Protein AF-A0A9W3SIZ8-F1 (afdb_monomer)

Organism: Bacillus thuringiensis (NCBI:txid1428)

InterPro domains:
  IPR003896 Bacterial exotoxin B [PR01391] (41-60)
  IPR003896 Bacterial exotoxin B [PR01391] (94-113)
  IPR003896 Bacterial exotoxin B [PR01391] (135-153)
  IPR003896 Bacterial exotoxin B [PR01391] (227-244)
  IPR003896 Bacterial exotoxin B [PR01391] (260-283)
  IPR003896 Bacterial exotoxin B [PR01391] (286-312)
  IPR003896 Bacterial exotoxin B [PR01391] (413-436)
  IPR003896 Bacterial exotoxin B [PR01391] (445-464)
  IPR003896 Bacterial exotoxin B [PR01391] (470-488)
  IPR003896 Bacterial exotoxin B [PR01391] (490-515)
  IPR003896 Bacterial exotoxin B [PR01391] (563-588)
  IPR011658 PA14 domain [PF07691] (87-182)
  IPR011658 PA14 domain [SM00758] (46-183)
  IPR027439 Protective antigen, heptamerisation domain [PF17475] (306-510)
  IPR035088 Protective antigen, Ca-binding domain [PF03495] (227-302)
  IPR035331 Clostridial binary toxin B/anthrax toxin PA, domain 3 [PF17476] (525-623)
  IPR037149 Protective antigen, heptamerisation domain superfamily [G3DSA:2.60.120.240] (304-534)
  IPR037524 PA14/GLEYA domain [PS51820] (45-184)

Mean predicted aligned error: 12.45 Å

Nearest PDB structures (foldseek):
  8dcm-assembly1_C  TM=7.404E-01  e=6.007E-57  Clostridioides difficile
  4h2a-assembly1_A  TM=7.818E-01  e=7.943E-54  Bacillus anthracis
  3tey-assembly1_A  TM=7.840E-01  e=8.835E-54  Bacillus anthracis
  3tex-assembly1_A  TM=7.763E-01  e=4.422E-54  Bacillus anthracis
  6sms-assembly1_A  TM=7.206E-01  e=8.156E-52  Bacillus thuringiensis

Secondary structure (DSSP, 8-state):
--------------------------------------------BS----EEEEESSSSS--EEEEEE-GGGSEEEEHHHHTTT--TTTT---EEEEEEEE--SS-EEEEEEETTGGGEEEEETTEEEEESSS--S-EEE-TT--EEEEEEE-------SSEEEEE-EEEE-SSS-SEEPPGGGEEB--TT--S-SS-SS-SS-GGGTT---S----------TT--SSSSSS-HHHHHH-EEEETTEEEE--THHHHTTPPPB---TT-SSTTSSSS-HHHHHTT-S-TTS-GGGGSTTB-----EEEEEEEEEEESSTGGGG--SS--TTEEEEEEEEESSHHHHHTEEHHHHHHHHHTB---SSEEEEEES-PPPTTEEEEEEP--SSTTTTS-HHHHHT--TT--EEEEEEEEEEE-SSS-EEEEEEEEEEEETTTEEEEEEE--GGG-EEEE-TT-EES-TTSPPEETTB-SSS-B--EEE-HHHHHHHHHH-EEEEEEEEEEEES-SSSGGGG-BHHHHHHHHHHHEEEEEEE-SS-EEEEEEE--S-TT-TT--SPP-BHHHHHHHHSTTEEE-TTS-EEETTEEEEEEEEEEEHHHHHHHHHHHTTSTTS-B-GGGPBP-TT-EEEEEEEEEEEETTT--EEEE-TTSPBP-EEEEETTEEEEE-TT-PBPSEEEEEEETTEEEEEEEETTEEEEEESS-S--S-SS--EEEEEETTEEEEEEETTS-HHHHHHHHHHHT-B-S-EEEEE-------SS---

Structure (mmCIF, N/CA/C/O backbone):
data_AF-A0A9W3SIZ8-F1
#
_entry.id   AF-A0A9W3SIZ8-F1
#
loop_
_atom_site.group_PDB
_atom_site.id
_atom_site.type_symbol
_atom_site.label_atom_id
_atom_site.label_alt_id
_atom_site.label_comp_id
_atom_site.label_asym_id
_atom_site.label_entity_id
_atom_site.label_seq_id
_atom_site.pdbx_PDB_ins_code
_atom_site.Cartn_x
_atom_site.Cartn_y
_atom_site.Cartn_z
_atom_site.occupancy
_atom_site.B_iso_or_equiv
_atom_site.auth_seq_id
_atom_site.auth_comp_id
_atom_site.auth_asym_id
_atom_site.auth_atom_id
_atom_site.pdbx_PDB_model_num
ATOM 1 N N . MET A 1 1 ? -22.225 -60.327 -21.485 1.00 33.38 1 MET A N 1
ATOM 2 C CA . MET A 1 1 ? -21.098 -60.437 -22.441 1.00 33.38 1 MET A CA 1
ATOM 3 C C . MET A 1 1 ? -20.166 -59.248 -22.256 1.00 33.38 1 MET A C 1
ATOM 5 O O . MET A 1 1 ? -20.645 -58.162 -21.975 1.00 33.38 1 MET A O 1
ATOM 9 N N . LYS A 1 2 ? -18.861 -59.508 -22.401 1.00 23.84 2 LYS A N 1
ATOM 10 C CA . LYS A 1 2 ? -17.714 -58.584 -22.523 1.00 23.84 2 LYS A CA 1
ATOM 11 C C . LYS A 1 2 ? -18.070 -57.317 -23.333 1.00 23.84 2 LYS A C 1
ATOM 13 O O . LYS A 1 2 ? -18.716 -57.450 -24.363 1.00 23.84 2 LYS A O 1
ATOM 18 N N . VAL A 1 3 ? -17.794 -56.092 -22.870 1.00 23.28 3 VAL A N 1
ATOM 19 C CA . VAL A 1 3 ? -16.472 -55.421 -22.757 1.00 23.28 3 VAL A CA 1
ATOM 20 C C . VAL A 1 3 ? -15.727 -55.322 -24.093 1.00 23.28 3 VAL A C 1
ATOM 22 O O . VAL A 1 3 ? -15.270 -56.341 -24.608 1.00 23.28 3 VAL A O 1
ATOM 25 N N . LYS A 1 4 ? -15.505 -54.082 -24.565 1.00 24.47 4 LYS A N 1
ATOM 26 C CA . LYS A 1 4 ? -14.299 -53.661 -25.307 1.00 24.47 4 LYS A CA 1
ATOM 27 C C . LYS A 1 4 ? -14.204 -52.128 -25.431 1.00 24.47 4 LYS A C 1
ATOM 29 O O . LYS A 1 4 ? -14.817 -51.533 -26.306 1.00 24.47 4 LYS A O 1
ATOM 34 N N . ILE A 1 5 ? -13.349 -51.522 -24.610 1.00 24.64 5 ILE A N 1
ATOM 35 C CA . ILE A 1 5 ? -12.510 -50.386 -25.017 1.00 24.64 5 ILE A CA 1
ATOM 36 C C . ILE A 1 5 ? -11.072 -50.890 -24.868 1.00 24.64 5 ILE A C 1
ATOM 38 O O . ILE A 1 5 ? -10.766 -51.600 -23.910 1.00 24.64 5 ILE A O 1
ATOM 42 N N . ILE A 1 6 ? -10.224 -50.626 -25.860 1.00 25.55 6 ILE A N 1
ATOM 43 C CA . ILE A 1 6 ? -8.854 -51.146 -25.923 1.00 25.55 6 ILE A CA 1
ATOM 44 C C . ILE A 1 6 ? -7.891 -49.988 -25.679 1.00 25.55 6 ILE A C 1
ATOM 46 O O . ILE A 1 6 ? -7.743 -49.139 -26.548 1.00 25.55 6 ILE A O 1
ATOM 50 N N . ASN A 1 7 ? -7.183 -50.027 -24.551 1.00 24.58 7 ASN A N 1
ATOM 51 C CA . ASN A 1 7 ? -5.867 -49.405 -24.427 1.00 24.58 7 ASN A CA 1
ATOM 52 C C . ASN A 1 7 ? -4.812 -50.514 -24.501 1.00 24.58 7 ASN A C 1
ATOM 54 O O . ASN A 1 7 ? -4.971 -51.571 -23.886 1.00 24.58 7 ASN A O 1
ATOM 58 N N . LYS A 1 8 ? -3.742 -50.283 -25.266 1.00 23.48 8 LYS A N 1
ATOM 59 C CA . LYS A 1 8 ? -2.586 -51.183 -25.358 1.00 23.48 8 LYS A CA 1
ATOM 60 C C . LYS A 1 8 ? -1.371 -50.501 -24.741 1.00 23.48 8 LYS A C 1
ATOM 62 O O . LYS A 1 8 ? -0.996 -49.415 -25.163 1.00 23.48 8 LYS A O 1
ATOM 67 N N . VAL A 1 9 ? -0.756 -51.182 -23.781 1.00 23.09 9 VAL A N 1
ATOM 68 C CA . VAL A 1 9 ? 0.534 -50.824 -23.184 1.00 23.09 9 VAL A CA 1
ATOM 69 C C . VAL A 1 9 ? 1.624 -51.693 -23.816 1.00 23.09 9 VAL A C 1
ATOM 71 O O . VAL A 1 9 ? 1.414 -52.890 -24.006 1.00 23.09 9 VAL A O 1
ATOM 74 N N . TYR A 1 10 ? 2.788 -51.102 -24.078 1.00 23.61 10 TYR A N 1
ATOM 75 C CA . TYR A 1 10 ? 4.090 -51.778 -24.091 1.00 23.61 10 TYR A CA 1
ATOM 76 C C . TYR A 1 10 ? 5.000 -50.916 -23.197 1.00 23.61 10 TYR A C 1
ATOM 78 O O . TYR A 1 10 ? 5.157 -49.735 -23.473 1.00 23.61 10 TYR A O 1
ATOM 86 N N . MET A 1 11 ? 5.372 -51.337 -21.985 1.00 22.83 11 MET A N 1
ATOM 87 C CA . MET A 1 11 ? 6.410 -52.328 -21.654 1.00 22.83 11 MET A CA 1
ATOM 88 C C . MET A 1 11 ? 7.786 -52.010 -22.246 1.00 22.83 11 MET A C 1
ATOM 90 O O . MET A 1 11 ? 8.052 -52.315 -23.405 1.00 22.83 11 MET A O 1
ATOM 94 N N . CYS A 1 12 ? 8.687 -51.539 -21.381 1.00 22.06 12 CYS A N 1
ATOM 95 C CA . CYS A 1 12 ? 10.101 -51.886 -21.441 1.00 22.06 12 CYS A CA 1
ATOM 96 C C . CYS A 1 12 ? 10.577 -52.233 -20.018 1.00 22.06 12 CYS A C 1
ATOM 98 O O . CYS A 1 12 ? 10.228 -51.546 -19.059 1.00 22.06 12 CYS A O 1
ATOM 100 N N . LEU A 1 13 ? 11.301 -53.344 -19.885 1.00 23.89 13 LEU A N 1
ATOM 101 C CA . LEU A 1 13 ? 11.771 -53.918 -18.620 1.00 23.89 13 LEU A CA 1
ATOM 102 C C . LEU A 1 13 ? 13.238 -53.547 -18.393 1.00 23.89 13 LEU A C 1
ATOM 104 O O . LEU A 1 13 ? 14.044 -53.740 -19.300 1.00 23.89 13 LEU A O 1
ATOM 108 N N . ILE A 1 14 ? 13.607 -53.165 -17.167 1.00 26.20 14 ILE A N 1
ATOM 109 C CA . ILE A 1 14 ? 14.982 -53.320 -16.669 1.00 26.20 14 ILE A CA 1
ATOM 110 C C . ILE A 1 14 ? 14.929 -53.973 -15.282 1.00 26.20 14 ILE A C 1
ATOM 112 O O . ILE A 1 14 ? 14.207 -53.536 -14.389 1.00 26.20 14 ILE A O 1
ATOM 116 N N . THR A 1 15 ? 15.666 -55.072 -15.138 1.00 27.73 15 THR A N 1
ATOM 117 C CA . THR A 1 15 ? 15.782 -55.917 -13.938 1.00 27.73 15 THR A CA 1
ATOM 118 C C . THR A 1 15 ? 16.887 -55.424 -12.994 1.00 27.73 15 THR A C 1
ATOM 120 O O . THR A 1 15 ? 17.912 -54.948 -13.470 1.00 27.73 15 THR A O 1
ATOM 123 N N . GLY A 1 16 ? 16.697 -55.564 -11.674 1.00 25.83 16 GLY A N 1
ATOM 124 C CA . GLY A 1 16 ? 17.622 -55.068 -10.633 1.00 25.83 16 GLY A CA 1
ATOM 125 C C . GLY A 1 16 ? 18.531 -56.122 -9.966 1.00 25.83 16 GLY A C 1
ATOM 126 O O . GLY A 1 16 ? 18.874 -57.115 -10.602 1.00 25.83 16 GLY A O 1
ATOM 127 N N . LEU A 1 17 ? 18.822 -55.904 -8.660 1.00 23.19 17 LEU A N 1
ATOM 128 C CA . LEU A 1 17 ? 19.883 -56.478 -7.775 1.00 23.19 17 LEU A CA 1
ATOM 129 C C . LEU A 1 17 ? 21.180 -55.626 -7.818 1.00 23.19 17 LEU A C 1
ATOM 131 O O . LEU A 1 17 ? 21.600 -55.255 -8.905 1.00 23.19 17 LEU A O 1
ATOM 135 N N . ILE A 1 18 ? 21.870 -55.225 -6.730 1.00 27.02 18 ILE A N 1
ATOM 136 C CA . ILE A 1 18 ? 21.930 -55.595 -5.285 1.00 27.02 18 ILE A CA 1
ATOM 137 C C . ILE A 1 18 ? 22.172 -54.288 -4.457 1.00 27.02 18 ILE A C 1
ATOM 139 O O . ILE A 1 18 ? 22.795 -53.380 -4.992 1.00 27.02 18 ILE A O 1
ATOM 143 N N . GLY A 1 19 ? 21.800 -54.068 -3.179 1.00 23.69 19 GLY A N 1
ATOM 144 C CA . GLY A 1 19 ? 20.977 -54.839 -2.226 1.00 23.69 19 GLY A CA 1
ATOM 145 C C . GLY A 1 19 ? 21.610 -55.103 -0.831 1.00 23.69 19 GLY A C 1
ATOM 146 O O . GLY A 1 19 ? 22.116 -56.201 -0.633 1.00 23.69 19 GLY A O 1
ATOM 147 N N . ASN A 1 20 ? 21.554 -54.174 0.150 1.00 24.92 20 ASN A N 1
ATOM 148 C CA . ASN A 1 20 ? 21.836 -54.470 1.581 1.00 24.92 20 ASN A CA 1
ATOM 149 C C . ASN A 1 20 ? 21.179 -53.482 2.585 1.00 24.92 20 ASN A C 1
ATOM 151 O O . ASN A 1 20 ? 20.913 -52.333 2.240 1.00 24.92 20 ASN A O 1
ATOM 155 N N . GLN A 1 21 ? 20.917 -53.937 3.820 1.00 25.09 21 GLN A N 1
ATOM 156 C CA . GLN A 1 21 ? 20.223 -53.200 4.899 1.00 25.09 21 GLN A CA 1
ATOM 157 C C . GLN A 1 21 ? 21.175 -52.395 5.807 1.00 25.09 21 GLN A C 1
ATOM 159 O O . GLN A 1 21 ? 22.182 -52.958 6.218 1.00 25.09 21 GLN A O 1
ATOM 164 N N . ILE A 1 22 ? 20.768 -51.193 6.253 1.00 26.20 22 ILE A N 1
ATOM 165 C CA . ILE A 1 22 ? 20.720 -50.742 7.673 1.00 26.20 22 ILE A CA 1
ATOM 166 C C . ILE A 1 22 ? 19.543 -49.748 7.773 1.00 26.20 22 ILE A C 1
ATOM 168 O O . ILE A 1 22 ? 19.326 -48.982 6.837 1.00 26.20 22 ILE A O 1
ATOM 172 N N . GLY A 1 23 ? 18.755 -49.769 8.854 1.00 23.12 23 GLY A N 1
ATOM 173 C CA . GLY A 1 23 ? 17.571 -48.908 9.005 1.00 23.12 23 GLY A CA 1
ATOM 174 C C . GLY A 1 23 ? 17.653 -47.894 10.149 1.00 23.12 23 GLY A C 1
ATOM 175 O O . GLY A 1 23 ? 18.282 -48.154 11.173 1.00 23.12 23 GLY A O 1
ATOM 176 N N . SER A 1 24 ? 16.931 -46.782 10.000 1.00 22.95 24 SER A N 1
ATOM 177 C CA . SER A 1 24 ? 16.387 -45.964 11.093 1.00 22.95 24 SER A CA 1
ATOM 178 C C . SER A 1 24 ? 15.219 -45.098 10.581 1.00 22.95 24 SER A C 1
ATOM 180 O O . SER A 1 24 ? 15.052 -44.902 9.378 1.00 22.95 24 SER A O 1
ATOM 182 N N . ASN A 1 25 ? 14.345 -44.671 11.496 1.00 24.98 25 ASN A N 1
ATOM 183 C CA . ASN A 1 25 ? 13.024 -44.101 11.198 1.00 24.98 25 ASN A CA 1
ATOM 184 C C . ASN A 1 25 ? 13.067 -42.730 10.502 1.00 24.98 25 ASN A C 1
ATOM 186 O O . ASN A 1 25 ? 13.742 -41.842 11.008 1.00 24.98 25 ASN A O 1
ATOM 190 N N . PHE A 1 26 ? 12.205 -42.506 9.501 1.00 23.69 26 PHE A N 1
ATOM 191 C CA . PHE A 1 26 ? 11.623 -41.185 9.209 1.00 23.69 26 PHE A CA 1
ATOM 192 C C . PHE A 1 26 ? 10.200 -41.310 8.636 1.00 23.69 26 PHE A C 1
ATOM 194 O O . PHE A 1 26 ? 9.888 -42.260 7.919 1.00 23.69 26 PHE A O 1
ATOM 201 N N . HIS A 1 27 ? 9.321 -40.363 8.985 1.00 23.84 27 HIS A N 1
ATOM 202 C CA . HIS A 1 27 ? 7.940 -40.309 8.491 1.00 23.84 27 HIS A CA 1
ATOM 203 C C . HIS A 1 27 ? 7.876 -39.971 6.995 1.00 23.84 27 HIS A C 1
ATOM 205 O O . HIS A 1 27 ? 8.585 -39.093 6.511 1.00 23.84 27 HIS A O 1
ATOM 211 N N . SER A 1 28 ? 6.965 -40.629 6.275 1.00 21.73 28 SER A N 1
ATOM 212 C CA . SER A 1 28 ? 6.742 -40.426 4.844 1.00 21.73 28 SER A CA 1
ATOM 213 C C . SER A 1 28 ? 5.870 -39.199 4.552 1.00 21.73 28 SER A C 1
ATOM 215 O O . SER A 1 28 ? 4.638 -39.287 4.590 1.00 21.73 28 SER A O 1
ATOM 217 N N . SER A 1 29 ? 6.483 -38.082 4.166 1.00 22.59 29 SER A N 1
ATOM 218 C CA . SER A 1 29 ? 5.812 -37.083 3.330 1.00 22.59 29 SER A CA 1
ATOM 219 C C . SER A 1 29 ? 5.735 -37.609 1.891 1.00 22.59 29 SER A C 1
ATOM 221 O O . SER A 1 29 ? 6.739 -37.992 1.294 1.00 22.59 29 SER A O 1
ATOM 223 N N . HIS A 1 30 ? 4.529 -37.666 1.320 1.00 23.62 30 HIS A N 1
ATOM 224 C CA . HIS A 1 30 ? 4.344 -38.058 -0.080 1.00 23.62 30 HIS A CA 1
ATOM 225 C C . HIS A 1 30 ? 4.640 -36.861 -0.991 1.00 23.62 30 HIS A C 1
ATOM 227 O O . HIS A 1 30 ? 3.741 -36.100 -1.345 1.00 23.62 30 HIS A O 1
ATOM 233 N N . ALA A 1 31 ? 5.908 -36.690 -1.362 1.00 20.58 31 ALA A N 1
ATOM 234 C CA . ALA A 1 31 ? 6.296 -35.745 -2.401 1.00 20.58 31 ALA A CA 1
ATOM 235 C C . ALA A 1 31 ? 5.917 -36.305 -3.782 1.00 20.58 31 ALA A C 1
ATOM 237 O O . ALA A 1 31 ? 6.502 -37.285 -4.249 1.00 20.58 31 ALA A O 1
ATOM 238 N N . TYR A 1 32 ? 4.955 -35.669 -4.455 1.00 22.50 32 TYR A N 1
ATOM 239 C CA . TYR A 1 32 ? 4.744 -35.873 -5.887 1.00 22.50 32 TYR A CA 1
ATOM 240 C C . TYR A 1 32 ? 5.910 -35.232 -6.644 1.00 22.50 32 TYR A C 1
ATOM 242 O O . TYR A 1 32 ? 5.914 -34.028 -6.894 1.00 22.50 32 TYR A O 1
ATOM 250 N N . ALA A 1 33 ? 6.910 -36.039 -6.993 1.00 19.44 33 ALA A N 1
ATOM 251 C CA . ALA A 1 33 ? 8.009 -35.606 -7.841 1.00 19.44 33 ALA A CA 1
ATOM 252 C C . ALA A 1 33 ? 7.500 -35.371 -9.273 1.00 19.44 33 ALA A C 1
ATOM 254 O O . ALA A 1 33 ? 7.404 -36.304 -10.071 1.00 19.44 33 ALA A O 1
ATOM 255 N N . TYR A 1 34 ? 7.183 -34.117 -9.603 1.00 23.08 34 TYR A N 1
ATOM 256 C CA . TYR A 1 34 ? 7.130 -33.692 -10.997 1.00 23.08 34 TYR A CA 1
ATOM 257 C C . TYR A 1 34 ? 8.550 -33.723 -11.554 1.00 23.08 34 TYR A C 1
ATOM 259 O O . TYR A 1 34 ? 9.437 -33.013 -11.084 1.00 23.08 34 TYR A O 1
ATOM 267 N N . GLN A 1 35 ? 8.761 -34.589 -12.539 1.00 21.30 35 GLN A N 1
ATOM 268 C CA . GLN A 1 35 ? 10.030 -34.731 -13.231 1.00 21.30 35 GLN A CA 1
ATOM 269 C C . GLN A 1 35 ? 10.202 -33.529 -14.168 1.00 21.30 35 GLN A C 1
ATOM 271 O O . GLN A 1 35 ? 9.580 -33.463 -15.227 1.00 21.30 35 GLN A O 1
ATOM 276 N N . THR A 1 36 ? 10.993 -32.547 -13.741 1.00 22.95 36 THR A N 1
ATOM 277 C CA . THR A 1 36 ? 11.314 -31.358 -14.530 1.00 22.95 36 THR A CA 1
ATOM 278 C C . THR A 1 36 ? 12.319 -31.702 -15.625 1.00 22.95 36 THR A C 1
ATOM 280 O O . THR A 1 36 ? 13.519 -31.794 -15.372 1.00 22.95 36 THR A O 1
ATOM 283 N N . ASP A 1 37 ? 11.840 -31.836 -16.863 1.00 23.08 37 ASP A N 1
ATOM 284 C CA . ASP A 1 37 ? 12.702 -31.655 -18.033 1.00 23.08 37 ASP A CA 1
ATOM 285 C C . ASP A 1 37 ? 13.115 -30.180 -18.087 1.00 23.08 37 ASP A C 1
ATOM 287 O O . ASP A 1 37 ? 12.341 -29.298 -18.465 1.00 23.08 37 ASP A O 1
ATOM 291 N N . SER A 1 38 ? 14.348 -29.905 -17.669 1.00 29.27 38 SER A N 1
ATOM 292 C CA . SER A 1 38 ? 14.953 -28.577 -17.667 1.00 29.27 38 SER A CA 1
ATOM 293 C C . SER A 1 38 ? 15.372 -28.143 -19.076 1.00 29.27 38 SER A C 1
ATOM 295 O O . SER A 1 38 ? 16.553 -27.980 -19.382 1.00 29.27 38 SER A O 1
ATOM 297 N N . GLN A 1 39 ? 14.387 -27.866 -19.934 1.00 27.25 39 GLN A N 1
ATOM 298 C CA . GLN A 1 39 ? 14.580 -26.810 -20.924 1.00 27.25 39 GLN A CA 1
ATOM 299 C C . GLN A 1 39 ? 14.535 -25.466 -20.198 1.00 27.25 39 GLN A C 1
ATOM 301 O O . GLN A 1 39 ? 13.547 -25.141 -19.540 1.00 27.25 39 GLN A O 1
ATOM 306 N N . ILE A 1 40 ? 15.601 -24.678 -20.345 1.00 30.97 40 ILE A N 1
ATOM 307 C CA . ILE A 1 40 ? 15.614 -23.259 -19.982 1.00 30.97 40 ILE A CA 1
ATOM 308 C C . ILE A 1 40 ? 14.685 -22.550 -20.974 1.00 30.97 40 ILE A C 1
ATOM 310 O O . ILE A 1 40 ? 15.106 -22.080 -22.028 1.00 30.97 40 ILE A O 1
ATOM 314 N N . CYS A 1 41 ? 13.388 -22.563 -20.677 1.00 28.58 41 CYS A N 1
ATOM 315 C CA . CYS A 1 41 ? 12.415 -21.744 -21.374 1.00 28.58 41 CYS A CA 1
ATOM 316 C C . CYS A 1 41 ? 12.495 -20.354 -20.759 1.00 28.58 41 CYS A C 1
ATOM 318 O O . CYS A 1 41 ? 12.140 -20.193 -19.592 1.00 28.58 41 CYS A O 1
ATOM 320 N N . CYS A 1 42 ? 12.945 -19.367 -21.535 1.00 39.56 42 CYS A N 1
ATOM 321 C CA . CYS A 1 42 ? 12.839 -17.968 -21.143 1.00 39.56 42 CYS A CA 1
ATOM 322 C C . CYS A 1 42 ? 11.388 -17.703 -20.722 1.00 39.56 42 CYS A C 1
ATOM 324 O O . CYS A 1 42 ? 10.462 -17.961 -21.501 1.00 39.56 42 CYS A O 1
ATOM 326 N N . THR A 1 43 ? 11.179 -17.234 -19.494 1.00 47.44 43 THR A N 1
ATOM 327 C CA . THR A 1 43 ? 9.907 -16.624 -19.126 1.00 47.44 43 THR A CA 1
ATOM 328 C C . THR A 1 43 ? 9.807 -15.347 -19.943 1.00 47.44 43 THR A C 1
ATOM 330 O O . THR A 1 43 ? 10.718 -14.528 -19.957 1.00 47.44 43 THR A O 1
ATOM 333 N N . VAL A 1 44 ? 8.745 -15.231 -20.732 1.00 53.53 44 VAL A N 1
ATOM 334 C CA . VAL A 1 44 ? 8.490 -14.056 -21.561 1.00 53.53 44 VAL A CA 1
ATOM 335 C C . VAL A 1 44 ? 7.028 -13.704 -21.374 1.00 53.53 44 VAL A C 1
ATOM 337 O O . VAL A 1 44 ? 6.176 -14.592 -21.299 1.00 53.53 44 VAL A O 1
ATOM 340 N N . ASP A 1 45 ? 6.743 -12.417 -21.246 1.00 56.78 45 ASP A N 1
ATOM 341 C CA . ASP A 1 45 ? 5.389 -11.946 -21.011 1.00 56.78 45 ASP A CA 1
ATOM 342 C C . ASP A 1 45 ? 4.523 -12.088 -22.278 1.00 56.78 45 ASP A C 1
ATOM 344 O O . ASP A 1 45 ? 4.980 -11.844 -23.395 1.00 56.78 45 ASP A O 1
ATOM 348 N N . ASP A 1 46 ? 3.245 -12.439 -22.104 1.00 52.69 46 ASP A N 1
ATOM 349 C CA . ASP A 1 46 ? 2.256 -12.588 -23.187 1.00 52.69 46 ASP A CA 1
ATOM 350 C C . ASP A 1 46 ? 1.901 -11.237 -23.860 1.00 52.69 46 ASP A C 1
ATOM 352 O O . ASP A 1 46 ? 1.131 -11.186 -24.828 1.00 52.69 46 ASP A O 1
ATOM 356 N N . ASN A 1 47 ? 2.441 -10.127 -23.346 1.00 61.31 47 ASN A N 1
ATOM 357 C CA . ASN A 1 47 ? 2.301 -8.784 -23.900 1.00 61.31 47 ASN A CA 1
ATOM 358 C C . ASN A 1 47 ? 3.119 -8.590 -25.191 1.00 61.31 47 ASN A C 1
ATOM 360 O O . ASN A 1 47 ? 4.229 -9.081 -25.354 1.00 61.31 47 ASN A O 1
ATOM 364 N N . GLN A 1 48 ? 2.538 -7.851 -26.138 1.00 72.94 48 GLN A N 1
ATOM 365 C CA . GLN A 1 48 ? 2.872 -7.936 -27.567 1.00 72.94 48 GLN A CA 1
ATOM 366 C C . GLN A 1 48 ? 3.707 -6.749 -28.088 1.00 72.94 48 GLN A C 1
ATOM 368 O O . GLN A 1 48 ? 3.474 -6.242 -29.195 1.00 72.94 48 GLN A O 1
ATOM 373 N N . GLU A 1 49 ? 4.649 -6.246 -27.290 1.00 82.62 49 GLU A N 1
ATOM 374 C CA . GLU A 1 49 ? 5.337 -4.963 -27.526 1.00 82.62 49 GLU A CA 1
ATOM 375 C C . GLU A 1 49 ? 6.862 -5.096 -27.377 1.00 82.62 49 GLU A C 1
ATOM 377 O O . GLU A 1 49 ? 7.334 -5.767 -26.464 1.00 82.62 49 GLU A O 1
ATOM 382 N N . PHE A 1 50 ? 7.638 -4.457 -28.262 1.00 87.81 50 PHE A N 1
ATOM 383 C CA . PHE A 1 50 ? 9.096 -4.356 -28.110 1.00 87.81 50 PHE A CA 1
ATOM 384 C C . PHE A 1 50 ? 9.441 -3.182 -27.190 1.00 87.81 50 PHE A C 1
ATOM 386 O O . PHE A 1 50 ? 8.845 -2.104 -27.326 1.00 87.81 50 PHE A O 1
ATOM 393 N N . MET A 1 51 ? 10.427 -3.367 -26.313 1.00 90.50 51 MET A N 1
ATOM 394 C CA . MET A 1 51 ? 11.024 -2.277 -25.543 1.00 90.50 51 MET A CA 1
ATOM 395 C C . MET A 1 51 ? 11.947 -1.464 -26.455 1.00 90.50 51 MET A C 1
ATOM 397 O O . MET A 1 51 ? 12.679 -2.045 -27.254 1.00 90.50 51 MET A O 1
ATOM 401 N N . GLY A 1 52 ? 11.878 -0.135 -26.386 1.00 92.69 52 GLY A N 1
ATOM 402 C CA . GLY A 1 52 ? 12.714 0.775 -27.165 1.00 92.69 52 GLY A CA 1
ATOM 403 C C . GLY A 1 52 ? 13.473 1.760 -26.287 1.00 92.69 52 GLY A C 1
ATOM 404 O O . GLY A 1 52 ? 12.912 2.279 -25.326 1.00 92.69 52 GLY A O 1
ATOM 405 N N . TYR A 1 53 ? 14.712 2.051 -26.670 1.00 93.88 53 TYR A N 1
ATOM 406 C CA . TYR A 1 53 ? 15.617 2.998 -26.020 1.00 93.88 53 TYR A CA 1
ATOM 407 C C . TYR A 1 53 ? 16.097 4.010 -27.065 1.00 93.88 53 TYR A C 1
ATOM 409 O O . TYR A 1 53 ? 16.431 3.628 -28.193 1.00 93.88 53 TYR A O 1
ATOM 417 N N . TYR A 1 54 ? 16.101 5.294 -26.720 1.00 93.81 54 TYR A N 1
ATOM 418 C CA . TYR A 1 54 ? 16.303 6.393 -27.665 1.00 93.81 54 TYR A CA 1
ATOM 419 C C . TYR A 1 54 ? 17.348 7.370 -27.131 1.00 93.81 54 TYR A C 1
ATOM 421 O O . TYR A 1 54 ? 17.270 7.806 -25.979 1.00 93.81 54 TYR A O 1
ATOM 429 N N . PHE A 1 55 ? 18.301 7.725 -27.991 1.00 93.38 55 PHE A N 1
ATOM 430 C CA . PHE A 1 55 ? 19.514 8.430 -27.595 1.00 93.38 55 PHE A CA 1
ATOM 431 C C . PHE A 1 55 ? 19.760 9.667 -28.460 1.00 93.38 55 PHE A C 1
ATOM 433 O O . PHE A 1 55 ? 19.539 9.656 -29.679 1.00 93.38 55 PHE A O 1
ATOM 440 N N . THR A 1 56 ? 20.257 10.733 -27.842 1.00 92.69 56 THR A N 1
ATOM 441 C CA . THR A 1 56 ? 20.654 11.979 -28.518 1.00 92.69 56 THR A CA 1
ATOM 442 C C . THR A 1 56 ? 22.025 11.887 -29.191 1.00 92.69 56 THR A C 1
ATOM 444 O O . THR A 1 56 ? 22.352 12.744 -30.014 1.00 92.69 56 THR A O 1
ATOM 447 N N . ASP A 1 57 ? 22.793 10.822 -28.947 1.00 91.06 57 ASP A N 1
ATOM 448 C CA . ASP A 1 57 ? 24.079 10.518 -29.585 1.00 91.06 57 ASP A CA 1
ATOM 449 C C . ASP A 1 57 ? 24.001 9.343 -30.594 1.00 91.06 57 ASP A C 1
ATOM 451 O O . ASP A 1 57 ? 22.938 8.768 -30.841 1.00 91.06 57 ASP A O 1
ATOM 455 N N . LYS A 1 58 ? 25.131 8.995 -31.233 1.00 91.31 58 LYS A N 1
ATOM 456 C CA . LYS A 1 58 ? 25.233 7.901 -32.231 1.00 91.31 58 LYS A CA 1
ATOM 457 C C . LYS A 1 58 ? 25.957 6.656 -31.714 1.00 91.31 58 LYS A C 1
ATOM 459 O O . LYS A 1 58 ? 26.130 5.696 -32.462 1.00 91.31 58 LYS A O 1
ATOM 464 N N . GLN A 1 59 ? 26.442 6.705 -30.482 1.00 89.75 59 GLN A N 1
ATOM 465 C CA . GLN A 1 59 ? 27.219 5.685 -29.795 1.00 89.75 59 GLN A CA 1
ATOM 466 C C . GLN A 1 59 ? 26.364 4.908 -28.777 1.00 89.75 59 GLN A C 1
ATOM 468 O O . GLN A 1 59 ? 26.872 3.946 -28.204 1.00 89.75 59 GLN A O 1
ATOM 473 N N . PHE A 1 60 ? 25.073 5.258 -28.653 1.00 90.56 60 PHE A N 1
ATOM 474 C CA . PHE A 1 60 ? 24.068 4.645 -27.777 1.00 90.56 60 PHE A CA 1
ATOM 475 C C . PHE A 1 60 ? 24.381 4.855 -26.285 1.00 90.56 60 PHE A C 1
ATOM 477 O O . PHE A 1 60 ? 24.254 3.928 -25.490 1.00 90.56 60 PHE A O 1
ATOM 484 N N . LYS A 1 61 ? 24.821 6.067 -25.913 1.00 87.75 61 LYS A N 1
ATOM 485 C CA . LYS A 1 61 ? 25.268 6.398 -24.547 1.00 87.75 61 LYS A CA 1
ATOM 486 C C . LYS A 1 61 ? 24.384 7.399 -23.807 1.00 87.75 61 LYS A C 1
ATOM 488 O O . LYS A 1 61 ? 24.189 7.247 -22.604 1.00 87.75 61 LYS A O 1
ATOM 493 N N . ASP A 1 62 ? 23.884 8.403 -24.517 1.00 89.62 62 ASP A N 1
ATOM 494 C CA . ASP A 1 62 ? 23.136 9.555 -24.007 1.00 89.62 62 ASP A CA 1
ATOM 495 C C . ASP A 1 62 ? 21.631 9.261 -24.115 1.00 89.62 62 ASP A C 1
ATOM 497 O O . ASP A 1 62 ? 20.958 9.674 -25.066 1.00 89.62 62 ASP A O 1
ATOM 501 N N . MET A 1 63 ? 21.128 8.407 -23.213 1.00 92.44 63 MET A N 1
ATOM 502 C CA . MET A 1 63 ? 19.734 7.955 -23.237 1.00 92.44 63 MET A CA 1
ATOM 503 C C . MET A 1 63 ? 18.812 9.036 -22.672 1.00 92.44 63 MET A C 1
ATOM 505 O O . MET A 1 63 ? 18.934 9.434 -21.517 1.00 92.44 63 MET A O 1
ATOM 509 N N . VAL A 1 64 ? 17.820 9.445 -23.463 1.00 93.81 64 VAL A N 1
ATOM 510 C CA . VAL A 1 64 ? 16.836 10.470 -23.064 1.00 93.81 64 VAL A CA 1
ATOM 511 C C . VAL A 1 64 ? 15.430 9.915 -22.854 1.00 93.81 64 VAL A C 1
ATOM 513 O O . VAL A 1 64 ? 14.603 10.564 -22.218 1.00 93.81 64 VAL A O 1
ATOM 516 N N . LEU A 1 65 ? 15.134 8.735 -23.405 1.00 94.00 65 LEU A N 1
ATOM 517 C CA . LEU A 1 65 ? 13.793 8.157 -23.433 1.00 94.00 65 LEU A CA 1
ATOM 518 C C . LEU A 1 65 ? 13.872 6.631 -23.558 1.00 94.00 65 LEU A C 1
ATOM 520 O O . LEU A 1 65 ? 14.608 6.108 -24.395 1.00 94.00 65 LEU A O 1
ATOM 524 N N . MET A 1 66 ? 13.033 5.932 -22.799 1.00 93.25 66 MET A N 1
ATOM 525 C CA . MET A 1 66 ? 12.793 4.488 -22.914 1.00 93.25 66 MET A CA 1
ATOM 526 C C . MET A 1 66 ? 11.286 4.202 -22.967 1.00 93.25 66 MET A C 1
ATOM 528 O O . MET A 1 66 ? 10.481 5.020 -22.518 1.00 93.25 66 MET A O 1
ATOM 532 N N . GLY A 1 67 ? 10.876 3.042 -23.476 1.00 89.88 67 GLY A N 1
ATOM 533 C CA . GLY A 1 67 ? 9.502 2.558 -23.318 1.00 89.88 67 GLY A CA 1
ATOM 534 C C . GLY A 1 67 ? 9.001 1.618 -24.412 1.00 89.88 67 GLY A C 1
ATOM 535 O O . GLY A 1 67 ? 9.630 1.409 -25.452 1.00 89.88 67 GLY A O 1
ATOM 536 N N . GLN A 1 68 ? 7.828 1.036 -24.165 1.00 85.94 68 GLN A N 1
ATOM 537 C CA . GLN A 1 68 ? 7.213 0.042 -25.046 1.00 85.94 68 GLN A CA 1
ATOM 538 C C . GLN A 1 68 ? 6.624 0.682 -26.314 1.00 85.94 68 GLN A C 1
ATOM 540 O O . GLN A 1 68 ? 5.774 1.571 -26.257 1.00 85.94 68 GLN A O 1
ATOM 545 N N . THR A 1 69 ? 7.038 0.185 -27.482 1.00 77.44 69 THR A N 1
ATOM 546 C CA . THR A 1 69 ? 6.539 0.670 -28.779 1.00 77.44 69 THR A CA 1
ATOM 547 C C . THR A 1 69 ? 5.146 0.133 -29.093 1.00 77.44 69 THR A C 1
ATOM 549 O O . THR A 1 69 ? 4.945 -1.051 -29.386 1.00 77.44 69 THR A O 1
ATOM 552 N N . GLN A 1 70 ? 4.157 1.025 -29.086 1.00 63.19 70 GLN A N 1
ATOM 553 C CA . GLN A 1 70 ? 2.786 0.647 -29.405 1.00 63.19 70 GLN A CA 1
ATOM 554 C C . GLN A 1 70 ? 2.592 0.393 -30.908 1.00 63.19 70 GLN A C 1
ATOM 556 O O . GLN A 1 70 ? 3.225 0.978 -31.784 1.00 63.19 70 GLN A O 1
ATOM 561 N N . ASN A 1 71 ? 1.627 -0.471 -31.223 1.00 55.59 71 ASN A N 1
ATOM 562 C CA . ASN A 1 71 ? 1.128 -0.725 -32.583 1.00 55.59 71 ASN A CA 1
ATOM 563 C C . ASN A 1 71 ? 2.070 -1.429 -33.576 1.00 55.59 71 ASN A C 1
ATOM 565 O O . ASN A 1 71 ? 1.701 -1.572 -34.741 1.00 55.59 71 ASN A O 1
ATOM 569 N N . GLY A 1 72 ? 3.210 -1.970 -33.134 1.00 54.22 72 GLY A N 1
ATOM 570 C CA . GLY A 1 72 ? 4.063 -2.845 -33.959 1.00 54.22 72 GLY A CA 1
ATOM 571 C C . GLY A 1 72 ? 4.835 -2.139 -35.075 1.00 54.22 72 GLY A C 1
ATOM 572 O O . GLY A 1 72 ? 5.559 -2.782 -35.830 1.00 54.22 72 GLY A O 1
ATOM 573 N N . LYS A 1 73 ? 4.703 -0.815 -35.166 1.00 68.94 73 LYS A N 1
ATOM 574 C CA . LYS A 1 73 ? 5.659 0.054 -35.845 1.00 68.94 73 LYS A CA 1
ATOM 575 C C . LYS A 1 73 ? 6.602 0.563 -34.764 1.00 68.94 73 LYS A C 1
ATOM 577 O O . LYS A 1 73 ? 6.137 0.951 -33.698 1.00 68.94 7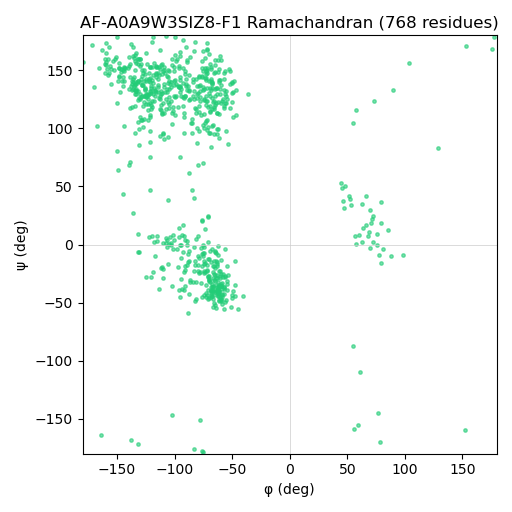3 LYS A O 1
ATOM 582 N N . LEU A 1 74 ? 7.899 0.572 -35.041 1.00 86.06 74 LEU A N 1
ATOM 583 C CA . LEU A 1 74 ? 8.923 1.096 -34.141 1.00 86.06 74 LEU A CA 1
ATOM 584 C C . LEU A 1 74 ? 8.928 2.630 -34.294 1.00 86.06 74 LEU A C 1
ATOM 586 O O . LEU A 1 74 ? 9.794 3.231 -34.932 1.00 86.06 74 LEU A O 1
ATOM 590 N N . LEU A 1 75 ? 7.833 3.233 -33.830 1.00 87.06 75 LEU A N 1
ATOM 591 C CA . LEU A 1 75 ? 7.425 4.612 -34.070 1.00 87.06 75 LEU A CA 1
ATOM 592 C C . LEU A 1 75 ? 7.216 5.317 -32.731 1.00 87.06 75 LEU A C 1
ATOM 594 O O . LEU A 1 75 ? 6.456 4.838 -31.896 1.00 87.06 75 LEU A O 1
ATOM 598 N N . VAL A 1 76 ? 7.831 6.487 -32.592 1.00 88.38 76 VAL A N 1
ATOM 599 C CA . VAL A 1 76 ? 7.527 7.474 -31.551 1.00 88.38 76 VAL A CA 1
ATOM 600 C C . VAL A 1 76 ? 7.241 8.797 -32.249 1.00 88.38 76 VAL A C 1
ATOM 602 O O . VAL A 1 76 ? 7.963 9.201 -33.168 1.00 88.38 76 VAL A O 1
ATOM 605 N N . THR A 1 77 ? 6.173 9.479 -31.853 1.00 88.81 77 THR A N 1
ATOM 606 C CA . THR A 1 77 ? 5.792 10.793 -32.384 1.00 88.81 77 THR A CA 1
ATOM 607 C C . THR A 1 77 ? 6.174 11.912 -31.424 1.00 88.81 77 THR A C 1
ATOM 609 O O . THR A 1 77 ? 6.248 11.719 -30.213 1.00 88.81 77 THR A O 1
ATOM 612 N N . LYS A 1 78 ? 6.379 13.121 -31.956 1.00 88.62 78 LYS A N 1
ATOM 613 C CA . LYS A 1 78 ? 6.676 14.302 -31.128 1.00 88.62 78 LYS A CA 1
ATOM 614 C C . LYS A 1 78 ? 5.511 14.669 -30.204 1.00 88.62 78 LYS A C 1
ATOM 616 O O . LYS A 1 78 ? 5.742 15.167 -29.115 1.00 88.62 78 LYS A O 1
ATOM 621 N N . GLU A 1 79 ? 4.276 14.360 -30.602 1.00 88.12 79 GLU A N 1
ATOM 622 C CA . GLU A 1 79 ? 3.066 14.586 -29.796 1.00 88.12 79 GLU A CA 1
ATOM 623 C C . GLU A 1 79 ? 2.968 13.644 -28.581 1.00 88.12 79 GLU A C 1
ATOM 625 O O . GLU A 1 79 ? 2.397 14.019 -27.561 1.00 88.12 79 GLU A O 1
ATOM 630 N N . GLU A 1 80 ? 3.526 12.431 -28.659 1.00 87.75 80 GLU A N 1
ATOM 631 C CA . GLU A 1 80 ? 3.536 11.475 -27.539 1.00 87.75 80 GLU A CA 1
ATOM 632 C C . GLU A 1 80 ? 4.525 11.846 -26.433 1.00 87.75 80 GLU A C 1
ATOM 634 O O . GLU A 1 80 ? 4.307 11.448 -25.294 1.00 87.75 80 GLU A O 1
ATOM 639 N N . VAL A 1 81 ? 5.575 12.609 -26.757 1.00 89.12 81 VAL A N 1
ATOM 640 C CA . VAL A 1 81 ? 6.661 12.974 -25.828 1.00 89.12 81 VAL A CA 1
ATOM 641 C C . VAL A 1 81 ? 6.780 14.479 -25.574 1.00 89.12 81 VAL A C 1
ATOM 643 O O . VAL A 1 81 ? 7.676 14.895 -24.848 1.00 89.12 81 VAL A O 1
ATOM 646 N N . LYS A 1 82 ? 5.901 15.314 -26.146 1.00 89.12 82 LYS A N 1
ATOM 647 C CA . LYS A 1 82 ? 5.986 16.791 -26.084 1.00 89.12 82 LYS A CA 1
ATOM 648 C C . LYS A 1 82 ? 6.081 17.355 -24.660 1.00 89.12 82 LYS A C 1
ATOM 650 O O . LYS A 1 82 ? 6.672 18.408 -24.446 1.00 89.12 82 LYS A O 1
ATOM 655 N N . ASP A 1 83 ? 5.467 16.655 -23.709 1.00 90.25 83 ASP A N 1
ATOM 656 C CA . ASP A 1 83 ? 5.376 17.053 -22.309 1.00 90.25 83 ASP A CA 1
ATOM 657 C C . ASP A 1 83 ? 6.501 16.421 -21.459 1.00 90.25 83 ASP A C 1
ATOM 659 O O . ASP A 1 83 ? 6.728 16.872 -20.337 1.00 90.25 83 ASP A O 1
ATOM 663 N N . LEU A 1 84 ? 7.234 15.444 -22.017 1.00 90.88 84 LEU A N 1
ATOM 664 C CA . LEU A 1 84 ? 8.348 14.711 -21.397 1.00 90.88 84 LEU A CA 1
ATOM 665 C C . LEU A 1 84 ? 9.738 15.175 -21.874 1.00 90.88 84 LEU A C 1
ATOM 667 O O . LEU A 1 84 ? 10.690 15.162 -21.106 1.00 90.88 84 LEU A O 1
ATOM 671 N N . LEU A 1 85 ? 9.879 15.557 -23.149 1.00 92.31 85 LEU A N 1
ATOM 672 C CA . LEU A 1 85 ? 11.168 15.896 -23.763 1.00 92.31 85 LEU A CA 1
ATOM 673 C C . LEU A 1 85 ? 11.192 17.331 -24.283 1.00 92.31 85 LEU A C 1
ATOM 675 O O . LEU A 1 85 ? 10.316 17.749 -25.048 1.00 92.31 85 LEU A O 1
ATOM 679 N N . ASN A 1 86 ? 12.253 18.060 -23.945 1.00 90.62 86 ASN A N 1
ATOM 680 C CA . ASN A 1 86 ? 12.528 19.384 -24.494 1.00 90.62 86 ASN A CA 1
ATOM 681 C C . ASN A 1 86 ? 12.976 19.314 -25.977 1.00 90.62 86 ASN A C 1
ATOM 683 O O . ASN A 1 86 ? 13.163 18.242 -26.553 1.00 90.62 86 ASN A O 1
ATOM 687 N N . ALA A 1 87 ? 13.134 20.471 -26.627 1.00 86.94 87 ALA A N 1
ATOM 688 C CA . ALA A 1 87 ? 13.435 20.539 -28.061 1.00 86.94 87 ALA A CA 1
ATOM 689 C C . ALA A 1 87 ? 14.808 19.952 -28.462 1.00 86.94 87 ALA A C 1
ATOM 691 O O . ALA A 1 87 ? 14.961 19.516 -29.602 1.00 86.94 87 ALA A O 1
ATOM 692 N N . GLU A 1 88 ? 15.781 19.936 -27.549 1.00 86.81 88 GLU A N 1
ATOM 693 C CA . GLU A 1 88 ? 17.118 19.364 -27.755 1.00 86.81 88 GLU A CA 1
ATOM 694 C C . GLU A 1 88 ? 17.094 17.843 -27.566 1.00 86.81 88 GLU A C 1
ATOM 696 O O . GLU A 1 88 ? 17.518 17.106 -28.454 1.00 86.81 88 GLU A O 1
ATOM 701 N N . GLN A 1 89 ? 16.461 17.365 -26.490 1.00 90.44 89 GLN A N 1
ATOM 702 C CA . GLN A 1 89 ? 16.231 15.937 -26.228 1.00 90.44 89 GLN A CA 1
ATOM 703 C C . GLN A 1 89 ? 15.395 15.250 -27.323 1.00 90.44 89 GLN A C 1
ATOM 705 O O . GLN A 1 89 ? 15.477 14.041 -27.514 1.00 90.44 89 GLN A O 1
ATOM 710 N N . GLN A 1 90 ? 14.597 16.004 -28.086 1.00 89.75 90 GLN A N 1
ATOM 711 C CA . GLN A 1 90 ? 13.873 15.474 -29.246 1.00 89.75 90 GLN A CA 1
ATOM 712 C C . GLN A 1 90 ? 14.762 15.221 -30.488 1.00 89.75 90 GLN A C 1
ATOM 714 O O . GLN A 1 90 ? 14.263 14.727 -31.504 1.00 89.75 90 GLN A O 1
ATOM 719 N N . ASN A 1 91 ? 16.061 15.534 -30.450 1.00 89.19 91 ASN A N 1
ATOM 720 C CA . ASN A 1 91 ? 17.006 15.289 -31.545 1.00 89.19 91 ASN A CA 1
ATOM 721 C C . ASN A 1 91 ? 17.631 13.880 -31.471 1.00 89.19 91 ASN A C 1
ATOM 723 O O . ASN A 1 91 ? 18.843 13.727 -31.329 1.00 89.19 91 ASN A O 1
ATOM 727 N N . ILE A 1 92 ? 16.797 12.842 -31.569 1.00 91.94 92 ILE A N 1
ATOM 728 C CA . ILE A 1 92 ? 17.241 11.442 -31.481 1.00 91.94 92 ILE A CA 1
ATOM 729 C C . ILE A 1 92 ? 18.165 11.082 -32.657 1.00 91.94 92 ILE A C 1
ATOM 731 O O . ILE A 1 92 ? 17.756 11.138 -33.821 1.00 91.94 92 ILE A O 1
ATOM 735 N N . GLN A 1 93 ? 19.401 10.678 -32.351 1.00 92.69 93 GLN A N 1
ATOM 736 C CA . GLN A 1 93 ? 20.431 10.299 -33.328 1.00 92.69 93 GLN A CA 1
ATOM 737 C C . GLN A 1 93 ? 20.686 8.788 -33.406 1.00 92.69 93 GLN A C 1
ATOM 739 O O . GLN A 1 93 ? 21.241 8.327 -34.408 1.00 92.69 93 GLN A O 1
ATOM 744 N N . SER A 1 94 ? 20.247 8.014 -32.411 1.00 93.88 94 SER A N 1
ATOM 745 C CA . SER A 1 94 ? 20.226 6.550 -32.460 1.00 93.88 94 SER A CA 1
ATOM 746 C C . SER A 1 94 ? 19.066 5.963 -31.647 1.00 93.88 94 SER A C 1
ATOM 748 O O . SER A 1 94 ? 18.506 6.613 -30.761 1.00 93.88 94 SER A O 1
ATOM 750 N N . ALA A 1 95 ? 18.644 4.748 -31.996 1.00 94.50 95 ALA A N 1
ATOM 751 C CA . ALA A 1 95 ? 17.576 4.030 -31.301 1.00 94.50 95 ALA A CA 1
ATOM 752 C C . ALA A 1 95 ? 17.835 2.518 -31.297 1.00 94.50 95 ALA A C 1
ATOM 754 O O . ALA A 1 95 ? 18.278 1.955 -32.302 1.00 94.50 95 ALA A O 1
ATOM 755 N N . ARG A 1 96 ? 17.527 1.865 -30.176 1.00 93.88 96 ARG A N 1
ATOM 756 C CA . ARG A 1 96 ? 17.663 0.419 -29.958 1.00 93.88 96 ARG A CA 1
ATOM 757 C C . ARG A 1 96 ? 16.303 -0.175 -29.595 1.00 93.88 96 ARG A C 1
ATOM 759 O O . ARG A 1 96 ? 15.549 0.454 -28.860 1.00 93.88 96 ARG A O 1
ATOM 766 N N . TRP A 1 97 ? 16.004 -1.387 -30.058 1.00 93.06 97 TRP A N 1
ATOM 767 C CA . TRP A 1 97 ? 14.840 -2.159 -29.617 1.00 93.06 97 TRP A CA 1
ATOM 768 C C . TRP A 1 97 ? 15.208 -3.584 -29.222 1.00 93.06 97 TRP A C 1
ATOM 770 O O . TRP A 1 97 ? 15.999 -4.239 -29.905 1.00 93.06 97 TRP A O 1
ATOM 780 N N . MET A 1 98 ? 14.572 -4.043 -28.146 1.00 90.62 98 MET A N 1
ATOM 781 C CA . MET A 1 98 ? 14.747 -5.351 -27.522 1.00 90.62 98 MET A CA 1
ATOM 782 C C . MET A 1 98 ? 13.399 -6.059 -27.348 1.00 90.62 98 MET A C 1
ATOM 784 O O . MET A 1 98 ? 12.358 -5.437 -27.104 1.00 90.62 98 MET A O 1
ATOM 788 N N . GLY A 1 99 ? 13.421 -7.383 -27.446 1.00 90.00 99 GLY A N 1
ATOM 789 C CA . GLY A 1 99 ? 12.293 -8.262 -27.148 1.00 90.00 99 GLY A CA 1
ATOM 790 C C . GLY A 1 99 ? 12.372 -9.542 -27.953 1.00 90.00 99 GLY A C 1
ATOM 791 O O . GLY A 1 99 ? 13.437 -9.918 -28.432 1.00 90.00 99 GLY A O 1
ATOM 792 N N . TYR A 1 100 ? 11.242 -10.222 -28.106 1.00 89.56 100 TYR A N 1
ATOM 793 C CA . TYR A 1 100 ? 11.222 -11.564 -28.677 1.00 89.56 100 TYR A CA 1
ATOM 794 C C . TYR A 1 100 ? 10.156 -11.707 -29.762 1.00 89.56 100 TYR A C 1
ATOM 796 O O . TYR A 1 100 ? 9.177 -10.956 -29.810 1.00 89.56 100 TYR A O 1
ATOM 804 N N . ILE A 1 101 ? 10.321 -12.709 -30.624 1.00 91.94 101 ILE A N 1
ATOM 805 C CA . ILE A 1 101 ? 9.281 -13.163 -31.552 1.00 91.94 101 ILE A CA 1
ATOM 806 C C . ILE A 1 101 ? 8.938 -14.634 -31.354 1.00 91.94 101 ILE A C 1
ATOM 808 O O . ILE A 1 101 ? 9.766 -15.446 -30.948 1.00 91.94 101 ILE A O 1
ATOM 812 N N . LYS A 1 102 ? 7.697 -14.972 -31.702 1.00 92.69 102 LYS A N 1
ATOM 813 C CA . LYS A 1 102 ? 7.140 -16.324 -31.657 1.00 92.69 102 LYS A CA 1
ATOM 814 C C . LYS A 1 102 ? 6.456 -16.636 -32.994 1.00 92.69 102 LYS A C 1
ATOM 816 O O . LYS A 1 102 ? 5.334 -16.173 -33.219 1.00 92.69 102 LYS A O 1
ATOM 821 N N . PRO A 1 103 ? 7.104 -17.370 -33.916 1.00 93.25 103 PRO A N 1
ATOM 822 C CA . PRO A 1 103 ? 6.552 -17.682 -35.233 1.00 93.25 103 PRO A CA 1
ATOM 823 C C . PRO A 1 103 ? 5.252 -18.492 -35.158 1.00 93.25 103 PRO A C 1
ATOM 825 O O . PRO A 1 103 ? 5.116 -19.423 -34.362 1.00 93.25 103 PRO A O 1
ATOM 828 N N . SER A 1 104 ? 4.291 -18.161 -36.020 1.00 91.31 104 SER A N 1
ATOM 829 C CA . SER A 1 104 ? 3.011 -18.877 -36.166 1.00 91.31 104 SER A CA 1
ATOM 830 C C . SER A 1 104 ? 3.112 -20.123 -37.058 1.00 91.31 104 SER A C 1
ATOM 832 O O . SER A 1 104 ? 2.253 -21.008 -36.978 1.00 91.31 104 SER A O 1
ATOM 834 N N . GLU A 1 105 ? 4.169 -20.223 -37.863 1.00 93.88 105 GLU A N 1
ATOM 835 C CA . GLU A 1 105 ? 4.511 -21.350 -38.733 1.00 93.88 105 GLU A CA 1
ATOM 836 C C . GLU A 1 105 ? 6.026 -21.619 -38.695 1.00 93.88 105 GLU A C 1
ATOM 838 O O . GLU A 1 105 ? 6.800 -20.773 -38.254 1.00 93.88 105 GLU A O 1
ATOM 843 N N . SER A 1 106 ? 6.447 -22.818 -39.107 1.00 95.75 106 SER A N 1
ATOM 844 C CA . SER A 1 106 ? 7.868 -23.152 -39.267 1.00 95.75 106 SER A CA 1
ATOM 845 C C . SER A 1 106 ? 8.273 -22.909 -40.717 1.00 95.75 106 SER A C 1
ATOM 847 O O . SER A 1 106 ? 7.580 -23.379 -41.619 1.00 95.75 106 SER A O 1
ATOM 849 N N . GLY A 1 107 ? 9.401 -22.245 -40.958 1.00 94.88 107 GLY A N 1
ATOM 850 C CA . GLY A 1 107 ? 9.837 -21.929 -42.318 1.00 94.88 107 GLY A CA 1
ATOM 851 C C . GLY A 1 107 ? 11.118 -21.105 -42.383 1.00 94.88 107 GLY A C 1
ATOM 852 O O . GLY A 1 107 ? 11.692 -20.731 -41.360 1.00 94.88 107 GLY A O 1
ATOM 853 N N . GLU A 1 108 ? 11.554 -20.820 -43.608 1.00 95.94 108 GLU A N 1
ATOM 854 C CA . GLU A 1 108 ? 12.602 -19.836 -43.861 1.00 95.94 108 GLU A CA 1
ATOM 855 C C . GLU A 1 108 ? 12.000 -18.426 -43.843 1.00 95.94 108 GLU A C 1
ATOM 857 O O . GLU A 1 108 ? 11.181 -18.086 -44.701 1.00 95.94 108 GLU A O 1
ATOM 862 N N . TYR A 1 109 ? 12.440 -17.603 -42.896 1.00 95.81 109 TYR A N 1
ATOM 863 C CA . TYR A 1 109 ? 12.039 -16.208 -42.761 1.00 95.81 109 TYR A CA 1
ATOM 864 C C . TYR A 1 109 ? 13.082 -15.269 -43.378 1.00 95.81 109 TYR A C 1
ATOM 866 O O . TYR A 1 109 ? 14.290 -15.426 -43.161 1.00 95.81 109 TYR A O 1
ATOM 874 N N . THR A 1 110 ? 12.602 -14.251 -44.092 1.00 95.69 110 THR A N 1
ATOM 875 C CA . THR A 1 110 ? 13.387 -13.075 -44.488 1.00 95.69 110 THR A CA 1
ATOM 876 C C . THR A 1 110 ? 12.884 -11.867 -43.700 1.00 95.69 110 THR A C 1
ATOM 878 O O . THR A 1 110 ? 11.712 -11.503 -43.788 1.00 95.69 110 THR A O 1
ATOM 881 N N . PHE A 1 111 ? 13.762 -11.224 -42.935 1.00 95.75 111 PHE A N 1
ATOM 882 C CA . PHE A 1 111 ? 13.493 -9.958 -42.260 1.00 95.75 111 PHE A CA 1
ATOM 883 C C . PHE A 1 111 ? 13.894 -8.777 -43.142 1.00 95.75 111 PHE A C 1
ATOM 885 O O . PHE A 1 111 ? 14.865 -8.826 -43.897 1.00 95.75 111 PHE A O 1
ATOM 892 N N . SER A 1 112 ? 13.150 -7.681 -43.036 1.00 94.62 112 SER A N 1
ATOM 893 C CA . SER A 1 112 ? 13.548 -6.399 -43.617 1.00 94.62 112 SER A CA 1
ATOM 894 C C . SER A 1 112 ? 12.955 -5.244 -42.824 1.00 94.62 112 SER A C 1
ATOM 896 O O . SER A 1 112 ? 11.963 -5.401 -42.119 1.00 94.62 112 SER A O 1
ATOM 898 N N . THR A 1 113 ? 13.537 -4.061 -42.959 1.00 93.62 113 THR A N 1
ATOM 899 C CA . THR A 1 113 ? 13.029 -2.823 -42.368 1.00 93.62 113 THR A CA 1
ATOM 900 C C . THR A 1 113 ? 12.713 -1.780 -43.438 1.00 93.62 113 THR A C 1
ATOM 902 O O . THR A 1 113 ? 13.002 -1.972 -44.622 1.00 93.62 113 THR A O 1
ATOM 905 N N . SER A 1 114 ? 12.135 -0.649 -43.033 1.00 91.94 114 SER A N 1
ATOM 906 C CA . SER A 1 114 ? 11.992 0.532 -43.896 1.00 91.94 114 SER A CA 1
ATOM 907 C C . SER A 1 114 ? 13.315 1.252 -44.208 1.00 91.94 114 SER A C 1
ATOM 909 O O . SER A 1 114 ? 13.320 2.101 -45.094 1.00 91.94 114 SER A O 1
ATOM 911 N N . SER A 1 115 ? 14.411 0.931 -43.506 1.00 92.56 115 SER A N 1
ATOM 912 C CA . SER A 1 115 ? 15.667 1.700 -43.528 1.00 92.56 115 SER A CA 1
ATOM 913 C C . SER A 1 115 ? 16.918 0.804 -43.421 1.00 92.56 115 SER A C 1
ATOM 915 O O . SER A 1 115 ? 17.833 1.125 -42.670 1.00 92.56 115 SER A O 1
ATOM 917 N N . ASN A 1 116 ? 16.965 -0.327 -44.141 1.00 92.31 116 ASN A N 1
ATOM 918 C CA . ASN A 1 116 ? 17.989 -1.380 -43.962 1.00 92.31 116 ASN A CA 1
ATOM 919 C C . ASN A 1 116 ? 19.444 -0.885 -43.938 1.00 92.31 116 ASN A C 1
ATOM 921 O O . ASN A 1 116 ? 20.211 -1.336 -43.098 1.00 92.31 116 ASN A O 1
ATOM 925 N N . GLU A 1 117 ? 19.800 0.073 -44.798 1.00 93.38 117 GLU A N 1
ATOM 926 C CA . GLU A 1 117 ? 21.144 0.679 -44.888 1.00 93.38 117 GLU A CA 1
ATOM 927 C C . GLU A 1 117 ? 21.609 1.371 -43.584 1.00 93.38 117 GLU A C 1
ATOM 929 O O . GLU A 1 117 ? 22.781 1.703 -43.424 1.00 93.38 117 GLU A O 1
ATOM 934 N N . HIS A 1 118 ? 20.690 1.585 -42.640 1.00 93.81 118 HIS A N 1
ATOM 935 C CA . HIS A 1 118 ? 20.895 2.273 -41.363 1.00 93.81 118 HIS A CA 1
ATOM 936 C C . HIS A 1 118 ? 20.608 1.394 -40.140 1.00 93.81 118 HIS A C 1
ATOM 938 O O . HIS A 1 118 ? 20.581 1.909 -39.022 1.00 93.81 118 HIS A O 1
ATOM 944 N N . VAL A 1 119 ? 20.364 0.096 -40.342 1.00 95.50 119 VAL A N 1
ATOM 945 C CA . VAL A 1 119 ? 19.983 -0.856 -39.293 1.00 95.50 119 VAL A CA 1
ATOM 946 C C . VAL A 1 119 ? 21.015 -1.973 -39.182 1.00 95.50 119 VAL A C 1
ATOM 948 O O . VAL A 1 119 ? 21.496 -2.488 -40.194 1.00 95.50 119 VAL A O 1
ATOM 951 N N . ILE A 1 120 ? 21.289 -2.401 -37.952 1.00 95.75 120 ILE A N 1
ATOM 952 C CA . ILE A 1 120 ? 21.843 -3.727 -37.671 1.00 95.75 120 ILE A CA 1
ATOM 953 C C . ILE A 1 120 ? 20.812 -4.488 -36.831 1.00 95.75 120 ILE A C 1
ATOM 955 O O . ILE A 1 120 ? 20.241 -3.944 -35.887 1.00 95.75 120 ILE A O 1
ATOM 959 N N . MET A 1 121 ? 20.525 -5.733 -37.207 1.00 94.56 121 MET A N 1
ATOM 960 C CA . MET A 1 121 ? 19.540 -6.585 -36.536 1.00 94.56 121 MET A CA 1
ATOM 961 C C . MET A 1 121 ? 20.113 -7.976 -36.299 1.00 94.56 121 MET A C 1
ATOM 963 O O . MET A 1 121 ? 20.655 -8.595 -37.221 1.00 94.56 121 MET A O 1
ATOM 967 N N . GLN A 1 122 ? 19.917 -8.487 -35.089 1.00 94.38 122 GLN A N 1
ATOM 968 C CA . GLN A 1 122 ? 20.231 -9.855 -34.694 1.00 94.38 122 GLN A CA 1
ATOM 969 C C . GLN A 1 122 ? 18.961 -10.624 -34.317 1.00 94.38 122 GLN A C 1
ATOM 971 O O . GLN A 1 122 ? 18.012 -10.047 -33.783 1.00 94.38 122 GLN A O 1
ATOM 976 N N . VAL A 1 123 ? 18.972 -11.929 -34.593 1.00 93.31 123 VAL A N 1
ATOM 977 C CA . VAL A 1 123 ? 17.989 -12.910 -34.111 1.00 93.31 123 VAL A CA 1
ATOM 978 C C . VAL A 1 123 ? 18.758 -14.045 -33.438 1.00 93.31 123 VAL A C 1
ATOM 980 O O . VAL A 1 123 ? 19.638 -14.613 -34.083 1.00 93.31 123 VAL A O 1
ATOM 983 N N . ASP A 1 124 ? 18.485 -14.344 -32.164 1.00 89.31 124 ASP A N 1
ATOM 984 C CA . ASP A 1 124 ? 19.296 -15.253 -31.318 1.00 89.31 124 ASP A CA 1
ATOM 985 C C . ASP A 1 124 ? 20.815 -14.991 -31.468 1.00 89.31 124 ASP A C 1
ATOM 987 O O . ASP A 1 124 ? 21.595 -15.871 -31.840 1.00 89.31 124 ASP A O 1
ATOM 991 N N . ASN A 1 125 ? 21.231 -13.732 -31.276 1.00 87.44 125 ASN A N 1
ATOM 992 C CA . ASN A 1 125 ? 22.609 -13.236 -31.445 1.00 87.44 125 ASN A CA 1
ATOM 993 C C . ASN A 1 125 ? 23.261 -13.470 -32.835 1.00 87.44 125 ASN A C 1
ATOM 995 O O . ASN A 1 125 ? 24.425 -13.126 -33.050 1.00 87.44 125 ASN A O 1
ATOM 999 N N . LYS A 1 126 ? 22.515 -13.963 -33.835 1.00 91.38 126 LYS A N 1
ATOM 1000 C CA . LYS A 1 126 ? 22.952 -14.058 -35.235 1.00 91.38 126 LYS A CA 1
ATOM 1001 C C . LYS A 1 126 ? 22.519 -12.819 -36.018 1.00 91.38 126 LYS A C 1
ATOM 1003 O O . LYS A 1 126 ? 21.326 -12.582 -36.197 1.00 91.38 126 LYS A O 1
ATOM 1008 N N . THR A 1 127 ? 23.476 -12.067 -36.559 1.00 93.44 127 THR A N 1
ATOM 1009 C CA . THR A 1 127 ? 23.193 -10.916 -37.432 1.00 93.44 127 THR A CA 1
ATOM 1010 C C . THR A 1 127 ? 22.461 -11.352 -38.707 1.00 93.44 127 THR A C 1
ATOM 1012 O O . THR A 1 127 ? 22.950 -12.195 -39.462 1.00 93.44 127 THR A O 1
ATOM 1015 N N . VAL A 1 128 ? 21.280 -10.773 -38.939 1.00 94.25 128 VAL A N 1
ATOM 1016 C CA . VAL A 1 128 ? 20.414 -11.015 -40.109 1.00 94.25 128 VAL A CA 1
ATOM 1017 C C . VAL A 1 128 ? 20.344 -9.811 -41.052 1.00 94.25 128 VAL A C 1
ATOM 1019 O O . VAL A 1 128 ? 20.191 -9.989 -42.259 1.00 94.25 128 VAL A O 1
ATOM 1022 N N . ILE A 1 129 ? 20.512 -8.597 -40.523 1.00 94.06 129 ILE A N 1
ATOM 1023 C CA . ILE A 1 129 ? 20.639 -7.348 -41.284 1.00 94.06 129 ILE A CA 1
ATOM 1024 C C . ILE A 1 129 ? 21.903 -6.652 -40.783 1.00 94.06 129 ILE A C 1
ATOM 1026 O O . ILE A 1 129 ? 22.047 -6.453 -39.579 1.00 94.06 129 ILE A O 1
ATOM 1030 N N . ASP A 1 130 ? 22.793 -6.274 -41.697 1.00 93.94 130 ASP A N 1
ATOM 1031 C CA . ASP A 1 130 ? 23.923 -5.375 -41.440 1.00 93.94 130 ASP A CA 1
ATOM 1032 C C . ASP A 1 130 ? 23.968 -4.344 -42.569 1.00 93.94 130 ASP A C 1
ATOM 1034 O O . ASP A 1 130 ? 24.476 -4.638 -43.655 1.00 93.94 130 ASP A O 1
ATOM 1038 N N . ARG A 1 131 ? 23.363 -3.169 -42.334 1.00 92.94 131 ARG A N 1
ATOM 1039 C CA . ARG A 1 131 ? 23.401 -1.986 -43.218 1.00 92.94 131 ARG A CA 1
ATOM 1040 C C . ARG A 1 131 ? 23.153 -2.308 -44.701 1.00 92.94 131 ARG A C 1
ATOM 1042 O O . ARG A 1 131 ? 23.808 -1.752 -45.573 1.00 92.94 131 ARG A O 1
ATOM 1049 N N . SER A 1 132 ? 22.255 -3.254 -44.979 1.00 91.00 132 SER A N 1
ATOM 1050 C CA . SER A 1 132 ? 21.966 -3.781 -46.321 1.00 91.00 132 SER A CA 1
ATOM 1051 C C . SER A 1 132 ? 20.738 -4.704 -46.300 1.00 91.00 132 SER A C 1
ATOM 1053 O O . SER A 1 132 ? 20.225 -5.056 -45.238 1.00 91.00 132 SER A O 1
ATOM 1055 N N . LEU A 1 133 ? 20.244 -5.132 -47.467 1.00 87.75 133 LEU A N 1
ATOM 1056 C CA . LEU A 1 133 ? 19.225 -6.190 -47.554 1.00 87.75 133 LEU A CA 1
ATOM 1057 C C . LEU A 1 133 ? 19.731 -7.520 -46.958 1.00 87.75 133 LEU A C 1
ATOM 1059 O O . LEU A 1 133 ? 20.879 -7.904 -47.180 1.00 87.75 133 LEU A O 1
ATOM 1063 N N . MET A 1 134 ? 18.852 -8.252 -46.263 1.00 89.06 134 MET A N 1
ATOM 1064 C CA . MET A 1 134 ? 19.151 -9.570 -45.685 1.00 89.06 134 MET A CA 1
ATOM 1065 C C . MET A 1 134 ? 19.620 -10.558 -46.764 1.00 89.06 134 MET A C 1
ATOM 1067 O O . MET A 1 134 ? 18.876 -10.885 -47.685 1.00 89.06 134 MET A O 1
ATOM 1071 N N . GLN A 1 135 ? 20.861 -11.035 -46.637 1.00 81.88 135 GLN A N 1
ATOM 1072 C CA . GLN A 1 135 ? 21.513 -11.882 -47.647 1.00 81.88 135 GLN A CA 1
ATOM 1073 C C . GLN A 1 135 ? 21.154 -13.369 -47.524 1.00 81.88 135 GLN A C 1
ATOM 1075 O O . GLN A 1 135 ? 21.116 -14.087 -48.517 1.00 81.88 135 GLN A O 1
ATOM 1080 N N . ASN A 1 136 ? 20.907 -13.842 -46.300 1.00 86.50 136 ASN A N 1
ATOM 1081 C CA . ASN A 1 136 ? 20.627 -15.244 -45.999 1.00 86.50 136 ASN A CA 1
ATOM 1082 C C . ASN A 1 136 ? 19.364 -15.327 -45.152 1.00 86.50 136 ASN A C 1
ATOM 1084 O O . ASN A 1 136 ? 19.293 -14.662 -44.120 1.00 86.50 136 ASN A O 1
ATOM 1088 N N . LYS A 1 137 ? 18.405 -16.169 -45.543 1.00 92.19 137 LYS A N 1
ATOM 1089 C CA . LYS A 1 137 ? 17.214 -16.436 -44.730 1.00 92.19 137 LYS A CA 1
ATOM 1090 C C . LYS A 1 137 ? 17.577 -17.128 -43.411 1.00 92.19 137 LYS A C 1
ATOM 1092 O O . LYS A 1 137 ? 18.632 -17.758 -43.291 1.00 92.19 137 LYS A O 1
ATOM 1097 N N . ILE A 1 138 ? 16.688 -17.041 -42.425 1.00 94.50 138 ILE A N 1
ATOM 1098 C CA . ILE A 1 138 ? 16.825 -17.737 -41.142 1.00 94.50 138 ILE A CA 1
ATOM 1099 C C . ILE A 1 138 ? 15.693 -18.750 -40.957 1.00 94.50 138 ILE A C 1
ATOM 1101 O O . ILE A 1 138 ? 14.526 -18.443 -41.180 1.00 94.50 138 ILE A O 1
ATOM 1105 N N . GLN A 1 139 ? 16.045 -19.977 -40.575 1.00 95.50 139 GLN A N 1
ATOM 1106 C CA . GLN A 1 139 ? 15.072 -21.024 -40.285 1.00 95.50 139 GLN A CA 1
ATOM 1107 C C . GLN A 1 139 ? 14.486 -20.793 -38.892 1.00 95.50 139 GLN A C 1
ATOM 1109 O O . GLN A 1 139 ? 15.226 -20.842 -37.909 1.00 95.50 139 GLN A O 1
ATOM 1114 N N . LEU A 1 140 ? 13.172 -20.586 -38.810 1.00 95.94 140 LEU A N 1
ATOM 1115 C CA . LEU A 1 140 ? 12.453 -20.479 -37.541 1.00 95.94 140 LEU A CA 1
ATOM 1116 C C . LEU A 1 140 ? 11.416 -21.604 -37.398 1.00 95.94 140 LEU A C 1
ATOM 1118 O O . LEU A 1 140 ? 10.949 -22.187 -38.383 1.00 95.94 140 LEU A O 1
ATOM 1122 N N . GLU A 1 141 ? 11.069 -21.918 -36.154 1.00 96.31 141 GLU A N 1
ATOM 1123 C CA . GLU A 1 141 ? 10.157 -22.990 -35.760 1.00 96.31 141 GLU A CA 1
ATOM 1124 C C . GLU A 1 141 ? 8.889 -22.419 -35.116 1.00 96.31 141 GLU A C 1
ATOM 1126 O O . GLU A 1 141 ? 8.941 -21.526 -34.265 1.00 96.31 141 GLU A O 1
ATOM 1131 N N . LYS A 1 142 ? 7.733 -22.974 -35.489 1.00 94.50 142 LYS A N 1
ATOM 1132 C CA . LYS A 1 142 ? 6.428 -22.604 -34.942 1.00 94.50 142 LYS A CA 1
ATOM 1133 C C . LYS A 1 142 ? 6.409 -22.698 -33.417 1.00 94.50 142 LYS A C 1
ATOM 1135 O O . LYS A 1 142 ? 6.624 -23.764 -32.849 1.00 94.50 142 LYS A O 1
ATOM 1140 N N . GLY A 1 143 ? 6.030 -21.605 -32.762 1.00 89.88 143 GLY A N 1
ATOM 1141 C CA . GLY A 1 143 ? 5.814 -21.547 -31.317 1.00 89.88 143 GLY A CA 1
ATOM 1142 C C . GLY A 1 143 ? 7.085 -21.475 -30.468 1.00 89.88 143 GLY A C 1
ATOM 1143 O O . GLY A 1 143 ? 6.960 -21.209 -29.273 1.00 89.88 143 GLY A O 1
ATOM 1144 N N . LYS A 1 144 ? 8.275 -21.646 -31.057 1.00 94.25 144 LYS A N 1
ATOM 1145 C CA . LYS A 1 144 ? 9.551 -21.367 -30.393 1.00 94.25 144 LYS A CA 1
ATOM 1146 C C . LYS A 1 144 ? 9.747 -19.854 -30.268 1.00 94.25 144 LYS A C 1
ATOM 1148 O O . LYS A 1 144 ? 9.269 -19.093 -31.105 1.00 94.25 144 LYS A O 1
ATOM 1153 N N . ILE A 1 145 ? 10.401 -19.429 -29.195 1.00 91.12 145 ILE A N 1
ATOM 1154 C CA . ILE A 1 145 ? 10.698 -18.022 -28.925 1.00 91.12 145 ILE A CA 1
ATOM 1155 C C . ILE A 1 145 ? 12.129 -17.737 -29.392 1.00 91.12 145 ILE A C 1
ATOM 1157 O O . ILE A 1 145 ? 13.012 -18.556 -29.148 1.00 91.12 145 ILE A O 1
ATOM 1161 N N . TYR A 1 146 ? 12.323 -16.601 -30.060 1.00 91.81 146 TYR A N 1
ATOM 1162 C CA . TYR A 1 146 ? 13.617 -16.113 -30.544 1.00 91.81 146 TYR A CA 1
ATOM 1163 C C . TYR A 1 146 ? 13.830 -14.674 -30.079 1.00 91.81 146 TYR A C 1
ATOM 1165 O O . TYR A 1 146 ? 12.896 -13.869 -30.150 1.00 91.81 146 TYR A O 1
ATOM 1173 N N . GLU A 1 147 ? 15.032 -14.338 -29.624 1.00 91.06 147 GLU A N 1
ATOM 1174 C CA . GLU A 1 147 ? 15.405 -12.972 -29.243 1.00 91.06 147 GLU A CA 1
ATOM 1175 C C . GLU A 1 147 ? 15.598 -12.093 -30.479 1.00 91.06 147 GLU A C 1
ATOM 1177 O O . GLU A 1 147 ? 16.112 -12.551 -31.499 1.00 91.06 147 GLU A O 1
ATOM 1182 N N . ILE A 1 148 ? 15.204 -10.823 -30.384 1.00 91.75 148 ILE A N 1
ATOM 1183 C CA . ILE A 1 148 ? 15.461 -9.781 -31.374 1.00 91.75 148 ILE A CA 1
ATOM 1184 C C . ILE A 1 148 ? 16.141 -8.587 -30.707 1.00 91.75 148 ILE A C 1
ATOM 1186 O O . ILE A 1 148 ? 15.611 -7.988 -29.771 1.00 91.75 148 ILE A O 1
ATOM 1190 N N . LYS A 1 149 ? 17.265 -8.187 -31.305 1.00 93.25 149 LYS A N 1
ATOM 1191 C CA . LYS A 1 149 ? 18.019 -6.969 -30.997 1.00 93.25 149 LYS A CA 1
ATOM 1192 C C . LYS A 1 149 ? 18.129 -6.151 -32.283 1.00 93.25 149 LYS A C 1
ATOM 1194 O O . LYS A 1 149 ? 18.616 -6.657 -33.297 1.00 93.25 149 LYS A O 1
ATOM 1199 N N . ILE A 1 150 ? 17.618 -4.922 -32.277 1.00 94.06 150 ILE A N 1
ATOM 1200 C CA . ILE A 1 150 ? 17.633 -4.003 -33.429 1.00 94.06 150 ILE A CA 1
ATOM 1201 C C . ILE A 1 150 ? 18.300 -2.711 -32.996 1.00 94.06 150 ILE A C 1
ATOM 1203 O O . ILE A 1 150 ? 17.867 -2.098 -32.026 1.00 94.06 150 ILE A O 1
ATOM 1207 N N . GLU A 1 151 ? 19.277 -2.248 -33.761 1.00 95.81 151 GLU A N 1
ATOM 1208 C CA . GLU A 1 151 ? 19.862 -0.921 -33.606 1.00 95.81 151 GLU A CA 1
ATOM 1209 C C . GLU A 1 151 ? 19.741 -0.127 -34.902 1.00 95.81 151 GLU A C 1
ATOM 1211 O O . GLU A 1 151 ? 19.898 -0.661 -36.002 1.00 95.81 151 GLU A O 1
ATOM 1216 N N . TYR A 1 152 ? 19.453 1.162 -34.767 1.00 95.00 152 TYR A N 1
ATOM 1217 C CA . TYR A 1 152 ? 19.132 2.057 -35.868 1.00 95.00 152 TYR A CA 1
ATOM 1218 C C . TYR A 1 152 ? 19.821 3.405 -35.685 1.00 95.00 152 TYR A C 1
ATOM 1220 O O . TYR A 1 152 ? 19.781 3.993 -34.604 1.00 95.00 152 TYR A O 1
ATOM 1228 N N . LEU A 1 153 ? 20.390 3.918 -36.774 1.00 94.38 153 LEU A N 1
ATOM 1229 C CA . LEU A 1 153 ? 20.896 5.285 -36.881 1.00 94.38 153 LEU A CA 1
ATOM 1230 C C . LEU A 1 153 ? 19.972 6.087 -37.814 1.00 94.38 153 LEU A C 1
ATOM 1232 O O . LEU A 1 153 ? 20.195 6.077 -39.030 1.00 94.38 153 LEU A O 1
ATOM 1236 N N . PRO A 1 154 ? 18.919 6.756 -37.295 1.00 87.88 154 PRO A N 1
ATOM 1237 C CA . PRO A 1 154 ? 18.015 7.558 -38.108 1.00 87.88 154 PRO A CA 1
ATOM 1238 C C . PRO A 1 154 ? 18.756 8.527 -39.035 1.00 87.88 154 PRO A C 1
ATOM 1240 O O . PRO A 1 154 ? 19.604 9.310 -38.606 1.00 87.88 154 PRO A O 1
ATOM 1243 N N . GLN A 1 155 ? 18.377 8.545 -40.315 1.00 77.75 155 GLN A N 1
ATOM 1244 C CA . GLN A 1 155 ? 18.651 9.726 -41.129 1.00 77.75 155 GLN A CA 1
ATOM 1245 C C . GLN A 1 155 ? 17.879 10.909 -40.531 1.00 77.75 155 GLN A C 1
ATOM 1247 O O . GLN A 1 155 ? 16.694 10.769 -40.220 1.00 77.75 155 GLN A O 1
ATOM 1252 N N . LEU A 1 156 ? 18.537 12.068 -40.406 1.00 63.38 156 LEU A N 1
ATOM 1253 C CA . LEU A 1 156 ? 17.930 13.318 -39.934 1.00 63.38 156 LEU A CA 1
ATOM 1254 C C . LEU A 1 156 ? 16.707 13.666 -40.793 1.00 63.38 156 LEU A C 1
ATOM 1256 O O . LEU A 1 156 ? 16.823 14.218 -41.888 1.00 63.38 156 LEU A O 1
ATOM 1260 N N . SER A 1 157 ? 15.520 13.311 -40.302 1.00 54.62 157 SER A N 1
ATOM 1261 C CA . SER A 1 157 ? 14.276 13.519 -41.030 1.00 54.62 157 SER A CA 1
ATOM 1262 C C . SER A 1 157 ? 13.680 14.867 -40.638 1.00 54.62 157 SER A C 1
ATOM 1264 O O . SER A 1 157 ? 13.388 15.114 -39.469 1.00 54.62 157 SER A O 1
ATOM 1266 N N . ASN A 1 158 ? 13.387 15.709 -41.630 1.00 53.19 158 ASN A N 1
ATOM 1267 C CA . ASN A 1 158 ? 12.620 16.947 -41.445 1.00 53.19 158 ASN A CA 1
ATOM 1268 C C . ASN A 1 158 ? 11.121 16.685 -41.145 1.00 53.19 158 ASN A C 1
ATOM 1270 O O . ASN A 1 158 ? 10.267 17.529 -41.430 1.00 53.19 158 ASN A O 1
ATOM 1274 N N . SER A 1 159 ? 10.769 15.510 -40.603 1.00 63.81 159 SER A N 1
ATOM 1275 C CA . SER A 1 159 ? 9.404 15.191 -40.191 1.00 63.81 159 SER A CA 1
ATOM 1276 C C . SER A 1 159 ? 8.975 16.116 -39.056 1.00 63.81 159 SER A C 1
ATOM 1278 O O . SER A 1 159 ? 9.581 16.170 -37.982 1.00 63.81 159 SER A O 1
ATOM 1280 N N . LYS A 1 160 ? 7.885 16.849 -39.291 1.00 64.56 160 LYS A N 1
ATOM 1281 C CA . LYS A 1 160 ? 7.285 17.722 -38.277 1.00 64.56 160 LYS A CA 1
ATOM 1282 C C . LYS A 1 160 ? 6.584 16.940 -37.159 1.00 64.56 160 LYS A C 1
ATOM 1284 O O . LYS A 1 160 ? 6.338 17.523 -36.113 1.00 64.56 160 LYS A O 1
ATOM 1289 N N . SER A 1 161 ? 6.261 15.660 -37.369 1.00 76.62 161 SER A N 1
ATOM 1290 C CA . SER A 1 161 ? 5.410 14.866 -36.466 1.00 76.62 161 SER A CA 1
ATOM 1291 C C . SER A 1 161 ? 6.067 13.609 -35.887 1.00 76.62 161 SER A C 1
ATOM 1293 O O . SER A 1 161 ? 5.702 13.195 -34.789 1.00 76.62 161 SER A O 1
ATOM 1295 N N . SER A 1 162 ? 7.031 12.994 -36.576 1.00 81.62 162 SER A N 1
ATOM 1296 C CA . SER A 1 162 ? 7.731 11.794 -36.088 1.00 81.62 162 SER A CA 1
ATOM 1297 C C . SER A 1 162 ? 9.006 12.164 -35.334 1.00 81.62 162 SER A C 1
ATOM 1299 O O . SER A 1 162 ? 9.745 13.040 -35.780 1.00 81.62 162 SER A O 1
ATOM 1301 N N . LEU A 1 163 ? 9.266 11.473 -34.225 1.00 84.69 163 LEU A N 1
ATOM 1302 C CA . LEU A 1 163 ? 10.539 11.502 -33.505 1.00 84.69 163 LEU A CA 1
ATOM 1303 C C . LEU A 1 163 ? 11.475 10.435 -34.092 1.00 84.69 163 LEU A C 1
ATOM 1305 O O . LEU A 1 163 ? 12.507 10.752 -34.672 1.00 84.69 163 LEU A O 1
ATOM 1309 N N . VAL A 1 164 ? 11.032 9.176 -34.053 1.00 88.75 164 VAL A N 1
ATOM 1310 C CA . VAL A 1 164 ? 11.674 8.019 -34.693 1.00 88.75 164 VAL A CA 1
ATOM 1311 C C . VAL A 1 164 ? 10.602 7.227 -35.429 1.00 88.75 164 VAL A C 1
ATOM 1313 O O . VAL A 1 164 ? 9.489 7.091 -34.934 1.00 88.75 164 VAL A O 1
ATOM 1316 N N . ASN A 1 165 ? 10.906 6.731 -36.628 1.00 89.12 165 ASN A N 1
ATOM 1317 C CA . ASN A 1 165 ? 9.977 5.944 -37.440 1.00 89.12 165 ASN A CA 1
ATOM 1318 C C . ASN A 1 165 ? 10.743 4.849 -38.189 1.00 89.12 165 ASN A C 1
ATOM 1320 O O . ASN A 1 165 ? 11.391 5.122 -39.201 1.00 89.12 165 ASN A O 1
ATOM 1324 N N . LEU A 1 166 ? 10.655 3.622 -37.685 1.00 90.44 166 LEU A N 1
ATOM 1325 C CA . LEU A 1 166 ? 11.157 2.415 -38.326 1.00 90.44 166 LEU A CA 1
ATOM 1326 C C . LEU A 1 166 ? 10.017 1.386 -38.401 1.00 90.44 166 LEU A C 1
ATOM 1328 O O . LEU A 1 166 ? 9.197 1.257 -37.491 1.00 90.44 166 LEU A O 1
ATOM 1332 N N . GLN A 1 167 ? 9.920 0.654 -39.506 1.00 90.69 167 GLN A N 1
ATOM 1333 C CA . GLN A 1 167 ? 8.970 -0.456 -39.644 1.00 90.69 167 GLN A CA 1
ATOM 1334 C C . GLN A 1 167 ? 9.745 -1.750 -39.842 1.00 90.69 167 GLN A C 1
ATOM 1336 O O . GLN A 1 167 ? 10.669 -1.778 -40.651 1.00 90.69 167 GLN A O 1
ATOM 1341 N N . LEU A 1 168 ? 9.364 -2.791 -39.101 1.00 92.12 168 LEU A N 1
ATOM 1342 C CA . LEU A 1 168 ? 9.966 -4.119 -39.142 1.00 92.12 168 LEU A CA 1
ATOM 1343 C C . LEU A 1 168 ? 9.009 -5.090 -39.836 1.00 92.12 168 LEU A C 1
ATOM 1345 O O . LEU A 1 168 ? 7.852 -5.228 -39.436 1.00 92.12 168 LEU A O 1
ATOM 1349 N N . PHE A 1 169 ? 9.510 -5.761 -40.865 1.00 93.31 169 PHE A N 1
ATOM 1350 C CA . PHE A 1 169 ? 8.764 -6.673 -41.717 1.00 93.31 169 PHE A CA 1
ATOM 1351 C C . PHE A 1 169 ? 9.374 -8.069 -41.698 1.00 93.31 169 PHE A C 1
ATOM 1353 O O . PHE A 1 169 ? 10.592 -8.226 -41.571 1.00 93.31 169 PHE A O 1
ATOM 1360 N N . TRP A 1 170 ? 8.527 -9.062 -41.941 1.00 94.19 170 TRP A N 1
ATOM 1361 C CA . TRP A 1 170 ? 8.940 -10.425 -42.251 1.00 94.19 170 TRP A CA 1
ATOM 1362 C C . TRP A 1 170 ? 8.207 -10.969 -43.485 1.00 94.19 170 TRP A C 1
ATOM 1364 O O . TRP A 1 170 ? 7.163 -10.444 -43.878 1.00 94.19 170 TRP A O 1
ATOM 1374 N N . GLU A 1 171 ? 8.764 -12.000 -44.110 1.00 94.75 171 GLU A N 1
ATOM 1375 C CA . GLU A 1 171 ? 8.134 -12.782 -45.181 1.00 94.75 171 GLU A CA 1
ATOM 1376 C C . GLU A 1 171 ? 8.623 -14.240 -45.132 1.00 94.75 171 GLU A C 1
ATOM 1378 O O . GLU A 1 171 ? 9.743 -14.512 -44.688 1.00 94.75 171 GLU A O 1
ATOM 1383 N N . THR A 1 172 ? 7.788 -15.170 -45.597 1.00 93.69 172 THR A N 1
ATOM 1384 C CA . THR A 1 172 ? 8.113 -16.597 -45.785 1.00 93.69 172 THR A CA 1
ATOM 1385 C C . THR A 1 172 ? 7.660 -17.042 -47.183 1.00 93.69 172 THR A C 1
ATOM 1387 O O . THR A 1 172 ? 7.224 -16.235 -48.002 1.00 93.69 172 THR A O 1
ATOM 1390 N N . SER A 1 173 ? 7.716 -18.342 -47.489 1.00 90.81 173 SER A N 1
ATOM 1391 C CA . SER A 1 173 ? 7.059 -18.912 -48.680 1.00 90.81 173 SER A CA 1
ATOM 1392 C C . SER A 1 173 ? 5.527 -18.788 -48.679 1.00 90.81 173 SER A C 1
ATOM 1394 O O . SER A 1 173 ? 4.896 -18.997 -49.713 1.00 90.81 173 SER A O 1
ATOM 1396 N N . THR A 1 174 ? 4.934 -18.525 -47.515 1.00 90.75 174 THR A N 1
ATOM 1397 C CA . THR A 1 174 ? 3.494 -18.625 -47.223 1.00 90.75 174 THR A CA 1
ATOM 1398 C C . THR A 1 174 ? 2.917 -17.322 -46.665 1.00 90.75 174 THR A C 1
ATOM 1400 O O . THR A 1 174 ? 1.751 -17.015 -46.910 1.00 90.75 174 THR A O 1
ATOM 1403 N N . ILE A 1 175 ? 3.740 -16.518 -45.989 1.00 90.00 175 ILE A N 1
ATOM 1404 C CA . ILE A 1 175 ? 3.435 -15.173 -45.499 1.00 90.00 175 ILE A CA 1
ATOM 1405 C C . ILE A 1 175 ? 4.039 -14.157 -46.475 1.00 90.00 175 ILE A C 1
ATOM 1407 O O . ILE A 1 175 ? 5.259 -14.013 -46.563 1.00 90.00 175 ILE A O 1
ATOM 1411 N N . ASN A 1 176 ? 3.179 -13.429 -47.193 1.00 93.06 176 ASN A N 1
ATOM 1412 C CA . ASN A 1 176 ? 3.591 -12.251 -47.962 1.00 93.06 176 ASN A CA 1
ATOM 1413 C C . ASN A 1 176 ? 4.172 -11.182 -47.027 1.00 93.06 176 ASN A C 1
ATOM 1415 O O . ASN A 1 176 ? 3.713 -11.057 -45.895 1.00 93.06 176 ASN A O 1
ATOM 1419 N N . LYS A 1 177 ? 5.102 -10.357 -47.528 1.00 93.56 177 LYS A N 1
ATOM 1420 C CA . LYS A 1 177 ? 5.734 -9.278 -46.757 1.00 93.56 177 LYS A CA 1
ATOM 1421 C C . LYS A 1 177 ? 4.730 -8.424 -45.978 1.00 93.56 177 LYS A C 1
ATOM 1423 O O . LYS A 1 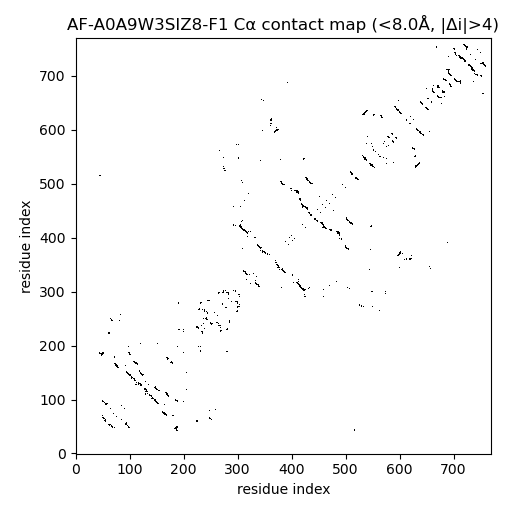177 ? 3.998 -7.617 -46.551 1.00 93.56 177 LYS A O 1
ATOM 1428 N N . GLU A 1 178 ? 4.777 -8.550 -44.658 1.00 92.56 178 GLU A N 1
ATOM 1429 C CA . GLU A 1 178 ? 3.918 -7.839 -43.712 1.00 92.56 178 GLU A CA 1
ATOM 1430 C C . GLU A 1 178 ? 4.733 -7.285 -42.538 1.00 92.56 178 GLU A C 1
ATOM 1432 O O . GLU A 1 178 ? 5.851 -7.729 -42.274 1.00 92.56 178 GLU A O 1
ATOM 1437 N N . VAL A 1 179 ? 4.178 -6.298 -41.830 1.00 90.31 179 VAL A N 1
ATOM 1438 C CA . VAL A 1 179 ? 4.718 -5.865 -40.530 1.00 90.31 179 VAL A CA 1
ATOM 1439 C C . VAL A 1 179 ? 4.473 -6.988 -39.526 1.00 90.31 179 VAL A C 1
ATOM 1441 O O . VAL A 1 179 ? 3.345 -7.476 -39.466 1.00 90.31 179 VAL A O 1
ATOM 1444 N N . ILE A 1 180 ? 5.483 -7.367 -38.731 1.00 89.81 180 ILE A N 1
ATOM 1445 C CA . ILE A 1 180 ? 5.379 -8.508 -37.800 1.00 89.81 180 ILE A CA 1
ATOM 1446 C C . ILE A 1 180 ? 4.115 -8.361 -36.926 1.00 89.81 180 ILE A C 1
ATOM 1448 O O . ILE A 1 180 ? 4.021 -7.380 -36.173 1.00 89.81 180 ILE A O 1
ATOM 1452 N N . PRO A 1 181 ? 3.140 -9.291 -37.001 1.00 88.62 181 PRO A N 1
ATOM 1453 C CA . PRO A 1 181 ? 1.854 -9.152 -36.320 1.00 88.62 181 PRO A CA 1
ATOM 1454 C C . PRO A 1 181 ? 1.972 -9.079 -34.796 1.00 88.62 181 PRO A C 1
ATOM 1456 O O . PRO A 1 181 ? 2.956 -9.533 -34.213 1.00 88.62 181 PRO A O 1
ATOM 1459 N N . LYS A 1 182 ? 0.952 -8.521 -34.121 1.00 83.75 182 LYS A N 1
ATOM 1460 C CA . LYS A 1 182 ? 1.012 -8.308 -32.662 1.00 83.75 182 LYS A CA 1
ATOM 1461 C C . LYS A 1 182 ? 1.213 -9.627 -31.904 1.00 83.75 182 LYS A C 1
ATOM 1463 O O . LYS A 1 182 ? 2.155 -9.738 -31.131 1.00 83.75 182 LYS A O 1
ATOM 1468 N N . GLN A 1 183 ? 0.436 -10.656 -32.233 1.00 86.19 183 GLN A N 1
ATOM 1469 C CA . GLN A 1 183 ? 0.500 -11.990 -31.625 1.00 86.19 183 GLN A CA 1
ATOM 1470 C C . GLN A 1 183 ? 1.825 -12.750 -31.822 1.00 86.19 183 GLN A C 1
ATOM 1472 O O . GLN A 1 183 ? 2.005 -13.814 -31.237 1.00 86.19 183 GLN A O 1
ATOM 1477 N N . ASN A 1 184 ? 2.727 -12.242 -32.666 1.00 89.50 184 ASN A N 1
ATOM 1478 C CA . ASN A 1 184 ? 4.020 -12.852 -32.956 1.00 89.50 184 ASN A CA 1
ATOM 1479 C C . ASN A 1 184 ? 5.192 -12.133 -32.275 1.00 89.50 184 ASN A C 1
ATOM 1481 O O . ASN A 1 184 ? 6.327 -12.561 -32.464 1.00 89.50 184 ASN A O 1
ATOM 1485 N N . ARG A 1 185 ? 4.938 -11.072 -31.500 1.00 87.25 185 ARG A N 1
ATOM 1486 C CA . ARG A 1 185 ? 5.932 -10.354 -30.689 1.00 87.25 185 ARG A CA 1
ATOM 1487 C C . ARG A 1 185 ? 5.671 -10.605 -29.212 1.00 87.25 185 ARG A C 1
ATOM 1489 O O . ARG A 1 185 ? 4.512 -10.751 -28.831 1.00 87.25 185 ARG A O 1
ATOM 1496 N N . LEU A 1 186 ? 6.723 -10.591 -28.405 1.00 85.62 186 LEU A N 1
ATOM 1497 C CA . LEU A 1 186 ? 6.649 -10.716 -26.953 1.00 85.62 186 LEU A CA 1
ATOM 1498 C C . LEU A 1 186 ? 7.600 -9.710 -26.285 1.00 85.62 186 LEU A C 1
ATOM 1500 O O . LEU A 1 186 ? 8.710 -9.469 -26.773 1.00 85.62 186 LEU A O 1
ATOM 1504 N N . THR A 1 187 ? 7.153 -9.120 -25.182 1.00 83.88 187 THR A N 1
ATOM 1505 C CA . THR A 1 187 ? 7.910 -8.144 -24.383 1.00 83.88 187 THR A CA 1
ATOM 1506 C C . THR A 1 187 ? 8.974 -8.839 -23.526 1.00 83.88 187 THR A C 1
ATOM 1508 O O . THR A 1 187 ? 8.699 -9.933 -23.031 1.00 83.88 187 THR A O 1
ATOM 1511 N N . PRO A 1 188 ? 10.166 -8.239 -23.313 1.00 83.38 188 PRO A N 1
ATOM 1512 C CA . PRO A 1 188 ? 11.122 -8.762 -22.343 1.00 83.38 188 PRO A CA 1
ATOM 1513 C C . PRO A 1 188 ? 10.512 -8.992 -20.956 1.00 83.38 188 PRO A C 1
ATOM 1515 O O . PRO A 1 188 ? 9.585 -8.291 -20.543 1.00 83.38 188 PRO A O 1
ATOM 1518 N N . ASP A 1 189 ? 11.045 -9.980 -20.245 1.00 81.94 189 ASP A N 1
ATOM 1519 C CA . ASP A 1 189 ? 10.752 -10.185 -18.831 1.00 81.94 189 ASP A CA 1
ATOM 1520 C C . ASP A 1 189 ? 11.692 -9.310 -18.001 1.00 81.94 189 ASP A C 1
ATOM 1522 O O . ASP A 1 189 ? 12.875 -9.610 -17.885 1.00 81.94 189 ASP A O 1
ATOM 1526 N N . PHE A 1 190 ? 11.157 -8.219 -17.456 1.00 83.38 190 PHE A N 1
ATOM 1527 C CA . PHE A 1 190 ? 11.898 -7.260 -16.633 1.00 83.38 190 PHE A CA 1
ATOM 1528 C C . PHE A 1 190 ? 12.320 -7.850 -15.275 1.00 83.38 190 PHE A C 1
ATOM 1530 O O . PHE A 1 190 ? 13.171 -7.295 -14.600 1.00 83.38 190 PHE A O 1
ATOM 1537 N N . SER A 1 191 ? 11.740 -8.984 -14.855 1.00 76.00 191 SER A N 1
ATOM 1538 C CA . SER A 1 191 ? 12.044 -9.622 -13.560 1.00 76.00 191 SER A CA 1
ATOM 1539 C C . SER A 1 191 ? 13.172 -10.662 -13.627 1.00 76.00 191 SER A C 1
ATOM 1541 O O . SER A 1 191 ? 13.448 -11.377 -12.656 1.00 76.00 191 SER A O 1
ATOM 1543 N N . ARG A 1 192 ? 13.802 -10.809 -14.798 1.00 70.56 192 ARG A N 1
ATOM 1544 C CA . ARG A 1 192 ? 14.791 -11.857 -15.059 1.00 70.56 192 ARG A CA 1
ATOM 1545 C C . ARG A 1 192 ? 16.094 -11.564 -14.312 1.00 70.56 192 ARG A C 1
ATOM 1547 O O . ARG A 1 192 ? 16.627 -10.467 -14.359 1.00 70.56 192 ARG A O 1
ATOM 1554 N N . LYS A 1 193 ? 16.662 -12.581 -13.662 1.00 56.97 193 LYS A N 1
ATOM 1555 C CA . LYS A 1 193 ? 17.967 -12.469 -12.995 1.00 56.97 193 LYS A CA 1
ATOM 1556 C C . LYS A 1 193 ? 19.036 -13.183 -13.813 1.00 56.97 193 LYS A C 1
ATOM 1558 O O . LYS A 1 193 ? 18.845 -14.334 -14.198 1.00 56.97 193 LYS A O 1
ATOM 1563 N N . GLN A 1 194 ? 20.182 -12.527 -14.006 1.00 52.50 194 GLN A N 1
ATOM 1564 C CA . GLN A 1 194 ? 21.417 -13.138 -14.526 1.00 52.50 194 GLN A CA 1
ATOM 1565 C C . GLN A 1 194 ? 21.319 -13.710 -15.959 1.00 52.50 194 GLN A C 1
ATOM 1567 O O . GLN A 1 194 ? 21.969 -14.709 -16.280 1.00 52.50 194 GLN A O 1
ATOM 1572 N N . HIS A 1 195 ? 20.545 -13.076 -16.847 1.00 59.91 195 HIS A N 1
ATOM 1573 C CA . HIS A 1 195 ? 20.660 -13.349 -18.285 1.00 59.91 195 HIS A CA 1
ATOM 1574 C C . HIS A 1 195 ? 22.032 -12.896 -18.822 1.00 59.91 195 HIS A C 1
ATOM 1576 O O . HIS A 1 195 ? 22.612 -11.932 -18.333 1.00 59.91 195 HIS A O 1
ATOM 1582 N N . GLN A 1 196 ? 22.566 -13.600 -19.830 1.00 58.78 196 GLN A N 1
ATOM 1583 C CA . GLN A 1 196 ? 23.854 -13.236 -20.450 1.00 58.78 196 GLN A CA 1
ATOM 1584 C C . GLN A 1 196 ? 23.770 -11.948 -21.286 1.00 58.78 196 GLN A C 1
ATOM 1586 O O . GLN A 1 196 ? 24.752 -11.218 -21.387 1.00 58.78 196 GLN A O 1
ATOM 1591 N N . ASP A 1 197 ? 22.603 -11.677 -21.868 1.00 71.19 197 ASP A N 1
ATOM 1592 C CA . ASP A 1 197 ? 22.296 -10.475 -22.639 1.00 71.19 197 ASP A CA 1
ATOM 1593 C C . ASP A 1 197 ? 21.475 -9.511 -21.771 1.00 71.19 197 ASP A C 1
ATOM 1595 O O . ASP A 1 197 ? 20.345 -9.857 -21.435 1.00 71.19 197 ASP A O 1
ATOM 1599 N N . LYS A 1 198 ? 22.008 -8.323 -21.435 1.00 79.81 198 LYS A N 1
ATOM 1600 C CA . LYS A 1 198 ? 21.307 -7.229 -20.718 1.00 79.81 198 LYS A CA 1
ATOM 1601 C C . LYS A 1 198 ? 20.142 -6.626 -21.523 1.00 79.81 198 LYS A C 1
ATOM 1603 O O . LYS A 1 198 ? 20.181 -6.632 -22.756 1.00 79.81 198 LYS A O 1
ATOM 1608 N N . LEU A 1 199 ? 19.147 -6.048 -20.843 1.00 82.81 199 LEU A N 1
ATOM 1609 C CA . LEU A 1 199 ? 18.044 -5.288 -21.449 1.00 82.81 199 LEU A CA 1
ATOM 1610 C C . LEU A 1 199 ? 18.553 -3.979 -22.050 1.00 82.81 199 LEU A C 1
ATOM 1612 O O . LEU A 1 199 ? 18.181 -3.635 -23.175 1.00 82.81 199 LEU A O 1
ATOM 1616 N N . ILE A 1 200 ? 19.493 -3.324 -21.366 1.00 82.88 200 ILE A N 1
ATOM 1617 C CA . ILE A 1 200 ? 20.302 -2.236 -21.916 1.00 82.88 200 ILE A CA 1
ATOM 1618 C C . ILE A 1 200 ? 21.761 -2.719 -22.078 1.00 82.88 200 ILE A C 1
ATOM 1620 O O . ILE A 1 200 ? 22.534 -2.709 -21.125 1.00 82.88 200 ILE A O 1
ATOM 1624 N N . PRO A 1 201 ? 22.168 -3.178 -23.281 1.00 82.62 201 PRO A N 1
ATOM 1625 C CA . PRO A 1 201 ? 23.554 -3.572 -23.545 1.00 82.62 201 PRO A CA 1
ATOM 1626 C C . PRO A 1 201 ? 24.568 -2.419 -23.454 1.00 82.62 201 PRO A C 1
ATOM 1628 O O . PRO A 1 201 ? 24.382 -1.384 -24.097 1.00 82.62 201 PRO A O 1
ATOM 1631 N N . ASP A 1 202 ? 25.687 -2.662 -22.764 1.00 78.00 202 ASP A N 1
ATOM 1632 C CA . ASP A 1 202 ? 26.815 -1.718 -22.612 1.00 78.00 202 ASP A CA 1
ATOM 1633 C C . ASP A 1 202 ? 27.567 -1.444 -23.941 1.00 78.00 202 ASP A C 1
ATOM 1635 O O . ASP A 1 202 ? 28.235 -0.423 -24.108 1.00 78.00 202 ASP A O 1
ATOM 1639 N N . GLU A 1 203 ? 27.479 -2.370 -24.905 1.00 82.31 203 GLU A N 1
ATOM 1640 C CA . GLU A 1 203 ? 28.078 -2.255 -26.242 1.00 82.31 203 GLU A CA 1
ATOM 1641 C C . GLU A 1 203 ? 27.001 -2.104 -27.328 1.00 82.31 203 GLU A C 1
ATOM 1643 O O . GLU A 1 203 ? 25.870 -2.564 -27.166 1.00 82.31 203 GLU A O 1
ATOM 1648 N N . ASN A 1 204 ? 27.359 -1.494 -28.465 1.00 87.50 204 ASN A N 1
ATOM 1649 C CA . ASN A 1 204 ? 26.501 -1.400 -29.650 1.00 87.50 204 ASN A CA 1
ATOM 1650 C C . ASN A 1 204 ? 27.039 -2.237 -30.827 1.00 87.50 204 ASN A C 1
ATOM 1652 O O . ASN A 1 204 ? 28.241 -2.486 -30.966 1.00 87.50 204 ASN A O 1
ATOM 1656 N N . LEU A 1 205 ? 26.130 -2.648 -31.709 1.00 89.00 205 LEU A N 1
ATOM 1657 C CA . LEU A 1 205 ? 26.392 -3.502 -32.867 1.00 89.00 205 LEU A CA 1
ATOM 1658 C C . LEU A 1 205 ? 27.165 -2.777 -33.982 1.00 89.00 205 LEU A C 1
ATOM 1660 O O . LEU A 1 205 ? 27.814 -3.429 -34.802 1.00 89.00 205 LEU A O 1
ATOM 1664 N N . PHE A 1 206 ? 27.126 -1.441 -34.024 1.00 85.94 206 PHE A N 1
ATOM 1665 C CA . PHE A 1 206 ? 27.811 -0.637 -35.045 1.00 85.94 206 PHE A CA 1
ATOM 1666 C C . PHE A 1 206 ? 29.335 -0.554 -34.843 1.00 85.94 206 PHE A C 1
ATOM 1668 O O . PHE A 1 206 ? 30.058 -0.327 -35.816 1.00 85.94 206 PHE A O 1
ATOM 1675 N N . THR A 1 207 ? 29.841 -0.768 -33.623 1.00 78.19 207 THR A N 1
ATOM 1676 C CA . THR A 1 207 ? 31.279 -0.693 -33.274 1.00 78.19 207 THR A CA 1
ATOM 1677 C C . THR A 1 207 ? 32.021 -2.040 -33.265 1.00 78.19 207 THR A C 1
ATOM 1679 O O . THR A 1 207 ? 33.122 -2.134 -32.727 1.00 78.19 207 THR A O 1
ATOM 1682 N N . GLY A 1 208 ? 31.427 -3.095 -33.829 1.00 55.25 208 GLY A N 1
ATOM 1683 C CA . GLY A 1 208 ? 31.764 -4.490 -33.524 1.00 55.25 208 GLY A CA 1
ATOM 1684 C C . GLY A 1 208 ? 33.243 -4.932 -33.558 1.00 55.25 208 GLY A C 1
ATOM 1685 O O . GLY A 1 208 ? 33.990 -4.682 -34.502 1.00 55.25 208 GLY A O 1
ATOM 1686 N N . SER A 1 209 ? 33.590 -5.778 -32.580 1.00 43.22 209 SER A N 1
ATOM 1687 C CA . SER A 1 209 ? 34.606 -6.842 -32.685 1.00 43.22 209 SER A CA 1
ATOM 1688 C C . SER A 1 209 ? 36.105 -6.464 -32.738 1.00 43.22 209 SER A C 1
ATOM 1690 O O . SER A 1 209 ? 36.910 -7.288 -33.184 1.00 43.22 209 SER A O 1
ATOM 1692 N N . THR A 1 210 ? 36.548 -5.312 -32.216 1.00 35.16 210 THR A N 1
ATOM 1693 C CA . THR A 1 210 ? 37.998 -5.070 -31.986 1.00 35.16 210 THR A CA 1
ATOM 1694 C C . THR A 1 210 ? 38.347 -4.356 -30.674 1.00 35.16 210 THR A C 1
ATOM 1696 O O . THR A 1 210 ? 38.901 -3.258 -30.700 1.00 35.16 210 THR A O 1
ATOM 1699 N N . ILE A 1 211 ? 38.153 -5.009 -29.522 1.00 36.47 211 ILE A N 1
ATOM 1700 C CA . ILE A 1 211 ? 38.893 -4.667 -28.292 1.00 36.47 211 ILE A CA 1
ATOM 1701 C C . ILE A 1 211 ? 39.456 -5.946 -27.655 1.00 36.47 211 ILE A C 1
ATOM 1703 O O . ILE A 1 211 ? 38.750 -6.723 -27.023 1.00 36.47 211 ILE A O 1
ATOM 1707 N N . ASN A 1 212 ? 40.770 -6.154 -27.790 1.00 34.56 212 ASN A N 1
ATOM 1708 C CA . ASN A 1 212 ? 41.495 -7.080 -26.915 1.00 34.56 212 ASN A CA 1
ATOM 1709 C C . ASN A 1 212 ? 41.371 -6.582 -25.467 1.00 34.56 212 ASN A C 1
ATOM 1711 O O . ASN A 1 212 ? 41.637 -5.404 -25.234 1.00 34.56 212 ASN A O 1
ATOM 1715 N N . HIS A 1 213 ? 41.061 -7.461 -24.504 1.00 36.81 213 HIS A N 1
ATOM 1716 C CA . HIS A 1 213 ? 40.962 -7.135 -23.070 1.00 36.81 213 HIS A CA 1
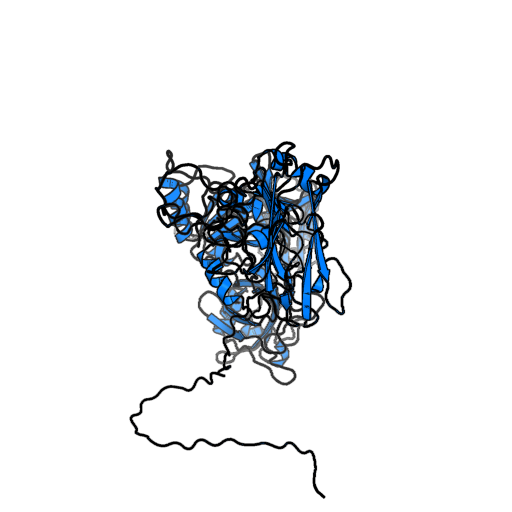ATOM 1717 C C . HIS A 1 213 ? 42.220 -6.437 -22.509 1.00 36.81 213 HIS A C 1
ATOM 1719 O O . HIS A 1 213 ? 43.116 -7.070 -21.947 1.00 36.81 213 HIS A O 1
ATOM 1725 N N . ARG A 1 214 ? 42.264 -5.108 -22.627 1.00 37.66 214 ARG A N 1
ATOM 1726 C CA . ARG A 1 214 ? 43.167 -4.181 -21.934 1.00 37.66 214 ARG A CA 1
ATOM 1727 C C . ARG A 1 214 ? 42.450 -2.850 -21.724 1.00 37.66 214 ARG A C 1
ATOM 1729 O O . ARG A 1 214 ? 42.858 -1.824 -22.258 1.00 37.66 214 ARG A O 1
ATOM 1736 N N . VAL A 1 215 ? 41.383 -2.878 -20.927 1.00 36.50 215 VAL A N 1
ATOM 1737 C CA . VAL A 1 215 ? 40.758 -1.649 -20.429 1.00 36.50 215 VAL A CA 1
ATOM 1738 C C . VAL A 1 215 ? 41.740 -0.980 -19.469 1.00 36.50 215 VAL A C 1
ATOM 1740 O O . VAL A 1 215 ? 41.906 -1.392 -18.320 1.00 36.50 215 VAL A O 1
ATOM 1743 N N . SER A 1 216 ? 42.415 0.061 -19.947 1.00 33.38 216 SER A N 1
ATOM 1744 C CA . SER A 1 216 ? 42.992 1.071 -19.070 1.00 33.38 216 SER A CA 1
ATOM 1745 C C . SER A 1 216 ? 41.842 1.748 -18.329 1.00 33.38 216 SER A C 1
ATOM 1747 O O . SER A 1 216 ? 41.037 2.429 -18.957 1.00 33.38 216 SER A O 1
ATOM 1749 N N . ARG A 1 217 ? 41.760 1.558 -17.006 1.00 37.31 217 ARG A N 1
ATOM 1750 C CA . ARG A 1 217 ? 40.813 2.276 -16.141 1.00 37.31 217 ARG A CA 1
ATOM 1751 C C . ARG A 1 217 ? 41.091 3.784 -16.192 1.00 37.31 217 ARG A C 1
ATOM 1753 O O . ARG A 1 217 ? 41.890 4.285 -15.404 1.00 37.31 217 ARG A O 1
ATOM 1760 N N . SER A 1 218 ? 40.427 4.500 -17.092 1.00 32.09 218 SER A N 1
ATOM 1761 C CA . SER A 1 218 ? 40.198 5.939 -16.970 1.00 32.09 218 SER A CA 1
ATOM 1762 C C . SER A 1 218 ? 38.861 6.150 -16.267 1.00 32.09 218 SER A C 1
ATOM 1764 O O . SER A 1 218 ? 37.811 5.856 -16.827 1.00 32.09 218 SER A O 1
ATOM 1766 N N . LEU A 1 219 ? 38.917 6.629 -15.026 1.00 41.56 219 LEU A N 1
ATOM 1767 C CA . LEU A 1 219 ? 37.752 7.100 -14.281 1.00 41.56 219 LEU A CA 1
ATOM 1768 C C . LEU A 1 219 ? 37.289 8.444 -14.865 1.00 41.56 219 LEU A C 1
ATOM 1770 O O . LEU A 1 219 ? 37.944 9.452 -14.604 1.00 41.56 219 LEU A O 1
ATOM 1774 N N . SER A 1 220 ? 36.180 8.475 -15.605 1.00 38.41 220 SER A N 1
ATOM 1775 C CA . SER A 1 220 ? 35.382 9.693 -15.828 1.00 38.41 220 SER A CA 1
ATOM 1776 C C . SER A 1 220 ? 34.049 9.378 -16.510 1.00 38.41 220 SER A C 1
ATOM 1778 O O . SER A 1 220 ? 34.053 8.670 -17.511 1.00 38.41 220 SER A O 1
ATOM 1780 N N . GLU A 1 221 ? 32.983 10.006 -15.999 1.00 44.22 221 GLU A N 1
ATOM 1781 C CA . GLU A 1 221 ? 31.575 9.947 -16.442 1.00 44.22 221 GLU A CA 1
ATOM 1782 C C . GLU A 1 221 ? 30.844 8.628 -16.104 1.00 44.22 221 GLU A C 1
ATOM 1784 O O . GLU A 1 221 ? 31.296 7.536 -16.438 1.00 44.22 221 GLU A O 1
ATOM 1789 N N . LYS A 1 222 ? 29.716 8.738 -15.373 1.00 53.41 222 LYS A N 1
ATOM 1790 C CA . LYS A 1 222 ? 28.756 7.634 -15.199 1.00 53.41 222 LYS A CA 1
ATOM 1791 C C . LYS A 1 222 ? 28.121 7.391 -16.571 1.00 53.41 222 LYS A C 1
ATOM 1793 O O . LYS A 1 222 ? 27.591 8.338 -17.148 1.00 53.41 222 LYS A O 1
ATOM 1798 N N . ASP A 1 223 ? 28.149 6.163 -17.080 1.00 65.62 223 ASP A N 1
ATOM 1799 C CA . ASP A 1 223 ? 27.399 5.811 -18.289 1.00 65.62 223 ASP A CA 1
ATOM 1800 C C . ASP A 1 223 ? 25.890 5.984 -18.011 1.00 65.62 223 ASP A C 1
ATOM 1802 O O . ASP A 1 223 ? 25.322 5.258 -17.200 1.00 65.62 223 ASP A O 1
ATOM 1806 N N . GLU A 1 224 ? 25.232 6.956 -18.661 1.00 76.12 224 GLU A N 1
ATOM 1807 C CA . GLU A 1 224 ? 23.828 7.343 -18.371 1.00 76.12 224 GLU A CA 1
ATOM 1808 C C . GLU A 1 224 ? 22.782 6.252 -18.683 1.00 76.12 224 GLU A C 1
ATOM 1810 O O . GLU A 1 224 ? 21.602 6.419 -18.382 1.00 76.12 224 GLU A O 1
ATOM 1815 N N . HIS A 1 225 ? 23.217 5.154 -19.297 1.00 79.06 225 HIS A N 1
ATOM 1816 C CA . HIS A 1 225 ? 22.421 4.003 -19.716 1.00 79.06 225 HIS A CA 1
ATOM 1817 C C . HIS A 1 225 ? 22.806 2.713 -18.970 1.00 79.06 225 HIS A C 1
ATOM 1819 O O . HIS A 1 225 ? 22.341 1.644 -19.357 1.00 79.06 225 HIS A O 1
ATOM 1825 N N . LEU A 1 226 ? 23.676 2.785 -17.954 1.00 87.00 226 LEU A N 1
ATOM 1826 C CA . LEU A 1 226 ? 23.957 1.632 -17.101 1.00 87.00 226 LEU A CA 1
ATOM 1827 C C . LEU A 1 226 ? 22.674 1.229 -16.364 1.00 87.00 226 LEU A C 1
ATOM 1829 O O . LEU A 1 226 ? 22.025 2.084 -15.774 1.00 87.00 226 LEU A O 1
ATOM 1833 N N . ASP A 1 227 ? 22.356 -0.056 -16.445 1.00 89.25 227 ASP A N 1
ATOM 1834 C CA . ASP A 1 227 ? 21.242 -0.755 -15.805 1.00 89.25 227 ASP A CA 1
ATOM 1835 C C . ASP A 1 227 ? 21.872 -1.981 -15.127 1.00 89.25 227 ASP A C 1
ATOM 1837 O O . ASP A 1 227 ? 22.463 -2.847 -15.800 1.00 89.25 227 ASP A O 1
ATOM 1841 N N . THR A 1 228 ? 21.912 -1.956 -13.794 1.00 90.56 228 THR A N 1
ATOM 1842 C CA . THR A 1 228 ? 22.663 -2.915 -12.973 1.00 90.56 228 THR A CA 1
ATOM 1843 C C . THR A 1 228 ? 21.810 -4.093 -12.495 1.00 90.56 228 THR A C 1
ATOM 1845 O O . THR A 1 228 ? 22.352 -5.195 -12.338 1.00 90.56 228 THR A O 1
ATOM 1848 N N . ASP A 1 229 ? 20.502 -3.915 -12.301 1.00 88.69 229 ASP A N 1
ATOM 1849 C CA . ASP A 1 229 ? 19.586 -4.976 -11.859 1.00 88.69 229 ASP A CA 1
ATOM 1850 C C . ASP A 1 229 ? 18.733 -5.612 -12.975 1.00 88.69 229 ASP A C 1
ATOM 1852 O O . ASP A 1 229 ? 18.114 -6.653 -12.729 1.00 88.69 229 ASP A O 1
ATOM 1856 N N . ASP A 1 230 ? 18.834 -5.094 -14.206 1.00 88.81 230 ASP A N 1
ATOM 1857 C CA . ASP A 1 230 ? 18.221 -5.591 -15.446 1.00 88.81 230 ASP A CA 1
ATOM 1858 C C . ASP A 1 230 ? 16.686 -5.415 -15.499 1.00 88.81 230 ASP A C 1
ATOM 1860 O O . ASP A 1 230 ? 15.991 -6.181 -16.173 1.00 88.81 230 ASP A O 1
ATOM 1864 N N . ASP A 1 231 ? 16.157 -4.379 -14.830 1.00 88.25 231 ASP A N 1
ATOM 1865 C CA . ASP A 1 231 ? 14.745 -3.944 -14.855 1.00 88.25 231 ASP A CA 1
ATOM 1866 C C . ASP A 1 231 ? 14.367 -3.117 -16.113 1.00 88.25 231 ASP A C 1
ATOM 1868 O O . ASP A 1 231 ? 13.190 -3.061 -16.487 1.00 88.25 231 ASP A O 1
ATOM 1872 N N . SER A 1 232 ? 15.354 -2.579 -16.848 1.00 89.88 232 SER A N 1
ATOM 1873 C CA . SER A 1 232 ? 15.279 -1.562 -17.924 1.00 89.88 232 SER A CA 1
ATOM 1874 C C . SER A 1 232 ? 15.342 -0.091 -17.519 1.00 89.88 232 SER A C 1
ATOM 1876 O O . SER A 1 232 ? 15.442 0.730 -18.438 1.00 89.88 232 SER A O 1
ATOM 1878 N N . ILE A 1 233 ? 15.273 0.293 -16.245 1.00 93.69 233 ILE A N 1
ATOM 1879 C CA . ILE A 1 233 ? 15.519 1.686 -15.843 1.00 93.69 233 ILE A CA 1
ATOM 1880 C C . ILE A 1 233 ? 17.029 1.889 -15.603 1.00 93.69 233 ILE A C 1
ATOM 1882 O O . ILE A 1 233 ? 17.649 1.084 -14.923 1.00 93.69 233 ILE A O 1
ATOM 1886 N N . PRO A 1 234 ? 17.661 2.954 -16.138 1.00 93.75 234 PRO A N 1
ATOM 1887 C CA . PRO A 1 234 ? 19.069 3.221 -15.846 1.00 93.75 234 PRO A CA 1
ATOM 1888 C C . PRO A 1 234 ? 19.313 3.633 -14.385 1.00 93.75 234 PRO A C 1
ATOM 1890 O O . PRO A 1 234 ? 18.584 4.479 -13.863 1.00 93.75 234 PRO A O 1
ATOM 1893 N N . ASP A 1 235 ? 20.416 3.189 -13.777 1.00 93.19 235 ASP A N 1
ATOM 1894 C CA . ASP A 1 235 ? 20.766 3.430 -12.366 1.00 93.19 235 ASP A CA 1
ATOM 1895 C C . ASP A 1 235 ? 20.657 4.922 -11.978 1.00 93.19 235 ASP A C 1
ATOM 1897 O O . ASP A 1 235 ? 20.123 5.315 -10.938 1.00 93.19 235 ASP A O 1
ATOM 1901 N N . VAL A 1 236 ? 21.151 5.793 -12.866 1.00 93.12 236 VAL A N 1
ATOM 1902 C CA . VAL A 1 236 ? 21.151 7.258 -12.706 1.00 93.12 236 VAL A CA 1
ATOM 1903 C C . VAL A 1 236 ? 19.732 7.827 -12.630 1.00 93.12 236 VAL A C 1
ATOM 1905 O O . VAL A 1 236 ? 19.507 8.842 -11.965 1.00 93.12 236 VAL A O 1
ATOM 1908 N N . TRP A 1 237 ? 18.778 7.211 -13.322 1.00 95.06 237 TRP A N 1
ATOM 1909 C CA . TRP A 1 237 ? 17.379 7.620 -13.319 1.00 95.06 237 TRP A CA 1
ATOM 1910 C C . TRP A 1 237 ? 16.686 7.175 -12.033 1.00 95.06 237 TRP A C 1
ATOM 1912 O O . TRP A 1 237 ? 15.847 7.909 -11.528 1.00 95.06 237 TRP A O 1
ATOM 1922 N N . GLU A 1 238 ? 17.049 6.039 -11.451 1.00 96.25 238 GLU A N 1
ATOM 1923 C CA . GLU A 1 238 ? 16.453 5.565 -10.197 1.00 96.25 238 GLU A CA 1
ATOM 1924 C C . GLU A 1 238 ? 16.950 6.349 -8.981 1.00 96.25 238 GLU A C 1
ATOM 1926 O O . GLU A 1 238 ? 16.136 6.801 -8.170 1.00 96.25 238 GLU A O 1
ATOM 1931 N N . GLU A 1 239 ? 18.263 6.613 -8.923 1.00 93.06 239 GLU A N 1
ATOM 1932 C CA . GLU A 1 239 ? 18.906 7.460 -7.910 1.00 93.06 239 GLU A CA 1
ATOM 1933 C C . GLU A 1 239 ? 18.313 8.883 -7.887 1.00 93.06 239 GLU A C 1
ATOM 1935 O O . GLU A 1 239 ? 17.875 9.390 -6.849 1.00 93.06 239 GLU A O 1
ATOM 1940 N N . ASN A 1 240 ? 18.328 9.564 -9.041 1.00 92.94 240 ASN A N 1
ATOM 1941 C CA . ASN A 1 240 ? 18.003 10.995 -9.144 1.00 92.94 240 ASN A CA 1
ATOM 1942 C C . ASN A 1 240 ? 16.512 11.243 -9.417 1.00 92.94 240 ASN A C 1
ATOM 1944 O O . ASN A 1 240 ? 15.990 12.336 -9.158 1.00 92.94 240 ASN A O 1
ATOM 1948 N N . GLY A 1 241 ? 15.830 10.207 -9.892 1.00 95.81 241 GLY A N 1
ATOM 1949 C CA . GLY A 1 241 ? 14.414 10.112 -10.187 1.00 95.81 241 GLY A CA 1
ATOM 1950 C C . GLY A 1 241 ? 14.072 10.183 -11.676 1.00 95.81 241 GLY A C 1
ATOM 1951 O O . GLY A 1 241 ? 14.789 10.769 -12.491 1.00 95.81 241 GLY A O 1
ATOM 1952 N N . TYR A 1 242 ? 12.912 9.624 -12.009 1.00 97.06 242 TYR A N 1
ATOM 1953 C CA . TYR A 1 242 ? 12.338 9.591 -13.355 1.00 97.06 242 TYR A CA 1
ATOM 1954 C C . TYR A 1 242 ? 10.845 9.926 -13.338 1.00 97.06 242 TYR A C 1
ATOM 1956 O O . TYR A 1 242 ? 10.206 10.005 -12.284 1.00 97.06 242 TYR A O 1
ATOM 1964 N N . THR A 1 243 ? 10.266 10.127 -14.520 1.00 96.62 243 THR A N 1
ATOM 1965 C CA . THR A 1 243 ? 8.813 10.112 -14.707 1.00 96.62 243 THR A CA 1
ATOM 1966 C C . THR A 1 243 ? 8.419 9.281 -15.918 1.00 96.62 243 THR A C 1
ATOM 1968 O O . THR A 1 243 ? 9.256 8.927 -16.745 1.00 96.62 243 THR A O 1
ATOM 1971 N N . ILE A 1 244 ? 7.135 8.941 -16.012 1.00 93.81 244 ILE A N 1
ATOM 1972 C CA . ILE A 1 244 ? 6.605 8.048 -17.037 1.00 93.81 244 ILE A CA 1
ATOM 1973 C C . ILE A 1 244 ? 5.202 8.476 -17.472 1.00 93.81 244 ILE A C 1
ATOM 1975 O O . ILE A 1 244 ? 4.334 8.803 -16.661 1.00 93.81 244 ILE A O 1
ATOM 1979 N N . GLN A 1 245 ? 4.957 8.453 -18.780 1.00 90.44 245 GLN A N 1
ATOM 1980 C CA . GLN A 1 245 ? 3.644 8.699 -19.372 1.00 90.44 245 GLN A CA 1
ATOM 1981 C C . GLN A 1 245 ? 3.427 7.723 -20.530 1.00 90.44 245 GLN A C 1
ATOM 1983 O O . GLN A 1 245 ? 4.306 7.533 -21.361 1.00 90.44 245 GLN A O 1
ATOM 1988 N N . ARG A 1 246 ? 2.248 7.086 -20.613 1.00 85.81 246 ARG A N 1
ATOM 1989 C CA . ARG A 1 246 ? 1.913 6.118 -21.688 1.00 85.81 246 ARG A CA 1
ATOM 1990 C C . ARG A 1 246 ? 2.953 4.984 -21.847 1.00 85.81 246 ARG A C 1
ATOM 1992 O O . ARG A 1 246 ? 3.156 4.499 -22.956 1.00 85.81 246 ARG A O 1
ATOM 1999 N N . LYS A 1 247 ? 3.565 4.549 -20.735 1.00 88.62 247 LYS A N 1
ATOM 2000 C CA . LYS A 1 247 ? 4.692 3.592 -20.652 1.00 88.62 247 LYS A CA 1
ATOM 2001 C C . LYS A 1 247 ? 6.046 4.078 -21.206 1.00 88.62 247 LYS A C 1
ATOM 2003 O O . LYS A 1 247 ? 6.982 3.281 -21.280 1.00 88.62 247 LYS A O 1
ATOM 2008 N N . MET A 1 248 ? 6.152 5.351 -21.584 1.00 91.06 248 MET A N 1
ATOM 2009 C CA . MET A 1 248 ? 7.395 5.996 -22.005 1.00 91.06 248 MET A CA 1
ATOM 2010 C C . MET A 1 248 ? 7.994 6.749 -20.817 1.00 91.06 248 MET A C 1
ATOM 2012 O O . MET A 1 248 ? 7.331 7.641 -20.281 1.00 91.06 248 MET A O 1
ATOM 2016 N N . ALA A 1 249 ? 9.195 6.370 -20.382 1.00 94.50 249 ALA A N 1
ATOM 2017 C CA . ALA A 1 249 ? 9.880 6.970 -19.240 1.00 94.50 249 ALA A CA 1
ATOM 2018 C C . ALA A 1 249 ? 11.026 7.885 -19.679 1.00 94.50 249 ALA A C 1
ATOM 2020 O O . ALA A 1 249 ? 11.663 7.650 -20.710 1.00 94.50 249 ALA A O 1
ATOM 2021 N N . VAL A 1 250 ? 11.271 8.915 -18.871 1.00 95.50 250 VAL A N 1
ATOM 2022 C CA . VAL A 1 250 ? 12.349 9.899 -19.029 1.00 95.50 250 VAL A CA 1
ATOM 2023 C C . VAL A 1 250 ? 12.951 10.241 -17.666 1.00 95.50 250 VAL A C 1
ATOM 2025 O O . VAL A 1 250 ? 12.255 10.217 -16.646 1.00 95.50 250 VAL A O 1
ATOM 2028 N N . LYS A 1 251 ? 14.230 10.620 -17.661 1.00 95.50 251 LYS A N 1
ATOM 2029 C CA . LYS A 1 251 ? 14.930 11.214 -16.512 1.00 95.50 251 LYS A CA 1
ATOM 2030 C C . LYS A 1 251 ? 14.138 12.403 -15.951 1.00 95.50 251 LYS A C 1
ATOM 2032 O O . LYS A 1 251 ? 13.607 13.211 -16.715 1.00 95.50 251 LYS A O 1
ATOM 2037 N N . TRP A 1 252 ? 14.045 12.518 -14.627 1.00 95.75 252 TRP A N 1
ATOM 2038 C CA . TRP A 1 252 ? 13.307 13.611 -13.994 1.00 95.75 252 TRP A CA 1
ATOM 2039 C C . TRP A 1 252 ? 13.999 14.958 -14.221 1.00 95.75 252 TRP A C 1
ATOM 2041 O O . TRP A 1 252 ? 15.213 15.090 -14.093 1.00 95.75 252 TRP A O 1
ATOM 2051 N N . ASP A 1 253 ? 13.177 15.970 -14.469 1.00 92.25 253 ASP A N 1
ATOM 2052 C CA . ASP A 1 253 ? 13.531 17.387 -14.487 1.00 92.25 253 ASP A CA 1
ATOM 2053 C C . ASP A 1 253 ? 12.394 18.154 -13.803 1.00 92.25 253 ASP A C 1
ATOM 2055 O O . ASP A 1 253 ? 11.229 17.777 -13.950 1.00 92.25 253 ASP A O 1
ATOM 2059 N N . ASP A 1 254 ? 12.698 19.216 -13.061 1.00 92.12 254 ASP A N 1
ATOM 2060 C CA . ASP A 1 254 ? 11.708 19.862 -12.192 1.00 92.12 254 ASP A CA 1
ATOM 2061 C C . ASP A 1 254 ? 10.559 20.546 -12.960 1.00 92.12 254 ASP A C 1
ATOM 2063 O O . ASP A 1 254 ? 9.466 20.699 -12.407 1.00 92.12 254 ASP A O 1
ATOM 2067 N N . THR A 1 255 ? 10.714 20.837 -14.261 1.00 91.56 255 THR A N 1
ATOM 2068 C CA . THR A 1 255 ? 9.599 21.317 -15.107 1.00 91.56 255 THR A CA 1
ATOM 2069 C C . THR A 1 255 ? 8.497 20.268 -15.312 1.00 91.56 255 THR A C 1
ATOM 2071 O O . THR A 1 255 ? 7.385 20.602 -15.730 1.00 91.56 255 THR A O 1
ATOM 2074 N N . HIS A 1 256 ? 8.748 18.995 -14.989 1.00 93.81 256 HIS A N 1
ATOM 2075 C CA . HIS A 1 256 ? 7.721 17.951 -14.984 1.00 93.81 256 HIS A CA 1
ATOM 2076 C C . HIS A 1 256 ? 6.704 18.132 -13.847 1.00 93.81 256 HIS A C 1
ATOM 2078 O O . HIS A 1 256 ? 5.523 17.824 -14.042 1.00 93.81 256 HIS A O 1
ATOM 2084 N N . ALA A 1 257 ? 7.112 18.683 -12.696 1.00 91.69 257 ALA A N 1
ATOM 2085 C CA . ALA A 1 257 ? 6.195 18.971 -11.589 1.00 91.69 257 ALA A CA 1
ATOM 2086 C C . ALA A 1 257 ? 5.143 20.018 -11.983 1.00 91.69 257 ALA A C 1
ATOM 2088 O O . ALA A 1 257 ? 3.963 19.851 -11.676 1.00 91.69 257 ALA A O 1
ATOM 2089 N N . GLU A 1 258 ? 5.541 21.050 -12.735 1.00 90.62 258 GLU A N 1
ATOM 2090 C CA . GLU A 1 258 ? 4.637 22.098 -13.238 1.00 90.62 258 GLU A CA 1
ATOM 2091 C C . GLU A 1 258 ? 3.536 21.539 -14.156 1.00 90.62 258 GLU A C 1
ATOM 2093 O O . GLU A 1 258 ? 2.429 22.075 -14.215 1.00 90.62 258 GLU A O 1
ATOM 2098 N N . LYS A 1 259 ? 3.820 20.425 -14.843 1.00 90.69 259 LYS A N 1
ATOM 2099 C CA . LYS A 1 259 ? 2.884 19.700 -15.718 1.00 90.69 259 LYS A CA 1
ATOM 2100 C C . LYS A 1 259 ? 2.060 18.636 -14.971 1.00 90.69 259 LYS A C 1
ATOM 2102 O O . LYS A 1 259 ? 1.229 17.969 -15.584 1.00 90.69 259 LYS A O 1
ATOM 2107 N N . GLY A 1 260 ? 2.270 18.472 -13.662 1.00 91.06 260 GLY A N 1
ATOM 2108 C CA . GLY A 1 260 ? 1.551 17.516 -12.813 1.00 91.06 260 GLY A CA 1
ATOM 2109 C C . GLY A 1 260 ? 2.041 16.066 -12.903 1.00 91.06 260 GLY A C 1
ATOM 2110 O O . GLY A 1 260 ? 1.305 15.154 -12.519 1.00 91.06 260 GLY A O 1
ATOM 2111 N N . TYR A 1 261 ? 3.254 15.827 -13.410 1.00 93.12 261 TYR A N 1
ATOM 2112 C CA . TYR A 1 261 ? 3.852 14.491 -13.413 1.00 93.12 261 TYR A CA 1
ATOM 2113 C C . TYR A 1 261 ? 4.369 14.086 -12.031 1.00 93.12 261 TYR A C 1
ATOM 2115 O O . TYR A 1 261 ? 4.778 14.920 -11.224 1.00 93.12 261 TYR A O 1
ATOM 2123 N N . LYS A 1 262 ? 4.378 12.775 -11.773 1.00 92.88 262 LYS A N 1
ATOM 2124 C CA . LYS A 1 262 ? 4.934 12.192 -10.548 1.00 92.88 262 LYS A CA 1
ATOM 2125 C C . LYS A 1 262 ? 6.420 11.893 -10.733 1.00 92.88 262 LYS A C 1
ATOM 2127 O O . LYS A 1 262 ? 6.801 11.336 -11.763 1.00 92.88 262 LYS A O 1
ATOM 2132 N N . LYS A 1 263 ? 7.226 12.228 -9.725 1.00 95.50 263 LYS A N 1
ATOM 2133 C CA . LYS A 1 263 ? 8.613 11.777 -9.607 1.00 95.50 263 LYS A CA 1
ATOM 2134 C C . LYS A 1 263 ? 8.632 10.393 -8.967 1.00 95.50 263 LYS A C 1
ATOM 2136 O O . LYS A 1 263 ? 8.045 10.206 -7.903 1.00 95.50 263 LYS A O 1
ATOM 2141 N N . TYR A 1 264 ? 9.310 9.453 -9.606 1.00 97.06 264 TYR A N 1
ATOM 2142 C CA . TYR A 1 264 ? 9.593 8.124 -9.073 1.00 97.06 264 TYR A CA 1
ATOM 2143 C C . TYR A 1 264 ? 11.080 8.017 -8.736 1.00 97.06 264 TYR A C 1
ATOM 2145 O O . TYR A 1 264 ? 11.890 8.736 -9.320 1.00 97.06 264 TYR A O 1
ATOM 2153 N N . ARG A 1 265 ? 11.414 7.159 -7.772 1.00 97.00 265 ARG A N 1
ATOM 2154 C CA . ARG A 1 265 ? 12.771 6.760 -7.370 1.00 97.00 265 ARG A CA 1
ATOM 2155 C C . ARG A 1 265 ? 12.714 5.283 -6.977 1.00 97.00 265 ARG A C 1
ATOM 2157 O O . ARG A 1 265 ? 11.683 4.852 -6.457 1.00 97.00 265 ARG A O 1
ATOM 2164 N N . SER A 1 266 ? 13.800 4.555 -7.184 1.00 97.31 266 SER A N 1
ATOM 2165 C CA . SER A 1 266 ? 13.934 3.121 -6.879 1.00 97.31 266 SER A CA 1
ATOM 2166 C C . SER A 1 266 ? 15.395 2.797 -6.533 1.00 97.31 266 SER A C 1
ATOM 2168 O O . SER A 1 266 ? 16.221 3.709 -6.449 1.00 97.31 266 SER A O 1
ATOM 2170 N N . ASN A 1 267 ? 15.692 1.541 -6.206 1.00 95.69 267 ASN A N 1
ATOM 2171 C CA . ASN A 1 267 ? 17.019 1.065 -5.834 1.00 95.69 267 ASN A CA 1
ATOM 2172 C C . ASN A 1 267 ? 17.667 0.327 -7.025 1.00 95.69 267 ASN A C 1
ATOM 2174 O O . ASN A 1 267 ? 17.229 -0.784 -7.306 1.00 95.69 267 ASN A O 1
ATOM 2178 N N . PRO A 1 268 ? 18.755 0.853 -7.620 1.00 94.44 268 PRO A N 1
ATOM 2179 C CA . PRO A 1 268 ? 19.347 0.340 -8.865 1.00 94.44 268 PRO A CA 1
ATOM 2180 C C . PRO A 1 268 ? 20.128 -0.978 -8.761 1.00 94.44 268 PRO A C 1
ATOM 2182 O O . PRO A 1 268 ? 20.898 -1.345 -9.646 1.00 94.44 268 PRO A O 1
ATOM 2185 N N . TYR A 1 269 ? 19.981 -1.692 -7.649 1.00 92.44 269 TYR A N 1
ATOM 2186 C CA . TYR A 1 269 ? 20.535 -3.031 -7.451 1.00 92.44 269 TYR A CA 1
ATOM 2187 C C . TYR A 1 269 ? 19.433 -4.054 -7.119 1.00 92.44 269 TYR A C 1
ATOM 2189 O O . TYR A 1 269 ? 19.732 -5.196 -6.756 1.00 92.44 269 TYR A O 1
ATOM 2197 N N . GLU A 1 270 ? 18.162 -3.649 -7.186 1.00 92.31 270 GLU A N 1
ATOM 2198 C CA . GLU A 1 270 ? 16.992 -4.378 -6.704 1.00 92.31 270 GLU A CA 1
ATOM 2199 C C . GLU A 1 270 ? 15.753 -4.044 -7.554 1.00 92.31 270 GLU A C 1
ATOM 2201 O O . GLU A 1 270 ? 14.861 -3.343 -7.081 1.00 92.31 270 GLU A O 1
ATOM 2206 N N . ALA A 1 271 ? 15.633 -4.693 -8.721 1.00 93.19 271 ALA A N 1
ATOM 2207 C CA . ALA A 1 271 ? 14.535 -4.566 -9.699 1.00 93.19 271 ALA A CA 1
ATOM 2208 C C . ALA A 1 271 ? 13.104 -4.628 -9.119 1.00 93.19 271 ALA A C 1
ATOM 2210 O O . ALA A 1 271 ? 12.126 -4.324 -9.794 1.00 93.19 271 ALA A O 1
ATOM 2211 N N . HIS A 1 272 ? 12.969 -5.076 -7.871 1.00 95.12 272 HIS A N 1
ATOM 2212 C CA . HIS A 1 272 ? 11.758 -5.036 -7.066 1.00 95.12 272 HIS A CA 1
ATOM 2213 C C . HIS A 1 272 ? 12.030 -4.247 -5.772 1.00 95.12 272 HIS A C 1
ATOM 2215 O O . HIS A 1 272 ? 12.154 -4.854 -4.698 1.00 95.12 272 HIS A O 1
ATOM 2221 N N . THR A 1 273 ? 12.111 -2.912 -5.828 1.00 96.88 273 THR A N 1
ATOM 2222 C CA . THR A 1 273 ? 12.508 -2.076 -4.674 1.00 96.88 273 THR A CA 1
ATOM 2223 C C . THR A 1 273 ? 11.650 -2.338 -3.430 1.00 96.88 273 THR A C 1
ATOM 2225 O O . THR A 1 273 ? 12.164 -2.420 -2.316 1.00 96.88 273 THR A O 1
ATOM 2228 N N . ALA A 1 274 ? 10.338 -2.544 -3.581 1.00 97.25 274 ALA A N 1
ATOM 2229 C CA . ALA A 1 274 ? 9.453 -2.865 -2.452 1.00 97.25 274 ALA A CA 1
ATOM 2230 C C . ALA A 1 274 ? 9.426 -4.354 -2.036 1.00 97.25 274 ALA A C 1
ATOM 2232 O O . ALA A 1 274 ? 8.730 -4.696 -1.079 1.00 97.25 274 ALA A O 1
ATOM 2233 N N . GLY A 1 275 ? 10.146 -5.240 -2.733 1.00 95.75 275 GLY A N 1
ATOM 2234 C CA . GLY A 1 275 ? 10.139 -6.695 -2.515 1.00 95.75 275 GLY A CA 1
ATOM 2235 C C . GLY A 1 275 ? 8.895 -7.428 -3.039 1.00 95.75 275 GLY A C 1
ATOM 2236 O O . GLY A 1 275 ? 8.708 -8.605 -2.735 1.00 95.75 275 GLY A O 1
ATOM 2237 N N . ASP A 1 276 ? 8.031 -6.740 -3.786 1.00 96.75 276 ASP A N 1
ATOM 2238 C CA . ASP A 1 276 ? 6.796 -7.287 -4.358 1.00 96.75 276 ASP A CA 1
ATOM 2239 C C . ASP A 1 276 ? 7.023 -7.895 -5.769 1.00 96.75 276 ASP A C 1
ATOM 2241 O O . ASP A 1 276 ? 8.129 -7.783 -6.294 1.00 96.75 276 ASP A O 1
ATOM 2245 N N . PRO A 1 277 ? 6.063 -8.627 -6.374 1.00 94.38 277 PRO A N 1
ATOM 2246 C CA . PRO A 1 277 ? 6.324 -9.441 -7.570 1.00 94.38 277 PRO A CA 1
ATOM 2247 C C . PRO A 1 277 ? 6.425 -8.652 -8.887 1.00 94.38 277 PRO A C 1
ATOM 2249 O O . PRO A 1 277 ? 6.674 -9.252 -9.937 1.00 94.38 277 PRO A O 1
ATOM 2252 N N . TYR A 1 278 ? 6.214 -7.335 -8.859 1.00 94.44 278 TYR A N 1
ATOM 2253 C CA . TYR A 1 278 ? 6.268 -6.459 -10.031 1.00 94.44 278 TYR A CA 1
ATOM 2254 C C . TYR A 1 278 ? 7.557 -5.642 -10.005 1.00 94.44 278 TYR A C 1
ATOM 2256 O O . TYR A 1 278 ? 7.980 -5.222 -8.927 1.00 94.44 278 TYR A O 1
ATOM 2264 N N . THR A 1 279 ? 8.192 -5.430 -11.159 1.00 94.38 279 THR A N 1
ATOM 2265 C CA . THR A 1 279 ? 9.410 -4.600 -11.197 1.00 94.38 279 THR A CA 1
ATOM 2266 C C . THR A 1 279 ? 9.089 -3.119 -11.080 1.00 94.38 279 THR A C 1
ATOM 2268 O O . THR A 1 279 ? 7.934 -2.710 -11.252 1.00 94.38 279 THR A O 1
ATOM 2271 N N . ASP A 1 280 ? 10.092 -2.295 -10.821 1.00 96.31 280 ASP A N 1
ATOM 2272 C CA . ASP A 1 280 ? 9.893 -0.860 -10.661 1.00 96.31 280 ASP A CA 1
ATOM 2273 C C . ASP A 1 280 ? 9.443 -0.193 -11.976 1.00 96.31 280 ASP A C 1
ATOM 2275 O O . ASP A 1 280 ? 8.484 0.595 -11.957 1.00 96.31 280 ASP A O 1
ATOM 2279 N N . TYR A 1 281 ? 9.949 -0.633 -13.139 1.00 93.56 281 TYR A N 1
ATOM 2280 C CA . TYR A 1 281 ? 9.362 -0.291 -14.441 1.00 93.56 281 TYR A CA 1
ATOM 2281 C C . TYR A 1 281 ? 7.923 -0.807 -14.605 1.00 93.56 281 TYR A C 1
ATOM 2283 O O . TYR A 1 281 ? 7.054 -0.073 -15.095 1.00 93.56 281 TYR A O 1
ATOM 2291 N N . GLU A 1 282 ? 7.619 -2.055 -14.225 1.00 92.50 282 GLU A N 1
ATOM 2292 C CA . GLU A 1 282 ? 6.260 -2.606 -14.359 1.00 92.50 282 GLU A CA 1
ATOM 2293 C C . GLU A 1 282 ? 5.245 -1.821 -13.514 1.00 92.50 282 GLU A C 1
ATOM 2295 O O . GLU A 1 282 ? 4.162 -1.483 -14.005 1.00 92.50 282 GLU A O 1
ATOM 2300 N N . LYS A 1 283 ? 5.616 -1.447 -12.286 1.00 95.69 283 LYS A N 1
ATOM 2301 C CA . LYS A 1 283 ? 4.809 -0.621 -11.378 1.00 95.69 283 LYS A CA 1
ATOM 2302 C C . LYS A 1 283 ? 4.600 0.776 -11.946 1.00 95.69 283 LYS A C 1
ATOM 2304 O O . LYS A 1 283 ? 3.448 1.169 -12.154 1.00 95.69 283 LYS A O 1
ATOM 2309 N N . ALA A 1 284 ? 5.679 1.484 -12.283 1.00 95.12 284 ALA A N 1
ATOM 2310 C CA . ALA A 1 284 ? 5.609 2.855 -12.782 1.00 95.12 284 ALA A CA 1
ATOM 2311 C C . ALA A 1 284 ? 4.844 2.949 -14.118 1.00 95.12 284 ALA A C 1
ATOM 2313 O O . ALA A 1 284 ? 4.054 3.871 -14.332 1.00 95.12 284 ALA A O 1
ATOM 2314 N N . SER A 1 285 ? 5.002 1.963 -15.009 1.00 91.88 285 SER A N 1
ATOM 2315 C CA . SER A 1 285 ? 4.273 1.896 -16.288 1.00 91.88 285 SER A CA 1
ATOM 2316 C C . SER A 1 285 ? 2.804 1.475 -16.153 1.00 91.88 285 SER A C 1
ATOM 2318 O O . SER A 1 285 ? 2.060 1.530 -17.139 1.00 91.88 285 SER A O 1
ATOM 2320 N N . GLY A 1 286 ? 2.364 1.078 -14.952 1.00 90.31 286 GLY A N 1
ATOM 2321 C CA . GLY A 1 286 ? 1.024 0.554 -14.685 1.00 90.31 286 GLY A CA 1
ATOM 2322 C C . GLY A 1 286 ? 0.783 -0.838 -15.279 1.00 90.31 286 GLY A C 1
ATOM 2323 O O . GLY A 1 286 ? -0.368 -1.244 -15.442 1.00 90.31 286 GLY A O 1
ATOM 2324 N N . LYS A 1 287 ? 1.849 -1.570 -15.616 1.00 87.75 287 LYS A N 1
ATOM 2325 C CA . LYS A 1 287 ? 1.848 -2.915 -16.212 1.00 87.75 287 LYS A CA 1
ATOM 2326 C C . LYS A 1 287 ? 1.737 -4.004 -15.127 1.00 87.75 287 LYS A C 1
ATOM 2328 O O . LYS A 1 287 ? 2.456 -4.996 -15.134 1.00 87.75 287 LYS A O 1
ATOM 2333 N N . ILE A 1 288 ? 0.800 -3.805 -14.205 1.00 90.69 288 ILE A N 1
ATOM 2334 C CA . ILE A 1 288 ? 0.496 -4.674 -13.057 1.00 90.69 288 ILE A CA 1
ATOM 2335 C C . ILE A 1 288 ? -0.955 -5.182 -13.158 1.00 90.69 288 ILE A C 1
ATOM 2337 O O . ILE A 1 288 ? -1.667 -4.822 -14.102 1.00 90.69 288 ILE A O 1
ATOM 2341 N N . ASP A 1 289 ? -1.438 -6.019 -12.228 1.00 92.00 289 ASP A N 1
ATOM 2342 C CA . ASP A 1 289 ? -2.868 -6.380 -12.223 1.00 92.00 289 ASP A CA 1
ATOM 2343 C C . ASP A 1 289 ? -3.713 -5.101 -12.094 1.00 92.00 289 ASP A C 1
ATOM 2345 O O . ASP A 1 289 ? -3.528 -4.321 -11.161 1.00 92.00 289 ASP A O 1
ATOM 2349 N N . GLY A 1 290 ? -4.644 -4.879 -13.028 1.00 91.25 290 GLY A N 1
ATOM 2350 C CA . GLY A 1 290 ? -5.431 -3.645 -13.120 1.00 91.25 290 GLY A CA 1
ATOM 2351 C C . GLY A 1 290 ? -6.383 -3.381 -11.947 1.00 91.25 290 GLY A C 1
ATOM 2352 O O . GLY A 1 290 ? -7.000 -2.318 -11.910 1.00 91.25 290 GLY A O 1
ATOM 2353 N N . ALA A 1 291 ? -6.522 -4.319 -11.005 1.00 94.56 291 ALA A N 1
ATOM 2354 C CA . ALA A 1 291 ? -7.203 -4.099 -9.730 1.00 94.56 291 ALA A CA 1
ATOM 2355 C C . ALA A 1 291 ? -6.264 -3.712 -8.568 1.00 94.56 291 ALA A C 1
ATOM 2357 O O . ALA A 1 291 ? -6.731 -3.494 -7.450 1.00 94.56 291 ALA A O 1
ATOM 2358 N N . THR A 1 292 ? -4.957 -3.622 -8.819 1.00 96.12 292 THR A N 1
ATOM 2359 C CA . THR A 1 292 ? -3.975 -3.058 -7.884 1.00 96.12 292 THR A CA 1
ATOM 2360 C C . THR A 1 292 ? -4.226 -1.559 -7.725 1.00 96.12 292 THR A C 1
ATOM 2362 O O . THR A 1 292 ? -4.536 -0.860 -8.694 1.00 96.12 292 THR A O 1
ATOM 2365 N N . LYS A 1 293 ? -4.115 -1.051 -6.497 1.00 95.81 293 LYS A N 1
ATOM 2366 C CA . LYS A 1 293 ? -4.347 0.363 -6.190 1.00 95.81 293 LYS A CA 1
ATOM 2367 C C . LYS A 1 293 ? -3.270 1.268 -6.805 1.00 95.81 293 LYS A C 1
ATOM 2369 O O . LYS A 1 293 ? -2.136 0.845 -7.026 1.00 95.81 293 LYS A O 1
ATOM 2374 N N . LYS A 1 294 ? -3.626 2.526 -7.083 1.00 94.25 294 LYS A N 1
ATOM 2375 C CA . LYS A 1 294 ? -2.793 3.463 -7.860 1.00 94.25 294 LYS A CA 1
ATOM 2376 C C . LYS A 1 294 ? -1.537 3.911 -7.123 1.00 94.25 294 LYS A C 1
ATOM 2378 O O . LYS A 1 294 ? -0.518 4.147 -7.760 1.00 94.25 294 LYS A O 1
ATOM 2383 N N . GLU A 1 295 ? -1.588 4.023 -5.804 1.00 94.69 295 GLU A N 1
ATOM 2384 C CA . GLU A 1 295 ? -0.427 4.326 -4.970 1.00 94.69 295 GLU A CA 1
ATOM 2385 C C . GLU A 1 295 ? 0.674 3.264 -5.111 1.00 94.69 295 GLU A C 1
ATOM 2387 O O . GLU A 1 295 ? 1.846 3.613 -5.187 1.00 94.69 295 GLU A O 1
ATOM 2392 N N . ALA A 1 296 ? 0.310 1.987 -5.276 1.00 96.69 296 ALA A N 1
ATOM 2393 C CA . ALA A 1 296 ? 1.249 0.878 -5.473 1.00 96.69 296 ALA A CA 1
ATOM 2394 C C . ALA A 1 296 ? 1.790 0.760 -6.915 1.00 96.69 296 ALA A C 1
ATOM 2396 O O . ALA A 1 296 ? 2.515 -0.179 -7.230 1.00 96.69 296 ALA A O 1
ATOM 2397 N N . GLN A 1 297 ? 1.480 1.731 -7.785 1.00 95.62 297 GLN A N 1
ATOM 2398 C CA . GLN A 1 297 ? 2.233 1.977 -9.023 1.00 95.62 297 GLN A CA 1
ATOM 2399 C C . GLN A 1 297 ? 3.531 2.756 -8.753 1.00 95.62 297 GLN A C 1
ATOM 2401 O O . GLN A 1 297 ? 4.368 2.880 -9.639 1.00 95.62 297 GLN A O 1
ATOM 2406 N N . ASN A 1 298 ? 3.717 3.307 -7.548 1.00 97.12 298 ASN A N 1
ATOM 2407 C CA . ASN A 1 298 ? 5.009 3.837 -7.130 1.00 97.12 298 ASN A CA 1
ATOM 2408 C C . ASN A 1 298 ? 5.932 2.663 -6.727 1.00 97.12 298 ASN A C 1
ATOM 2410 O O . ASN A 1 298 ? 5.520 1.875 -5.871 1.00 97.12 298 ASN A O 1
ATOM 2414 N N . PRO A 1 299 ? 7.157 2.550 -7.281 1.00 97.69 299 PRO A N 1
ATOM 2415 C CA . PRO A 1 299 ? 8.187 1.596 -6.852 1.00 97.69 299 PRO A CA 1
ATOM 2416 C C . PRO A 1 299 ? 8.299 1.436 -5.335 1.00 97.69 299 PRO A C 1
ATOM 2418 O O . PRO A 1 299 ? 8.279 0.317 -4.821 1.00 97.69 299 PRO A O 1
ATOM 2421 N N . LEU A 1 300 ? 8.284 2.555 -4.600 1.00 98.00 300 LEU A N 1
ATOM 2422 C CA . LEU A 1 300 ? 8.457 2.589 -3.149 1.00 98.00 300 LEU A CA 1
ATOM 2423 C C . LEU A 1 300 ? 7.225 2.128 -2.355 1.00 98.00 300 LEU A C 1
ATOM 2425 O O . LEU A 1 300 ? 7.332 1.948 -1.148 1.00 98.00 300 LEU A O 1
ATOM 2429 N N . VAL A 1 301 ? 6.055 1.931 -2.969 1.00 98.25 301 VAL A N 1
ATOM 2430 C CA . VAL A 1 301 ? 4.836 1.478 -2.272 1.00 98.25 301 VAL A CA 1
ATOM 2431 C C . VAL A 1 301 ? 4.554 0.030 -2.656 1.00 98.25 301 VAL A C 1
ATOM 2433 O O . VAL A 1 301 ? 4.297 -0.269 -3.820 1.00 98.25 301 VAL A O 1
ATOM 2436 N N . ALA A 1 302 ? 4.597 -0.887 -1.690 1.00 98.31 302 ALA A N 1
ATOM 2437 C CA . ALA A 1 302 ? 4.453 -2.316 -1.960 1.00 98.31 302 ALA A CA 1
ATOM 2438 C C . ALA A 1 302 ? 3.067 -2.668 -2.530 1.00 98.31 302 ALA A C 1
ATOM 2440 O O . ALA A 1 302 ? 2.035 -2.257 -1.985 1.00 98.31 302 ALA A O 1
ATOM 2441 N N . ALA A 1 303 ? 3.041 -3.490 -3.578 1.00 97.81 303 ALA A N 1
ATOM 2442 C CA . ALA A 1 303 ? 1.844 -4.098 -4.150 1.00 97.81 303 ALA A CA 1
ATOM 2443 C C . ALA A 1 303 ? 1.589 -5.477 -3.511 1.00 97.81 303 ALA A C 1
ATOM 2445 O O . ALA A 1 303 ? 2.152 -6.480 -3.935 1.00 97.81 303 ALA A O 1
ATOM 2446 N N . TYR A 1 304 ? 0.734 -5.547 -2.485 1.00 96.88 304 TYR A N 1
ATOM 2447 C CA . TYR A 1 304 ? 0.470 -6.790 -1.747 1.00 96.88 304 TYR A CA 1
ATOM 2448 C C . TYR A 1 304 ? -0.972 -6.897 -1.235 1.00 96.88 304 TYR A C 1
ATOM 2450 O O . TYR A 1 304 ? -1.605 -5.877 -0.944 1.00 96.88 304 TYR A O 1
ATOM 2458 N N . PRO A 1 305 ? -1.518 -8.113 -1.083 1.00 96.00 305 PRO A N 1
ATOM 2459 C CA . PRO A 1 305 ? -2.776 -8.327 -0.393 1.00 96.00 305 PRO A CA 1
ATOM 2460 C C . PRO A 1 305 ? -2.568 -8.366 1.126 1.00 96.00 305 PRO A C 1
ATOM 2462 O O . PRO A 1 305 ? -1.618 -8.954 1.645 1.00 96.00 305 PRO A O 1
ATOM 2465 N N . ASN A 1 306 ? -3.519 -7.803 1.865 1.00 93.94 306 ASN A N 1
ATOM 2466 C CA . ASN A 1 306 ? -3.602 -7.952 3.316 1.00 93.94 306 ASN A CA 1
ATOM 2467 C C . ASN A 1 306 ? -4.961 -8.571 3.658 1.00 93.94 306 ASN A C 1
ATOM 2469 O O . ASN A 1 306 ? -5.953 -7.864 3.855 1.00 93.94 306 ASN A O 1
ATOM 2473 N N . ILE A 1 307 ? -4.988 -9.908 3.663 1.00 93.75 307 ILE A N 1
ATOM 2474 C CA . ILE A 1 307 ? -6.177 -10.719 3.930 1.00 93.75 307 ILE A CA 1
ATOM 2475 C C . ILE A 1 307 ? -6.430 -10.773 5.437 1.00 93.75 307 ILE A C 1
ATOM 2477 O O . ILE A 1 307 ? -5.825 -11.560 6.162 1.00 93.75 307 ILE A O 1
ATOM 2481 N N . GLY A 1 308 ? -7.339 -9.919 5.894 1.00 91.94 308 GLY A N 1
ATOM 2482 C CA . GLY A 1 308 ? -7.922 -9.963 7.230 1.00 91.94 308 GLY A CA 1
ATOM 2483 C C . GLY A 1 308 ? -9.304 -10.615 7.236 1.00 91.94 308 GLY A C 1
ATOM 2484 O O . GLY A 1 308 ? -9.863 -10.978 6.197 1.00 91.94 308 GLY A O 1
ATOM 2485 N N . VAL A 1 309 ? -9.882 -10.711 8.429 1.00 90.75 309 VAL A N 1
ATOM 2486 C CA . VAL A 1 309 ? -11.233 -11.227 8.666 1.00 90.75 309 VAL A CA 1
ATOM 2487 C C . VAL A 1 309 ? -12.001 -10.213 9.505 1.00 90.75 309 VAL A C 1
ATOM 2489 O O . VAL A 1 309 ? -11.457 -9.690 10.473 1.00 90.75 309 VAL A O 1
ATOM 2492 N N . LYS A 1 310 ? -13.263 -9.958 9.151 1.00 92.31 310 LYS A N 1
ATOM 2493 C CA . LYS A 1 310 ? -14.215 -9.184 9.962 1.00 92.31 310 LYS A CA 1
ATOM 2494 C C . LYS A 1 310 ? -15.371 -10.075 10.397 1.00 92.31 310 LYS A C 1
ATOM 2496 O O . LYS A 1 310 ? -15.820 -10.922 9.622 1.00 92.31 310 LYS A O 1
ATOM 2501 N N . MET A 1 311 ? -15.874 -9.860 11.607 1.00 92.69 311 MET A N 1
ATOM 2502 C CA . MET A 1 311 ? -17.107 -10.472 12.103 1.00 92.69 311 MET A CA 1
ATOM 2503 C C . MET A 1 311 ? -18.280 -9.507 11.914 1.00 92.69 311 MET A C 1
ATOM 2505 O O . MET A 1 311 ? -18.159 -8.322 12.210 1.00 92.69 311 MET A O 1
ATOM 2509 N N . GLU A 1 312 ? -19.415 -10.002 11.423 1.00 91.94 312 GLU A N 1
ATOM 2510 C CA . GLU A 1 312 ? -20.673 -9.237 11.354 1.00 91.94 312 GLU A CA 1
ATOM 2511 C C . GLU A 1 312 ? -21.553 -9.475 12.586 1.00 91.94 312 GLU A C 1
ATOM 2513 O O . GLU A 1 312 ? -22.238 -8.576 13.072 1.00 91.94 312 GLU A O 1
ATOM 2518 N N . SER A 1 313 ? -21.577 -10.722 13.062 1.00 90.12 313 SER A N 1
ATOM 2519 C CA . SER A 1 313 ? -22.331 -11.131 14.242 1.00 90.12 313 SER A CA 1
ATOM 2520 C C . SER A 1 313 ? -21.805 -12.437 14.821 1.00 90.12 313 SER A C 1
ATOM 2522 O O . SER A 1 313 ? -21.207 -13.263 14.119 1.00 90.12 313 SER A O 1
ATOM 2524 N N . LEU A 1 314 ? -22.127 -12.657 16.091 1.00 89.31 314 LEU A N 1
ATOM 2525 C CA . LEU A 1 314 ? -21.976 -13.934 16.777 1.00 89.31 314 LEU A CA 1
ATOM 2526 C C . LEU A 1 314 ? -23.262 -14.330 17.498 1.00 89.31 314 LEU A C 1
ATOM 2528 O O . LEU A 1 314 ? -24.071 -13.485 17.883 1.00 89.31 314 LEU A O 1
ATOM 2532 N N . VAL A 1 315 ? -23.437 -15.635 17.681 1.00 87.94 315 VAL A N 1
ATOM 2533 C CA . VAL A 1 315 ? -24.522 -16.233 18.461 1.00 87.94 315 VAL A CA 1
ATOM 2534 C C . VAL A 1 315 ? -23.938 -17.318 19.352 1.00 87.94 315 VAL A C 1
ATOM 2536 O O . VAL A 1 315 ? -23.221 -18.199 18.877 1.00 87.94 315 VAL A O 1
ATOM 2539 N N . ILE A 1 316 ? -24.264 -17.259 20.638 1.00 87.81 316 ILE A N 1
ATOM 2540 C CA . ILE A 1 316 ? -23.855 -18.218 21.661 1.00 87.81 316 ILE A CA 1
ATOM 2541 C C . ILE A 1 316 ? -25.102 -18.938 22.183 1.00 87.81 316 ILE A C 1
ATOM 2543 O O . ILE A 1 316 ? -26.101 -18.301 22.526 1.00 87.81 316 ILE A O 1
ATOM 2547 N N . SER A 1 317 ? -25.059 -20.269 22.257 1.00 87.38 317 SER A N 1
ATOM 2548 C CA . SER A 1 317 ? -26.165 -21.082 22.778 1.00 87.38 317 SER A CA 1
ATOM 2549 C C . SER A 1 317 ? -25.691 -22.388 23.413 1.00 87.38 317 SER A C 1
ATOM 2551 O O . SER A 1 317 ? -24.603 -22.873 23.121 1.00 87.38 317 SER A O 1
ATOM 2553 N N . LYS A 1 318 ? -26.542 -23.006 24.238 1.00 86.50 318 LYS A N 1
ATOM 2554 C CA . LYS A 1 318 ? -26.348 -24.375 24.738 1.00 86.50 318 LYS A CA 1
ATOM 2555 C C . LYS A 1 318 ? -26.565 -25.437 23.649 1.00 86.50 318 LYS A C 1
ATOM 2557 O O . LYS A 1 318 ? -26.048 -26.542 23.764 1.00 86.50 318 LYS A O 1
ATOM 2562 N N . ASN A 1 319 ? -27.312 -25.115 22.589 1.00 80.38 319 ASN A N 1
ATOM 2563 C CA . ASN A 1 319 ? -27.564 -26.015 21.461 1.00 80.38 319 ASN A CA 1
ATOM 2564 C C . ASN A 1 319 ? -26.775 -25.574 20.218 1.00 80.38 319 ASN A C 1
ATOM 2566 O O . ASN A 1 319 ? -26.843 -24.411 19.822 1.00 80.38 319 ASN A O 1
ATOM 2570 N N . GLN A 1 320 ? -26.071 -26.513 19.580 1.00 75.75 320 GLN A N 1
ATOM 2571 C CA . GLN A 1 320 ? -25.255 -26.266 18.387 1.00 75.75 320 GLN A CA 1
ATOM 2572 C C . GLN A 1 320 ? -26.098 -25.724 17.225 1.00 75.75 320 GLN A C 1
ATOM 2574 O O . GLN A 1 320 ? -25.746 -24.694 16.652 1.00 75.75 320 GLN A O 1
ATOM 2579 N N . GLU A 1 321 ? -27.251 -26.333 16.936 1.00 73.50 321 GLU A N 1
ATOM 2580 C CA . GLU A 1 321 ? -28.126 -25.924 15.822 1.00 73.50 321 GLU A CA 1
ATOM 2581 C C . GLU A 1 321 ? -28.639 -24.482 15.969 1.00 73.50 321 GLU A C 1
ATOM 2583 O O . GLU A 1 321 ? -28.733 -23.734 14.994 1.00 73.50 321 GLU A O 1
ATOM 2588 N N . SER A 1 322 ? -28.890 -24.038 17.206 1.00 73.88 322 SER A N 1
ATOM 2589 C CA . SER A 1 322 ? -29.351 -22.675 17.495 1.00 73.88 322 SER A CA 1
ATOM 2590 C C . SER A 1 322 ? -28.317 -21.597 17.147 1.00 73.88 322 SER A C 1
ATOM 2592 O O . SER A 1 322 ? -28.691 -20.446 16.948 1.00 73.88 322 SER A O 1
ATOM 2594 N N . THR A 1 323 ? -27.030 -21.942 17.033 1.00 68.12 323 THR A N 1
ATOM 2595 C CA . THR A 1 323 ? -25.973 -20.980 16.663 1.00 68.12 323 THR A CA 1
ATOM 2596 C C . THR A 1 323 ? -25.981 -20.606 15.174 1.00 68.12 323 THR A C 1
ATOM 2598 O O . THR A 1 323 ? -25.406 -19.586 14.788 1.00 68.12 323 THR A O 1
ATOM 2601 N N . ALA A 1 324 ? -26.653 -21.393 14.323 1.00 59.84 324 ALA A N 1
ATOM 2602 C CA . ALA A 1 324 ? -26.760 -21.123 12.889 1.00 59.84 324 ALA A CA 1
ATOM 2603 C C . ALA A 1 324 ? -27.816 -20.053 12.550 1.00 59.84 324 ALA A C 1
ATOM 2605 O O . ALA A 1 324 ? -27.715 -19.387 11.513 1.00 59.84 324 ALA A O 1
ATOM 2606 N N . LEU A 1 325 ? -28.798 -19.841 13.429 1.00 61.12 325 LEU A N 1
ATOM 2607 C CA . LEU A 1 325 ? -29.876 -18.867 13.260 1.00 61.12 325 LEU A CA 1
ATOM 2608 C C . LEU A 1 325 ? -29.469 -17.511 13.861 1.00 61.12 325 LEU A C 1
ATOM 2610 O O . LEU A 1 325 ? -28.905 -17.460 14.949 1.00 61.12 325 LEU A O 1
ATOM 2614 N N . TYR A 1 326 ? -29.738 -16.408 13.157 1.00 50.44 326 TYR A N 1
ATOM 2615 C CA . TYR A 1 326 ? -29.721 -15.060 13.740 1.00 50.44 326 TYR A CA 1
ATOM 2616 C C . TYR A 1 326 ? -31.160 -14.555 13.757 1.00 50.44 326 TYR A C 1
ATOM 2618 O O . TYR A 1 326 ? -31.791 -14.415 12.711 1.00 50.44 326 TYR A O 1
ATOM 2626 N N . GLY A 1 327 ? -31.675 -14.344 14.958 1.00 48.50 327 GLY A N 1
ATOM 2627 C CA . GLY A 1 327 ? -33.018 -13.870 15.250 1.00 48.50 327 GLY A CA 1
ATOM 2628 C C . GLY A 1 327 ? -33.054 -13.446 16.713 1.00 48.50 327 GLY A C 1
ATOM 2629 O O . GLY A 1 327 ? -32.253 -13.941 17.509 1.00 48.50 327 GLY A O 1
ATOM 2630 N N . GLU A 1 328 ? -33.933 -12.500 17.041 1.00 45.72 328 GLU A N 1
ATOM 2631 C CA . GLU A 1 328 ? -34.036 -11.924 18.385 1.00 45.72 328 GLU A CA 1
ATOM 2632 C C . GLU A 1 328 ? -34.123 -13.012 19.461 1.00 45.72 328 GLU A C 1
ATOM 2634 O O . GLU A 1 328 ? -34.770 -14.044 19.272 1.00 45.72 328 GLU A O 1
ATOM 2639 N N . GLY A 1 329 ? -33.421 -12.782 20.575 1.00 48.72 329 GLY A N 1
ATOM 2640 C CA . GLY A 1 329 ? -33.078 -13.818 21.542 1.00 48.72 329 GLY A CA 1
ATOM 2641 C C . GLY A 1 329 ? -34.260 -14.681 21.980 1.00 48.72 329 GLY A C 1
ATOM 2642 O O . GLY A 1 329 ? -35.100 -14.263 22.776 1.00 48.72 329 GLY A O 1
ATOM 2643 N N . THR A 1 330 ? -34.259 -15.942 21.541 1.00 51.56 330 THR A N 1
ATOM 2644 C CA . THR A 1 330 ? -34.994 -16.996 22.246 1.00 51.56 330 THR A CA 1
ATOM 2645 C C . THR A 1 330 ? -34.454 -17.110 23.676 1.00 51.56 330 THR A C 1
ATOM 2647 O O . THR A 1 330 ? -33.310 -16.733 23.941 1.00 51.56 330 THR A O 1
ATOM 2650 N N . ASN A 1 331 ? -35.234 -17.678 24.601 1.00 57.31 331 ASN A N 1
ATOM 2651 C CA . ASN A 1 331 ? -34.901 -17.734 26.036 1.00 57.31 331 ASN A CA 1
ATOM 2652 C C . ASN A 1 331 ? -33.549 -18.400 26.408 1.00 57.31 331 ASN A C 1
ATOM 2654 O O . ASN A 1 331 ? -33.226 -18.407 27.591 1.00 57.31 331 ASN A O 1
ATOM 2658 N N . HIS A 1 332 ? -32.784 -18.955 25.453 1.00 73.06 332 HIS A N 1
ATOM 2659 C CA . HIS A 1 332 ? -31.520 -19.687 25.660 1.00 73.06 332 HIS A CA 1
ATOM 2660 C C . HIS A 1 332 ? -30.395 -19.319 24.659 1.00 73.06 332 HIS A C 1
ATOM 2662 O O . HIS A 1 332 ? -29.527 -20.142 24.340 1.00 73.06 332 HIS A O 1
ATOM 2668 N N . THR A 1 333 ? -30.408 -18.095 24.123 1.00 78.50 333 THR A N 1
ATOM 2669 C CA . THR A 1 333 ? -29.415 -17.599 23.145 1.00 78.50 333 THR A CA 1
ATOM 2670 C C . THR A 1 333 ? -28.929 -16.194 23.490 1.00 78.50 333 THR A C 1
ATOM 2672 O O . THR A 1 333 ? -29.747 -15.326 23.784 1.00 78.50 333 THR A O 1
ATOM 2675 N N . VAL A 1 334 ? -27.622 -15.949 23.369 1.00 82.38 334 VAL A N 1
ATOM 2676 C CA . VAL A 1 334 ? -27.022 -14.604 23.390 1.00 82.38 334 VAL A CA 1
ATOM 2677 C C . VAL A 1 334 ? -26.506 -14.298 21.987 1.00 82.38 334 VAL A C 1
ATOM 2679 O O . VAL A 1 334 ? -25.588 -14.962 21.510 1.00 82.38 334 VAL A O 1
ATOM 2682 N N . GLY A 1 335 ? -27.115 -13.326 21.312 1.00 81.50 335 GLY A N 1
ATOM 2683 C CA . GLY A 1 335 ? -26.673 -12.822 20.011 1.00 81.50 335 GLY A CA 1
ATOM 2684 C C . GLY A 1 335 ? -26.101 -11.414 20.134 1.00 81.50 335 GLY A C 1
ATOM 2685 O O . GLY A 1 335 ? -26.516 -10.661 21.014 1.00 81.50 335 GLY A O 1
ATOM 2686 N N . ALA A 1 336 ? -25.158 -11.069 19.260 1.00 82.81 336 ALA A N 1
ATOM 2687 C CA . ALA A 1 336 ? -24.647 -9.710 19.124 1.00 82.81 336 ALA A CA 1
ATOM 2688 C C . ALA A 1 336 ? -24.241 -9.421 17.676 1.00 82.81 336 ALA A C 1
ATOM 2690 O O . ALA A 1 336 ? -23.678 -10.289 16.998 1.00 82.81 336 ALA A O 1
ATOM 2691 N N . ARG A 1 337 ? -24.470 -8.186 17.226 1.00 87.81 337 ARG A N 1
ATOM 2692 C CA . ARG A 1 337 ? -23.745 -7.602 16.088 1.00 87.81 337 ARG A CA 1
ATOM 2693 C C . ARG A 1 337 ? -22.350 -7.182 16.523 1.00 87.81 337 ARG A C 1
ATOM 2695 O O . ARG A 1 337 ? -22.112 -6.968 17.713 1.00 87.81 337 ARG A O 1
ATOM 2702 N N . THR A 1 338 ? -21.437 -7.064 15.568 1.00 88.81 338 THR A N 1
ATOM 2703 C CA . THR A 1 338 ? -20.059 -6.657 15.849 1.00 88.81 338 THR A CA 1
ATOM 2704 C C . THR A 1 338 ? -19.553 -5.590 14.890 1.00 88.81 338 THR A C 1
ATOM 2706 O O . THR A 1 338 ? -19.567 -5.782 13.673 1.00 88.81 338 THR A O 1
ATOM 2709 N N . SER A 1 339 ? -19.004 -4.513 15.448 1.00 88.94 339 SER A N 1
ATOM 2710 C CA . SER A 1 339 ? -18.075 -3.630 14.744 1.00 88.94 339 SER A CA 1
ATOM 2711 C C . SER A 1 339 ? -16.656 -4.218 14.817 1.00 88.94 339 SER A C 1
ATOM 2713 O O . SER A 1 339 ? -16.409 -5.179 15.546 1.00 88.94 339 SER A O 1
ATOM 2715 N N . ASN A 1 340 ? -15.712 -3.723 14.011 1.00 89.50 340 ASN A N 1
ATOM 2716 C CA . ASN A 1 340 ? -14.345 -4.263 13.958 1.00 89.50 340 ASN A CA 1
ATOM 2717 C C . ASN A 1 340 ? -13.329 -3.113 13.909 1.00 89.50 340 ASN A C 1
ATOM 2719 O O . ASN A 1 340 ? -13.536 -2.168 13.149 1.00 89.50 340 ASN A O 1
ATOM 2723 N N . SER A 1 341 ? -12.223 -3.223 14.649 1.00 88.12 341 SER A N 1
ATOM 2724 C CA . SER A 1 341 ? -11.090 -2.280 14.611 1.00 88.12 341 SER A CA 1
ATOM 2725 C C . SER A 1 341 ? -9.762 -3.027 14.498 1.00 88.12 341 SER A C 1
ATOM 2727 O O . SER A 1 341 ? -9.572 -4.057 15.149 1.00 88.12 341 SER A O 1
ATOM 2729 N N . LYS A 1 342 ? -8.818 -2.514 13.702 1.00 86.75 342 LYS A N 1
ATOM 2730 C CA . LYS A 1 342 ? -7.439 -3.033 13.651 1.00 86.75 342 LYS A CA 1
ATOM 2731 C C . LYS A 1 342 ? -6.517 -2.398 14.680 1.00 86.75 342 LYS A C 1
ATOM 2733 O O . LYS A 1 342 ? -5.438 -2.931 14.912 1.00 86.75 342 LYS A O 1
ATOM 2738 N N . THR A 1 343 ? -6.918 -1.297 15.302 1.00 86.56 343 THR A N 1
ATOM 2739 C CA . THR A 1 343 ? -6.014 -0.413 16.055 1.00 86.56 343 THR A CA 1
ATOM 2740 C C . THR A 1 343 ? -6.338 -0.316 17.546 1.00 86.56 343 THR A C 1
ATOM 2742 O O . THR A 1 343 ? -5.499 0.156 18.309 1.00 86.56 343 THR A O 1
ATOM 2745 N N . LEU A 1 344 ? -7.487 -0.843 17.997 1.00 87.44 344 LEU A N 1
ATOM 2746 C CA . LEU A 1 344 ? -7.904 -0.813 19.407 1.00 87.44 344 LEU A CA 1
ATOM 2747 C C . LEU A 1 344 ? -6.828 -1.333 20.378 1.00 87.44 344 LEU A C 1
ATOM 2749 O O . LEU A 1 344 ? -6.451 -0.615 21.297 1.00 87.44 344 LEU A O 1
ATOM 2753 N N . GLU A 1 345 ? -6.292 -2.541 20.171 1.00 87.25 345 GLU A N 1
ATOM 2754 C CA . GLU A 1 345 ? -5.254 -3.114 21.054 1.00 87.25 345 GLU A CA 1
ATOM 2755 C C . GLU A 1 345 ? -3.929 -2.317 20.985 1.00 87.25 345 GLU A C 1
ATOM 2757 O O . GLU A 1 345 ? -3.169 -2.278 21.953 1.00 87.25 345 GLU A O 1
ATOM 2762 N N . THR A 1 346 ? -3.661 -1.625 19.870 1.00 89.50 346 THR A N 1
ATOM 2763 C CA . THR A 1 346 ? -2.500 -0.730 19.704 1.00 89.50 346 THR A CA 1
ATOM 2764 C C . THR A 1 346 ? -2.657 0.548 20.520 1.00 89.50 346 THR A C 1
ATOM 2766 O O . THR A 1 346 ? -1.725 0.931 21.228 1.00 89.50 346 THR A O 1
ATOM 2769 N N . SER A 1 347 ? -3.843 1.155 20.508 1.00 89.44 347 SER A N 1
ATOM 2770 C CA . SER A 1 347 ? -4.176 2.323 21.330 1.00 89.44 347 SER A CA 1
ATOM 2771 C C . SER A 1 347 ? -4.358 1.981 22.818 1.00 89.44 347 SER A C 1
ATOM 2773 O O . SER A 1 347 ? -3.968 2.762 23.688 1.00 89.44 347 SER A O 1
ATOM 2775 N N . GLU A 1 348 ? -4.893 0.804 23.161 1.00 87.81 348 GLU A N 1
ATOM 2776 C CA . GLU A 1 348 ? -4.971 0.338 24.553 1.00 87.81 348 GLU A CA 1
ATOM 2777 C C . GLU A 1 348 ? -3.589 0.034 25.151 1.00 87.81 348 GLU A C 1
ATOM 2779 O O . GLU A 1 348 ? -3.376 0.312 26.332 1.00 87.81 348 GLU A O 1
ATOM 2784 N N . GLY A 1 349 ? -2.646 -0.464 24.343 1.00 88.69 349 GLY A N 1
ATOM 2785 C CA . GLY A 1 349 ? -1.277 -0.809 24.748 1.00 88.69 349 GLY A CA 1
ATOM 2786 C C . GLY A 1 349 ? -0.311 0.355 24.976 1.00 88.69 349 GLY A C 1
ATOM 2787 O O . GLY A 1 349 ? 0.856 0.099 25.300 1.00 88.69 349 GLY A O 1
ATOM 2788 N N . ILE A 1 350 ? -0.759 1.604 24.794 1.00 90.44 350 ILE A N 1
ATOM 2789 C CA . ILE A 1 350 ? 0.062 2.812 24.960 1.00 90.44 350 ILE A CA 1
ATOM 2790 C C . ILE A 1 350 ? 0.601 2.911 26.395 1.00 90.44 350 ILE A C 1
ATOM 2792 O O . ILE A 1 350 ? -0.153 2.997 27.367 1.00 90.44 350 ILE A O 1
ATOM 2796 N N . SER A 1 351 ? 1.927 2.960 26.518 1.00 87.12 351 SER A N 1
ATOM 2797 C CA . SER A 1 351 ? 2.637 3.131 27.786 1.00 87.12 351 SER A CA 1
ATOM 2798 C C . SER A 1 351 ? 2.891 4.612 28.052 1.00 87.12 351 SER A C 1
ATOM 2800 O O . SER A 1 351 ? 3.682 5.256 27.358 1.00 87.12 351 SER A O 1
ATOM 2802 N N . THR A 1 352 ? 2.246 5.169 29.079 1.00 80.19 352 THR A N 1
ATOM 2803 C CA . THR A 1 352 ? 2.404 6.584 29.461 1.00 80.19 352 THR A CA 1
ATOM 2804 C C . THR A 1 352 ? 3.840 6.909 29.881 1.00 80.19 352 THR A C 1
ATOM 2806 O O . THR A 1 352 ? 4.381 7.936 29.477 1.00 80.19 352 THR A O 1
ATOM 2809 N N . THR A 1 353 ? 4.494 6.015 30.630 1.00 78.75 353 THR A N 1
ATOM 2810 C CA . THR A 1 353 ? 5.884 6.189 31.081 1.00 78.75 353 THR A CA 1
ATOM 2811 C C . THR A 1 353 ? 6.883 6.126 29.926 1.00 78.75 353 THR A C 1
ATOM 2813 O O . THR A 1 353 ? 7.781 6.960 29.863 1.00 78.75 353 THR A O 1
ATOM 2816 N N . ALA A 1 354 ? 6.728 5.182 28.990 1.00 75.81 354 ALA A N 1
ATOM 2817 C CA . ALA A 1 354 ? 7.629 5.083 27.839 1.00 75.81 354 ALA A CA 1
ATOM 2818 C C . ALA A 1 354 ? 7.445 6.274 26.879 1.00 75.81 354 ALA A C 1
ATOM 2820 O O . ALA A 1 354 ? 8.421 6.883 26.443 1.00 75.81 354 ALA A O 1
ATOM 2821 N N . SER A 1 355 ? 6.193 6.678 26.634 1.00 80.56 355 SER A N 1
ATOM 2822 C CA . SER A 1 355 ? 5.857 7.840 25.795 1.00 80.56 355 SER A CA 1
ATOM 2823 C C . SER A 1 355 ? 6.441 9.153 26.334 1.00 80.56 355 SER A C 1
ATOM 2825 O O . SER A 1 355 ? 6.886 9.997 25.557 1.00 80.56 355 SER A O 1
ATOM 2827 N N . ALA A 1 356 ? 6.502 9.317 27.662 1.00 75.50 356 ALA A N 1
ATOM 2828 C CA . ALA A 1 356 ? 7.129 10.481 28.286 1.00 75.50 356 ALA A CA 1
ATOM 2829 C C . ALA A 1 356 ? 8.631 10.589 27.960 1.00 75.50 356 ALA A C 1
ATOM 2831 O O . ALA A 1 356 ? 9.104 11.689 27.670 1.00 75.50 356 ALA A O 1
ATOM 2832 N N . ASN A 1 357 ? 9.365 9.470 27.933 1.00 73.06 357 ASN A N 1
ATOM 2833 C CA . ASN A 1 357 ? 10.790 9.462 27.583 1.00 73.06 357 ASN A CA 1
ATOM 2834 C C . ASN A 1 357 ? 11.009 9.847 26.110 1.00 73.06 357 ASN A C 1
ATOM 2836 O O . ASN A 1 357 ? 11.800 10.748 25.833 1.00 73.06 357 ASN A O 1
ATOM 2840 N N . LEU A 1 358 ? 10.238 9.258 25.186 1.00 78.94 358 LEU A N 1
ATOM 2841 C CA . LEU A 1 358 ? 10.320 9.568 23.752 1.00 78.94 358 LEU A CA 1
ATOM 2842 C C . LEU A 1 358 ? 10.093 11.059 23.456 1.00 78.94 358 LEU A C 1
ATOM 2844 O O . LEU A 1 358 ? 10.765 11.633 22.599 1.00 78.94 358 LEU A O 1
ATOM 2848 N N . SER A 1 359 ? 9.187 11.712 24.194 1.00 75.94 359 SER A N 1
ATOM 2849 C CA . SER A 1 359 ? 8.870 13.136 24.011 1.00 75.94 359 SER A CA 1
ATOM 2850 C C . SER A 1 359 ? 10.087 14.067 24.164 1.00 75.94 359 SER A C 1
ATOM 2852 O O . SER A 1 359 ? 10.129 15.139 23.553 1.00 75.94 359 SER A O 1
ATOM 2854 N N . ALA A 1 360 ? 11.119 13.654 24.910 1.00 73.88 360 ALA A N 1
ATOM 2855 C CA . ALA A 1 360 ? 12.352 14.425 25.051 1.00 73.88 360 ALA A CA 1
ATOM 2856 C C . ALA A 1 360 ? 13.133 14.521 23.726 1.00 73.88 360 ALA A C 1
ATOM 2858 O O . ALA A 1 360 ? 13.686 15.583 23.420 1.00 73.88 360 ALA A O 1
ATOM 2859 N N . SER A 1 361 ? 13.110 13.452 22.924 1.00 76.81 361 SER A N 1
ATOM 2860 C CA . SER A 1 361 ? 13.798 13.308 21.630 1.00 76.81 361 SER A CA 1
ATOM 2861 C C . SER A 1 361 ? 13.063 13.952 20.449 1.00 76.81 361 SER A C 1
ATOM 2863 O O . SER A 1 361 ? 13.496 13.834 19.304 1.00 76.81 361 SER A O 1
ATOM 2865 N N . LEU A 1 362 ? 11.955 14.649 20.696 1.00 79.56 362 LEU A N 1
ATOM 2866 C CA . LEU A 1 362 ? 11.111 15.213 19.646 1.00 79.56 362 LEU A CA 1
ATOM 2867 C C . LEU A 1 362 ? 11.077 16.738 19.685 1.00 79.56 362 LEU A C 1
ATOM 2869 O O . LEU A 1 362 ? 11.289 17.370 20.729 1.00 79.56 362 LEU A O 1
ATOM 2873 N N . MET A 1 363 ? 10.824 17.352 18.529 1.00 73.25 363 MET A N 1
ATOM 2874 C CA . MET A 1 363 ? 10.596 18.792 18.462 1.00 73.25 363 MET A CA 1
ATOM 2875 C C . MET A 1 363 ? 9.274 19.148 19.164 1.00 73.25 363 MET A C 1
ATOM 2877 O O . MET A 1 363 ? 8.274 18.466 18.944 1.00 73.25 363 MET A O 1
ATOM 2881 N N . PRO A 1 364 ? 9.236 20.193 20.017 1.00 63.91 364 PRO A N 1
ATOM 2882 C CA . PRO A 1 364 ? 7.991 20.617 20.645 1.00 63.91 364 PRO A CA 1
ATOM 2883 C C . PRO A 1 364 ? 7.042 21.148 19.568 1.00 63.91 364 PRO A C 1
ATOM 2885 O O . PRO A 1 364 ? 7.340 22.158 18.931 1.00 63.91 364 PRO A O 1
ATOM 2888 N N . SER A 1 365 ? 5.903 20.486 19.380 1.00 63.31 365 SER A N 1
ATOM 2889 C CA . SER A 1 365 ? 4.833 20.941 18.493 1.00 63.31 365 SER A CA 1
ATOM 2890 C C . SER A 1 365 ? 3.478 20.781 19.174 1.00 63.31 365 SER A C 1
ATOM 2892 O O . SER A 1 365 ? 3.251 19.818 19.899 1.00 63.31 365 SER A O 1
ATOM 2894 N N . LEU A 1 366 ? 2.569 21.722 18.918 1.00 60.75 366 LEU A N 1
ATOM 2895 C CA . LEU A 1 366 ? 1.160 21.610 19.310 1.00 60.75 366 LEU A CA 1
ATOM 2896 C C . LEU A 1 366 ? 0.370 20.708 18.339 1.00 60.75 366 LEU A C 1
ATOM 2898 O O . LEU A 1 366 ? -0.639 20.117 18.719 1.00 60.75 366 LEU A O 1
ATOM 2902 N N . THR A 1 367 ? 0.839 20.567 17.094 1.00 69.06 367 THR A N 1
ATOM 2903 C CA . THR A 1 367 ? 0.156 19.816 16.025 1.00 69.06 367 THR A CA 1
ATOM 2904 C C . THR A 1 367 ? 0.588 18.351 15.928 1.00 69.06 367 THR A C 1
ATOM 2906 O O . THR A 1 367 ? -0.001 17.594 15.163 1.00 69.06 367 THR A O 1
ATOM 2909 N N . VAL A 1 368 ? 1.601 17.921 16.689 1.00 75.12 368 VAL A N 1
ATOM 2910 C CA . VAL A 1 368 ? 2.136 16.554 16.616 1.00 75.12 368 VAL A CA 1
ATOM 2911 C C . VAL A 1 368 ? 2.331 15.973 18.011 1.00 75.12 368 VAL A C 1
ATOM 2913 O O . VAL A 1 368 ? 3.116 16.474 18.812 1.00 75.12 368 VAL A O 1
ATOM 2916 N N . ASN A 1 369 ? 1.632 14.874 18.277 1.00 84.62 369 ASN A N 1
ATOM 2917 C CA . ASN A 1 369 ? 1.693 14.099 19.510 1.00 84.62 369 ASN A CA 1
ATOM 2918 C C . ASN A 1 369 ? 2.311 12.732 19.211 1.00 84.62 369 ASN A C 1
ATOM 2920 O O . ASN A 1 369 ? 2.166 12.215 18.103 1.00 84.62 369 ASN A O 1
ATOM 2924 N N . THR A 1 370 ? 2.983 12.116 20.184 1.00 88.31 370 THR A N 1
ATOM 2925 C CA . THR A 1 370 ? 3.602 10.795 19.990 1.00 88.31 370 THR A CA 1
ATOM 2926 C C . THR A 1 370 ? 3.418 9.876 21.188 1.00 88.31 370 THR A C 1
ATOM 2928 O O . THR A 1 370 ? 3.199 10.330 22.314 1.00 88.31 370 THR A O 1
ATOM 2931 N N . SER A 1 371 ? 3.477 8.568 20.955 1.00 92.31 371 SER A N 1
ATOM 2932 C CA . SER A 1 371 ? 3.386 7.551 22.000 1.00 92.31 371 SER A CA 1
ATOM 2933 C C . SER A 1 371 ? 4.095 6.255 21.614 1.00 92.31 371 SER A C 1
ATOM 2935 O O . SER A 1 371 ? 4.274 5.960 20.435 1.00 92.31 371 SER A O 1
ATOM 2937 N N . ILE A 1 372 ? 4.458 5.469 22.626 1.00 92.69 372 ILE A N 1
ATOM 2938 C CA . ILE A 1 372 ? 4.973 4.102 22.486 1.00 92.69 372 ILE A CA 1
ATOM 2939 C C . ILE A 1 372 ? 3.891 3.123 22.940 1.00 92.69 372 ILE A C 1
ATOM 2941 O O . ILE A 1 372 ? 3.297 3.310 24.007 1.00 92.69 372 ILE A O 1
ATOM 2945 N N . THR A 1 373 ? 3.659 2.066 22.163 1.00 92.62 373 THR A N 1
ATOM 2946 C CA . THR A 1 373 ? 2.759 0.960 22.510 1.00 92.62 373 THR A CA 1
ATOM 2947 C C . THR A 1 373 ? 3.504 -0.358 22.694 1.00 92.62 373 THR A C 1
ATOM 2949 O O . THR A 1 373 ? 4.424 -0.686 21.949 1.00 92.62 373 THR A O 1
ATOM 2952 N N . SER A 1 374 ? 3.052 -1.135 23.678 1.00 90.12 374 SER A N 1
ATOM 2953 C CA . SER A 1 374 ? 3.539 -2.493 23.958 1.00 90.12 374 SER A CA 1
ATOM 2954 C C . SER A 1 374 ? 2.800 -3.585 23.164 1.00 90.12 374 SER A C 1
ATOM 2956 O O . SER A 1 374 ? 3.159 -4.760 23.243 1.00 90.12 374 SER A O 1
ATOM 2958 N N . THR A 1 375 ? 1.753 -3.230 22.405 1.00 86.00 375 THR A N 1
ATOM 2959 C CA . THR A 1 375 ? 0.930 -4.176 21.625 1.00 86.00 375 THR A CA 1
ATOM 2960 C C . THR A 1 375 ? 0.562 -3.634 20.245 1.00 86.00 375 THR A C 1
ATOM 2962 O O . THR A 1 375 ? -0.592 -3.311 19.966 1.00 86.00 375 THR A O 1
ATOM 2965 N N . PHE A 1 376 ? 1.541 -3.555 19.343 1.00 87.44 376 PHE A N 1
ATOM 2966 C CA . PHE A 1 376 ? 1.280 -3.179 17.951 1.00 87.44 376 PHE A CA 1
ATOM 2967 C C . PHE A 1 376 ? 0.584 -4.325 17.196 1.00 87.44 376 PHE A C 1
ATOM 2969 O O . PHE A 1 376 ? 1.124 -5.428 17.086 1.00 87.44 376 PHE A O 1
ATOM 2976 N N . ASN A 1 377 ? -0.622 -4.086 16.673 1.00 86.38 377 ASN A N 1
ATOM 2977 C CA . ASN A 1 377 ? -1.433 -5.139 16.057 1.00 86.38 377 ASN A CA 1
ATOM 2978 C C . ASN A 1 377 ? -0.853 -5.618 14.724 1.00 86.38 377 ASN A C 1
ATOM 2980 O O . ASN A 1 377 ? -0.402 -4.821 13.899 1.00 86.38 377 ASN A O 1
ATOM 2984 N N . GLN A 1 378 ? -0.914 -6.927 14.477 1.00 86.31 378 GLN A N 1
ATOM 2985 C CA . GLN A 1 378 ? -0.433 -7.538 13.233 1.00 86.31 378 GLN A CA 1
ATOM 2986 C C . GLN A 1 378 ? -1.298 -7.153 12.025 1.00 86.31 378 GLN A C 1
ATOM 2988 O O . GLN A 1 378 ? -2.504 -6.945 12.160 1.00 86.31 378 GLN A O 1
ATOM 2993 N N . SER A 1 379 ? -0.695 -7.112 10.832 1.00 85.19 379 SER A N 1
ATOM 2994 C CA . SER A 1 379 ? -1.340 -6.702 9.571 1.00 85.19 379 SER A CA 1
ATOM 2995 C C . SER A 1 379 ? -2.704 -7.364 9.329 1.00 85.19 379 SER A C 1
ATOM 2997 O O . SER A 1 379 ? -3.665 -6.677 8.979 1.00 85.19 379 SER A O 1
ATOM 2999 N N . GLN A 1 380 ? -2.811 -8.675 9.569 1.00 87.81 380 GLN A N 1
ATOM 3000 C CA . GLN A 1 380 ? -4.010 -9.494 9.338 1.00 87.81 380 GLN A CA 1
ATOM 3001 C C . GLN A 1 380 ? -4.879 -9.698 10.594 1.00 87.81 380 GLN A C 1
ATOM 3003 O O . GLN A 1 380 ? -5.839 -10.469 10.551 1.00 87.81 380 GLN A O 1
ATOM 3008 N N . SER A 1 381 ? -4.558 -9.032 11.706 1.00 88.50 381 SER A N 1
ATOM 3009 C CA . SER A 1 381 ? -5.350 -9.073 12.940 1.00 88.50 381 SER A CA 1
ATOM 3010 C C . SER A 1 381 ? -6.430 -7.982 12.951 1.00 88.50 381 SER A C 1
ATOM 3012 O O . SER A 1 381 ? -6.332 -6.981 12.227 1.00 88.50 381 SER A O 1
ATOM 3014 N N . SER A 1 382 ? -7.483 -8.187 13.743 1.00 90.50 382 SER A N 1
ATOM 3015 C CA . SER A 1 382 ? -8.456 -7.171 14.159 1.00 90.50 382 SER A CA 1
ATOM 3016 C C . SER A 1 382 ? -9.203 -7.608 15.425 1.00 90.50 382 SER A C 1
ATOM 3018 O O . SER A 1 382 ? -9.183 -8.775 15.807 1.00 90.50 382 SER A O 1
ATOM 3020 N N . THR A 1 383 ? -9.880 -6.676 16.088 1.00 91.12 383 THR A N 1
ATOM 3021 C CA . THR A 1 383 ? -10.759 -6.945 17.232 1.00 91.12 383 THR A CA 1
ATOM 3022 C C . THR A 1 383 ? -12.203 -6.667 16.840 1.00 91.12 383 THR A C 1
ATOM 3024 O O . THR A 1 383 ? -12.542 -5.539 16.480 1.00 91.12 383 THR A O 1
ATOM 3027 N N . ALA A 1 384 ? -13.053 -7.689 16.923 1.00 92.38 384 ALA A N 1
ATOM 3028 C CA . ALA A 1 384 ? -14.497 -7.565 16.794 1.00 92.38 384 ALA A CA 1
ATOM 3029 C C . ALA A 1 384 ? -15.093 -7.131 18.139 1.00 92.38 384 ALA A C 1
ATOM 3031 O O . ALA A 1 384 ? -14.987 -7.855 19.131 1.00 92.38 384 ALA A O 1
ATOM 3032 N N . ILE A 1 385 ? -15.710 -5.955 18.173 1.00 90.38 385 ILE A N 1
ATOM 3033 C CA . ILE A 1 385 ? -16.333 -5.345 19.352 1.00 90.38 385 ILE A CA 1
ATOM 3034 C C . ILE A 1 385 ? -17.833 -5.594 19.248 1.00 90.38 385 ILE A C 1
ATOM 3036 O O . ILE A 1 385 ? -18.436 -5.299 18.219 1.00 90.38 385 ILE A O 1
ATOM 3040 N N . MET A 1 386 ? -18.447 -6.149 20.287 1.00 87.56 386 MET A N 1
ATOM 3041 C CA . MET A 1 386 ? -19.876 -6.441 20.270 1.00 87.56 386 MET A CA 1
ATOM 3042 C C . MET A 1 386 ? -20.711 -5.200 20.577 1.00 87.56 386 MET A C 1
ATOM 3044 O O . MET A 1 386 ? -20.497 -4.525 21.585 1.00 87.56 386 MET A O 1
ATOM 3048 N N . GLU A 1 387 ? -21.698 -4.934 19.731 1.00 78.69 387 GLU A N 1
ATOM 3049 C CA . GLU A 1 387 ? -22.595 -3.789 19.868 1.00 78.69 387 GLU A CA 1
ATOM 3050 C C . GLU A 1 387 ? -23.664 -4.052 20.942 1.00 78.69 387 GLU A C 1
ATOM 3052 O O . GLU A 1 387 ? -24.257 -5.133 21.002 1.00 78.69 387 GLU A O 1
ATOM 3057 N N . LYS A 1 388 ? -23.949 -3.046 21.782 1.00 66.94 388 LYS A N 1
ATOM 3058 C CA . LYS A 1 388 ? -25.049 -3.108 22.754 1.00 66.94 388 LYS A CA 1
ATOM 3059 C C . LYS A 1 388 ? -26.391 -3.028 22.022 1.00 66.94 388 LYS A C 1
ATOM 3061 O O . LYS A 1 388 ? -26.850 -1.946 21.666 1.00 66.94 388 LYS A O 1
ATOM 3066 N N . GLU A 1 389 ? -27.048 -4.169 21.838 1.00 56.72 389 GLU A N 1
ATOM 3067 C CA . GLU A 1 389 ? -28.450 -4.202 21.415 1.00 56.72 389 GLU A CA 1
ATOM 3068 C C . GLU A 1 389 ? -29.378 -3.749 22.563 1.00 56.72 389 GLU A C 1
ATOM 3070 O O . GLU A 1 389 ? -29.104 -3.995 23.740 1.00 56.72 389 GLU A O 1
ATOM 3075 N N . ASN A 1 390 ? -30.527 -3.143 22.232 1.00 45.91 390 ASN A N 1
ATOM 3076 C CA . ASN A 1 390 ? -31.573 -2.740 23.195 1.00 45.91 390 ASN A CA 1
ATOM 3077 C C . ASN A 1 390 ? -32.346 -3.943 23.797 1.00 45.91 390 ASN A C 1
ATOM 3079 O O . ASN A 1 390 ? -33.500 -3.814 24.206 1.00 45.91 390 ASN A O 1
ATOM 3083 N N . SER A 1 391 ? -31.746 -5.135 23.815 1.00 44.34 391 SER A N 1
ATOM 3084 C CA . SER A 1 391 ? -32.384 -6.385 24.217 1.00 44.34 391 SER A CA 1
ATOM 3085 C C . SER A 1 391 ? -32.110 -6.719 25.688 1.00 44.34 391 SER A C 1
ATOM 3087 O O . SER A 1 391 ? -31.013 -6.542 26.220 1.00 44.34 391 SER A O 1
ATOM 3089 N N . SER A 1 392 ? -33.134 -7.255 26.363 1.00 44.06 392 SER A N 1
ATOM 3090 C CA . SER A 1 392 ? -33.137 -7.549 27.812 1.00 44.06 392 SER A CA 1
ATOM 3091 C C . SER A 1 392 ? -32.097 -8.579 28.298 1.00 44.06 392 SER A C 1
ATOM 3093 O O . SER A 1 392 ? -32.034 -8.880 29.492 1.00 44.06 392 SER A O 1
ATOM 3095 N N . THR A 1 393 ? -31.297 -9.133 27.387 1.00 47.44 393 THR A N 1
ATOM 3096 C CA . THR A 1 393 ? -30.237 -10.119 27.625 1.00 47.44 393 THR A CA 1
ATOM 3097 C C . THR A 1 393 ? -28.844 -9.504 27.745 1.00 47.44 393 THR A C 1
ATOM 3099 O O . THR A 1 393 ? -27.966 -10.150 28.309 1.00 47.44 393 THR A O 1
ATOM 3102 N N . TRP A 1 394 ? -28.615 -8.272 27.268 1.00 50.16 394 TRP A N 1
ATOM 3103 C CA . TRP A 1 394 ? -27.280 -7.649 27.304 1.00 50.16 394 TRP A CA 1
ATOM 3104 C C . TRP A 1 394 ? -26.782 -7.345 28.727 1.00 50.16 394 TRP A C 1
ATOM 3106 O O . TRP A 1 394 ? -25.580 -7.360 28.989 1.00 50.16 394 TRP A O 1
ATOM 3116 N N . GLU A 1 395 ? -27.723 -7.101 29.642 1.00 52.09 395 GLU A N 1
ATOM 3117 C CA . GLU A 1 395 ? -27.491 -6.722 31.044 1.00 52.09 395 GLU A CA 1
ATOM 3118 C C . GLU A 1 395 ? -27.740 -7.883 32.032 1.00 52.09 395 GLU A C 1
ATOM 3120 O O . GLU A 1 395 ? -27.711 -7.691 33.248 1.00 52.09 395 GLU A O 1
ATOM 3125 N N . ARG A 1 396 ? -27.993 -9.099 31.527 1.00 58.16 396 ARG A N 1
ATOM 3126 C CA . ARG A 1 396 ? -28.123 -10.321 32.336 1.00 58.16 396 ARG A CA 1
ATOM 3127 C C . ARG A 1 396 ? -26.840 -11.131 32.291 1.00 58.16 396 ARG A C 1
ATOM 3129 O O . ARG A 1 396 ? -26.169 -11.149 31.268 1.00 58.16 396 ARG A O 1
ATOM 3136 N N . ASN A 1 397 ? -26.602 -11.900 33.354 1.00 76.31 397 ASN A N 1
ATOM 3137 C CA . ASN A 1 397 ? -25.565 -12.924 33.367 1.00 76.31 397 ASN A CA 1
ATOM 3138 C C . ASN A 1 397 ? -25.769 -13.902 32.188 1.00 76.31 397 ASN A C 1
ATOM 3140 O O . ASN A 1 397 ? -26.832 -14.528 32.055 1.00 76.31 397 ASN A O 1
ATOM 3144 N N . TRP A 1 398 ? -24.764 -14.033 31.326 1.00 84.69 398 TRP A N 1
ATOM 3145 C CA . TRP A 1 398 ? -24.851 -14.833 30.103 1.00 84.69 398 TRP A CA 1
ATOM 3146 C C . TRP A 1 398 ? -25.031 -16.323 30.394 1.00 84.69 398 TRP A C 1
ATOM 3148 O O . TRP A 1 398 ? -25.844 -16.970 29.735 1.00 84.69 398 TRP A O 1
ATOM 3158 N N . SER A 1 399 ? -24.360 -16.867 31.416 1.00 84.56 399 SER A N 1
ATOM 3159 C CA . SER A 1 399 ? -24.506 -18.284 31.790 1.00 84.56 399 SER A CA 1
ATOM 3160 C C . SER A 1 399 ? -25.941 -18.629 32.215 1.00 84.56 399 SER A C 1
ATOM 3162 O O . SER A 1 399 ? -26.485 -19.648 31.787 1.00 84.56 399 SER A O 1
ATOM 3164 N N . GLN A 1 400 ? -26.599 -17.729 32.958 1.00 81.88 400 GLN A N 1
ATOM 3165 C CA . GLN A 1 400 ? -28.005 -17.863 33.360 1.00 81.88 400 GLN A CA 1
ATOM 3166 C C . GLN A 1 400 ? -28.960 -17.730 32.171 1.00 81.88 400 GLN A C 1
ATOM 3168 O O . GLN A 1 400 ? -29.935 -18.471 32.082 1.00 81.88 400 GLN A O 1
ATOM 3173 N N . THR A 1 401 ? -28.668 -16.807 31.251 1.00 80.50 401 THR A N 1
ATOM 3174 C CA . THR A 1 401 ? -29.469 -16.586 30.037 1.00 80.50 401 THR A CA 1
ATOM 3175 C C . THR A 1 401 ? -29.409 -17.797 29.106 1.00 80.50 401 THR A C 1
ATOM 3177 O O . THR A 1 401 ? -30.432 -18.242 28.602 1.00 80.50 401 THR A O 1
ATOM 3180 N N . ILE A 1 402 ? -28.224 -18.375 28.905 1.00 83.81 402 ILE A N 1
ATOM 3181 C CA . ILE A 1 402 ? -28.028 -19.549 28.040 1.00 83.81 402 ILE A CA 1
ATOM 3182 C C . ILE A 1 402 ? -28.473 -20.847 28.749 1.00 83.81 402 ILE A C 1
ATOM 3184 O O . ILE A 1 402 ? -28.832 -21.822 28.090 1.00 83.81 402 ILE A O 1
ATOM 3188 N N . GLY A 1 403 ? -28.500 -20.859 30.086 1.00 84.81 403 GLY A N 1
ATOM 3189 C CA . GLY A 1 403 ? -28.900 -22.011 30.896 1.00 84.81 403 GLY A CA 1
ATOM 3190 C C . GLY A 1 403 ? -27.799 -23.065 31.045 1.00 84.81 403 GLY A C 1
ATOM 3191 O O . GLY A 1 403 ? -28.101 -24.263 31.033 1.00 84.81 403 GLY A O 1
ATOM 3192 N N . ILE A 1 404 ? -26.534 -22.635 31.150 1.00 84.38 404 ILE A N 1
ATOM 3193 C CA . ILE A 1 404 ? -25.383 -23.526 31.373 1.00 84.38 404 ILE A CA 1
ATOM 3194 C C . ILE A 1 404 ? -24.920 -23.536 32.835 1.00 84.38 404 ILE A C 1
ATOM 3196 O O . ILE A 1 404 ? -25.019 -22.534 33.542 1.00 84.38 404 ILE A O 1
ATOM 3200 N N . GLN A 1 405 ? -24.390 -24.675 33.276 1.00 83.50 405 GLN A N 1
ATOM 3201 C CA . GLN A 1 405 ? -23.795 -24.883 34.598 1.00 83.50 405 GLN A CA 1
ATOM 3202 C C . GLN A 1 405 ? -22.282 -25.131 34.514 1.00 83.50 405 GLN A C 1
ATOM 3204 O O . GLN A 1 405 ? -21.729 -25.401 33.447 1.00 83.50 405 GLN A O 1
ATOM 3209 N N . THR A 1 406 ? -21.597 -25.074 35.658 1.00 80.44 406 THR A N 1
ATOM 3210 C CA . THR A 1 406 ? -20.171 -25.410 35.770 1.00 80.44 406 THR A CA 1
ATOM 3211 C C . THR A 1 406 ? -19.910 -26.840 35.285 1.00 80.44 406 THR A C 1
ATOM 3213 O O . THR A 1 406 ? -20.443 -27.793 35.848 1.00 80.44 406 THR A O 1
ATOM 3216 N N . GLY A 1 407 ? -19.077 -26.988 34.252 1.00 78.00 407 GLY A N 1
ATOM 3217 C CA . GLY A 1 407 ? -18.782 -28.273 33.603 1.00 78.00 407 GLY A CA 1
ATOM 3218 C C . GLY A 1 407 ? -19.570 -28.538 32.313 1.00 78.00 407 GLY A C 1
ATOM 3219 O O . GLY A 1 407 ? -19.235 -29.472 31.589 1.00 78.00 407 GLY A O 1
ATOM 3220 N N . GLU A 1 408 ? -20.561 -27.708 31.980 1.00 85.81 408 GLU A N 1
ATOM 3221 C CA . GLU A 1 408 ? -21.172 -27.678 30.648 1.00 85.81 408 GLU A CA 1
ATOM 3222 C C . GLU A 1 408 ? -20.429 -26.696 29.723 1.00 85.81 408 GLU A C 1
ATOM 3224 O O . GLU A 1 408 ? -19.751 -25.772 30.179 1.00 85.81 408 GLU A O 1
ATOM 3229 N N . ALA A 1 409 ? -20.579 -26.881 28.409 1.00 86.19 409 ALA A N 1
ATOM 3230 C CA . ALA A 1 409 ? -20.072 -25.963 27.393 1.00 86.19 409 ALA A CA 1
ATOM 3231 C C . ALA A 1 409 ? -21.228 -25.243 26.686 1.00 86.19 409 ALA A C 1
ATOM 3233 O O . ALA A 1 409 ? -22.293 -25.825 26.465 1.00 86.19 409 ALA A O 1
ATOM 3234 N N . ALA A 1 410 ? -20.994 -23.996 26.287 1.00 89.62 410 ALA A N 1
ATOM 3235 C CA . ALA A 1 410 ? -21.790 -23.328 25.265 1.00 89.62 410 ALA A CA 1
ATOM 3236 C C . ALA A 1 410 ? -21.108 -23.472 23.897 1.00 89.62 410 ALA A C 1
ATOM 3238 O O . ALA A 1 410 ? -19.932 -23.824 23.797 1.00 89.62 410 ALA A O 1
ATOM 3239 N N . TYR A 1 411 ? -21.847 -23.179 22.836 1.00 88.94 411 TYR A N 1
ATOM 3240 C CA . TYR A 1 411 ? -21.379 -23.215 21.458 1.00 88.94 411 TYR A CA 1
ATOM 3241 C C . TYR A 1 411 ? -21.487 -21.837 20.827 1.00 88.94 411 TYR A C 1
ATOM 3243 O O . TYR A 1 411 ? -22.489 -21.147 21.015 1.00 88.94 411 TYR A O 1
ATOM 3251 N N . LEU A 1 412 ? -20.466 -21.463 20.062 1.00 88.31 412 LEU A N 1
ATOM 3252 C CA . LEU A 1 412 ? -20.365 -20.199 19.346 1.00 88.31 412 LEU A CA 1
ATOM 3253 C C . LEU A 1 412 ? -20.535 -20.427 17.836 1.00 88.31 412 LEU A C 1
ATOM 3255 O O . LEU A 1 412 ? -19.891 -21.288 17.233 1.00 88.31 412 LEU A O 1
ATOM 3259 N N . GLY A 1 413 ? -21.396 -19.625 17.215 1.00 87.50 413 GLY A N 1
ATOM 3260 C CA . GLY A 1 413 ? -21.472 -19.441 15.769 1.00 87.50 413 GLY A CA 1
ATOM 3261 C C . GLY A 1 413 ? -21.069 -18.016 15.416 1.00 87.50 413 GLY A C 1
ATOM 3262 O O . GLY A 1 413 ? -21.632 -17.072 15.962 1.00 87.50 413 GLY A O 1
ATOM 3263 N N . ALA A 1 414 ? -20.103 -17.857 14.510 1.00 88.62 414 ALA A N 1
ATOM 3264 C CA . ALA A 1 414 ? -19.640 -16.561 14.014 1.00 88.62 414 ALA A CA 1
ATOM 3265 C C . ALA A 1 414 ? -19.972 -16.409 12.526 1.00 88.62 414 ALA A C 1
ATOM 3267 O O . ALA A 1 414 ? -19.741 -17.336 11.743 1.00 88.62 414 ALA A O 1
ATOM 3268 N N . ARG A 1 415 ? -20.479 -15.234 12.137 1.00 90.31 415 ARG A N 1
ATOM 3269 C CA . ARG A 1 415 ? -20.655 -14.827 10.737 1.00 90.31 415 ARG A CA 1
ATOM 3270 C C . ARG A 1 415 ? -19.524 -13.892 10.352 1.00 90.31 415 ARG A C 1
ATOM 3272 O O . ARG A 1 415 ? -19.365 -12.834 10.960 1.00 90.31 415 ARG A O 1
ATOM 3279 N N . LEU A 1 416 ? -18.734 -14.315 9.374 1.00 91.31 416 LEU A N 1
ATOM 3280 C CA . LEU A 1 416 ? -17.480 -13.686 8.988 1.00 91.31 416 LEU A CA 1
ATOM 3281 C C . LEU A 1 416 ? -17.468 -13.298 7.509 1.00 91.31 416 LEU A C 1
ATOM 3283 O O . LEU A 1 416 ? -18.109 -13.940 6.671 1.00 91.31 416 LEU A O 1
ATOM 3287 N N . ARG A 1 417 ? -16.643 -12.302 7.185 1.00 92.62 417 ARG A N 1
ATOM 3288 C CA . ARG A 1 417 ? -16.158 -12.039 5.825 1.00 92.62 417 ARG A CA 1
ATOM 3289 C C . ARG A 1 417 ? -14.646 -11.918 5.824 1.00 92.62 417 ARG A C 1
ATOM 3291 O O . ARG A 1 417 ? -14.057 -11.370 6.755 1.00 92.62 417 ARG A O 1
ATOM 3298 N N . TYR A 1 418 ? -14.026 -12.393 4.755 1.00 93.25 418 TYR A N 1
ATOM 3299 C CA . TYR A 1 418 ? -12.635 -12.086 4.446 1.00 93.25 418 TYR A CA 1
ATOM 3300 C C . TYR A 1 418 ? -12.591 -10.688 3.840 1.00 93.25 418 TYR A C 1
ATOM 3302 O O . TYR A 1 418 ? -13.505 -10.302 3.113 1.00 93.25 418 TYR A O 1
ATOM 3310 N N . THR A 1 419 ? -11.545 -9.925 4.124 1.00 93.44 419 THR A N 1
ATOM 3311 C CA . THR A 1 419 ? -11.371 -8.563 3.606 1.00 93.44 419 THR A CA 1
ATOM 3312 C C . THR A 1 419 ? -9.934 -8.380 3.166 1.00 93.44 419 THR A C 1
ATOM 3314 O O . THR A 1 419 ? -9.036 -8.707 3.941 1.00 93.44 419 THR A O 1
ATOM 3317 N N . ASN A 1 420 ? -9.698 -7.820 1.986 1.00 94.88 420 ASN A N 1
ATOM 3318 C CA . ASN A 1 420 ? -8.347 -7.456 1.570 1.00 94.88 420 ASN A CA 1
ATOM 3319 C C . ASN A 1 420 ? -8.158 -5.943 1.739 1.00 94.88 420 ASN A C 1
ATOM 3321 O O . ASN A 1 420 ? -8.656 -5.172 0.930 1.00 94.88 420 ASN A O 1
ATOM 3325 N N . ILE A 1 421 ? -7.449 -5.504 2.783 1.00 91.56 421 ILE A N 1
ATOM 3326 C CA . ILE A 1 421 ? -7.182 -4.066 3.018 1.00 91.56 421 ILE A CA 1
ATOM 3327 C C . ILE A 1 421 ? -5.849 -3.587 2.418 1.00 91.56 421 ILE A C 1
ATOM 3329 O O . ILE A 1 421 ? -5.403 -2.471 2.691 1.00 91.56 421 ILE A O 1
ATOM 3333 N N . GLY A 1 422 ? -5.190 -4.450 1.641 1.00 94.62 422 GLY A N 1
ATOM 3334 C CA . GLY A 1 422 ? -3.897 -4.174 1.029 1.00 94.62 422 GLY A CA 1
ATOM 3335 C C . GLY A 1 422 ? -4.000 -3.274 -0.202 1.00 94.62 422 GLY A C 1
ATOM 3336 O O . GLY A 1 422 ? -4.897 -2.434 -0.340 1.00 94.62 422 GLY A O 1
ATOM 3337 N N . THR A 1 423 ? -3.051 -3.470 -1.107 1.00 96.56 423 THR A N 1
ATOM 3338 C CA . THR A 1 423 ? -2.872 -2.709 -2.347 1.00 96.56 423 THR A CA 1
ATOM 3339 C C . THR A 1 423 ? -2.983 -3.571 -3.601 1.00 96.56 423 THR A C 1
ATOM 3341 O O . THR A 1 423 ? -3.351 -3.026 -4.634 1.00 96.56 423 THR A O 1
ATOM 3344 N N . ALA A 1 424 ? -2.753 -4.888 -3.531 1.00 96.94 424 ALA A N 1
ATOM 3345 C CA . ALA A 1 424 ? -2.882 -5.821 -4.660 1.00 96.94 424 ALA A CA 1
ATOM 3346 C C . ALA A 1 424 ? -4.007 -6.860 -4.454 1.00 96.94 424 ALA A C 1
ATOM 3348 O O . ALA A 1 424 ? -4.339 -7.193 -3.310 1.00 96.94 424 ALA A O 1
ATOM 3349 N N . PRO A 1 425 ? -4.616 -7.386 -5.536 1.00 96.44 425 PRO A N 1
ATOM 3350 C CA . PRO A 1 425 ? -5.578 -8.481 -5.452 1.00 96.44 425 PRO A CA 1
ATOM 3351 C C . PRO A 1 425 ? -4.909 -9.803 -5.056 1.00 96.44 425 PRO A C 1
ATOM 3353 O O . PRO A 1 425 ? -3.731 -10.033 -5.314 1.00 96.44 425 PRO A O 1
ATOM 3356 N N . ALA A 1 426 ? -5.694 -10.706 -4.470 1.00 95.94 426 ALA A N 1
ATOM 3357 C CA . ALA A 1 426 ? -5.281 -12.081 -4.192 1.00 95.94 426 ALA A CA 1
ATOM 3358 C C . ALA A 1 426 ? -6.220 -13.071 -4.882 1.00 95.94 426 ALA A C 1
ATOM 3360 O O . ALA A 1 426 ? -7.438 -12.873 -4.871 1.00 95.94 426 ALA A O 1
ATOM 3361 N N . TYR A 1 427 ? -5.670 -14.151 -5.440 1.00 94.62 427 TYR A N 1
ATOM 3362 C CA . TYR A 1 427 ? -6.420 -15.184 -6.161 1.00 94.62 427 TYR A CA 1
ATOM 3363 C C . TYR A 1 427 ? -6.366 -16.537 -5.435 1.00 94.62 427 TYR A C 1
ATOM 3365 O O . TYR A 1 427 ? -5.361 -16.875 -4.811 1.00 94.62 427 TYR A O 1
ATOM 3373 N N . LYS A 1 428 ? -7.440 -17.335 -5.543 1.00 92.94 428 LYS A N 1
ATOM 3374 C CA . LYS A 1 428 ? -7.596 -18.662 -4.897 1.00 92.94 428 LYS A CA 1
ATOM 3375 C C . LYS A 1 428 ? -7.308 -18.642 -3.380 1.00 92.94 428 LYS A C 1
ATOM 3377 O O . LYS A 1 428 ? -6.651 -19.543 -2.865 1.00 92.94 428 LYS A O 1
ATOM 3382 N N . VAL A 1 429 ? -7.785 -17.610 -2.683 1.00 92.81 429 VAL A N 1
ATOM 3383 C CA . VAL A 1 429 ? -7.424 -17.275 -1.297 1.00 92.81 429 VAL A CA 1
ATOM 3384 C C . VAL A 1 429 ? -7.987 -18.288 -0.296 1.00 92.81 429 VAL A C 1
ATOM 3386 O O . VAL A 1 429 ? -9.188 -18.573 -0.304 1.00 92.81 429 VAL A O 1
ATOM 3389 N N . LYS A 1 430 ? -7.126 -18.785 0.600 1.00 90.00 430 LYS A N 1
ATOM 3390 C CA . LYS A 1 430 ? -7.449 -19.737 1.677 1.00 90.00 430 LYS A CA 1
ATOM 3391 C C . LYS A 1 430 ? -6.885 -19.253 3.021 1.00 90.00 430 LYS A C 1
ATOM 3393 O O . LYS A 1 430 ? -5.772 -19.644 3.381 1.00 90.00 430 LYS A O 1
ATOM 3398 N N . PRO A 1 431 ? -7.595 -18.393 3.770 1.00 89.56 431 PRO A N 1
ATOM 3399 C CA . PRO A 1 431 ? -7.120 -17.937 5.072 1.00 89.56 431 PRO A CA 1
ATOM 3400 C C . PRO A 1 431 ? -7.207 -19.038 6.137 1.00 89.56 431 PRO A C 1
ATOM 3402 O O . PRO A 1 431 ? -8.071 -19.921 6.095 1.00 89.56 431 PRO A O 1
ATOM 3405 N N . THR A 1 432 ? -6.320 -18.949 7.125 1.00 89.56 432 THR A N 1
ATOM 3406 C CA . THR A 1 432 ? -6.423 -19.658 8.404 1.00 89.56 432 THR A CA 1
ATOM 3407 C C . THR A 1 432 ? -6.851 -18.656 9.462 1.00 89.56 432 THR A C 1
ATOM 3409 O O . THR A 1 432 ? -6.142 -17.689 9.719 1.00 89.56 432 THR A O 1
ATOM 3412 N N . ILE A 1 433 ? -8.023 -18.881 10.048 1.00 88.38 433 ILE A N 1
ATOM 3413 C CA . ILE A 1 433 ? -8.707 -17.944 10.937 1.00 88.38 433 ILE A CA 1
ATOM 3414 C C . ILE A 1 433 ? -8.583 -18.450 12.368 1.00 88.38 433 ILE A C 1
ATOM 3416 O O . ILE A 1 433 ? -9.049 -19.551 12.663 1.00 88.38 433 ILE A O 1
ATOM 3420 N N . SER A 1 434 ? -8.018 -17.644 13.258 1.00 89.81 434 SER A N 1
ATOM 3421 C CA . SER A 1 434 ? -8.020 -17.887 14.700 1.00 89.81 434 SER A CA 1
ATOM 3422 C C . SER A 1 434 ? -8.931 -16.886 15.403 1.00 89.81 434 SER A C 1
ATOM 3424 O O . SER A 1 434 ? -8.913 -15.693 15.102 1.00 89.81 434 SER A O 1
ATOM 3426 N N . LEU A 1 435 ? -9.743 -17.384 16.336 1.00 90.62 435 LEU A N 1
ATOM 3427 C CA . LEU A 1 435 ? -10.612 -16.586 17.199 1.00 90.62 435 LEU A CA 1
ATOM 3428 C C . LEU A 1 435 ? -10.067 -16.670 18.621 1.00 90.62 435 LEU A C 1
ATOM 3430 O O . LEU A 1 435 ? -9.830 -17.776 19.113 1.00 90.62 435 LEU A O 1
ATOM 3434 N N . GLY A 1 436 ? -9.900 -15.531 19.288 1.00 89.81 436 GLY A N 1
ATOM 3435 C CA . GLY A 1 436 ? -9.344 -15.455 20.640 1.00 89.81 436 GLY A CA 1
ATOM 3436 C C . GLY A 1 436 ? -10.100 -14.514 21.576 1.00 89.81 436 GLY A C 1
ATOM 3437 O O . GLY A 1 436 ? -10.859 -13.648 21.141 1.00 89.81 436 GLY A O 1
ATOM 3438 N N . ILE A 1 437 ? -9.874 -14.679 22.879 1.00 85.94 437 IL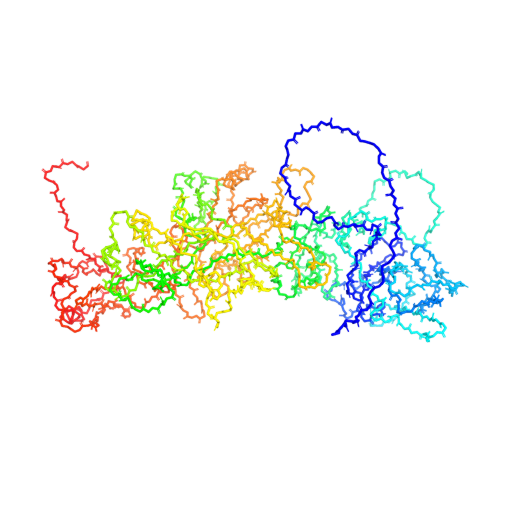E A N 1
ATOM 3439 C CA . ILE A 1 437 ? -10.323 -13.761 23.931 1.00 85.94 437 ILE A CA 1
ATOM 3440 C C . ILE A 1 437 ? -9.092 -13.277 24.702 1.00 85.94 437 ILE A C 1
ATOM 3442 O O . ILE A 1 437 ? -8.448 -14.033 25.427 1.00 85.94 437 ILE A O 1
ATOM 3446 N N . GLY A 1 438 ? -8.768 -11.989 24.562 1.00 70.56 438 GLY A N 1
ATOM 3447 C CA . GLY A 1 438 ? -7.527 -11.433 25.107 1.00 70.56 438 GLY A CA 1
ATOM 3448 C C . GLY A 1 438 ? -6.277 -12.164 24.605 1.00 70.56 438 GLY A C 1
ATOM 3449 O O . GLY A 1 438 ? -6.298 -12.844 23.585 1.00 70.56 438 GLY A O 1
ATOM 3450 N N . LYS A 1 439 ? -5.172 -12.031 25.347 1.00 63.72 439 LYS A N 1
ATOM 3451 C CA . LYS A 1 439 ? -3.836 -12.367 24.829 1.00 63.72 439 LYS A CA 1
ATOM 3452 C C . LYS A 1 439 ? -3.534 -13.870 24.696 1.00 63.72 439 LYS A C 1
ATOM 3454 O O . LYS A 1 439 ? -2.673 -14.221 23.900 1.00 63.72 439 LYS A O 1
ATOM 3459 N N . ASN A 1 440 ? -4.211 -14.742 25.457 1.00 69.31 440 ASN A N 1
ATOM 3460 C CA . ASN A 1 440 ? -3.795 -16.148 25.626 1.00 69.31 440 ASN A CA 1
ATOM 3461 C C . ASN A 1 440 ? -4.900 -17.210 25.418 1.00 69.31 440 ASN A C 1
ATOM 3463 O O . ASN A 1 440 ? -4.587 -18.399 25.462 1.00 69.31 440 ASN A O 1
ATOM 3467 N N . ALA A 1 441 ? -6.174 -16.841 25.228 1.00 81.88 441 ALA A N 1
ATOM 3468 C CA . ALA A 1 441 ? -7.270 -17.812 25.130 1.00 81.88 441 ALA A CA 1
ATOM 3469 C C . ALA A 1 441 ? -7.776 -17.965 23.686 1.00 81.88 441 ALA A C 1
ATOM 3471 O O . ALA A 1 441 ? -8.672 -17.244 23.252 1.00 81.88 441 ALA A O 1
ATOM 3472 N N . THR A 1 442 ? -7.232 -18.929 22.939 1.00 87.62 442 THR A N 1
ATOM 3473 C CA . THR A 1 442 ? -7.773 -19.322 21.625 1.00 87.62 442 THR A CA 1
ATOM 3474 C C . THR A 1 442 ? -9.078 -20.107 21.797 1.00 87.62 442 THR A C 1
ATOM 3476 O O . THR A 1 442 ? -9.122 -21.099 22.521 1.00 87.62 442 THR A O 1
ATOM 3479 N N . LEU A 1 443 ? -10.135 -19.679 21.106 1.00 86.88 443 LEU A N 1
ATOM 3480 C CA . LEU A 1 443 ? -11.430 -20.364 21.036 1.00 86.88 443 LEU A CA 1
ATOM 3481 C C . LEU A 1 443 ? -11.476 -21.401 19.912 1.00 86.88 443 LEU A C 1
ATOM 3483 O O . LEU A 1 443 ? -12.015 -22.490 20.086 1.00 86.88 443 LEU A O 1
ATOM 3487 N N . ALA A 1 444 ? -10.940 -21.045 18.744 1.00 85.94 444 ALA A N 1
ATOM 3488 C CA . ALA A 1 444 ? -10.895 -21.902 17.566 1.00 85.94 444 ALA A CA 1
ATOM 3489 C C . ALA A 1 444 ? -9.805 -21.440 16.595 1.00 85.94 444 ALA A C 1
ATOM 3491 O O . ALA A 1 444 ? -9.547 -20.243 16.487 1.00 85.94 444 ALA A O 1
ATOM 3492 N N . THR A 1 445 ? -9.252 -22.384 15.832 1.00 86.12 445 THR A N 1
ATOM 3493 C CA . THR A 1 445 ? -8.428 -22.120 14.644 1.00 86.12 445 THR A CA 1
ATOM 3494 C C . THR A 1 445 ? -8.955 -22.972 13.494 1.00 86.12 445 THR A C 1
ATOM 3496 O O . THR A 1 445 ? -9.106 -24.185 13.637 1.00 86.12 445 THR A O 1
ATOM 3499 N N . ILE A 1 446 ? -9.290 -22.342 12.368 1.00 81.00 446 ILE A N 1
ATOM 3500 C CA . ILE A 1 446 ? -10.019 -22.958 11.253 1.00 81.00 446 ILE A CA 1
ATOM 3501 C C . ILE A 1 446 ? -9.376 -22.526 9.934 1.00 81.00 446 ILE A C 1
ATOM 3503 O O . ILE A 1 446 ? -9.358 -21.341 9.605 1.00 81.00 446 ILE A O 1
ATOM 3507 N N . LYS A 1 447 ? -8.866 -23.489 9.157 1.00 80.50 447 LYS A N 1
ATOM 3508 C CA . LYS A 1 447 ? -8.386 -23.253 7.787 1.00 80.50 447 LYS A CA 1
ATOM 3509 C C . LYS A 1 447 ? -9.540 -23.392 6.792 1.00 80.50 447 LYS A C 1
ATOM 3511 O O . LYS A 1 447 ? -10.296 -24.363 6.868 1.00 80.50 447 LYS A O 1
ATOM 3516 N N . ALA A 1 448 ? -9.663 -22.435 5.873 1.00 76.56 448 ALA A N 1
ATOM 3517 C CA . ALA A 1 448 ? -10.708 -22.420 4.851 1.00 76.56 448 ALA A CA 1
ATOM 3518 C C . ALA A 1 448 ? -10.693 -23.697 3.986 1.00 76.56 448 ALA A C 1
ATOM 3520 O O . ALA A 1 448 ? -9.639 -24.134 3.511 1.00 76.56 448 ALA A O 1
ATOM 3521 N N . LYS A 1 449 ? -11.875 -24.291 3.783 1.00 73.69 449 LYS A N 1
ATOM 3522 C CA . LYS A 1 449 ? -12.089 -25.507 2.970 1.00 73.69 449 LYS A CA 1
ATOM 3523 C C . LYS A 1 449 ? -12.448 -25.166 1.519 1.00 73.69 449 LYS A C 1
ATOM 3525 O O . LYS A 1 449 ? -12.589 -23.998 1.175 1.00 73.69 449 LYS A O 1
ATOM 3530 N N . GLU A 1 450 ? -12.587 -26.172 0.651 1.00 71.19 450 GLU A N 1
ATOM 3531 C CA . GLU A 1 450 ? -12.793 -25.970 -0.798 1.00 71.19 450 GLU A CA 1
ATOM 3532 C C . GLU A 1 450 ? -14.028 -25.121 -1.147 1.00 71.19 450 GLU A C 1
ATOM 3534 O O . GLU A 1 450 ? -13.967 -24.275 -2.035 1.00 71.19 450 GLU A O 1
ATOM 3539 N N . ASN A 1 451 ? -15.115 -25.270 -0.389 1.00 69.06 451 ASN A N 1
ATOM 3540 C CA . ASN A 1 451 ? -16.342 -24.469 -0.481 1.00 69.06 451 ASN A CA 1
ATOM 3541 C C . ASN A 1 451 ? -16.217 -23.038 0.089 1.00 69.06 451 ASN A C 1
ATOM 3543 O O . ASN A 1 451 ? -17.143 -22.242 -0.044 1.00 69.06 451 ASN A O 1
ATOM 3547 N N . GLN A 1 452 ? -15.094 -22.705 0.729 1.00 75.56 452 GLN A N 1
ATOM 3548 C CA . GLN A 1 452 ? -14.808 -21.405 1.346 1.00 75.56 452 GLN A CA 1
ATOM 3549 C C . GLN A 1 452 ? -13.644 -20.671 0.652 1.00 75.56 452 GLN A C 1
ATOM 3551 O O . GLN A 1 452 ? -13.279 -19.577 1.077 1.00 75.56 452 GLN A O 1
ATOM 3556 N N . ILE A 1 453 ? -13.073 -21.229 -0.425 1.00 84.44 453 ILE A N 1
ATOM 3557 C CA . ILE A 1 453 ? -12.019 -20.571 -1.213 1.00 84.44 453 ILE A CA 1
ATOM 3558 C C . ILE A 1 453 ? -12.599 -19.326 -1.887 1.00 84.44 453 ILE A C 1
ATOM 3560 O O . ILE A 1 453 ? -13.525 -19.425 -2.694 1.00 84.44 453 ILE A O 1
ATOM 3564 N N . ALA A 1 454 ? -12.002 -18.160 -1.643 1.00 88.31 454 ALA A N 1
ATOM 3565 C CA . ALA A 1 454 ? -12.298 -16.989 -2.455 1.00 88.31 454 ALA A CA 1
ATOM 3566 C C . ALA A 1 454 ? -11.524 -17.092 -3.775 1.00 88.31 454 ALA A C 1
ATOM 3568 O O . ALA A 1 454 ? -10.294 -17.020 -3.788 1.00 88.31 454 ALA A O 1
ATOM 3569 N N . ASN A 1 455 ? -12.221 -17.233 -4.906 1.00 91.06 455 ASN A N 1
ATOM 3570 C CA . ASN A 1 455 ? -11.568 -17.257 -6.224 1.00 91.06 455 ASN A CA 1
ATOM 3571 C C . ASN A 1 455 ? -10.676 -16.023 -6.449 1.00 91.06 455 ASN A C 1
ATOM 3573 O O . ASN A 1 455 ? -9.623 -16.131 -7.080 1.00 91.06 455 ASN A O 1
ATOM 3577 N N . ARG A 1 456 ? -11.094 -14.872 -5.907 1.00 93.75 456 ARG A N 1
ATOM 3578 C CA . ARG A 1 456 ? -10.411 -13.579 -5.962 1.00 93.75 456 ARG A CA 1
ATOM 3579 C C . ARG A 1 456 ? -10.932 -12.659 -4.851 1.00 93.75 456 ARG A C 1
ATOM 3581 O O . ARG A 1 456 ? -12.119 -12.733 -4.541 1.00 93.75 456 ARG A O 1
ATOM 3588 N N . ILE A 1 457 ? -10.085 -11.781 -4.309 1.00 95.75 457 ILE A N 1
ATOM 3589 C CA . ILE A 1 457 ? -10.485 -10.644 -3.456 1.00 95.75 457 ILE A CA 1
ATOM 3590 C C . ILE A 1 457 ? -9.646 -9.413 -3.839 1.00 95.75 457 ILE A C 1
ATOM 3592 O O . ILE A 1 457 ? -8.419 -9.444 -3.692 1.00 95.75 457 ILE A O 1
ATOM 3596 N N . ASN A 1 458 ? -10.276 -8.334 -4.320 1.00 96.38 458 ASN A N 1
ATOM 3597 C CA . ASN A 1 458 ? -9.567 -7.070 -4.567 1.00 96.38 458 ASN A CA 1
ATOM 3598 C C . ASN A 1 458 ? -9.220 -6.321 -3.286 1.00 96.38 458 ASN A C 1
ATOM 3600 O O . ASN A 1 458 ? -9.902 -6.499 -2.279 1.00 96.38 458 ASN A O 1
ATOM 3604 N N . PRO A 1 459 ? -8.257 -5.388 -3.357 1.00 95.56 459 PRO A N 1
ATOM 3605 C CA . PRO A 1 459 ? -8.159 -4.304 -2.393 1.00 95.56 459 PRO A CA 1
ATOM 3606 C C . PRO A 1 459 ? -9.525 -3.640 -2.141 1.00 95.56 459 PRO A C 1
ATOM 3608 O O . PRO A 1 459 ? -10.261 -3.340 -3.079 1.00 95.56 459 PRO A O 1
ATOM 3611 N N . ASP A 1 460 ? -9.843 -3.434 -0.867 1.00 92.31 460 ASP A N 1
ATOM 3612 C CA . ASP A 1 460 ? -11.091 -2.898 -0.302 1.00 92.31 460 ASP A CA 1
ATOM 3613 C C . ASP A 1 460 ? -12.376 -3.724 -0.556 1.00 92.31 460 ASP A C 1
ATOM 3615 O O . ASP A 1 460 ? -13.446 -3.349 -0.072 1.00 92.31 460 ASP A O 1
ATOM 3619 N N . GLU A 1 461 ? -12.294 -4.886 -1.218 1.00 94.19 461 GLU A N 1
ATOM 3620 C CA . GLU A 1 461 ? -13.411 -5.837 -1.352 1.00 94.19 461 GLU A CA 1
ATOM 3621 C C . GLU A 1 461 ? -13.506 -6.832 -0.178 1.00 94.19 461 GLU A C 1
ATOM 3623 O O . GLU A 1 461 ? -12.551 -7.091 0.569 1.00 94.19 461 GLU A O 1
ATOM 3628 N N . THR A 1 462 ? -14.690 -7.443 -0.049 1.00 94.62 462 THR A N 1
ATOM 3629 C CA . THR A 1 462 ? -14.983 -8.505 0.919 1.00 94.62 462 THR A CA 1
ATOM 3630 C C . THR A 1 462 ? -15.393 -9.802 0.228 1.00 94.62 462 THR A C 1
ATOM 3632 O O . THR A 1 462 ? -16.105 -9.768 -0.773 1.00 94.62 462 THR A O 1
ATOM 3635 N N . TYR A 1 463 ? -15.030 -10.950 0.802 1.00 93.00 463 TYR A N 1
ATOM 3636 C CA . TYR A 1 463 ? -15.555 -12.254 0.396 1.00 93.00 463 TYR A CA 1
ATOM 3637 C C . TYR A 1 463 ? -16.308 -12.955 1.543 1.00 93.00 463 TYR A C 1
ATOM 3639 O O . TYR A 1 463 ? -15.740 -13.111 2.628 1.00 93.00 463 TYR A O 1
ATOM 3647 N N . PRO A 1 464 ? -17.544 -13.440 1.318 1.00 92.56 464 PRO A N 1
ATOM 3648 C CA . PRO A 1 464 ? -18.400 -13.172 0.161 1.00 92.56 464 PRO A CA 1
ATOM 3649 C C . PRO A 1 464 ? -18.724 -11.677 0.029 1.00 92.56 464 PRO A C 1
ATOM 3651 O O . PRO A 1 464 ? -18.570 -10.919 0.992 1.00 92.56 464 PRO A O 1
ATOM 3654 N N . ASP A 1 465 ? -19.180 -11.256 -1.151 1.00 90.75 465 ASP A N 1
ATOM 3655 C CA . ASP A 1 465 ? -19.608 -9.873 -1.396 1.00 90.75 465 ASP A CA 1
ATOM 3656 C C . ASP A 1 465 ? -20.710 -9.441 -0.410 1.00 90.75 465 ASP A C 1
ATOM 3658 O O . ASP A 1 465 ? -21.509 -10.275 0.020 1.00 90.75 465 ASP A O 1
ATOM 3662 N N . LEU A 1 466 ? -20.778 -8.152 -0.060 1.00 88.50 466 LEU A N 1
ATOM 3663 C CA . LEU A 1 466 ? -21.738 -7.612 0.917 1.00 88.50 466 LEU A CA 1
ATOM 3664 C C . LEU A 1 466 ? -23.213 -7.896 0.569 1.00 88.50 466 LEU A C 1
ATOM 3666 O O . LEU A 1 466 ? -24.034 -8.007 1.476 1.00 88.50 466 LEU A O 1
ATOM 3670 N N . SER A 1 467 ? -23.555 -8.060 -0.714 1.00 89.38 467 SER A N 1
ATOM 3671 C CA . SER A 1 467 ? -24.898 -8.471 -1.161 1.00 89.38 467 SER A CA 1
ATOM 3672 C C . SER A 1 467 ? -25.218 -9.953 -0.909 1.00 89.38 467 SER A C 1
ATOM 3674 O O . SER A 1 467 ? -26.379 -10.360 -0.955 1.00 89.38 467 SER A O 1
ATOM 3676 N N . SER A 1 468 ? -24.195 -10.767 -0.643 1.00 90.06 468 SER A N 1
ATOM 3677 C CA . SER A 1 468 ? -24.285 -12.203 -0.373 1.00 90.06 468 SER A CA 1
ATOM 3678 C C . SER A 1 468 ? -24.251 -12.506 1.126 1.00 90.06 468 SER A C 1
ATOM 3680 O O . SER A 1 468 ? -23.730 -11.732 1.936 1.00 90.06 468 SER A O 1
ATOM 3682 N N . LEU A 1 469 ? -24.768 -13.678 1.503 1.00 88.94 469 LEU A N 1
ATOM 3683 C CA . LEU A 1 469 ? -24.707 -14.162 2.884 1.00 88.94 469 LEU A CA 1
ATOM 3684 C C . LEU A 1 469 ? -23.242 -14.337 3.349 1.00 88.94 469 LEU A C 1
ATOM 3686 O O . LEU A 1 469 ? -22.408 -14.787 2.561 1.00 88.94 469 LEU A O 1
ATOM 3690 N N . PRO A 1 470 ? -22.920 -14.006 4.614 1.00 90.12 470 PRO A N 1
ATOM 3691 C CA . PRO A 1 470 ? -21.580 -14.172 5.179 1.00 90.12 470 PRO A CA 1
ATOM 3692 C C . PRO A 1 470 ? -21.221 -15.650 5.397 1.00 90.12 470 PRO A C 1
ATOM 3694 O O . PRO A 1 470 ? -22.094 -16.520 5.473 1.00 90.12 470 PRO A O 1
ATOM 3697 N N . ILE A 1 471 ? -19.931 -15.936 5.589 1.00 87.31 471 ILE A N 1
ATOM 3698 C CA . ILE A 1 471 ? -19.462 -17.278 5.962 1.00 87.31 471 ILE A CA 1
ATOM 3699 C C . ILE A 1 471 ? -19.868 -17.559 7.407 1.00 87.31 471 ILE A C 1
ATOM 3701 O O . ILE A 1 471 ? -19.417 -16.883 8.332 1.00 87.31 471 ILE A O 1
ATOM 3705 N N . LEU A 1 472 ? -20.688 -18.589 7.612 1.00 85.38 472 LEU A N 1
ATOM 3706 C CA . LEU A 1 472 ? -20.975 -19.131 8.935 1.00 85.38 472 LEU A CA 1
ATOM 3707 C C . LEU A 1 472 ? -19.886 -20.147 9.311 1.00 85.38 472 LEU A C 1
ATOM 3709 O O . LEU A 1 472 ? -19.834 -21.251 8.771 1.00 85.38 472 LEU A O 1
ATOM 3713 N N . LEU A 1 473 ? -19.020 -19.762 10.246 1.00 77.94 473 LEU A N 1
ATOM 3714 C CA . LEU A 1 473 ? -17.752 -20.441 10.528 1.00 77.94 473 LEU A CA 1
ATOM 3715 C C . LEU A 1 473 ? -17.889 -21.889 11.040 1.00 77.94 473 LEU A C 1
ATOM 3717 O O . LEU A 1 473 ? -16.979 -22.695 10.865 1.00 77.94 473 LEU A O 1
ATOM 3721 N N . ASN A 1 474 ? -19.015 -22.229 11.670 1.00 70.44 474 ASN A N 1
ATOM 3722 C CA . ASN A 1 474 ? -19.240 -23.547 12.264 1.00 70.44 474 ASN A CA 1
ATOM 3723 C C . ASN A 1 474 ? -19.862 -24.580 11.303 1.00 70.44 474 ASN A C 1
ATOM 3725 O O . ASN A 1 474 ? -20.113 -25.710 11.722 1.00 70.44 474 ASN A O 1
ATOM 3729 N N . LYS A 1 475 ? -20.080 -24.243 10.023 1.00 66.44 475 LYS A N 1
ATOM 3730 C CA . LYS A 1 475 ? -20.451 -25.216 8.983 1.00 66.44 475 LYS A CA 1
ATOM 3731 C C . LYS A 1 475 ? -19.217 -25.708 8.231 1.00 66.44 475 LYS A C 1
ATOM 3733 O O . LYS A 1 475 ? -18.426 -24.912 7.729 1.00 66.44 475 LYS A O 1
ATOM 3738 N N . ILE A 1 476 ? -19.069 -27.029 8.150 1.00 58.41 476 ILE A N 1
ATOM 3739 C CA . ILE A 1 476 ? -17.983 -27.694 7.418 1.00 58.41 476 ILE A CA 1
ATOM 3740 C C . ILE A 1 476 ? -18.334 -27.783 5.928 1.00 58.41 476 ILE A C 1
ATOM 3742 O O . ILE A 1 476 ? -17.517 -27.441 5.074 1.00 58.41 476 ILE A O 1
ATOM 3746 N N . ASP A 1 477 ? -19.548 -28.239 5.638 1.00 56.16 477 ASP A N 1
ATOM 3747 C CA . ASP A 1 477 ? -20.106 -28.506 4.313 1.00 56.16 477 ASP A CA 1
ATOM 3748 C C . ASP A 1 477 ? -21.644 -28.622 4.420 1.00 56.16 477 ASP A C 1
ATOM 3750 O O . ASP A 1 477 ? -22.236 -28.200 5.418 1.00 56.16 477 ASP A O 1
ATOM 3754 N N . ASP A 1 478 ? -22.299 -29.181 3.399 1.00 51.16 478 ASP A N 1
ATOM 3755 C CA . ASP A 1 478 ? -23.750 -29.418 3.377 1.00 51.16 478 ASP A CA 1
ATOM 3756 C C . ASP A 1 478 ? -24.224 -30.518 4.357 1.00 51.16 478 ASP A C 1
ATOM 3758 O O . ASP A 1 478 ? -25.431 -30.721 4.507 1.00 51.16 478 ASP A O 1
ATOM 3762 N N . PHE A 1 479 ? -23.309 -31.229 5.031 1.00 48.22 479 PHE A N 1
ATOM 3763 C CA . PHE A 1 479 ? -23.596 -32.436 5.819 1.00 48.22 479 PHE A CA 1
ATOM 3764 C C . PHE A 1 479 ? -22.991 -32.455 7.239 1.00 48.22 479 PHE A C 1
ATOM 3766 O O . PHE A 1 479 ? -23.312 -33.367 8.004 1.00 48.22 479 PHE A O 1
ATOM 3773 N N . GLY A 1 480 ? -22.162 -31.479 7.631 1.00 57.47 480 GLY A N 1
ATOM 3774 C CA . GLY A 1 480 ? -21.519 -31.450 8.951 1.00 57.47 480 GLY A CA 1
ATOM 3775 C C . GLY A 1 480 ? -21.250 -30.060 9.543 1.00 57.47 480 GLY A C 1
ATOM 3776 O O . GLY A 1 480 ? -21.005 -29.075 8.843 1.00 57.47 480 GLY A O 1
ATOM 3777 N N . THR A 1 481 ? -21.235 -29.995 10.876 1.00 59.81 481 THR A N 1
ATOM 3778 C CA . THR A 1 481 ? -20.868 -28.812 11.671 1.00 59.81 481 THR A CA 1
ATOM 3779 C C . THR A 1 481 ? -19.569 -29.052 12.447 1.00 59.81 481 THR A C 1
ATOM 3781 O O . THR A 1 481 ? -19.293 -30.164 12.895 1.00 59.81 481 THR A O 1
ATOM 3784 N N . MET A 1 482 ? -18.751 -28.007 12.615 1.00 70.62 482 MET A N 1
ATOM 3785 C CA . MET A 1 482 ? -17.630 -27.996 13.560 1.00 70.62 482 MET A CA 1
ATOM 3786 C C . MET A 1 482 ? -17.985 -27.032 14.699 1.00 70.62 482 MET A C 1
ATOM 3788 O O . MET A 1 482 ? -17.822 -25.819 14.544 1.00 70.62 482 MET A O 1
ATOM 3792 N N . PRO A 1 483 ? -18.540 -27.527 15.817 1.00 78.12 483 PRO A N 1
ATOM 3793 C CA . PRO A 1 483 ? -18.980 -26.665 16.903 1.00 78.12 483 PRO A CA 1
ATOM 3794 C C . PRO A 1 483 ? -17.780 -26.019 17.604 1.00 78.12 483 PRO A C 1
ATOM 3796 O O . PRO A 1 483 ? -16.871 -26.710 18.061 1.00 78.12 483 PRO A O 1
ATOM 3799 N N . ILE A 1 484 ? -17.801 -24.692 17.739 1.00 86.06 484 ILE A N 1
ATOM 3800 C CA . ILE A 1 484 ? -16.824 -23.951 18.545 1.00 86.06 484 ILE A CA 1
ATOM 3801 C C . ILE A 1 484 ? -17.324 -23.973 19.989 1.00 86.06 484 ILE A C 1
ATOM 3803 O O . ILE A 1 484 ? -18.209 -23.200 20.353 1.00 86.06 484 ILE A O 1
ATOM 3807 N N . SER A 1 485 ? -16.822 -24.908 20.793 1.00 88.62 485 SER A N 1
ATOM 3808 C CA . SER A 1 485 ? -17.185 -25.035 22.207 1.00 88.62 485 SER A CA 1
ATOM 3809 C C . SER A 1 485 ? -16.431 -24.028 23.072 1.00 88.62 485 SER A C 1
ATOM 3811 O O . SER A 1 485 ? -15.204 -23.978 23.012 1.00 88.62 485 SER A O 1
ATOM 3813 N N . ILE A 1 486 ? -17.149 -23.306 23.929 1.00 89.50 486 ILE A N 1
ATOM 3814 C CA . ILE A 1 486 ? -16.587 -22.411 24.945 1.00 89.50 486 ILE A CA 1
ATOM 3815 C C . ILE A 1 486 ? -17.034 -22.860 26.339 1.00 89.50 486 ILE A C 1
ATOM 3817 O O . ILE A 1 486 ? -18.194 -23.229 26.545 1.00 89.50 486 ILE A O 1
ATOM 3821 N N . ASN A 1 487 ? -16.109 -22.863 27.298 1.00 89.50 487 ASN A N 1
ATOM 3822 C CA . ASN A 1 487 ? -16.407 -23.194 28.692 1.00 89.50 487 ASN A CA 1
ATOM 3823 C C . ASN A 1 487 ? -16.974 -21.974 29.454 1.00 89.50 487 ASN A C 1
ATOM 3825 O O . ASN A 1 487 ? -17.055 -20.868 28.918 1.00 89.50 487 ASN A O 1
ATOM 3829 N N . ILE A 1 488 ? -17.394 -22.174 30.708 1.00 88.00 488 ILE A N 1
ATOM 3830 C CA . ILE A 1 488 ? -18.027 -21.118 31.516 1.00 88.00 488 ILE A CA 1
ATOM 3831 C C . ILE A 1 488 ? -17.085 -19.943 31.845 1.00 88.00 488 ILE A C 1
ATOM 3833 O O . ILE A 1 488 ? -17.538 -18.798 31.905 1.00 88.00 488 ILE A O 1
ATOM 3837 N N . ASP A 1 489 ? -15.782 -20.199 31.989 1.00 87.75 489 ASP A N 1
ATOM 3838 C CA . ASP A 1 489 ? -14.779 -19.169 32.282 1.00 87.75 489 ASP A CA 1
ATOM 3839 C C . ASP A 1 489 ? -14.523 -18.301 31.041 1.00 87.75 489 ASP A C 1
ATOM 3841 O O . ASP A 1 489 ? -14.573 -17.076 31.119 1.00 87.75 489 ASP A O 1
ATOM 3845 N N . GLN A 1 490 ? -14.371 -18.931 29.871 1.00 89.69 490 GLN A N 1
ATOM 3846 C CA . GLN A 1 490 ? -14.278 -18.265 28.566 1.00 89.69 490 GLN A CA 1
ATOM 3847 C C . GLN A 1 490 ? -15.547 -17.466 28.248 1.00 89.69 490 GLN A C 1
ATOM 3849 O O . GLN A 1 490 ? -15.454 -16.349 27.744 1.00 89.69 490 GLN A O 1
ATOM 3854 N N . LEU A 1 491 ? -16.734 -18.000 28.564 1.00 89.00 491 LEU A N 1
ATOM 3855 C CA . LEU A 1 491 ? -17.992 -17.263 28.421 1.00 89.00 491 LEU A CA 1
ATOM 3856 C C . LEU A 1 491 ? -18.010 -16.021 29.319 1.00 89.00 491 LEU A C 1
ATOM 3858 O O . LEU A 1 491 ? -18.405 -14.956 28.856 1.00 89.00 491 LEU A O 1
ATOM 3862 N N . SER A 1 492 ? -17.567 -16.144 30.572 1.00 87.44 492 SER A N 1
ATOM 3863 C CA . SER A 1 492 ? -17.517 -15.028 31.526 1.00 87.44 492 SER A CA 1
ATOM 3864 C C . SER A 1 492 ? -16.478 -13.974 31.125 1.00 87.44 492 SER A C 1
ATOM 3866 O O . SER A 1 492 ? -16.720 -12.778 31.266 1.00 87.44 492 SER A O 1
ATOM 3868 N N . GLU A 1 493 ? -15.335 -14.387 30.577 1.00 88.81 493 GLU A N 1
ATOM 3869 C CA . GLU A 1 493 ? -14.309 -13.479 30.052 1.00 88.81 493 GLU A CA 1
ATOM 3870 C C . GLU A 1 493 ? -14.806 -12.737 28.797 1.00 88.81 493 GLU A C 1
ATOM 3872 O O . GLU A 1 493 ? -14.614 -11.524 28.670 1.00 88.81 493 GLU A O 1
ATOM 3877 N N . LEU A 1 494 ? -15.527 -13.434 27.911 1.00 88.56 494 LEU A N 1
ATOM 3878 C CA . LEU A 1 494 ? -16.198 -12.840 26.752 1.00 88.56 494 LEU A CA 1
ATOM 3879 C C . LEU A 1 494 ? -17.315 -11.873 27.166 1.00 88.56 494 LEU A C 1
ATOM 3881 O O . LEU A 1 494 ? -17.461 -10.798 26.583 1.00 88.56 494 LEU A O 1
ATOM 3885 N N . GLU A 1 495 ? -18.083 -12.237 28.194 1.00 86.94 495 GLU A N 1
ATOM 3886 C CA . GLU A 1 495 ? -19.144 -11.421 28.777 1.00 86.94 495 GLU A CA 1
ATOM 3887 C C . GLU A 1 495 ? -18.595 -10.126 29.388 1.00 86.94 495 GLU A C 1
ATOM 3889 O O . GLU A 1 495 ? -19.244 -9.086 29.272 1.00 86.94 495 GLU A O 1
ATOM 3894 N N . GLN A 1 496 ? -17.412 -10.170 30.005 1.00 86.12 496 GLN A N 1
ATOM 3895 C CA . GLN A 1 496 ? -16.751 -9.002 30.591 1.00 86.12 496 GLN A CA 1
ATOM 3896 C C . GLN A 1 496 ? -16.112 -8.098 29.534 1.00 86.12 496 GLN A C 1
ATOM 3898 O O . GLN A 1 496 ? -16.275 -6.882 29.601 1.00 86.12 496 GLN A O 1
ATOM 3903 N N . ARG A 1 497 ? -15.389 -8.664 28.555 1.00 86.00 497 ARG A N 1
ATOM 3904 C CA . ARG A 1 497 ? -14.678 -7.862 27.541 1.00 86.00 497 ARG A CA 1
ATOM 3905 C C . ARG A 1 497 ? -15.547 -7.406 26.374 1.00 86.00 497 ARG A C 1
ATOM 3907 O O . ARG A 1 497 ? -15.156 -6.468 25.686 1.00 86.00 497 ARG A O 1
ATOM 3914 N N . LYS A 1 498 ? -16.666 -8.092 26.104 1.00 88.06 498 LYS A N 1
ATOM 3915 C CA . LYS A 1 498 ? -17.549 -7.873 24.939 1.00 88.06 498 LYS A CA 1
ATOM 3916 C C . LYS A 1 498 ? -16.789 -7.765 23.602 1.00 88.06 498 LYS A C 1
ATOM 3918 O O . LYS A 1 498 ? -17.221 -7.051 22.701 1.00 88.06 498 LYS A O 1
ATOM 3923 N N . ARG A 1 499 ? -15.653 -8.462 23.458 1.00 89.81 499 ARG A N 1
ATOM 3924 C CA . ARG A 1 499 ? -14.812 -8.418 22.251 1.00 89.81 499 ARG A CA 1
ATOM 3925 C C . ARG A 1 499 ? -14.131 -9.751 21.953 1.00 89.81 499 ARG A C 1
ATOM 3927 O O . ARG A 1 499 ? -13.803 -10.494 22.877 1.00 89.81 499 ARG A O 1
ATOM 3934 N N . VAL A 1 500 ? -13.919 -10.032 20.669 1.00 91.81 500 VAL A N 1
ATOM 3935 C CA . VAL A 1 500 ? -13.237 -11.225 20.139 1.00 91.81 500 VAL A CA 1
ATOM 3936 C C . VAL A 1 500 ? -12.066 -10.770 19.275 1.00 91.81 500 VAL A C 1
ATOM 3938 O O . VAL A 1 500 ? -12.249 -9.957 18.372 1.00 91.81 500 VAL A O 1
ATOM 3941 N N . GLN A 1 501 ? -10.873 -11.307 19.516 1.00 91.62 501 GLN A N 1
ATOM 3942 C CA . GLN A 1 501 ? -9.732 -11.120 18.623 1.00 91.62 501 GLN A CA 1
ATOM 3943 C C . GLN A 1 501 ? -9.866 -12.051 17.411 1.00 91.62 501 GLN A C 1
ATOM 3945 O O . GLN A 1 501 ? -10.222 -13.223 17.554 1.00 91.62 501 GLN A O 1
ATOM 3950 N N . LEU A 1 502 ? -9.594 -11.515 16.223 1.00 91.25 502 LEU A N 1
ATOM 3951 C CA . LEU A 1 502 ? -9.647 -12.192 14.932 1.00 91.25 502 LEU A CA 1
ATOM 3952 C C . LEU A 1 502 ? -8.271 -12.118 14.277 1.00 91.25 502 LEU A C 1
ATOM 3954 O O . LEU A 1 502 ? -7.868 -11.054 13.810 1.00 91.25 502 LEU A O 1
ATOM 3958 N N . ASP A 1 503 ? -7.579 -13.248 14.188 1.00 88.69 503 ASP A N 1
ATOM 3959 C CA . ASP A 1 503 ? -6.257 -13.330 13.571 1.00 88.69 503 ASP A CA 1
ATOM 3960 C C . ASP A 1 503 ? -6.312 -14.155 12.281 1.00 88.69 503 ASP A C 1
ATOM 3962 O O . ASP A 1 503 ? -6.784 -15.291 12.280 1.00 88.69 503 ASP A O 1
ATOM 3966 N N . SER A 1 504 ? -5.796 -13.599 11.181 1.00 87.44 504 SER A N 1
ATOM 3967 C CA . SER A 1 504 ? -5.654 -14.285 9.885 1.00 87.44 504 SER A CA 1
ATOM 3968 C C . SER A 1 504 ? -4.190 -14.315 9.423 1.00 87.44 504 SER A C 1
ATOM 3970 O O . SER A 1 504 ? -3.862 -13.972 8.288 1.00 87.44 504 SER A O 1
ATOM 3972 N N . THR A 1 505 ? -3.282 -14.684 10.332 1.00 76.19 505 THR A N 1
ATOM 3973 C CA . THR A 1 505 ? -1.816 -14.573 10.169 1.00 76.19 505 THR A CA 1
ATOM 3974 C C . THR A 1 505 ? -1.215 -15.435 9.057 1.00 76.19 505 THR A C 1
ATOM 3976 O O . THR A 1 505 ? -0.066 -15.215 8.683 1.00 76.19 505 THR A O 1
ATOM 3979 N N . GLN A 1 506 ? -1.958 -16.407 8.523 1.00 81.38 506 GLN A N 1
ATOM 3980 C CA . GLN A 1 506 ? -1.527 -17.264 7.417 1.00 81.38 506 GLN A CA 1
ATOM 3981 C C . GLN A 1 506 ? -2.654 -17.428 6.397 1.00 81.38 506 GLN A C 1
ATOM 3983 O O . GLN A 1 506 ? -3.792 -17.736 6.762 1.00 81.38 506 GLN A O 1
ATOM 3988 N N . TYR A 1 507 ? -2.332 -17.284 5.114 1.00 88.50 507 TYR A N 1
ATOM 3989 C CA . TYR A 1 507 ? -3.245 -17.563 4.011 1.00 88.50 507 TYR A CA 1
ATOM 3990 C C . TYR A 1 507 ? -2.484 -18.144 2.813 1.00 88.50 507 TYR A C 1
ATOM 3992 O O . TYR A 1 507 ? -1.366 -17.732 2.525 1.00 88.50 507 TYR A O 1
ATOM 4000 N N . ASP A 1 508 ? -3.099 -19.080 2.091 1.00 90.38 508 ASP A N 1
ATOM 4001 C CA . ASP A 1 508 ? -2.582 -19.511 0.786 1.00 90.38 508 ASP A CA 1
ATOM 4002 C C . ASP A 1 508 ? -3.239 -18.632 -0.294 1.00 90.38 508 ASP A C 1
ATOM 4004 O O . ASP A 1 508 ? -4.466 -18.506 -0.304 1.00 90.38 508 ASP A O 1
ATOM 4008 N N . ALA A 1 509 ? -2.466 -18.009 -1.190 1.00 93.69 509 ALA A N 1
ATOM 4009 C CA . ALA A 1 509 ? -2.998 -17.227 -2.312 1.00 93.69 509 ALA A CA 1
ATOM 4010 C C . ALA A 1 509 ? -1.990 -17.099 -3.466 1.00 93.69 509 ALA A C 1
ATOM 4012 O O . ALA A 1 509 ? -0.785 -16.997 -3.237 1.00 93.69 509 ALA A O 1
ATOM 4013 N N . MET A 1 510 ? -2.503 -17.042 -4.697 1.00 94.56 510 MET A N 1
ATOM 4014 C CA . MET A 1 510 ? -1.719 -16.819 -5.919 1.00 94.56 510 MET A CA 1
ATOM 4015 C C . MET A 1 510 ? -1.622 -15.323 -6.253 1.00 94.56 510 MET A C 1
ATOM 4017 O O . MET A 1 510 ? -2.577 -14.576 -5.996 1.00 94.56 510 MET A O 1
ATOM 4021 N N . VAL A 1 511 ? -0.514 -14.917 -6.882 1.00 93.38 511 VAL A N 1
ATOM 4022 C CA . VAL A 1 511 ? -0.249 -13.530 -7.306 1.00 93.38 511 VAL A CA 1
ATOM 4023 C C . VAL A 1 511 ? -1.240 -13.062 -8.372 1.00 93.38 511 VAL A C 1
ATOM 4025 O O . VAL A 1 511 ? -1.902 -12.044 -8.181 1.00 93.38 511 VAL A O 1
ATOM 4028 N N . ALA A 1 512 ? -1.415 -13.829 -9.452 1.00 88.75 512 ALA A N 1
ATOM 4029 C CA . ALA A 1 512 ? -2.320 -13.475 -10.548 1.00 88.75 512 ALA A CA 1
ATOM 4030 C C . ALA A 1 512 ? -3.287 -14.605 -10.941 1.00 88.75 512 ALA A C 1
ATOM 4032 O O . ALA A 1 512 ? -3.047 -15.789 -10.713 1.00 88.75 512 ALA A O 1
ATOM 4033 N N . GLY A 1 513 ? -4.386 -14.241 -11.609 1.00 80.00 513 GLY A N 1
ATOM 4034 C CA . GLY A 1 513 ? -5.313 -15.206 -12.215 1.00 80.00 513 GLY A CA 1
ATOM 4035 C C . GLY A 1 513 ? -4.886 -15.732 -13.597 1.00 80.00 513 GLY A C 1
ATOM 4036 O O . GLY A 1 513 ? -5.481 -16.691 -14.084 1.00 80.00 513 GLY A O 1
ATOM 4037 N N . LYS A 1 514 ? -3.906 -15.088 -14.251 1.00 74.50 514 LYS A N 1
ATOM 4038 C CA . LYS A 1 514 ? -3.404 -15.376 -15.614 1.00 74.50 514 LYS A CA 1
ATOM 4039 C C . LYS A 1 514 ? -2.026 -14.724 -15.848 1.00 74.50 514 LYS A C 1
ATOM 4041 O O . LYS A 1 514 ? -1.652 -13.843 -15.081 1.00 74.50 514 LYS A O 1
ATOM 4046 N N . GLY A 1 515 ? -1.324 -15.100 -16.921 1.00 75.88 515 GLY A N 1
ATOM 4047 C CA . GLY A 1 515 ? -0.002 -14.553 -17.285 1.00 75.88 515 GLY A CA 1
ATOM 4048 C C . GLY A 1 515 ? 1.155 -15.149 -16.469 1.00 75.88 515 GLY A C 1
ATOM 4049 O O . GLY A 1 515 ? 0.943 -16.118 -15.734 1.00 75.88 515 GLY A O 1
ATOM 4050 N N . ARG A 1 516 ? 2.363 -14.569 -16.585 1.00 80.31 516 ARG A N 1
ATOM 4051 C CA . ARG A 1 516 ? 3.612 -15.038 -15.935 1.00 80.31 516 ARG A CA 1
ATOM 4052 C C . ARG A 1 516 ? 3.402 -15.400 -14.455 1.00 80.31 516 ARG A C 1
ATOM 4054 O O . ARG A 1 516 ? 3.563 -16.555 -14.073 1.00 80.31 516 ARG A O 1
ATOM 4061 N N . LEU A 1 517 ? 2.878 -14.447 -13.685 1.00 84.69 517 LEU A N 1
ATOM 4062 C CA . LEU A 1 517 ? 2.665 -14.518 -12.231 1.00 84.69 517 LEU A CA 1
ATOM 4063 C C . LEU A 1 517 ? 1.535 -15.479 -11.773 1.00 84.69 517 LEU A C 1
ATOM 4065 O O . LEU A 1 517 ? 1.214 -15.551 -10.589 1.00 84.69 517 LEU A O 1
ATOM 4069 N N . SER A 1 518 ? 0.861 -16.206 -12.675 1.00 84.88 518 SER A N 1
ATOM 4070 C CA . SER A 1 518 ? -0.325 -17.018 -12.312 1.00 84.88 518 SER A CA 1
ATOM 4071 C C . SER A 1 518 ? -0.040 -18.341 -11.594 1.00 84.88 518 SER A C 1
ATOM 4073 O O . SER A 1 518 ? -0.970 -18.998 -11.113 1.00 84.88 518 SER A O 1
ATOM 4075 N N . HIS A 1 519 ? 1.237 -18.713 -11.508 1.00 85.94 519 HIS A N 1
ATOM 4076 C CA . HIS A 1 519 ? 1.730 -19.895 -10.798 1.00 85.94 519 HIS A CA 1
ATOM 4077 C C . HIS A 1 519 ? 2.528 -19.531 -9.536 1.00 85.94 519 HIS A C 1
ATOM 4079 O O . HIS A 1 519 ? 3.027 -20.423 -8.856 1.00 85.94 519 HIS A O 1
ATOM 4085 N N . GLU A 1 520 ? 2.659 -18.238 -9.232 1.00 90.94 520 GLU A N 1
ATOM 4086 C CA . GLU A 1 520 ? 3.446 -17.728 -8.112 1.00 90.94 520 GLU A CA 1
ATOM 4087 C C . GLU A 1 520 ? 2.567 -17.502 -6.874 1.00 90.94 520 GLU A C 1
ATOM 4089 O O . GLU A 1 520 ? 1.406 -17.091 -6.975 1.00 90.94 520 GLU A O 1
ATOM 4094 N N . GLU A 1 521 ? 3.125 -17.768 -5.690 1.00 93.81 521 GLU A N 1
ATOM 4095 C CA . GLU A 1 521 ? 2.430 -17.646 -4.406 1.00 93.81 521 GLU A CA 1
ATOM 4096 C C . GLU A 1 521 ? 2.852 -16.383 -3.650 1.00 93.81 521 GLU A C 1
ATOM 4098 O O . GLU A 1 521 ? 4.039 -16.072 -3.545 1.00 93.81 521 GLU A O 1
ATOM 4103 N N . TRP A 1 522 ? 1.893 -15.701 -3.020 1.00 94.88 522 TRP A N 1
ATOM 4104 C CA . TRP A 1 522 ? 2.168 -14.487 -2.242 1.00 94.88 522 TRP A CA 1
ATOM 4105 C C . TRP A 1 522 ? 3.123 -14.704 -1.059 1.00 94.88 522 TRP A C 1
ATOM 4107 O O . TRP A 1 522 ? 3.819 -13.770 -0.672 1.00 94.88 522 TRP A O 1
ATOM 4117 N N . ASN A 1 523 ? 3.188 -15.911 -0.489 1.00 90.31 523 ASN A N 1
ATOM 4118 C CA . ASN A 1 523 ? 3.946 -16.183 0.738 1.00 90.31 523 ASN A CA 1
ATOM 4119 C C . ASN A 1 523 ? 5.447 -15.854 0.636 1.00 90.31 523 ASN A C 1
ATOM 4121 O O . ASN A 1 523 ? 6.025 -15.405 1.625 1.00 90.31 523 ASN A O 1
ATOM 4125 N N . GLY A 1 524 ? 6.066 -16.026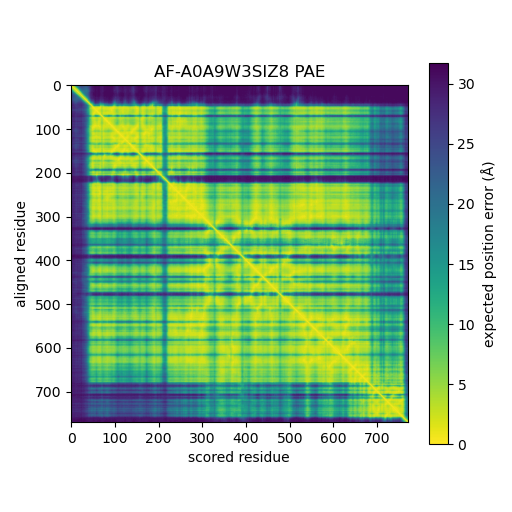 -0.540 1.00 88.75 524 GLY A N 1
ATOM 4126 C CA . GLY A 1 524 ? 7.458 -15.618 -0.767 1.00 88.75 524 GLY A CA 1
ATOM 4127 C C . GLY A 1 524 ? 7.621 -14.097 -0.716 1.00 88.75 524 GLY A C 1
ATOM 4128 O O . GLY A 1 524 ? 8.386 -13.576 0.092 1.00 88.75 524 GLY A O 1
ATOM 4129 N N . TYR A 1 525 ? 6.826 -13.382 -1.514 1.00 94.81 525 TYR A N 1
ATOM 4130 C CA . TYR A 1 525 ? 6.857 -11.918 -1.602 1.00 94.81 525 TYR A CA 1
ATOM 4131 C C . TYR A 1 525 ? 6.496 -11.233 -0.283 1.00 94.81 525 TYR A C 1
ATOM 4133 O O . TYR A 1 525 ? 7.136 -10.262 0.097 1.00 94.81 525 TYR A O 1
ATOM 4141 N N . ILE A 1 526 ? 5.527 -11.752 0.479 1.00 94.25 526 ILE A N 1
ATOM 4142 C CA . ILE A 1 526 ? 5.149 -11.169 1.777 1.00 94.25 526 ILE A CA 1
ATOM 4143 C C . ILE A 1 526 ? 6.332 -11.158 2.762 1.00 94.25 526 ILE A C 1
ATOM 4145 O O . ILE A 1 526 ? 6.450 -10.210 3.539 1.00 94.25 526 ILE A O 1
ATOM 4149 N N . ASN A 1 527 ? 7.232 -12.149 2.725 1.00 92.56 527 ASN A N 1
ATOM 4150 C CA . ASN A 1 527 ? 8.450 -12.128 3.541 1.00 92.56 527 ASN A CA 1
ATOM 4151 C C . ASN A 1 527 ? 9.398 -10.992 3.127 1.00 92.56 527 ASN A C 1
ATOM 4153 O O . ASN A 1 527 ? 9.809 -10.203 3.979 1.00 92.56 527 ASN A O 1
ATOM 4157 N N . GLU A 1 528 ? 9.696 -10.883 1.831 1.00 95.00 528 GLU A N 1
ATOM 4158 C CA . GLU A 1 528 ? 10.588 -9.852 1.287 1.00 95.00 528 GLU A CA 1
ATOM 4159 C C . GLU A 1 528 ? 10.044 -8.447 1.540 1.00 95.00 528 GLU A C 1
ATOM 4161 O O . GLU A 1 528 ? 10.743 -7.600 2.095 1.00 95.00 528 GLU A O 1
ATOM 4166 N N . ILE A 1 529 ? 8.760 -8.230 1.255 1.00 96.88 529 ILE A N 1
ATOM 4167 C CA . ILE A 1 529 ? 8.041 -6.991 1.555 1.00 96.88 529 ILE A CA 1
ATOM 4168 C C . ILE A 1 529 ? 8.154 -6.660 3.048 1.00 96.88 529 ILE A C 1
ATOM 4170 O O . ILE A 1 529 ? 8.510 -5.540 3.406 1.00 96.88 529 ILE A O 1
ATOM 4174 N N . ASN A 1 530 ? 7.910 -7.613 3.953 1.00 94.06 530 ASN A N 1
ATOM 4175 C CA . ASN A 1 530 ? 8.037 -7.371 5.395 1.00 94.06 530 ASN A CA 1
ATOM 4176 C C . ASN A 1 530 ? 9.473 -7.018 5.829 1.00 94.06 530 ASN A C 1
ATOM 4178 O O . ASN A 1 530 ? 9.640 -6.304 6.818 1.00 94.06 530 ASN A O 1
ATOM 4182 N N . TYR A 1 531 ? 10.493 -7.509 5.119 1.00 94.25 531 TYR A N 1
ATOM 4183 C CA . TYR A 1 531 ? 11.903 -7.271 5.432 1.00 94.25 531 TYR A CA 1
ATOM 4184 C C . TYR A 1 531 ? 12.459 -5.974 4.824 1.00 94.25 531 TYR A C 1
ATOM 4186 O O . TYR A 1 531 ? 13.337 -5.370 5.439 1.00 94.25 531 TYR A O 1
ATOM 4194 N N . LYS A 1 532 ? 11.945 -5.549 3.661 1.00 95.88 532 LYS A N 1
ATOM 4195 C CA . LYS A 1 532 ? 12.379 -4.372 2.878 1.00 95.88 532 LYS A CA 1
ATOM 4196 C C . LYS A 1 532 ? 11.531 -3.109 3.099 1.00 95.88 532 LYS A C 1
ATOM 4198 O O . LYS A 1 532 ? 11.840 -2.060 2.542 1.00 95.88 532 LYS A O 1
ATOM 4203 N N . THR A 1 533 ? 10.453 -3.180 3.892 1.00 98.00 533 THR A N 1
ATOM 4204 C CA . THR A 1 533 ? 9.510 -2.055 4.058 1.00 98.00 533 THR A CA 1
ATOM 4205 C C . THR A 1 533 ? 9.266 -1.622 5.500 1.00 98.00 533 THR A C 1
ATOM 4207 O O . THR A 1 533 ? 9.222 -2.438 6.423 1.00 98.00 533 THR A O 1
ATOM 4210 N N . ALA A 1 534 ? 9.037 -0.323 5.687 1.00 98.00 534 ALA A N 1
ATOM 4211 C CA . ALA A 1 534 ? 8.357 0.241 6.849 1.00 98.00 534 ALA A CA 1
ATOM 4212 C C . ALA A 1 534 ? 6.836 0.058 6.709 1.00 98.00 534 ALA A C 1
ATOM 4214 O O . ALA A 1 534 ? 6.291 0.176 5.609 1.00 98.00 534 ALA A O 1
ATOM 4215 N N . ARG A 1 535 ? 6.129 -0.188 7.814 1.00 97.12 535 ARG A N 1
ATOM 4216 C CA . ARG A 1 535 ? 4.665 -0.300 7.862 1.00 97.12 535 ARG A CA 1
ATOM 4217 C C . ARG A 1 535 ? 4.044 0.970 8.437 1.00 97.12 535 ARG A C 1
ATOM 4219 O O . ARG A 1 535 ? 4.320 1.341 9.577 1.00 97.12 535 ARG A O 1
ATOM 4226 N N . LEU A 1 536 ? 3.150 1.580 7.662 1.00 96.12 536 LEU A N 1
ATOM 4227 C CA . LEU A 1 536 ? 2.351 2.739 8.057 1.00 96.12 536 LEU A CA 1
ATOM 4228 C C . LEU A 1 536 ? 0.875 2.341 8.175 1.00 96.12 536 LEU A C 1
ATOM 4230 O O . LEU A 1 536 ? 0.325 1.722 7.264 1.00 96.12 536 LEU A O 1
ATOM 4234 N N . VAL A 1 537 ? 0.223 2.718 9.273 1.00 95.25 537 VAL A N 1
ATOM 4235 C CA . VAL A 1 537 ? -1.217 2.524 9.509 1.00 95.25 537 VAL A CA 1
ATOM 4236 C C . VAL A 1 537 ? -1.860 3.889 9.736 1.00 95.25 537 VAL A C 1
ATOM 4238 O O . VAL A 1 537 ? -1.800 4.427 10.837 1.00 95.25 537 VAL A O 1
ATOM 4241 N N . PHE A 1 538 ? -2.466 4.465 8.699 1.00 93.44 538 PHE A N 1
ATOM 4242 C CA . PHE A 1 538 ? -3.162 5.749 8.781 1.00 93.44 538 PHE A CA 1
ATOM 4243 C C . PHE A 1 538 ? -4.655 5.554 9.088 1.00 93.44 538 PHE A C 1
ATOM 4245 O O . PHE A 1 538 ? -5.350 4.822 8.382 1.00 93.44 538 PHE A O 1
ATOM 4252 N N . ILE A 1 539 ? -5.171 6.218 10.121 1.00 90.19 539 ILE A N 1
ATOM 4253 C CA . ILE A 1 539 ? -6.586 6.171 10.518 1.00 90.19 539 ILE A CA 1
ATOM 4254 C C . ILE A 1 539 ? -7.281 7.466 10.092 1.00 90.19 539 ILE A C 1
ATOM 4256 O O . ILE A 1 539 ? -6.757 8.556 10.288 1.00 90.19 539 ILE A O 1
ATOM 4260 N N . ASN A 1 540 ? -8.497 7.368 9.562 1.00 82.00 540 ASN A N 1
ATOM 4261 C CA . ASN A 1 540 ? -9.399 8.507 9.363 1.00 82.00 540 ASN A CA 1
ATOM 4262 C C . ASN A 1 540 ? -10.842 8.114 9.751 1.00 82.00 540 ASN A C 1
ATOM 4264 O O . ASN A 1 540 ? -11.097 6.934 10.006 1.00 82.00 540 ASN A O 1
ATOM 4268 N N . PRO A 1 541 ? -11.813 9.052 9.799 1.00 79.44 541 PRO A N 1
ATOM 4269 C CA . PRO A 1 541 ? -13.163 8.742 10.279 1.00 79.44 541 PRO A CA 1
ATOM 4270 C C . PRO A 1 541 ? -13.905 7.662 9.484 1.00 79.44 541 PRO A C 1
ATOM 4272 O O . PRO A 1 541 ? -14.783 7.003 10.048 1.00 79.44 541 PRO A O 1
ATOM 4275 N N . LYS A 1 542 ? -13.545 7.477 8.205 1.00 78.75 542 LYS A N 1
ATOM 4276 C CA . LYS A 1 542 ? -14.175 6.543 7.265 1.00 78.75 542 LYS A CA 1
ATOM 4277 C C . LYS A 1 542 ? -13.505 5.165 7.247 1.00 78.75 542 LYS A C 1
ATOM 4279 O O . LYS A 1 542 ? -14.206 4.169 7.091 1.00 78.75 542 LYS A O 1
ATOM 4284 N N . GLN A 1 543 ? -12.174 5.095 7.338 1.00 79.38 543 GLN A N 1
ATOM 4285 C CA . GLN A 1 543 ? -11.424 3.844 7.167 1.00 79.38 543 GLN A CA 1
ATOM 4286 C C . GLN A 1 543 ? -10.029 3.846 7.812 1.00 79.38 543 GLN A C 1
ATOM 4288 O O . GLN A 1 543 ? -9.415 4.890 8.028 1.00 79.38 543 GLN A O 1
ATOM 4293 N N . GLU A 1 544 ? -9.514 2.642 8.055 1.00 86.44 544 GLU A N 1
ATOM 4294 C CA . GLU A 1 544 ? -8.124 2.358 8.422 1.00 86.44 544 GLU A CA 1
ATOM 4295 C C . GLU A 1 544 ? -7.344 1.994 7.141 1.00 86.44 544 GLU A C 1
ATOM 4297 O O . GLU A 1 544 ? -7.808 1.177 6.342 1.00 86.44 544 GLU A O 1
ATOM 4302 N N . VAL A 1 545 ? -6.174 2.596 6.925 1.00 90.19 545 VAL A N 1
ATOM 4303 C CA . VAL A 1 545 ? -5.369 2.474 5.699 1.00 90.19 545 VAL A CA 1
ATOM 4304 C C . VAL A 1 545 ? -3.976 1.958 6.061 1.00 90.19 545 VAL A C 1
ATOM 4306 O O . VAL A 1 545 ? -3.166 2.698 6.608 1.00 90.19 545 VAL A O 1
ATOM 4309 N N . GLU A 1 546 ? -3.673 0.695 5.748 1.00 93.62 546 GLU A N 1
ATOM 4310 C CA . GLU A 1 546 ? -2.333 0.123 5.957 1.00 93.62 546 GLU A CA 1
ATOM 4311 C C . GLU A 1 546 ? -1.517 0.129 4.660 1.00 93.62 546 GLU A C 1
ATOM 4313 O O . GLU A 1 546 ? -1.966 -0.378 3.629 1.00 93.62 546 GLU A O 1
ATOM 4318 N N . ARG A 1 547 ? -0.299 0.668 4.697 1.00 96.38 547 ARG A N 1
ATOM 4319 C CA . ARG A 1 547 ? 0.638 0.690 3.566 1.00 96.38 547 ARG A CA 1
ATOM 4320 C C . ARG A 1 547 ? 2.023 0.234 4.008 1.00 96.38 547 ARG A C 1
ATOM 4322 O O . ARG A 1 547 ? 2.378 0.308 5.183 1.00 96.38 547 ARG A O 1
ATOM 4329 N N . ARG A 1 548 ? 2.789 -0.266 3.043 1.00 97.94 548 ARG A N 1
ATOM 4330 C CA . ARG A 1 548 ? 4.170 -0.707 3.225 1.00 97.94 548 ARG A CA 1
ATOM 4331 C C . ARG A 1 548 ? 5.058 0.026 2.239 1.00 97.94 548 ARG A C 1
ATOM 4333 O O . ARG A 1 548 ? 4.740 0.055 1.052 1.00 97.94 548 ARG A O 1
ATOM 4340 N N . ILE A 1 549 ? 6.101 0.652 2.764 1.00 98.38 549 ILE A N 1
ATOM 4341 C CA . ILE A 1 549 ? 6.933 1.629 2.066 1.00 98.38 549 ILE A CA 1
ATOM 4342 C C . ILE A 1 549 ? 8.368 1.121 2.056 1.00 98.38 549 ILE A C 1
ATOM 4344 O O . ILE A 1 549 ? 8.911 0.857 3.129 1.00 98.38 549 ILE A O 1
ATOM 4348 N N . ALA A 1 550 ? 8.958 0.956 0.876 1.00 98.25 550 ALA A N 1
ATOM 4349 C CA . ALA A 1 550 ? 10.347 0.553 0.711 1.00 98.25 550 ALA A CA 1
ATOM 4350 C C . ALA A 1 550 ? 11.264 1.532 1.449 1.00 98.25 550 ALA A C 1
ATOM 4352 O O . ALA A 1 550 ? 11.116 2.747 1.320 1.00 98.25 550 ALA A O 1
ATOM 4353 N N . ALA A 1 551 ? 12.168 0.997 2.261 1.00 96.81 551 ALA A N 1
ATOM 4354 C CA . ALA A 1 551 ? 13.048 1.788 3.105 1.00 96.81 551 ALA A CA 1
ATOM 4355 C C . ALA A 1 551 ? 14.323 0.991 3.423 1.00 96.81 551 ALA A C 1
ATOM 4357 O O . ALA A 1 551 ? 14.265 -0.236 3.518 1.00 96.81 551 ALA A O 1
ATOM 4358 N N . PRO A 1 552 ? 15.467 1.657 3.644 1.00 95.00 552 PRO A N 1
ATOM 4359 C CA . PRO A 1 552 ? 16.709 0.979 4.000 1.00 95.00 552 PRO A CA 1
ATOM 4360 C C . PRO A 1 552 ? 16.603 0.225 5.329 1.00 95.00 552 PRO A C 1
ATOM 4362 O O . PRO A 1 552 ? 15.918 0.656 6.259 1.00 95.00 552 PRO A O 1
ATOM 4365 N N . VAL A 1 553 ? 17.327 -0.891 5.454 1.00 90.75 553 VAL A N 1
ATOM 4366 C CA . VAL A 1 553 ? 17.409 -1.640 6.721 1.00 90.75 553 VAL A CA 1
ATOM 4367 C C . VAL A 1 553 ? 18.232 -0.858 7.755 1.00 90.75 553 VAL A C 1
ATOM 4369 O O . VAL A 1 553 ? 17.769 -0.674 8.881 1.00 90.75 553 VAL A O 1
ATOM 4372 N N . ASP A 1 554 ? 19.399 -0.327 7.374 1.00 89.81 554 ASP A N 1
ATOM 4373 C CA . ASP A 1 554 ? 20.140 0.673 8.155 1.00 89.81 554 ASP A CA 1
ATOM 4374 C C . ASP A 1 554 ? 20.433 1.906 7.292 1.00 89.81 554 ASP A C 1
ATOM 4376 O O . ASP A 1 554 ? 20.893 1.787 6.161 1.00 89.81 554 ASP A O 1
ATOM 4380 N N . LEU A 1 555 ? 20.178 3.096 7.841 1.00 87.75 555 LEU A N 1
ATOM 4381 C CA . LEU A 1 555 ? 20.454 4.386 7.188 1.00 87.75 555 LEU A CA 1
ATOM 4382 C C . LEU A 1 555 ? 21.954 4.703 7.094 1.00 87.75 555 LEU A C 1
ATOM 4384 O O . LEU A 1 555 ? 22.341 5.653 6.422 1.00 87.75 555 LEU A O 1
ATOM 4388 N N . GLU A 1 556 ? 22.784 3.947 7.813 1.00 87.44 556 GLU A N 1
ATOM 4389 C CA . GLU A 1 556 ? 24.230 4.166 7.932 1.00 87.44 556 GLU A CA 1
ATOM 4390 C C . GLU A 1 556 ? 25.067 3.138 7.164 1.00 87.44 556 GLU A C 1
ATOM 4392 O O . GLU A 1 556 ? 26.295 3.181 7.242 1.00 87.44 556 GLU A O 1
ATOM 4397 N N . ASP A 1 557 ? 24.422 2.199 6.467 1.00 90.81 557 ASP A N 1
ATOM 4398 C CA . ASP A 1 557 ? 25.117 1.244 5.611 1.00 90.81 557 ASP A CA 1
ATOM 4399 C C . ASP A 1 557 ? 25.689 1.991 4.388 1.00 90.81 557 ASP A C 1
ATOM 4401 O O . ASP A 1 557 ? 24.916 2.603 3.645 1.00 90.81 557 ASP A O 1
ATOM 4405 N N . PRO A 1 558 ? 27.019 2.001 4.165 1.00 89.12 558 PRO A N 1
ATOM 4406 C CA . PRO A 1 558 ? 27.614 2.675 3.012 1.00 89.12 558 PRO A CA 1
ATOM 4407 C C . PRO A 1 558 ? 27.228 2.038 1.669 1.00 89.12 558 PRO A C 1
ATOM 4409 O O . PRO A 1 558 ? 27.359 2.704 0.646 1.00 89.12 558 PRO A O 1
ATOM 4412 N N . GLU A 1 559 ? 26.745 0.792 1.668 1.00 88.81 559 GLU A N 1
ATOM 4413 C CA . GLU A 1 559 ? 26.225 0.099 0.482 1.00 88.81 559 GLU A CA 1
ATOM 4414 C C . GLU A 1 559 ? 24.698 0.294 0.324 1.00 88.81 559 GLU A C 1
ATOM 4416 O O . GLU A 1 559 ? 24.069 -0.324 -0.536 1.00 88.81 559 GLU A O 1
ATOM 4421 N N . ASN A 1 560 ? 24.061 1.144 1.145 1.00 89.62 560 ASN A N 1
ATOM 4422 C CA . ASN A 1 560 ? 22.638 1.438 1.002 1.00 89.62 560 ASN A CA 1
ATOM 4423 C C . ASN A 1 560 ? 22.342 2.246 -0.273 1.00 89.62 560 ASN A C 1
ATOM 4425 O O . ASN A 1 560 ? 22.651 3.434 -0.356 1.00 89.62 560 ASN A O 1
ATOM 4429 N N . ALA A 1 561 ? 21.612 1.620 -1.194 1.00 92.50 561 ALA A N 1
ATOM 4430 C CA . ALA A 1 561 ? 21.106 2.234 -2.418 1.00 92.50 561 ALA A CA 1
ATOM 4431 C C . ALA A 1 561 ? 19.582 2.498 -2.419 1.00 92.50 561 ALA A C 1
ATOM 4433 O O . ALA A 1 561 ? 19.035 2.940 -3.427 1.00 92.50 561 ALA A O 1
ATOM 4434 N N . TYR A 1 562 ? 18.871 2.269 -1.304 1.00 94.38 562 TYR A N 1
ATOM 4435 C CA . TYR A 1 562 ? 17.459 2.660 -1.201 1.00 94.38 562 TYR A CA 1
ATOM 4436 C C . TYR A 1 562 ? 17.321 4.190 -1.162 1.00 94.38 562 TYR A C 1
ATOM 4438 O O . TYR A 1 562 ? 18.009 4.836 -0.362 1.00 94.38 562 TYR A O 1
ATOM 4446 N N . PRO A 1 563 ? 16.381 4.777 -1.929 1.00 92.94 563 PRO A N 1
ATOM 4447 C CA . PRO A 1 563 ? 16.064 6.194 -1.833 1.00 92.94 563 PRO A CA 1
ATOM 4448 C C . PRO A 1 563 ? 15.677 6.614 -0.410 1.00 92.94 563 PRO A C 1
ATOM 4450 O O . PRO A 1 563 ? 14.812 6.009 0.224 1.00 92.94 563 PRO A O 1
ATOM 4453 N N . ASP A 1 564 ? 16.278 7.705 0.067 1.00 91.06 564 ASP A N 1
ATOM 4454 C CA . ASP A 1 564 ? 15.851 8.386 1.292 1.00 91.06 564 ASP A CA 1
ATOM 4455 C C . ASP A 1 564 ? 14.372 8.782 1.190 1.00 91.06 564 ASP A C 1
ATOM 4457 O O . ASP A 1 564 ? 14.011 9.557 0.299 1.00 91.06 564 ASP A O 1
ATOM 4461 N N . ILE A 1 565 ? 13.543 8.301 2.120 1.00 95.62 565 ILE A N 1
ATOM 4462 C CA . ILE A 1 565 ? 12.116 8.628 2.208 1.00 95.62 565 ILE A CA 1
ATOM 4463 C C . ILE A 1 565 ? 11.718 8.982 3.646 1.00 95.62 565 ILE A C 1
ATOM 4465 O O . ILE A 1 565 ? 12.057 8.280 4.605 1.00 95.62 565 ILE A O 1
ATOM 4469 N N . THR A 1 566 ? 11.003 10.094 3.800 1.00 96.69 566 THR A N 1
ATOM 4470 C CA . THR A 1 566 ? 10.487 10.584 5.087 1.00 96.69 566 THR A CA 1
ATOM 4471 C C . THR A 1 566 ? 9.012 10.239 5.284 1.00 96.69 566 THR A C 1
ATOM 4473 O O . THR A 1 566 ? 8.310 9.880 4.340 1.00 96.69 566 THR A O 1
ATOM 4476 N N . VAL A 1 567 ? 8.521 10.316 6.525 1.00 96.06 567 VAL A N 1
ATOM 4477 C CA . VAL A 1 567 ? 7.124 9.985 6.869 1.00 96.06 567 VAL A CA 1
ATOM 4478 C C . VAL A 1 567 ? 6.106 10.843 6.105 1.00 96.06 567 VAL A C 1
ATOM 4480 O O . VAL A 1 567 ? 5.079 10.322 5.672 1.00 96.06 567 VAL A O 1
ATOM 4483 N N . ASP A 1 568 ? 6.378 12.131 5.897 1.00 93.88 568 ASP A N 1
ATOM 4484 C CA . ASP A 1 568 ? 5.519 13.032 5.123 1.00 93.88 568 ASP A CA 1
ATOM 4485 C C . ASP A 1 568 ? 5.476 12.692 3.625 1.00 93.88 568 ASP A C 1
ATOM 4487 O O . ASP A 1 568 ? 4.390 12.619 3.044 1.00 93.88 568 ASP A O 1
ATOM 4491 N N . GLU A 1 569 ? 6.630 12.407 3.015 1.00 95.12 569 GLU A N 1
ATOM 4492 C CA . GLU A 1 569 ? 6.714 11.908 1.639 1.00 95.12 569 GLU A CA 1
ATOM 4493 C C . GLU A 1 569 ? 5.954 10.582 1.513 1.00 95.12 569 GLU A C 1
ATOM 4495 O O . GLU A 1 569 ? 5.090 10.445 0.644 1.00 95.12 569 GLU A O 1
ATOM 4500 N N . ALA A 1 570 ? 6.194 9.642 2.427 1.00 96.69 570 ALA A N 1
ATOM 4501 C CA . ALA A 1 570 ? 5.543 8.338 2.454 1.00 96.69 570 ALA A CA 1
ATOM 4502 C C . ALA A 1 570 ? 4.013 8.433 2.572 1.00 96.69 570 ALA A C 1
ATOM 4504 O O . ALA A 1 570 ? 3.298 7.737 1.848 1.00 96.69 570 ALA A O 1
ATOM 4505 N N . LEU A 1 571 ? 3.495 9.322 3.427 1.00 94.38 571 LEU A N 1
ATOM 4506 C CA . LEU A 1 571 ? 2.061 9.617 3.494 1.00 94.38 571 LEU A CA 1
ATOM 4507 C C . LEU A 1 571 ? 1.544 10.175 2.162 1.00 94.38 571 LEU A C 1
ATOM 4509 O O . LEU A 1 571 ? 0.516 9.708 1.676 1.00 94.38 571 LEU A O 1
ATOM 4513 N N . SER A 1 572 ? 2.268 11.113 1.542 1.00 92.25 572 SER A N 1
ATOM 4514 C CA . SER A 1 572 ? 1.856 11.750 0.282 1.00 92.25 572 SER A CA 1
ATOM 4515 C C . SER A 1 572 ? 1.803 10.798 -0.921 1.00 92.25 572 SER A C 1
ATOM 4517 O O . SER A 1 572 ? 0.976 10.990 -1.813 1.00 92.25 572 SER A O 1
ATOM 4519 N N . ILE A 1 573 ? 2.654 9.761 -0.955 1.00 94.25 573 ILE A N 1
ATOM 4520 C CA . ILE A 1 573 ? 2.681 8.783 -2.058 1.00 94.25 573 ILE A CA 1
ATOM 4521 C C . ILE A 1 573 ? 1.787 7.564 -1.817 1.00 94.25 573 ILE A C 1
ATOM 4523 O O . ILE A 1 573 ? 1.404 6.915 -2.789 1.00 94.25 573 ILE A O 1
ATOM 4527 N N . ALA A 1 574 ? 1.477 7.233 -0.557 1.00 93.94 574 ALA A N 1
ATOM 4528 C CA . ALA A 1 574 ? 0.807 5.982 -0.192 1.00 93.94 574 ALA A CA 1
ATOM 4529 C C . ALA A 1 574 ? -0.625 6.146 0.339 1.00 93.94 574 ALA A C 1
ATOM 4531 O O . ALA A 1 574 ? -1.393 5.180 0.326 1.00 93.94 574 ALA A O 1
ATOM 4532 N N . VAL A 1 575 ? -0.996 7.338 0.815 1.00 92.19 575 VAL A N 1
ATOM 4533 C CA . VAL A 1 575 ? -2.339 7.643 1.323 1.00 92.19 575 VAL A CA 1
ATOM 4534 C C . VAL A 1 575 ? -3.009 8.647 0.385 1.00 92.19 575 VAL A C 1
ATOM 4536 O O . VAL A 1 575 ? -2.861 9.858 0.536 1.00 92.19 575 VAL A O 1
ATOM 4539 N N . ASP A 1 576 ? -3.772 8.128 -0.581 1.00 86.38 576 ASP A N 1
ATOM 4540 C CA . ASP A 1 576 ? -4.583 8.937 -1.501 1.00 86.38 576 ASP A CA 1
ATOM 4541 C C . ASP A 1 576 ? -5.426 9.986 -0.744 1.00 86.38 576 ASP A C 1
ATOM 4543 O O . ASP A 1 576 ? -5.986 9.714 0.319 1.00 86.38 576 ASP A O 1
ATOM 4547 N N . ASP A 1 577 ? -5.527 11.189 -1.316 1.00 88.38 577 ASP A N 1
ATOM 4548 C CA . ASP A 1 577 ? -6.183 12.381 -0.757 1.00 88.38 577 ASP A CA 1
ATOM 4549 C C . ASP A 1 577 ? -5.624 12.931 0.583 1.00 88.38 577 ASP A C 1
ATOM 4551 O O . ASP A 1 577 ? -6.226 13.859 1.139 1.00 88.38 577 ASP A O 1
ATOM 4555 N N . PHE A 1 578 ? -4.491 12.434 1.104 1.00 91.25 578 PHE A N 1
ATOM 4556 C CA . PHE A 1 578 ? -3.796 13.054 2.245 1.00 91.25 578 PHE A CA 1
ATOM 4557 C C . PHE A 1 578 ? -2.928 14.249 1.819 1.00 91.25 578 PHE A C 1
ATOM 4559 O O . PHE A 1 578 ? -2.185 14.173 0.840 1.00 91.25 578 PHE A O 1
ATOM 4566 N N . LYS A 1 579 ? -2.975 15.347 2.583 1.00 89.75 579 LYS A N 1
ATOM 4567 C CA . LYS A 1 579 ? -2.047 16.487 2.455 1.00 89.75 579 LYS A CA 1
ATOM 4568 C C . LYS A 1 579 ? -2.009 17.361 3.711 1.00 89.75 579 LYS A C 1
ATOM 4570 O O . LYS A 1 579 ? -2.990 17.457 4.448 1.00 89.75 579 LYS A O 1
ATOM 4575 N N . GLU A 1 580 ? -0.901 18.071 3.898 1.00 87.56 580 GLU A N 1
ATOM 4576 C CA . GLU A 1 580 ? -0.833 19.220 4.805 1.00 87.56 580 GLU A CA 1
ATOM 4577 C C . GLU A 1 580 ? -1.608 20.413 4.204 1.00 87.56 580 GLU A C 1
ATOM 4579 O O . GLU A 1 580 ? -1.709 20.575 2.983 1.00 87.56 580 GLU A O 1
ATOM 4584 N N . THR A 1 581 ? -2.205 21.236 5.061 1.00 83.88 581 THR A N 1
ATOM 4585 C CA . THR A 1 581 ? -2.935 22.457 4.685 1.00 83.88 581 THR A CA 1
ATOM 4586 C C . THR A 1 581 ? -2.048 23.690 4.861 1.00 83.88 581 THR A C 1
ATOM 4588 O O . THR A 1 581 ? -1.085 23.667 5.624 1.00 83.88 581 THR A O 1
ATOM 4591 N N . ALA A 1 582 ? -2.384 24.797 4.192 1.00 77.31 582 ALA A N 1
ATOM 4592 C CA . ALA A 1 582 ? -1.607 26.040 4.277 1.00 77.31 582 ALA A CA 1
ATOM 4593 C C . ALA A 1 582 ? -1.467 26.583 5.717 1.00 77.31 582 ALA A C 1
ATOM 4595 O O . ALA A 1 582 ? -0.462 27.213 6.042 1.00 77.31 582 ALA A O 1
ATOM 4596 N N . ASP A 1 583 ? -2.440 26.283 6.583 1.00 77.56 583 ASP A N 1
ATOM 4597 C CA . ASP A 1 583 ? -2.494 26.721 7.981 1.00 77.56 583 ASP A CA 1
ATOM 4598 C C . ASP A 1 583 ? -1.866 25.706 8.965 1.00 77.56 583 ASP A C 1
ATOM 4600 O O . ASP A 1 583 ? -2.103 25.783 10.169 1.00 77.56 583 ASP A O 1
ATOM 4604 N N . LYS A 1 584 ? -1.053 24.753 8.474 1.00 74.88 584 LYS A N 1
ATOM 4605 C CA . LYS A 1 584 ? -0.389 23.673 9.248 1.00 74.88 584 LYS A CA 1
ATOM 4606 C C . LYS A 1 584 ? -1.319 22.652 9.918 1.00 74.88 584 LYS A C 1
ATOM 4608 O O . LYS A 1 584 ? -0.878 21.882 10.770 1.00 74.88 584 LYS A O 1
ATOM 4613 N N . GLY A 1 585 ? -2.594 22.627 9.537 1.00 87.00 585 GLY A N 1
ATOM 4614 C CA . GLY A 1 585 ? -3.472 21.479 9.765 1.00 87.00 585 GLY A CA 1
ATOM 4615 C C . GLY A 1 585 ? -3.295 20.418 8.676 1.00 87.00 585 GLY A C 1
ATOM 4616 O O . GLY A 1 585 ? -2.506 20.584 7.745 1.00 87.00 585 GLY A O 1
ATOM 4617 N N . PHE A 1 586 ? -4.103 19.369 8.724 1.00 91.12 586 PHE A N 1
ATOM 4618 C CA . PHE A 1 586 ? -4.056 18.235 7.806 1.00 91.12 586 PHE A CA 1
ATOM 4619 C C . PHE A 1 586 ? -5.426 17.984 7.174 1.00 91.12 586 PHE A C 1
ATOM 4621 O O . PHE A 1 586 ? -6.473 18.232 7.779 1.00 91.12 586 PHE A O 1
ATOM 4628 N N . GLN A 1 587 ? -5.418 17.466 5.949 1.00 91.56 587 GLN A N 1
ATOM 4629 C CA . GLN A 1 587 ? -6.612 17.099 5.200 1.00 91.56 587 GLN A CA 1
ATOM 4630 C C . GLN A 1 587 ? -6.498 15.656 4.703 1.00 91.56 587 GLN A C 1
ATOM 4632 O O . GLN A 1 587 ? -5.465 15.253 4.176 1.00 91.56 587 GLN A O 1
ATOM 4637 N N . TYR A 1 588 ? -7.593 14.906 4.823 1.00 91.50 588 TYR A N 1
ATOM 4638 C CA . TYR A 1 588 ? -7.801 13.619 4.163 1.00 91.50 588 TYR A CA 1
ATOM 4639 C C . TYR A 1 588 ? -9.143 13.650 3.424 1.00 91.50 588 TYR A C 1
ATOM 4641 O O . TYR A 1 588 ? -10.207 13.650 4.049 1.00 91.50 588 TYR A O 1
ATOM 4649 N N . GLY A 1 589 ? -9.126 13.720 2.094 1.00 90.81 589 GLY A N 1
ATOM 4650 C CA . GLY A 1 589 ? -10.352 13.825 1.293 1.00 90.81 589 GLY A CA 1
ATOM 4651 C C . GLY A 1 589 ? -11.140 15.096 1.627 1.00 90.81 589 GLY A C 1
ATOM 4652 O O . GLY A 1 589 ? -10.714 16.202 1.298 1.00 90.81 589 GLY A O 1
ATOM 4653 N N . SER A 1 590 ? -12.301 14.961 2.275 1.00 92.31 590 SER A N 1
ATOM 4654 C CA . SER A 1 590 ? -13.085 16.095 2.801 1.00 92.31 590 SER A CA 1
ATOM 4655 C C . SER A 1 590 ? -12.982 16.300 4.315 1.00 92.31 590 SER A C 1
ATOM 4657 O O . SER A 1 590 ? -13.620 17.212 4.835 1.00 92.31 590 SER A O 1
ATOM 4659 N N . TYR A 1 591 ? -12.200 15.485 5.022 1.00 92.75 591 TYR A N 1
ATOM 4660 C CA . TYR A 1 591 ? -11.968 15.612 6.460 1.00 92.75 591 TYR A CA 1
ATOM 4661 C C . TYR A 1 591 ? -10.771 16.530 6.724 1.00 92.75 591 TYR A C 1
ATOM 4663 O O . TYR A 1 591 ? -9.722 16.346 6.109 1.00 92.75 591 TYR A O 1
ATOM 4671 N N . ILE A 1 592 ? -10.913 17.484 7.646 1.00 93.25 592 ILE A N 1
ATOM 4672 C CA . ILE A 1 592 ? -9.828 18.355 8.130 1.00 93.25 592 ILE A CA 1
ATOM 4673 C C . ILE A 1 592 ? -9.682 18.222 9.645 1.00 93.25 592 ILE A C 1
ATOM 4675 O O . ILE A 1 592 ? -10.682 18.079 10.356 1.00 93.25 592 ILE A O 1
ATOM 4679 N N . PHE A 1 593 ? -8.435 18.255 10.114 1.00 92.06 593 PHE A N 1
ATOM 4680 C CA . PHE A 1 593 ? -8.037 18.142 11.516 1.00 92.06 593 PHE A CA 1
ATOM 4681 C C . PHE A 1 593 ? -6.706 18.869 11.764 1.00 92.06 593 PHE A C 1
ATOM 4683 O O . PHE A 1 593 ? -5.877 18.985 10.866 1.00 92.06 593 PHE A O 1
ATOM 4690 N N . GLU A 1 594 ? -6.495 19.382 12.976 1.00 89.50 594 GLU A N 1
ATOM 4691 C CA . GLU A 1 594 ? -5.344 20.249 13.295 1.00 89.50 594 GLU A CA 1
ATOM 4692 C C . GLU A 1 594 ? -4.112 19.487 13.802 1.00 89.50 594 GLU A C 1
ATOM 4694 O O . GLU A 1 594 ? -2.997 20.000 13.741 1.00 89.50 594 GLU A O 1
ATOM 4699 N N . SER A 1 595 ? -4.302 18.272 14.327 1.00 89.81 595 SER A N 1
ATOM 4700 C CA . SER A 1 595 ? -3.255 17.538 15.037 1.00 89.81 595 SER A CA 1
ATOM 4701 C C . SER A 1 595 ? -3.193 16.069 14.630 1.00 89.81 595 SER A C 1
ATOM 4703 O O . SER A 1 595 ? -4.224 15.423 14.421 1.00 89.81 595 SER A O 1
ATOM 4705 N N . LEU A 1 596 ? -1.971 15.544 14.556 1.00 91.75 596 LEU A N 1
ATOM 4706 C CA . LEU A 1 596 ? -1.667 14.130 14.371 1.00 91.75 596 LEU A CA 1
ATOM 4707 C C . LEU A 1 596 ? -1.112 13.514 15.658 1.00 91.75 596 LEU A C 1
ATOM 4709 O O . LEU A 1 596 ? -0.384 14.149 16.424 1.00 91.75 596 LEU A O 1
ATOM 4713 N N . HIS A 1 597 ? -1.412 12.236 15.853 1.00 92.38 597 HIS A N 1
ATOM 4714 C CA . HIS A 1 597 ? -0.855 11.376 16.887 1.00 92.38 597 HIS A CA 1
ATOM 4715 C C . HIS A 1 597 ? -0.153 10.187 16.231 1.00 92.38 597 HIS A C 1
ATOM 4717 O O . HIS A 1 597 ? -0.769 9.422 15.486 1.00 92.38 597 HIS A O 1
ATOM 4723 N N . PHE A 1 598 ? 1.144 10.057 16.501 1.00 93.75 598 PHE A N 1
ATOM 4724 C CA . PHE A 1 598 ? 1.987 8.955 16.044 1.00 93.75 598 PHE A CA 1
ATOM 4725 C C . PHE A 1 598 ? 2.159 7.945 17.174 1.00 93.75 598 PHE A C 1
ATOM 4727 O O . PHE A 1 598 ? 2.573 8.302 18.276 1.00 93.75 598 PHE A O 1
ATOM 4734 N N . ILE A 1 599 ? 1.867 6.681 16.908 1.00 94.56 599 ILE A N 1
ATOM 4735 C CA . ILE A 1 599 ? 2.014 5.589 17.865 1.00 94.56 599 ILE A CA 1
ATOM 4736 C C . ILE A 1 599 ? 3.012 4.598 17.269 1.00 94.56 599 ILE A C 1
ATOM 4738 O O . ILE A 1 599 ? 2.783 4.038 16.197 1.00 94.56 599 ILE A O 1
ATOM 4742 N N . TYR A 1 600 ? 4.127 4.413 17.966 1.00 95.38 600 TYR A N 1
ATOM 4743 C CA . TYR A 1 600 ? 5.239 3.554 17.567 1.00 95.38 600 TYR A CA 1
ATOM 4744 C C . TYR A 1 600 ? 5.250 2.271 18.393 1.00 95.38 600 TYR A C 1
ATOM 4746 O O . TYR A 1 600 ? 4.876 2.293 19.569 1.00 95.38 600 TYR A O 1
ATOM 4754 N N . ASP A 1 601 ? 5.740 1.174 17.818 1.00 95.00 601 ASP A N 1
ATOM 4755 C CA . ASP A 1 601 ? 6.258 0.076 18.640 1.00 95.00 601 ASP A CA 1
ATOM 4756 C C . ASP A 1 601 ? 7.599 0.458 19.304 1.00 95.00 601 ASP A C 1
ATOM 4758 O O . ASP A 1 601 ? 8.211 1.486 18.996 1.00 95.00 601 ASP A O 1
ATOM 4762 N N . GLU A 1 602 ? 8.043 -0.359 20.259 1.00 93.38 602 GLU A N 1
ATOM 4763 C CA . GLU A 1 602 ? 9.244 -0.086 21.060 1.00 93.38 602 GLU A CA 1
ATOM 4764 C C . GLU A 1 602 ? 10.519 -0.002 20.192 1.00 93.38 602 GLU A C 1
ATOM 4766 O O . GLU A 1 602 ? 11.309 0.928 20.348 1.00 93.38 602 GLU A O 1
ATOM 4771 N N . ALA A 1 603 ? 10.678 -0.893 19.206 1.00 94.44 603 ALA A N 1
ATOM 4772 C CA . ALA A 1 603 ? 11.840 -0.915 18.308 1.00 94.44 603 ALA A CA 1
ATOM 4773 C C . ALA A 1 603 ? 11.893 0.300 17.356 1.00 94.44 603 ALA A C 1
ATOM 4775 O O . ALA A 1 603 ? 12.962 0.856 17.075 1.00 94.44 603 ALA A O 1
ATOM 4776 N N . THR A 1 604 ? 10.736 0.759 16.877 1.00 95.56 604 THR A N 1
ATOM 4777 C CA . THR A 1 604 ? 10.637 1.983 16.075 1.00 95.56 604 THR A CA 1
ATOM 4778 C C . THR A 1 604 ? 10.980 3.200 16.925 1.00 95.56 604 THR A C 1
ATOM 4780 O O . THR A 1 604 ? 11.714 4.070 16.461 1.00 95.56 604 THR A O 1
ATOM 4783 N N . ALA A 1 605 ? 10.534 3.249 18.184 1.00 93.50 605 ALA A N 1
ATOM 4784 C CA . ALA A 1 605 ? 10.860 4.342 19.097 1.00 93.50 605 ALA A CA 1
ATOM 4785 C C . ALA A 1 605 ? 12.371 4.451 19.387 1.00 93.50 605 ALA A C 1
ATOM 4787 O O . ALA A 1 605 ? 12.919 5.551 19.313 1.00 93.50 605 ALA A O 1
ATOM 4788 N N . GLU A 1 606 ? 13.076 3.333 19.609 1.00 92.19 606 GLU A N 1
ATOM 4789 C CA . GLU A 1 606 ? 14.550 3.323 19.708 1.00 92.19 606 GLU A CA 1
ATOM 4790 C C . GLU A 1 606 ? 15.218 3.904 18.450 1.00 92.19 606 GLU A C 1
ATOM 4792 O O . GLU A 1 606 ? 16.203 4.647 18.523 1.00 92.19 606 GLU A O 1
ATOM 4797 N N . THR A 1 607 ? 14.652 3.612 17.278 1.00 93.12 607 THR A N 1
ATOM 4798 C 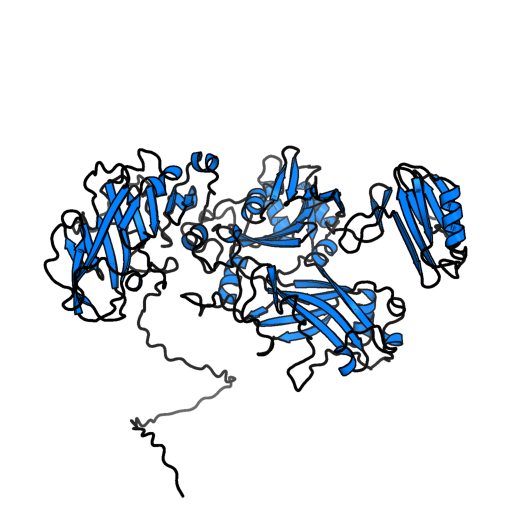CA . THR A 1 607 ? 15.150 4.110 15.991 1.00 93.12 607 THR A CA 1
ATOM 4799 C C . THR A 1 607 ? 14.893 5.615 15.819 1.00 93.12 607 THR A C 1
ATOM 4801 O O . THR A 1 607 ? 15.779 6.344 15.362 1.00 93.12 607 THR A O 1
ATOM 4804 N N . VAL A 1 608 ? 13.733 6.113 16.265 1.00 92.69 608 VAL A N 1
ATOM 4805 C CA . VAL A 1 608 ? 13.425 7.554 16.352 1.00 92.69 608 VAL A CA 1
ATOM 4806 C C . VAL A 1 608 ? 14.431 8.263 17.264 1.00 92.69 608 VAL A C 1
ATOM 4808 O O . VAL A 1 608 ? 14.978 9.298 16.878 1.00 92.69 608 VAL A O 1
ATOM 4811 N N . GLU A 1 609 ? 14.756 7.695 18.430 1.00 90.25 609 GLU A N 1
ATOM 4812 C CA . GLU A 1 609 ? 15.792 8.245 19.313 1.00 90.25 609 GLU A CA 1
ATOM 4813 C C . GLU A 1 609 ? 17.186 8.250 18.660 1.00 90.25 609 GLU A C 1
ATOM 4815 O O . GLU A 1 609 ? 17.909 9.247 18.776 1.00 90.25 609 GLU A O 1
ATOM 4820 N N . LYS A 1 610 ? 17.575 7.176 17.948 1.00 91.56 610 LYS A N 1
ATOM 4821 C CA . LYS A 1 610 ? 18.851 7.094 17.198 1.00 91.56 610 LYS A CA 1
ATOM 4822 C C . LYS A 1 610 ? 18.959 8.232 16.179 1.00 91.56 610 LYS A C 1
ATOM 4824 O O . LYS A 1 610 ? 20.023 8.843 16.081 1.00 91.56 610 LYS A O 1
ATOM 4829 N N . GLN A 1 611 ? 17.882 8.545 15.453 1.00 92.25 611 GLN A N 1
ATOM 4830 C CA . GLN A 1 611 ? 17.858 9.651 14.487 1.00 92.25 611 GLN A CA 1
ATOM 4831 C C . GLN A 1 611 ? 17.837 11.029 15.168 1.00 92.25 611 GLN A C 1
ATOM 4833 O O . GLN A 1 611 ? 18.579 11.923 14.759 1.00 92.25 611 GLN A O 1
ATOM 4838 N N . ALA A 1 612 ? 17.055 11.204 16.237 1.00 91.19 612 ALA A N 1
ATOM 4839 C CA . ALA A 1 612 ? 16.981 12.456 16.992 1.00 91.19 612 ALA A CA 1
ATOM 4840 C C . ALA A 1 612 ? 18.341 12.882 17.566 1.00 91.19 612 ALA A C 1
ATOM 4842 O O . ALA A 1 612 ? 18.735 14.041 17.436 1.00 91.19 612 ALA A O 1
ATOM 4843 N N . ARG A 1 613 ? 19.106 11.936 18.129 1.00 89.75 613 ARG A N 1
ATOM 4844 C CA . ARG A 1 613 ? 20.447 12.181 18.699 1.00 89.75 613 ARG A CA 1
ATOM 4845 C C . ARG A 1 613 ? 21.490 12.646 17.672 1.00 89.75 613 ARG A C 1
ATOM 4847 O O . ARG A 1 613 ? 22.533 13.146 18.081 1.00 89.75 613 ARG A O 1
ATOM 4854 N N . LYS A 1 614 ? 21.227 12.494 16.368 1.00 88.75 614 LYS A N 1
ATOM 4855 C CA . LYS A 1 614 ? 22.089 12.998 15.280 1.00 88.75 614 LYS A CA 1
ATOM 4856 C C . LYS A 1 614 ? 21.763 14.430 14.860 1.00 88.75 614 LYS A C 1
ATOM 4858 O O . LYS A 1 614 ? 22.571 15.058 14.182 1.00 88.75 614 LYS A O 1
ATOM 4863 N N . GLN A 1 615 ? 20.604 14.952 15.256 1.00 87.88 615 GLN A N 1
ATOM 4864 C CA . GLN A 1 615 ? 20.222 16.333 14.981 1.00 87.88 615 GLN A CA 1
ATOM 4865 C C . GLN A 1 615 ? 20.971 17.290 15.917 1.00 87.88 615 GLN A C 1
ATOM 4867 O O . GLN A 1 615 ? 21.183 16.987 17.090 1.00 87.88 615 GLN A O 1
ATOM 4872 N N . LEU A 1 616 ? 21.323 18.482 15.425 1.00 83.00 616 LEU A N 1
ATOM 4873 C CA . LEU A 1 616 ? 22.074 19.502 16.184 1.00 83.00 616 LEU A CA 1
ATOM 4874 C C . LEU A 1 616 ? 21.406 19.919 17.508 1.00 83.00 616 LEU A C 1
ATOM 4876 O O . LEU A 1 616 ? 22.084 20.337 18.443 1.00 83.00 616 LEU A O 1
ATOM 4880 N N . ASN A 1 617 ? 20.079 19.819 17.585 1.00 84.38 617 ASN A N 1
ATOM 4881 C CA . ASN A 1 617 ? 19.257 20.125 18.758 1.00 84.38 617 ASN A CA 1
ATOM 4882 C C . ASN A 1 617 ? 18.827 18.868 19.550 1.00 84.38 617 ASN A C 1
ATOM 4884 O O . ASN A 1 617 ? 18.032 18.989 20.483 1.00 84.38 617 ASN A O 1
ATOM 4888 N N . GLY A 1 618 ? 19.297 17.675 19.163 1.00 83.44 618 GLY A N 1
ATOM 4889 C CA . GLY A 1 618 ? 18.909 16.386 19.746 1.00 83.44 618 GLY A CA 1
ATOM 4890 C C . GLY A 1 618 ? 17.445 15.984 19.518 1.00 83.44 618 GLY A C 1
ATOM 4891 O O . GLY A 1 618 ? 16.939 15.141 20.259 1.00 83.44 618 GLY A O 1
ATOM 4892 N N . LYS A 1 619 ? 16.743 16.617 18.566 1.00 87.44 619 LYS A N 1
ATOM 4893 C CA . LYS A 1 619 ? 15.288 16.509 18.387 1.00 87.44 619 LYS A CA 1
ATOM 4894 C C . LYS A 1 619 ? 14.894 16.353 16.922 1.00 87.44 619 LYS A C 1
ATOM 4896 O O . LYS A 1 619 ? 15.413 17.056 16.062 1.00 87.44 619 LYS A O 1
ATOM 4901 N N . ILE A 1 620 ? 13.911 15.497 16.653 1.00 89.25 620 ILE A N 1
ATOM 4902 C CA . ILE A 1 620 ? 13.356 15.283 15.307 1.00 89.25 620 ILE A CA 1
ATOM 4903 C C . ILE A 1 620 ? 11.859 15.621 15.245 1.00 89.25 620 ILE A C 1
ATOM 4905 O O . ILE A 1 620 ? 11.154 15.568 16.255 1.00 89.25 620 ILE A O 1
ATOM 4909 N N . ASP A 1 621 ? 11.382 16.015 14.066 1.00 89.50 621 ASP A N 1
ATOM 4910 C CA . ASP A 1 621 ? 9.953 16.097 13.747 1.00 89.50 621 ASP A CA 1
ATOM 4911 C C . ASP A 1 621 ? 9.496 14.724 13.230 1.00 89.50 621 ASP A C 1
ATOM 4913 O O . ASP A 1 621 ? 10.084 14.248 12.257 1.00 89.50 621 ASP A O 1
ATOM 4917 N N . PRO A 1 622 ? 8.474 14.085 13.831 1.00 91.50 622 PRO A N 1
ATOM 4918 C CA . PRO A 1 622 ? 7.879 12.848 13.328 1.00 91.50 622 PRO A CA 1
ATOM 4919 C C . PRO A 1 622 ? 7.540 12.850 11.834 1.00 91.50 622 PRO A C 1
ATOM 4921 O O . PRO A 1 622 ? 7.728 11.826 11.186 1.00 91.50 622 PRO A O 1
ATOM 4924 N N . MET A 1 623 ? 7.111 13.980 11.262 1.00 91.62 623 MET A N 1
ATOM 4925 C CA . MET A 1 623 ? 6.830 14.082 9.822 1.00 91.62 623 MET A CA 1
ATOM 4926 C C . MET A 1 623 ? 8.103 14.042 8.964 1.00 91.62 623 MET A C 1
ATOM 4928 O O . MET A 1 623 ? 8.059 13.586 7.827 1.00 91.62 623 MET A O 1
ATOM 4932 N N . LYS A 1 624 ? 9.252 14.463 9.508 1.00 92.19 624 LYS A N 1
ATOM 4933 C CA . LYS A 1 624 ? 10.567 14.458 8.836 1.00 92.19 624 LYS A CA 1
ATOM 4934 C C . LYS A 1 624 ? 11.464 13.289 9.259 1.00 92.19 624 LYS A C 1
ATOM 4936 O O . LYS A 1 624 ? 12.640 13.259 8.901 1.00 92.19 624 LYS A O 1
ATOM 4941 N N . LEU A 1 625 ? 10.929 12.334 10.020 1.00 94.25 625 LEU A N 1
ATOM 4942 C CA . LEU A 1 625 ? 11.600 11.078 10.346 1.00 94.25 625 LEU A CA 1
ATOM 4943 C C . LEU A 1 625 ? 11.892 10.308 9.051 1.00 94.25 625 LEU A C 1
ATOM 4945 O O . LEU A 1 625 ? 10.979 10.109 8.247 1.00 94.25 625 LEU A O 1
ATOM 4949 N N . LYS A 1 626 ? 13.135 9.850 8.857 1.00 96.25 626 LYS A N 1
ATOM 4950 C CA . LYS A 1 626 ? 13.465 8.934 7.758 1.00 96.25 626 LYS A CA 1
ATOM 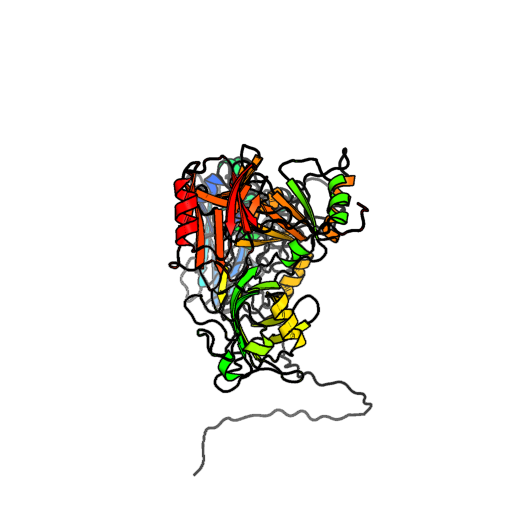4951 C C . LYS A 1 626 ? 12.966 7.535 8.099 1.00 96.25 626 LYS A C 1
ATOM 4953 O O . LYS A 1 626 ? 13.211 7.048 9.206 1.00 96.25 626 LYS A O 1
ATOM 4958 N N . LEU A 1 627 ? 12.295 6.880 7.161 1.00 97.31 627 LEU A N 1
ATOM 4959 C CA . LEU A 1 627 ? 11.837 5.510 7.359 1.00 97.31 627 LEU A CA 1
ATOM 4960 C C . LEU A 1 627 ? 13.008 4.522 7.316 1.00 97.31 627 LEU A C 1
ATOM 4962 O O . LEU A 1 627 ? 13.983 4.712 6.592 1.00 97.31 627 LEU A O 1
ATOM 4966 N N . GLN A 1 628 ? 12.869 3.437 8.072 1.00 96.50 628 GLN A N 1
ATOM 4967 C CA . GLN A 1 628 ? 13.696 2.239 7.958 1.00 96.50 628 GLN A CA 1
ATOM 4968 C C . GLN A 1 628 ? 12.798 1.014 7.840 1.00 96.50 628 GLN A C 1
ATOM 4970 O O . GLN A 1 628 ? 11.685 0.991 8.377 1.00 96.50 628 GLN A O 1
ATOM 4975 N N . ALA A 1 629 ? 13.276 -0.021 7.156 1.00 96.31 629 ALA A N 1
ATOM 4976 C CA . ALA A 1 629 ? 12.538 -1.268 7.063 1.00 96.31 629 ALA A CA 1
ATOM 4977 C C . ALA A 1 629 ? 12.233 -1.844 8.456 1.00 96.31 629 ALA A C 1
ATOM 4979 O O . ALA A 1 629 ? 13.015 -1.696 9.396 1.00 96.31 629 ALA A O 1
ATOM 4980 N N . LYS A 1 630 ? 11.091 -2.530 8.574 1.00 95.56 630 LYS A N 1
ATOM 4981 C CA . LYS A 1 630 ? 10.537 -3.110 9.812 1.00 95.56 630 LYS A CA 1
ATOM 4982 C C . LYS A 1 630 ? 10.028 -2.102 10.852 1.00 95.56 630 LYS A C 1
ATOM 4984 O O . LYS A 1 630 ? 9.456 -2.555 11.840 1.00 95.56 630 LYS A O 1
ATOM 4989 N N . MET A 1 631 ? 10.146 -0.785 10.637 1.00 96.81 631 MET A N 1
ATOM 4990 C CA . MET A 1 631 ? 9.416 0.197 11.453 1.00 96.81 631 MET A CA 1
ATOM 4991 C C . MET A 1 631 ? 7.903 -0.067 11.402 1.00 96.81 631 MET A C 1
ATOM 4993 O O . MET A 1 631 ? 7.366 -0.372 10.335 1.00 96.81 631 MET A O 1
ATOM 4997 N N . ASN A 1 632 ? 7.207 0.125 12.524 1.00 96.75 632 ASN A N 1
ATOM 4998 C CA . ASN A 1 632 ? 5.747 0.102 12.617 1.00 96.75 632 ASN A CA 1
ATOM 4999 C C . ASN A 1 632 ? 5.251 1.434 13.194 1.00 96.75 632 ASN A C 1
ATOM 5001 O O . ASN A 1 632 ? 5.536 1.775 14.344 1.00 96.75 632 ASN A O 1
ATOM 5005 N N . ILE A 1 633 ? 4.498 2.185 12.387 1.00 96.44 633 ILE A N 1
ATOM 5006 C CA . ILE A 1 633 ? 3.980 3.509 12.743 1.00 96.44 633 ILE A CA 1
ATOM 5007 C C . ILE A 1 633 ? 2.470 3.537 12.504 1.00 96.44 633 ILE A C 1
ATOM 5009 O O . ILE A 1 633 ? 2.008 3.375 11.374 1.00 96.44 633 ILE A O 1
ATOM 5013 N N . GLN A 1 634 ? 1.690 3.779 13.554 1.00 96.06 634 GLN A N 1
ATOM 5014 C CA . GLN A 1 634 ? 0.278 4.146 13.447 1.00 96.06 634 GLN A CA 1
ATOM 5015 C C . GLN A 1 634 ? 0.152 5.672 13.516 1.00 96.06 634 GLN A C 1
ATOM 5017 O O . GLN A 1 634 ? 0.796 6.314 14.340 1.00 96.06 634 GLN A O 1
ATOM 5022 N N . ILE A 1 635 ? -0.661 6.252 12.638 1.00 94.50 635 ILE A N 1
ATOM 5023 C CA . ILE A 1 635 ? -0.830 7.696 12.457 1.00 94.50 635 ILE A CA 1
ATOM 5024 C C . ILE A 1 635 ? -2.328 7.985 12.443 1.00 94.50 635 ILE A C 1
ATOM 5026 O O . ILE A 1 635 ? -3.069 7.408 11.649 1.00 94.50 635 ILE A O 1
ATOM 5030 N N . THR A 1 636 ? -2.796 8.863 13.320 1.00 93.19 636 THR A N 1
ATOM 5031 C CA . THR A 1 636 ? -4.227 9.159 13.467 1.00 93.19 636 THR A CA 1
ATOM 5032 C C . THR A 1 636 ? -4.453 10.630 13.803 1.00 93.19 636 THR A C 1
ATOM 5034 O O . THR A 1 636 ? -3.590 11.235 14.440 1.00 93.19 636 THR A O 1
ATOM 5037 N N . PRO A 1 637 ? -5.587 11.235 13.409 1.00 92.75 637 PRO A N 1
ATOM 5038 C CA . PRO A 1 637 ? -6.020 12.509 13.958 1.00 92.75 637 PRO A CA 1
ATOM 5039 C C . PRO A 1 637 ? -6.066 12.479 15.488 1.00 92.75 637 PRO A C 1
ATOM 5041 O O . PRO A 1 637 ? -6.344 11.438 16.090 1.00 92.75 637 PRO A O 1
ATOM 5044 N N . LYS A 1 638 ? -5.858 13.646 16.096 1.00 91.00 638 LYS A N 1
ATOM 5045 C CA . LYS A 1 638 ? -6.138 13.922 17.506 1.00 91.00 638 LYS A CA 1
ATOM 5046 C C . LYS A 1 638 ? -7.068 15.127 17.617 1.00 91.00 638 LYS A C 1
ATOM 5048 O O . LYS A 1 638 ? -6.901 16.112 16.898 1.00 91.00 638 LYS A O 1
ATOM 5053 N N . GLY A 1 639 ? -8.014 15.067 18.551 1.00 93.00 639 GLY A N 1
ATOM 5054 C CA . GLY A 1 639 ? -8.988 16.127 18.776 1.00 93.00 639 GLY A CA 1
ATOM 5055 C C . GLY A 1 639 ? -10.093 16.141 17.720 1.00 93.00 639 GLY A C 1
ATOM 5056 O O . GLY A 1 639 ? -10.542 15.092 17.255 1.00 93.00 639 GLY A O 1
ATOM 5057 N N . TRP A 1 640 ? -10.568 17.336 17.367 1.00 93.81 640 TRP A N 1
ATOM 5058 C CA . TRP A 1 640 ? -11.693 17.510 16.449 1.00 93.81 640 TRP A CA 1
ATOM 5059 C C . TRP A 1 640 ? -11.320 17.239 14.988 1.00 93.81 640 TRP A C 1
ATOM 5061 O O . TRP A 1 640 ? -10.342 17.770 14.462 1.00 93.81 640 TRP A O 1
ATOM 5071 N N . VAL A 1 641 ? -12.177 16.478 14.307 1.00 95.00 641 VAL A N 1
ATOM 5072 C CA . VAL A 1 641 ? -12.126 16.244 12.859 1.00 95.00 641 VAL A CA 1
ATOM 5073 C C . VAL A 1 641 ? -13.456 16.680 12.254 1.00 95.00 641 VAL A C 1
ATOM 5075 O O . VAL A 1 641 ? -14.512 16.265 12.730 1.00 95.00 641 VAL A O 1
ATOM 5078 N N . THR A 1 642 ? -13.433 17.500 11.203 1.00 94.44 642 THR A N 1
ATOM 5079 C CA . THR A 1 642 ? -14.653 17.994 10.535 1.00 94.44 642 THR A CA 1
ATOM 5080 C C . THR A 1 642 ? -14.680 17.582 9.068 1.00 94.44 642 THR A C 1
ATOM 5082 O O . THR A 1 642 ? -13.717 17.813 8.339 1.00 94.44 642 THR A O 1
ATOM 5085 N N . ASN A 1 643 ? -15.794 17.010 8.611 1.00 94.38 643 ASN A N 1
ATOM 5086 C CA . ASN A 1 643 ? -16.050 16.733 7.200 1.00 94.38 643 ASN A CA 1
ATOM 5087 C C . ASN A 1 643 ? -16.639 17.980 6.520 1.00 94.38 643 ASN A C 1
ATOM 5089 O O . ASN A 1 643 ? -17.817 18.293 6.684 1.00 94.38 643 ASN A O 1
ATOM 5093 N N . GLN A 1 644 ? -15.842 18.687 5.721 1.00 92.31 644 GLN A N 1
ATOM 5094 C CA . GLN A 1 644 ? -16.245 19.942 5.073 1.00 92.31 644 GLN A CA 1
ATOM 5095 C C . GLN A 1 644 ? -17.404 19.802 4.073 1.00 92.31 644 GLN A C 1
ATOM 5097 O O . GLN A 1 644 ? -18.020 20.805 3.724 1.00 92.31 644 GLN A O 1
ATOM 5102 N N . LYS A 1 645 ? -17.699 18.589 3.581 1.00 92.50 645 LYS A N 1
ATOM 5103 C CA . LYS A 1 645 ? -18.792 18.359 2.616 1.00 92.50 645 LYS A CA 1
ATOM 5104 C C . LYS A 1 645 ? -20.151 18.135 3.279 1.00 92.50 645 LYS A C 1
ATOM 5106 O O . LYS A 1 645 ? -21.163 18.479 2.679 1.00 92.50 645 LYS A O 1
ATOM 5111 N N . THR A 1 646 ? -20.177 17.534 4.467 1.00 92.50 646 THR A N 1
ATOM 5112 C CA . THR A 1 646 ? -21.411 17.150 5.180 1.00 92.50 646 THR A CA 1
ATOM 5113 C C . THR A 1 646 ? -21.671 17.998 6.425 1.00 92.50 646 THR A C 1
ATOM 5115 O O . THR A 1 646 ? -22.805 18.066 6.882 1.00 92.50 646 THR A O 1
ATOM 5118 N N . GLY A 1 647 ? -20.639 18.643 6.979 1.00 90.19 647 GLY A N 1
ATOM 5119 C CA . GLY A 1 647 ? -20.690 19.331 8.272 1.00 90.19 647 GLY A CA 1
ATOM 5120 C C . GLY A 1 647 ? -20.528 18.402 9.483 1.00 90.19 647 GLY A C 1
ATOM 5121 O O . GLY A 1 647 ? -20.461 18.892 10.609 1.00 90.19 647 GLY A O 1
ATOM 5122 N N . GLU A 1 648 ? -20.430 17.085 9.271 1.00 93.62 648 GLU A N 1
ATOM 5123 C CA . GLU A 1 648 ? -20.236 16.094 10.336 1.00 93.62 648 GLU A CA 1
ATOM 5124 C C . GLU A 1 648 ? -18.938 16.357 11.106 1.00 93.62 648 GLU A C 1
ATOM 5126 O O . GLU A 1 648 ? -17.880 16.602 10.512 1.00 93.62 648 GLU A O 1
ATOM 5131 N N . LYS A 1 649 ? -19.009 16.238 12.432 1.00 94.38 649 LYS A N 1
ATOM 5132 C CA . LYS A 1 649 ? -17.855 16.341 13.327 1.00 94.38 649 LYS A CA 1
ATOM 5133 C C . LYS A 1 649 ? -17.615 15.022 14.040 1.00 94.38 649 LYS A C 1
ATOM 5135 O O . LYS A 1 649 ? -18.557 14.319 14.384 1.00 94.38 649 LYS A O 1
ATOM 5140 N N . TYR A 1 650 ? -16.351 14.733 14.290 1.00 95.12 650 TYR A N 1
ATOM 5141 C CA . TYR A 1 650 ? -15.856 13.547 14.976 1.00 95.12 650 TYR A CA 1
ATOM 5142 C C . TYR A 1 650 ? -14.801 14.008 15.987 1.00 95.12 650 TYR A C 1
ATOM 5144 O O . TYR A 1 650 ? -14.216 15.083 15.817 1.00 95.12 650 TYR A O 1
ATOM 5152 N N . TYR A 1 651 ? -14.527 13.207 17.013 1.00 94.25 651 TYR A N 1
ATOM 5153 C CA . TYR A 1 651 ? -13.460 13.494 17.970 1.00 94.25 651 TYR A CA 1
ATOM 5154 C C . TYR A 1 651 ? -12.582 12.262 18.200 1.00 94.25 651 TYR A C 1
ATOM 5156 O O . TYR A 1 651 ? -13.076 11.135 18.249 1.00 94.25 651 TYR A O 1
ATOM 5164 N N . TYR A 1 652 ? -11.277 12.491 18.315 1.00 93.00 652 TYR A N 1
ATOM 5165 C CA . TYR A 1 652 ? -10.263 11.479 18.593 1.00 93.00 652 TYR A CA 1
ATOM 5166 C C . TYR A 1 652 ? -9.590 11.792 19.926 1.00 93.00 652 TYR A C 1
ATOM 5168 O O . TYR A 1 652 ? -9.131 12.916 20.138 1.00 93.00 652 TYR A O 1
ATOM 5176 N N . ASP A 1 653 ? -9.550 10.806 20.820 1.00 90.62 653 ASP A N 1
ATOM 5177 C CA . ASP A 1 653 ? -9.003 10.967 22.167 1.00 90.62 653 ASP A CA 1
ATOM 5178 C C . ASP A 1 653 ? -7.458 11.005 22.208 1.00 90.62 653 ASP A C 1
ATOM 5180 O O . ASP A 1 653 ? -6.766 10.910 21.194 1.00 90.62 653 ASP A O 1
ATOM 5184 N N . GLU A 1 654 ? -6.901 11.124 23.416 1.00 86.00 654 GLU A N 1
ATOM 5185 C CA . GLU A 1 654 ? -5.451 11.116 23.683 1.00 86.00 654 GLU A CA 1
ATOM 5186 C C . GLU A 1 654 ? -4.743 9.788 23.336 1.00 86.00 654 GLU A C 1
ATOM 5188 O O . GLU A 1 654 ? -3.517 9.702 23.409 1.00 86.00 654 GLU A O 1
ATOM 5193 N N . LYS A 1 655 ? -5.491 8.739 22.972 1.00 87.00 655 LYS A N 1
ATOM 5194 C CA . LYS A 1 655 ? -4.979 7.453 22.477 1.00 87.00 655 LYS A CA 1
ATOM 5195 C C . LYS A 1 655 ? -5.203 7.281 20.970 1.00 87.00 655 LYS A C 1
ATOM 5197 O O . LYS A 1 655 ? -4.915 6.207 20.431 1.00 87.00 655 LYS A O 1
ATOM 5202 N N . GLY A 1 656 ? -5.733 8.302 20.297 1.00 86.25 656 GLY A N 1
ATOM 5203 C CA . GLY A 1 656 ? -6.063 8.256 18.880 1.00 86.25 656 GLY A CA 1
ATOM 5204 C C . GLY A 1 656 ? -7.279 7.385 18.554 1.00 86.25 656 GLY A C 1
ATOM 5205 O O . GLY A 1 656 ? -7.410 6.919 17.423 1.00 86.25 656 GLY A O 1
ATOM 5206 N N . ILE A 1 657 ? -8.161 7.133 19.524 1.00 88.12 657 ILE A N 1
ATOM 5207 C CA . ILE A 1 657 ? -9.396 6.366 19.331 1.00 88.12 657 ILE A CA 1
ATOM 5208 C C . ILE A 1 657 ? -10.523 7.336 18.958 1.00 88.12 657 ILE A C 1
ATOM 5210 O O . ILE A 1 657 ? -10.770 8.316 19.663 1.00 88.12 657 ILE A O 1
ATOM 5214 N N . LYS A 1 658 ? -11.234 7.051 17.857 1.00 91.19 658 LYS A N 1
ATOM 5215 C CA . LYS A 1 658 ? -12.468 7.763 17.486 1.00 91.19 658 LYS A CA 1
ATOM 5216 C C . LYS A 1 658 ? -13.543 7.473 18.536 1.00 91.19 658 LYS A C 1
ATOM 5218 O O . LYS A 1 658 ? -13.927 6.316 18.699 1.00 91.19 658 LYS A O 1
ATOM 5223 N N . VAL A 1 659 ? -14.022 8.502 19.229 1.00 90.38 659 VAL A N 1
ATOM 5224 C CA . VAL A 1 659 ? -14.984 8.335 20.330 1.00 90.38 659 VAL A CA 1
ATOM 5225 C C . VAL A 1 659 ? -16.401 8.040 19.822 1.00 90.38 659 VAL A C 1
ATOM 5227 O O . VAL A 1 659 ? -16.806 8.506 18.756 1.00 90.38 659 VAL A O 1
ATOM 5230 N N . THR A 1 660 ? -17.163 7.287 20.614 1.00 88.06 660 THR A N 1
ATOM 5231 C CA . THR A 1 660 ? -18.589 6.975 20.415 1.00 88.06 660 THR A CA 1
ATOM 5232 C C . THR A 1 660 ? -19.327 7.160 21.742 1.00 88.06 660 THR A C 1
ATOM 5234 O O . THR A 1 660 ? -18.697 7.187 22.794 1.00 88.06 660 THR A O 1
ATOM 5237 N N . ASP A 1 661 ? -20.656 7.262 21.726 1.00 84.94 661 ASP A N 1
ATOM 5238 C CA . ASP A 1 661 ? -21.471 7.555 22.914 1.00 84.94 661 ASP A CA 1
ATOM 5239 C C . ASP A 1 661 ? -21.107 8.901 23.584 1.00 84.94 661 ASP A C 1
ATOM 5241 O O . ASP A 1 661 ? -20.676 9.852 22.925 1.00 84.94 661 ASP A O 1
ATOM 5245 N N . THR A 1 662 ? -21.388 9.052 24.883 1.00 85.06 662 THR A N 1
ATOM 5246 C CA . THR A 1 662 ? -21.213 10.315 25.610 1.00 85.06 662 THR A CA 1
ATOM 5247 C C . THR A 1 662 ? -19.803 10.471 26.163 1.00 85.06 662 THR A C 1
ATOM 5249 O O . THR A 1 662 ? -19.362 9.674 26.988 1.00 85.06 662 THR A O 1
ATOM 5252 N N . HIS A 1 663 ? -19.155 11.581 25.811 1.00 88.25 663 HIS A N 1
ATOM 5253 C CA . HIS A 1 663 ? -17.846 11.978 26.326 1.00 88.25 663 HIS A CA 1
ATOM 5254 C C . HIS A 1 663 ? -17.856 13.423 26.839 1.00 88.25 663 HIS A C 1
ATOM 5256 O O . HIS A 1 663 ? -18.670 14.247 26.421 1.00 88.25 663 HIS A O 1
ATOM 5262 N N . ILE A 1 664 ? -16.933 13.733 27.754 1.00 87.75 664 ILE A N 1
ATOM 5263 C CA . ILE A 1 664 ? -16.653 15.102 28.204 1.00 87.75 664 ILE A CA 1
ATOM 5264 C C . ILE A 1 664 ? -15.341 15.543 27.555 1.00 87.75 664 ILE A C 1
ATOM 5266 O O . ILE A 1 664 ? -14.309 14.906 27.754 1.00 87.75 664 ILE A O 1
ATOM 5270 N N . ILE A 1 665 ? -15.391 16.628 26.787 1.00 89.81 665 ILE A N 1
ATOM 5271 C CA . ILE A 1 665 ? -14.270 17.216 26.050 1.00 89.81 665 ILE A CA 1
ATOM 5272 C C . ILE A 1 665 ? -14.176 18.678 26.491 1.00 89.81 665 ILE A C 1
ATOM 5274 O O . ILE A 1 665 ? -15.148 19.422 26.373 1.00 89.81 665 ILE A O 1
ATOM 5278 N N . GLU A 1 666 ? -13.026 19.082 27.039 1.00 85.50 666 GLU A N 1
ATOM 5279 C CA . GLU A 1 666 ? -12.790 20.455 27.534 1.00 85.50 666 GLU A CA 1
ATOM 5280 C C . GLU A 1 666 ? -13.880 20.943 28.518 1.00 85.50 666 GLU A C 1
ATOM 5282 O O . GLU A 1 666 ? -14.341 22.081 28.474 1.00 85.50 666 GLU A O 1
ATOM 5287 N N . GLY A 1 667 ? -14.345 20.043 29.394 1.00 79.69 667 GLY A N 1
ATOM 5288 C CA . GLY A 1 667 ? -15.415 20.301 30.370 1.00 79.69 667 GLY A CA 1
ATOM 5289 C C . GLY A 1 667 ? -16.841 20.256 29.800 1.00 79.69 667 GLY A C 1
ATOM 5290 O O . GLY A 1 667 ? -17.795 20.097 30.562 1.00 79.69 667 GLY A O 1
ATOM 5291 N N . LYS A 1 668 ? -17.009 20.310 28.474 1.00 83.00 668 LYS A N 1
ATOM 5292 C CA . LYS A 1 668 ? -18.317 20.239 27.807 1.00 83.00 668 LYS A CA 1
ATOM 5293 C C . LYS A 1 668 ? -18.691 18.794 27.494 1.00 83.00 668 LYS A C 1
ATOM 5295 O O . LYS A 1 668 ? -17.853 18.010 27.054 1.00 83.00 668 LYS A O 1
ATOM 5300 N N . GLN A 1 669 ? -19.949 18.432 27.715 1.00 85.88 669 GLN A N 1
ATOM 5301 C CA . GLN A 1 669 ? -20.458 17.113 27.355 1.00 85.88 669 GLN A CA 1
ATOM 5302 C C . GLN A 1 669 ? -20.877 17.083 25.877 1.00 85.88 669 GLN A C 1
ATOM 5304 O O . GLN A 1 669 ? -21.433 18.053 25.372 1.00 85.88 669 GLN A O 1
ATOM 5309 N N . TYR A 1 670 ? -20.632 15.963 25.201 1.00 88.12 670 TYR A N 1
ATOM 5310 C CA . TYR A 1 670 ? -21.033 15.702 23.817 1.00 88.12 670 TYR A CA 1
ATOM 5311 C C . TYR A 1 670 ? -21.516 14.253 23.685 1.00 88.12 670 TYR A C 1
ATOM 5313 O O . TYR A 1 670 ? -21.069 13.388 24.442 1.00 88.12 670 TYR A O 1
ATOM 5321 N N . TYR A 1 671 ? -22.391 13.968 22.718 1.00 88.19 671 TYR A N 1
ATOM 5322 C CA . TYR A 1 671 ? -22.777 12.601 22.358 1.00 88.19 671 TYR A CA 1
ATOM 5323 C C . TYR A 1 671 ? -22.500 12.331 20.875 1.00 88.19 671 TYR A C 1
ATOM 5325 O O . TYR A 1 671 ? -22.972 13.043 19.985 1.00 88.19 671 TYR A O 1
ATOM 5333 N N . PHE A 1 672 ? -21.738 11.271 20.634 1.00 89.12 672 PHE A N 1
ATOM 5334 C CA . PHE A 1 672 ? -21.394 10.756 19.319 1.00 89.12 672 PHE A CA 1
ATOM 5335 C C . PHE A 1 672 ? -22.193 9.474 19.068 1.00 89.12 672 PHE A C 1
ATOM 5337 O O . PHE A 1 672 ? -22.457 8.704 19.993 1.00 89.12 672 PHE A O 1
ATOM 5344 N N . ASP A 1 673 ? -22.612 9.234 17.830 1.00 86.56 673 ASP A N 1
ATOM 5345 C CA . ASP A 1 673 ? -23.269 7.975 17.480 1.00 86.56 673 ASP A CA 1
ATOM 5346 C C . ASP A 1 673 ? -22.270 6.806 17.353 1.00 86.56 673 ASP A C 1
ATOM 5348 O O . ASP A 1 673 ? -21.066 6.943 17.583 1.00 86.56 673 ASP A O 1
ATOM 5352 N N . LYS A 1 674 ? -22.785 5.629 16.985 1.00 80.44 674 LYS A N 1
ATOM 5353 C CA . LYS A 1 674 ? -22.000 4.402 16.775 1.00 80.44 674 LYS A CA 1
ATOM 5354 C C . LYS A 1 674 ? -20.946 4.510 15.663 1.00 80.44 674 LYS A C 1
ATOM 5356 O O . LYS A 1 674 ? -19.990 3.742 15.655 1.00 80.44 674 LYS A O 1
ATOM 5361 N N . ASP A 1 675 ? -21.127 5.436 14.723 1.00 85.50 675 ASP A N 1
ATOM 5362 C CA . ASP A 1 675 ? -20.219 5.675 13.604 1.00 85.50 675 ASP A CA 1
ATOM 5363 C C . ASP A 1 675 ? -19.225 6.815 13.951 1.00 85.50 675 ASP A C 1
ATOM 5365 O O . ASP A 1 675 ? -18.303 7.115 13.182 1.00 85.50 675 ASP A O 1
ATOM 5369 N N . GLY A 1 676 ? -19.339 7.389 15.159 1.00 89.31 676 GLY A N 1
ATOM 5370 C CA . GLY A 1 676 ? -18.495 8.442 15.725 1.00 89.31 676 GLY A CA 1
ATOM 5371 C C . GLY A 1 676 ? -18.912 9.858 15.325 1.00 89.31 676 GLY A C 1
ATOM 5372 O O . GLY A 1 676 ? -18.128 10.789 15.511 1.00 89.31 676 GLY A O 1
ATOM 5373 N N . VAL A 1 677 ? -20.105 10.037 14.748 1.00 91.88 677 VAL A N 1
ATOM 5374 C CA . VAL A 1 677 ? -20.611 11.344 14.305 1.00 91.88 677 VAL A CA 1
ATOM 5375 C C . VAL A 1 677 ? -21.237 12.078 15.488 1.00 91.88 677 VAL A C 1
ATOM 5377 O O . VAL A 1 677 ? -22.152 11.563 16.137 1.00 91.88 677 VAL A O 1
ATOM 5380 N N . LEU A 1 678 ? -20.780 13.303 15.746 1.00 91.88 678 LEU A N 1
ATOM 5381 C CA . LEU A 1 678 ? -21.366 14.215 16.725 1.00 91.88 678 LEU A CA 1
ATOM 5382 C C . LEU A 1 678 ? -22.828 14.496 16.368 1.00 91.88 678 LEU A C 1
ATOM 5384 O O . LEU A 1 678 ? -23.126 15.002 15.286 1.00 91.88 678 LEU A O 1
ATOM 5388 N N . GLN A 1 679 ? -23.728 14.218 17.304 1.00 88.56 679 GLN A N 1
ATOM 5389 C CA . GLN A 1 679 ? -25.154 14.482 17.150 1.00 88.56 679 GLN A CA 1
ATOM 5390 C C . GLN A 1 679 ? -25.527 15.832 17.768 1.00 88.56 679 GLN A C 1
ATOM 5392 O O . GLN A 1 679 ? -24.853 16.311 18.677 1.00 88.56 679 GLN A O 1
ATOM 5397 N N . ASN A 1 680 ? -26.690 16.380 17.398 1.00 80.50 680 ASN A N 1
ATOM 5398 C CA . ASN A 1 680 ? -27.312 17.491 18.141 1.00 80.50 680 ASN A CA 1
ATOM 5399 C C . ASN A 1 680 ? -27.984 17.037 19.464 1.00 80.50 680 ASN A C 1
ATOM 5401 O O . ASN A 1 680 ? -28.883 17.679 20.007 1.00 80.50 680 ASN A O 1
ATOM 5405 N N . ILE A 1 681 ? -27.560 15.876 19.963 1.00 78.00 681 ILE A N 1
ATOM 5406 C CA . ILE A 1 681 ? -27.953 15.273 21.229 1.00 78.00 681 ILE A CA 1
ATOM 5407 C C . ILE A 1 681 ? -26.768 15.460 22.174 1.00 78.00 681 ILE A C 1
ATOM 5409 O O . ILE A 1 681 ? -25.616 15.289 21.788 1.00 78.00 681 ILE A O 1
ATOM 5413 N N . LEU A 1 682 ? -27.056 15.799 23.421 1.00 76.81 682 LEU A N 1
ATOM 5414 C CA . LEU A 1 682 ? -26.081 15.999 24.487 1.00 76.81 682 LEU A CA 1
ATOM 5415 C C . LEU A 1 682 ? -25.920 14.739 25.348 1.00 76.81 682 LEU A C 1
ATOM 5417 O O . LEU A 1 682 ? -24.824 14.397 25.799 1.00 76.81 682 LEU A O 1
ATOM 5421 N N . PHE A 1 683 ? -27.037 14.056 25.608 1.00 76.88 683 PHE A N 1
ATOM 5422 C CA . PHE A 1 683 ? -27.080 12.881 26.469 1.00 76.88 683 PHE A CA 1
ATOM 5423 C C . PHE A 1 683 ? -28.300 12.011 26.173 1.00 76.88 683 PHE A C 1
ATOM 5425 O O . PHE A 1 683 ? -29.383 12.524 25.892 1.00 76.88 683 PHE A O 1
ATOM 5432 N N . LYS A 1 684 ? -28.151 10.692 26.309 1.00 79.69 684 LYS A N 1
ATOM 5433 C CA . LYS A 1 684 ? -29.273 9.745 26.336 1.00 79.69 684 LYS A CA 1
ATOM 5434 C C . LYS A 1 684 ? -29.246 9.012 27.668 1.00 79.69 684 LYS A C 1
ATOM 5436 O O . LYS A 1 684 ? -28.247 8.382 28.002 1.00 79.69 684 LYS A O 1
ATOM 5441 N N . LEU A 1 685 ? -30.344 9.083 28.411 1.00 77.44 685 LEU A N 1
ATOM 5442 C CA . LEU A 1 685 ? -30.479 8.463 29.722 1.00 77.44 685 LEU A CA 1
ATOM 5443 C C . LEU A 1 685 ? -31.729 7.587 29.738 1.00 77.44 685 LEU A C 1
ATOM 5445 O O . LEU A 1 685 ? -32.846 8.096 29.744 1.00 77.44 685 LEU A O 1
ATOM 5449 N N . GLY A 1 686 ? -31.559 6.268 29.747 1.00 69.06 686 GLY A N 1
ATOM 5450 C CA . GLY A 1 686 ? -32.690 5.348 29.723 1.00 69.06 686 GLY A CA 1
ATOM 5451 C C . GLY A 1 686 ? -32.352 3.954 30.222 1.00 69.06 686 GLY A C 1
ATOM 5452 O O . GLY A 1 686 ? -31.209 3.508 30.146 1.00 69.06 686 GLY A O 1
ATOM 5453 N N . SER A 1 687 ? -33.379 3.269 30.713 1.00 61.62 687 SER A N 1
ATOM 5454 C CA . SER A 1 687 ? -33.367 1.829 30.982 1.00 61.62 687 SER A CA 1
ATOM 5455 C C . SER A 1 687 ? -34.700 1.220 30.524 1.00 61.62 687 SER A C 1
ATOM 5457 O O . SER A 1 687 ? -35.497 1.893 29.874 1.00 61.62 687 SER A O 1
ATOM 5459 N N . TYR A 1 688 ? -34.985 -0.028 30.901 1.00 59.25 688 TYR A N 1
ATOM 5460 C CA . TYR A 1 688 ? -36.238 -0.731 30.590 1.00 59.25 688 TYR A CA 1
ATOM 5461 C C . TYR A 1 688 ? -37.529 0.010 31.015 1.00 59.25 688 TYR A C 1
ATOM 5463 O O . TYR A 1 688 ? -38.621 -0.331 30.560 1.00 59.25 688 TYR A O 1
ATOM 5471 N N . PHE A 1 689 ? -37.440 0.984 31.926 1.00 67.81 689 PHE A N 1
ATOM 5472 C CA . PHE A 1 689 ? -38.612 1.674 32.475 1.00 67.81 689 PHE A CA 1
ATOM 5473 C C . PHE A 1 689 ? -39.014 2.931 31.704 1.00 67.81 689 PHE A C 1
ATOM 5475 O O . PHE A 1 689 ? -40.210 3.178 31.569 1.00 67.81 689 PHE A O 1
ATOM 5482 N N . GLY A 1 690 ? -38.050 3.688 31.183 1.00 74.81 690 GLY A N 1
ATOM 5483 C CA . GLY A 1 690 ? -38.275 4.951 30.490 1.00 74.81 690 GLY A CA 1
ATOM 5484 C C . GLY A 1 690 ? -36.958 5.560 30.013 1.00 74.81 690 GLY A C 1
ATOM 5485 O O . GLY A 1 690 ? -35.889 5.254 30.551 1.00 74.81 690 GLY A O 1
ATOM 5486 N N . LYS A 1 691 ? -37.045 6.421 28.996 1.00 83.25 691 LYS A N 1
ATOM 5487 C CA . LYS A 1 691 ? -35.900 7.015 28.301 1.00 83.25 691 LYS A CA 1
ATOM 5488 C C . LYS A 1 691 ? -36.077 8.525 28.126 1.00 83.25 691 LYS A C 1
ATOM 5490 O O . LYS A 1 691 ? -37.139 8.985 27.706 1.00 83.25 691 LYS A O 1
ATOM 5495 N N . LEU A 1 692 ? -35.030 9.268 28.477 1.00 86.19 692 LEU A N 1
ATOM 5496 C CA . LEU A 1 692 ? -34.850 10.693 28.224 1.00 86.19 692 LEU A CA 1
ATOM 5497 C C . LEU A 1 692 ? -33.763 10.908 27.172 1.00 86.19 692 LEU A C 1
ATOM 5499 O O . LEU A 1 692 ? -32.687 10.304 27.239 1.00 86.19 692 LEU A O 1
ATOM 5503 N N . ILE A 1 693 ? -34.022 11.834 26.260 1.00 87.69 693 ILE A N 1
ATOM 5504 C CA . ILE A 1 693 ? -33.027 12.412 25.359 1.00 87.69 693 ILE A CA 1
ATOM 5505 C C . ILE A 1 693 ? -32.851 13.870 25.770 1.00 87.69 693 ILE A C 1
ATOM 5507 O O . ILE A 1 693 ? -33.835 14.591 25.898 1.00 87.69 693 ILE A O 1
ATOM 5511 N N . PHE A 1 694 ? -31.611 14.303 25.972 1.00 88.94 694 PHE A N 1
ATOM 5512 C CA . PHE A 1 694 ? -31.261 15.710 26.138 1.00 88.94 694 PHE A CA 1
ATOM 5513 C C . PHE A 1 694 ? -30.610 16.202 24.847 1.00 88.94 694 PHE A C 1
ATOM 5515 O O . PHE A 1 694 ? -29.647 15.589 24.383 1.00 88.94 694 PHE A O 1
ATOM 5522 N N . SER A 1 695 ? -31.105 17.295 24.282 1.00 89.38 695 SER A N 1
ATOM 5523 C CA . SER A 1 695 ? -30.583 17.951 23.076 1.00 89.38 695 SER A CA 1
ATOM 5524 C C . SER A 1 695 ? -30.280 19.419 23.361 1.00 89.38 695 SER A C 1
ATOM 5526 O O . SER A 1 695 ? -30.696 19.962 24.384 1.00 89.38 695 SER A O 1
ATOM 5528 N N . VAL A 1 696 ? -29.520 20.062 22.478 1.00 84.44 696 VAL A N 1
ATOM 5529 C CA . VAL A 1 696 ? -29.247 21.502 22.557 1.00 84.44 696 VAL A CA 1
ATOM 5530 C C . VAL A 1 696 ? -29.685 22.131 21.246 1.00 84.44 696 VAL A C 1
ATOM 5532 O O . VAL A 1 696 ? -29.284 21.669 20.182 1.00 84.44 696 VAL A O 1
ATOM 5535 N N . GLU A 1 697 ? -30.498 23.177 21.306 1.00 83.44 697 GLU A N 1
ATOM 5536 C CA . GLU A 1 697 ? -30.838 23.989 20.136 1.00 83.44 697 GLU A CA 1
ATOM 5537 C C . GLU A 1 697 ? -30.348 25.415 20.390 1.00 83.44 697 GLU A C 1
ATOM 5539 O O . GLU A 1 697 ? -30.652 26.015 21.420 1.00 83.44 697 GLU A O 1
ATOM 5544 N N . GLU A 1 698 ? -29.515 25.917 19.473 1.00 81.94 698 GLU A N 1
ATOM 5545 C CA . GLU A 1 698 ? -28.753 27.170 19.589 1.00 81.94 698 GLU A CA 1
ATOM 5546 C C . GLU A 1 698 ? -27.878 27.254 20.859 1.00 81.94 698 GLU A C 1
ATOM 5548 O O . GLU A 1 698 ? -26.702 26.891 20.829 1.00 81.94 698 GLU A O 1
ATOM 5553 N N . ASP A 1 699 ? -28.448 27.735 21.961 1.00 84.75 699 ASP A N 1
ATOM 5554 C CA . ASP A 1 699 ? -27.829 27.970 23.271 1.00 84.75 699 ASP A CA 1
ATOM 5555 C C . ASP A 1 699 ? -28.669 27.394 24.432 1.00 84.75 699 ASP A C 1
ATOM 5557 O O . ASP A 1 699 ? -28.417 27.726 25.591 1.00 84.75 699 ASP A O 1
ATOM 5561 N N . THR A 1 700 ? -29.714 26.611 24.134 1.00 88.75 700 THR A N 1
ATOM 5562 C CA . THR A 1 700 ? -30.768 26.210 25.080 1.00 88.75 700 THR A CA 1
ATOM 5563 C C . THR A 1 700 ? -30.854 24.687 25.198 1.00 88.75 700 THR A C 1
ATOM 5565 O O . THR A 1 700 ? -30.874 23.967 24.199 1.00 88.75 700 THR A O 1
ATOM 5568 N N . LEU A 1 701 ? -30.898 24.183 26.435 1.00 90.19 701 LEU A N 1
ATOM 5569 C CA . LEU A 1 701 ? -31.045 22.761 26.737 1.00 90.19 701 LEU A CA 1
ATOM 5570 C C . LEU A 1 701 ? -32.510 22.331 26.639 1.00 90.19 701 LEU A C 1
ATOM 5572 O O . LEU A 1 701 ? -33.373 22.846 27.354 1.00 90.19 701 LEU A O 1
ATOM 5576 N N . HIS A 1 702 ? -32.750 21.302 25.837 1.00 92.31 702 HIS A N 1
ATOM 5577 C CA . HIS A 1 702 ? -34.037 20.641 25.689 1.00 92.31 702 HIS A CA 1
ATOM 5578 C C . HIS A 1 702 ? -33.977 19.207 26.220 1.00 92.31 702 HIS A C 1
ATOM 5580 O O . HIS A 1 702 ? -32.926 18.562 26.234 1.00 92.31 702 HIS A O 1
ATOM 5586 N N . ALA A 1 703 ? -35.125 18.697 26.658 1.00 91.69 703 ALA A N 1
ATOM 5587 C CA . ALA A 1 703 ? -35.306 17.308 27.045 1.00 91.69 703 ALA A CA 1
ATOM 5588 C C . ALA A 1 703 ? -36.603 16.734 26.460 1.00 91.69 703 ALA A C 1
ATOM 5590 O O . ALA A 1 703 ? -37.667 17.353 26.530 1.00 91.69 703 ALA A O 1
ATOM 5591 N N . GLU A 1 704 ? -36.522 15.517 25.937 1.00 90.31 704 GLU A N 1
ATOM 5592 C CA . GLU A 1 704 ? -37.635 14.748 25.384 1.00 90.31 704 GLU A CA 1
ATOM 5593 C C . GLU A 1 704 ? -37.767 13.405 26.114 1.00 90.31 704 GLU A C 1
ATOM 5595 O O . GLU A 1 704 ? -36.777 12.822 26.564 1.00 90.31 704 GLU A O 1
ATOM 5600 N N . ALA A 1 705 ? -39.001 12.916 26.245 1.00 87.50 705 ALA A N 1
ATOM 5601 C CA . ALA A 1 705 ? -39.321 11.613 26.816 1.00 87.50 705 ALA A CA 1
ATOM 5602 C C . ALA A 1 705 ? -39.845 10.685 25.714 1.00 87.50 705 ALA A C 1
ATOM 5604 O O . ALA A 1 705 ? -40.936 10.902 25.194 1.00 87.50 705 ALA A O 1
ATOM 5605 N N . GLU A 1 706 ? -39.072 9.652 25.384 1.00 76.19 706 GLU A N 1
ATOM 5606 C CA . GLU A 1 706 ? -39.333 8.769 24.235 1.00 76.19 706 GLU A CA 1
ATOM 5607 C C . GLU A 1 706 ? -40.391 7.696 24.554 1.00 76.19 706 GLU A C 1
ATOM 5609 O O . GLU A 1 706 ? -41.199 7.342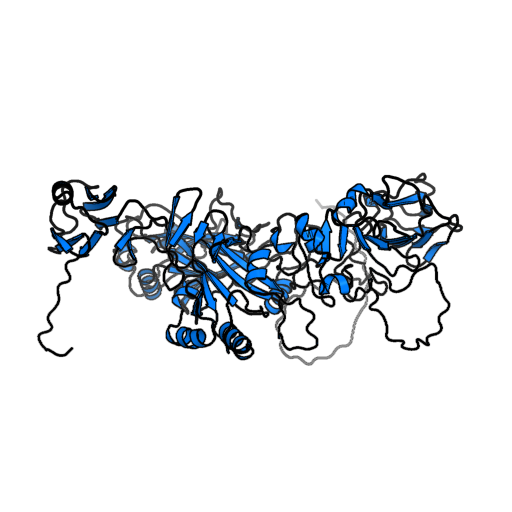 23.702 1.00 76.19 706 GLU A O 1
ATOM 5614 N N . ASP A 1 707 ? -40.440 7.248 25.816 1.00 66.19 707 ASP A N 1
ATOM 5615 C CA . ASP A 1 707 ? -41.411 6.275 26.329 1.00 66.19 707 ASP A CA 1
ATOM 5616 C C . ASP A 1 707 ? -42.242 6.850 27.489 1.00 66.19 707 ASP A C 1
ATOM 5618 O O . ASP A 1 707 ? -41.730 7.485 28.420 1.00 66.19 707 ASP A O 1
ATOM 5622 N N . GLY A 1 708 ? -43.557 6.619 27.430 1.00 57.78 708 GLY A N 1
ATOM 5623 C CA . GLY A 1 708 ? -44.553 7.360 28.203 1.00 57.78 708 GLY A CA 1
ATOM 5624 C C . GLY A 1 708 ? -44.619 7.061 29.709 1.00 57.78 708 GLY A C 1
ATOM 5625 O O . GLY A 1 708 ? -44.940 5.953 30.138 1.00 57.78 708 GLY A O 1
ATOM 5626 N N . GLY A 1 709 ? -44.464 8.115 30.518 1.00 62.50 709 GLY A N 1
ATOM 5627 C CA . GLY A 1 709 ? -45.067 8.242 31.856 1.00 62.50 709 GLY A CA 1
ATOM 5628 C C . GLY A 1 709 ? -44.443 7.442 33.007 1.00 62.50 709 GLY A C 1
ATOM 5629 O O . GLY A 1 709 ? -44.913 7.554 34.139 1.00 62.50 709 GLY A O 1
ATOM 5630 N N . LYS A 1 710 ? -43.391 6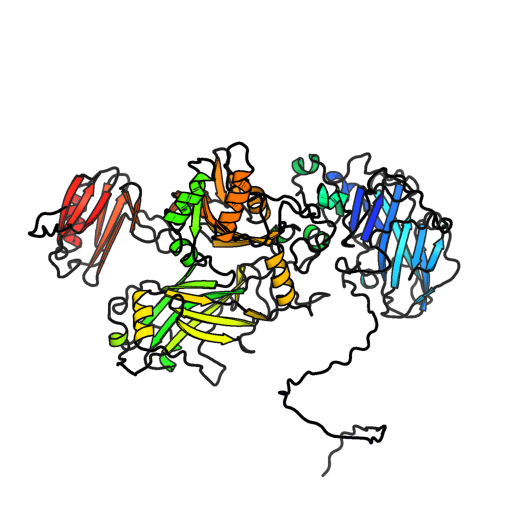.663 32.760 1.00 68.12 710 LYS A N 1
ATOM 5631 C CA . LYS A 1 710 ? -42.640 5.914 33.783 1.00 68.12 710 LYS A CA 1
ATOM 5632 C C . LYS A 1 710 ? -41.323 6.615 34.116 1.00 68.12 710 LYS A C 1
ATOM 5634 O O . LYS A 1 710 ? -40.852 7.439 33.340 1.00 68.12 710 LYS A O 1
ATOM 5639 N N . GLY A 1 711 ? -40.746 6.315 35.279 1.00 74.81 711 GLY A N 1
ATOM 5640 C CA . GLY A 1 711 ? -39.396 6.766 35.627 1.00 74.81 711 GLY A CA 1
ATOM 5641 C C . GLY A 1 711 ? -38.312 6.035 34.833 1.00 74.81 711 GLY A C 1
ATOM 5642 O O . GLY A 1 711 ? -38.569 5.006 34.215 1.00 74.81 711 GLY A O 1
ATOM 5643 N N . ILE A 1 712 ? -37.090 6.554 34.883 1.00 78.25 712 ILE A N 1
ATOM 5644 C CA . ILE A 1 712 ? -35.887 5.955 34.286 1.00 78.25 712 ILE A CA 1
ATOM 5645 C C . ILE A 1 712 ? -35.455 4.703 35.066 1.00 78.25 712 ILE A C 1
ATOM 5647 O O . ILE A 1 712 ? -34.872 3.790 34.485 1.00 78.25 712 ILE A O 1
ATOM 5651 N N . GLY A 1 713 ? -35.758 4.618 36.367 1.00 72.88 713 GLY A N 1
ATOM 5652 C CA . GLY A 1 713 ? -35.377 3.486 37.214 1.00 72.88 713 GLY A CA 1
ATOM 5653 C C . GLY A 1 713 ? -36.203 3.343 38.496 1.00 72.88 713 GLY A C 1
ATOM 5654 O O . GLY A 1 713 ? -37.030 4.183 38.843 1.00 72.88 713 GLY A O 1
ATOM 5655 N N . HIS A 1 714 ? -35.968 2.246 39.224 1.00 64.94 714 HIS A N 1
ATOM 5656 C CA . HIS A 1 714 ? -36.597 1.972 40.526 1.00 64.94 714 HIS A CA 1
ATOM 5657 C C . HIS A 1 714 ? -35.827 2.546 41.730 1.00 64.94 714 HIS A C 1
ATOM 5659 O O . HIS A 1 714 ? -36.327 2.486 42.858 1.00 64.94 714 HIS A O 1
ATOM 5665 N N . PHE A 1 715 ? -34.622 3.082 41.532 1.00 65.50 715 PHE A N 1
ATOM 5666 C CA . PHE A 1 715 ? -33.771 3.605 42.602 1.00 65.50 715 PHE A CA 1
ATOM 5667 C C . PHE A 1 715 ? -33.993 5.106 42.800 1.00 65.50 715 PHE A C 1
ATOM 5669 O O . PHE A 1 715 ? -34.345 5.802 41.862 1.00 65.50 715 PHE A O 1
ATOM 5676 N N . SER A 1 716 ? -33.781 5.614 44.018 1.00 68.00 716 SER A N 1
ATOM 5677 C CA . SER A 1 716 ? -33.842 7.060 44.306 1.00 68.00 716 SER A CA 1
ATOM 5678 C C . SER A 1 716 ? -32.522 7.769 43.958 1.00 68.00 716 SER A C 1
ATOM 5680 O O . SER A 1 716 ? -31.987 8.541 44.757 1.00 68.00 716 SER A O 1
ATOM 5682 N N . LYS A 1 717 ? -31.887 7.395 42.841 1.00 80.00 717 LYS A N 1
ATOM 5683 C CA . LYS A 1 717 ? -30.655 8.055 42.403 1.00 80.00 717 LYS A CA 1
ATOM 5684 C C . LYS A 1 717 ? -31.034 9.372 41.759 1.00 80.00 717 LYS A C 1
ATOM 5686 O O . LYS A 1 717 ? -31.921 9.421 40.907 1.00 80.00 717 LYS A O 1
ATOM 5691 N N . LYS A 1 718 ? -30.335 10.427 42.154 1.00 87.62 718 LYS A N 1
ATOM 5692 C CA . LYS A 1 718 ? -30.541 11.743 41.581 1.00 87.62 718 LYS A CA 1
ATOM 5693 C C . LYS A 1 718 ? -29.550 12.036 40.469 1.00 87.62 718 LYS A C 1
ATOM 5695 O O . LYS A 1 718 ? -28.430 11.527 40.465 1.00 87.62 718 LYS A O 1
ATOM 5700 N N . TRP A 1 719 ? -29.973 12.901 39.566 1.00 89.25 719 TRP A N 1
ATOM 5701 C CA . TRP A 1 719 ? -29.238 13.364 38.405 1.00 89.25 719 TRP A CA 1
ATOM 5702 C C . TRP A 1 719 ? -29.208 14.884 38.403 1.00 89.25 719 TRP A C 1
ATOM 5704 O O . TRP A 1 719 ? -30.243 15.538 38.524 1.00 89.25 719 TRP A O 1
ATOM 5714 N N . ASN A 1 720 ? -28.005 15.429 38.286 1.00 91.50 720 ASN A N 1
ATOM 5715 C CA . ASN A 1 720 ? -27.704 16.849 38.296 1.00 91.50 720 ASN A CA 1
ATOM 5716 C C . ASN A 1 720 ? -27.627 17.369 36.861 1.00 91.50 720 ASN A C 1
ATOM 5718 O O . ASN A 1 720 ? -26.966 16.758 36.019 1.00 91.50 720 ASN A O 1
ATOM 5722 N N . VAL A 1 721 ? -28.244 18.523 36.613 1.00 91.38 721 VAL A N 1
ATOM 5723 C CA . VAL A 1 721 ? -28.172 19.247 35.341 1.00 91.38 721 VAL A CA 1
ATOM 5724 C C . VAL A 1 721 ? -27.405 20.543 35.565 1.00 91.38 721 VAL A C 1
ATOM 5726 O O . VAL A 1 721 ? -27.837 21.407 36.334 1.00 91.38 721 VAL A O 1
ATOM 5729 N N . TYR A 1 722 ? -26.262 20.659 34.898 1.00 89.50 722 TYR A N 1
ATOM 5730 C CA . TYR A 1 722 ? -25.381 21.819 34.950 1.00 89.50 722 TYR A CA 1
ATOM 5731 C C . TYR A 1 722 ? -25.467 22.629 33.653 1.00 89.50 722 TYR A C 1
ATOM 5733 O O . TYR A 1 722 ? -25.571 22.046 32.572 1.00 89.50 722 TYR A O 1
ATOM 5741 N N . SER A 1 723 ? -25.351 23.952 33.774 1.00 91.38 723 SER A N 1
ATOM 5742 C CA . SER A 1 723 ? -25.138 24.892 32.669 1.00 91.38 723 SER A CA 1
ATOM 5743 C C . SER A 1 723 ? -23.959 25.799 33.013 1.00 91.38 723 SER A C 1
ATOM 5745 O O . SER A 1 723 ? -23.928 26.355 34.114 1.00 91.38 723 SER A O 1
ATOM 5747 N N . ASP A 1 724 ? -22.966 25.896 32.125 1.00 87.50 724 ASP A N 1
ATOM 5748 C CA . ASP A 1 724 ? -21.701 26.614 32.355 1.00 87.50 724 ASP A CA 1
ATOM 5749 C C . ASP A 1 724 ? -21.092 26.287 33.743 1.00 87.50 724 ASP A C 1
ATOM 5751 O O . ASP A 1 724 ? -20.798 27.167 34.549 1.00 87.50 724 ASP A O 1
ATOM 5755 N N . ASP A 1 725 ? -21.014 24.983 34.049 1.00 84.94 725 ASP A N 1
ATOM 5756 C CA . ASP A 1 725 ? -20.625 24.356 35.331 1.00 84.94 725 ASP A CA 1
ATOM 5757 C C . ASP A 1 725 ? -21.432 24.724 36.595 1.00 84.94 725 ASP A C 1
ATOM 5759 O O . ASP A 1 725 ? -21.218 24.142 37.664 1.00 84.94 725 ASP A O 1
ATOM 5763 N N . ASN A 1 726 ? -22.443 25.584 36.487 1.00 89.12 726 ASN A N 1
ATOM 5764 C CA . ASN A 1 726 ? -23.369 25.885 37.576 1.00 89.12 726 ASN A CA 1
ATOM 5765 C C . ASN A 1 726 ? -24.479 24.830 37.647 1.00 89.12 726 ASN A C 1
ATOM 5767 O O . ASN A 1 726 ? -25.099 24.505 36.636 1.00 89.12 726 ASN A O 1
ATOM 5771 N N . LEU A 1 727 ? -24.762 24.298 38.841 1.00 91.88 727 LEU A N 1
ATOM 5772 C CA . LEU A 1 727 ? -25.890 23.384 39.055 1.00 91.88 727 LEU A CA 1
ATOM 5773 C C . LEU A 1 727 ? -27.209 24.159 38.924 1.00 91.88 727 LEU A C 1
ATOM 5775 O O . LEU A 1 727 ? -27.491 25.024 39.750 1.00 91.88 727 LEU A O 1
ATOM 5779 N N . ILE A 1 728 ? -28.018 23.829 37.916 1.00 94.44 728 ILE A N 1
ATOM 5780 C CA . ILE A 1 728 ? -29.289 24.517 37.644 1.00 94.44 728 ILE A CA 1
ATOM 5781 C C . ILE A 1 728 ? -30.468 23.777 38.271 1.00 94.44 728 ILE A C 1
ATOM 5783 O O . ILE A 1 728 ? -31.345 24.392 38.873 1.00 94.44 728 ILE A O 1
ATOM 5787 N N . THR A 1 729 ? -30.511 22.452 38.124 1.00 93.81 729 THR A N 1
ATOM 5788 C CA . THR A 1 729 ? -31.613 21.630 38.635 1.00 93.81 729 THR A CA 1
ATOM 5789 C C . THR A 1 729 ? -31.188 20.177 38.853 1.00 93.81 729 THR A C 1
ATOM 5791 O O . THR A 1 729 ? -30.091 19.762 38.469 1.00 93.81 729 THR A O 1
ATOM 5794 N N . GLN A 1 730 ? -32.055 19.404 39.503 1.00 93.25 730 GLN A N 1
ATOM 5795 C CA . GLN A 1 730 ? -31.833 18.014 39.874 1.00 93.25 730 GLN A CA 1
ATOM 5796 C C . GLN A 1 730 ? -33.143 17.217 39.749 1.00 93.25 730 GLN A C 1
ATOM 5798 O O . GLN A 1 730 ? -34.204 17.717 40.123 1.00 93.25 730 GLN A O 1
ATOM 5803 N N . PHE A 1 731 ? -33.081 15.975 39.263 1.00 90.88 731 PHE A N 1
ATOM 5804 C CA . PHE A 1 731 ? -34.234 15.063 39.179 1.00 90.88 731 PHE A CA 1
ATOM 5805 C C . PHE A 1 731 ? -33.896 13.657 39.701 1.00 90.88 731 PHE A C 1
ATOM 5807 O O . PHE A 1 731 ? -32.734 13.267 39.724 1.00 90.88 731 PHE A O 1
ATOM 5814 N N . ASP A 1 732 ? -34.902 12.896 40.138 1.00 88.06 732 ASP A N 1
ATOM 5815 C CA . ASP A 1 732 ? -34.759 11.517 40.644 1.00 88.06 732 ASP A CA 1
ATOM 5816 C C . ASP A 1 732 ? -35.146 10.496 39.557 1.00 88.06 732 ASP A C 1
ATOM 5818 O O . ASP A 1 732 ? -36.118 10.726 38.834 1.00 88.06 732 ASP A O 1
ATOM 5822 N N . GLU A 1 733 ? -34.436 9.368 39.454 1.00 85.94 733 GLU A N 1
ATOM 5823 C CA . GLU A 1 733 ? -34.706 8.280 38.493 1.00 85.94 733 GLU A CA 1
ATOM 5824 C C . GLU A 1 733 ? -36.147 7.738 38.531 1.00 85.94 733 GLU A C 1
ATOM 5826 O O . GLU A 1 733 ? -36.633 7.254 37.509 1.00 85.94 733 GLU A O 1
ATOM 5831 N N . LYS A 1 734 ? -36.867 7.838 39.656 1.00 86.06 734 LYS A N 1
ATOM 5832 C CA . LYS A 1 734 ? -38.288 7.446 39.761 1.00 86.06 734 LYS A CA 1
ATOM 5833 C C . LYS A 1 734 ? -39.252 8.447 39.132 1.00 86.06 734 LYS A C 1
ATOM 5835 O O . LYS A 1 734 ? -40.412 8.103 38.899 1.00 86.06 734 LYS A O 1
ATOM 5840 N N . THR A 1 735 ? -38.814 9.682 38.909 1.00 88.31 735 THR A N 1
ATOM 5841 C CA . THR A 1 735 ? -39.658 10.755 38.371 1.00 88.31 735 THR A CA 1
ATOM 5842 C C . THR A 1 735 ? -40.075 10.390 36.946 1.00 88.31 735 THR A C 1
ATOM 5844 O O . THR A 1 735 ? -39.193 10.091 36.141 1.00 88.31 735 THR A O 1
ATOM 5847 N N . PRO A 1 736 ? -41.376 10.417 36.595 1.00 89.50 736 PRO A N 1
ATOM 5848 C CA . PRO A 1 736 ? -41.824 10.133 35.237 1.00 89.50 736 PRO A CA 1
ATOM 5849 C C . PRO A 1 736 ? -41.051 10.945 34.195 1.00 89.50 736 PRO A C 1
ATOM 5851 O O . PRO A 1 736 ? -40.961 12.167 34.318 1.00 89.50 736 PRO A O 1
ATOM 5854 N N . THR A 1 737 ? -40.534 10.289 33.156 1.00 88.75 737 THR A N 1
ATOM 5855 C CA . THR A 1 737 ? -39.725 10.909 32.090 1.00 88.75 737 THR A CA 1
ATOM 5856 C C . THR A 1 737 ? -40.397 12.151 31.511 1.00 88.75 737 THR A C 1
ATOM 5858 O O . THR A 1 737 ? -39.779 13.207 31.435 1.00 88.75 737 THR A O 1
ATOM 5861 N N . ALA A 1 738 ? -41.695 12.077 31.209 1.00 88.56 738 ALA A N 1
ATOM 5862 C CA . ALA A 1 738 ? -42.479 13.211 30.717 1.00 88.56 738 ALA A CA 1
ATOM 5863 C C . ALA A 1 738 ? -42.506 14.412 31.691 1.00 88.56 738 ALA A C 1
ATOM 5865 O O . ALA A 1 738 ? -42.466 15.563 31.256 1.00 88.56 738 ALA A O 1
ATOM 5866 N N . VAL A 1 739 ? -42.524 14.165 33.008 1.00 90.31 739 VAL A N 1
ATOM 5867 C CA . VAL A 1 739 ? -42.461 15.226 34.029 1.00 90.31 739 VAL A CA 1
ATOM 5868 C C . VAL A 1 739 ? -41.069 15.852 34.048 1.00 90.31 739 VAL A C 1
ATOM 5870 O O . VAL A 1 739 ? -40.972 17.078 34.002 1.00 90.31 739 VAL A O 1
ATOM 5873 N N . VAL A 1 740 ? -40.001 15.045 34.028 1.00 90.56 740 VAL A N 1
ATOM 5874 C CA . VAL A 1 740 ? -38.617 15.553 33.955 1.00 90.56 740 VAL A CA 1
ATOM 5875 C C . VAL A 1 740 ? -38.417 16.396 32.694 1.00 90.56 740 VAL A C 1
ATOM 5877 O O . VAL A 1 740 ? -38.016 17.552 32.800 1.00 90.56 740 VAL A O 1
ATOM 5880 N N . ALA A 1 741 ? -38.780 15.867 31.523 1.00 91.12 741 ALA A N 1
ATOM 5881 C CA . ALA A 1 741 ? -38.672 16.555 30.239 1.00 91.12 741 ALA A CA 1
ATOM 5882 C C . ALA A 1 741 ? -39.420 17.900 30.238 1.00 91.12 741 ALA A C 1
ATOM 5884 O O . ALA A 1 741 ? -38.838 18.940 29.927 1.00 91.12 741 ALA A O 1
ATOM 5885 N N . SER A 1 742 ? -40.684 17.911 30.683 1.00 91.38 742 SER A N 1
ATOM 5886 C CA . SER A 1 742 ? -41.462 19.154 30.789 1.00 91.38 742 SER A CA 1
ATOM 5887 C C . SER A 1 742 ? -40.850 20.168 31.763 1.00 91.38 742 SER A C 1
ATOM 5889 O O . SER A 1 742 ? -40.865 21.361 31.473 1.00 91.38 742 SER A O 1
ATOM 5891 N N . THR A 1 743 ? -40.254 19.709 32.870 1.00 92.25 743 THR A N 1
ATOM 5892 C CA . THR A 1 743 ? -39.610 20.578 33.868 1.00 92.25 743 THR A CA 1
ATOM 5893 C C . THR A 1 743 ? -38.350 21.232 33.301 1.00 92.25 743 THR A C 1
ATOM 5895 O O . THR A 1 743 ? -38.168 22.436 33.451 1.00 92.25 743 THR A O 1
ATOM 5898 N N . ILE A 1 744 ? -37.501 20.465 32.608 1.00 93.12 744 ILE A N 1
ATOM 5899 C CA . ILE A 1 744 ? -36.282 20.979 31.964 1.00 93.12 744 ILE A CA 1
ATOM 5900 C C . ILE A 1 744 ? -36.632 22.027 30.903 1.00 93.12 744 ILE A C 1
ATOM 5902 O O . ILE A 1 744 ? -36.100 23.135 30.945 1.00 93.12 744 ILE A O 1
ATOM 5906 N N . ASN A 1 745 ? -37.589 21.724 30.021 1.00 92.88 745 ASN A N 1
ATOM 5907 C CA . ASN A 1 745 ? -38.002 22.646 28.959 1.00 92.88 745 ASN A CA 1
ATOM 5908 C C . ASN A 1 745 ? -38.640 23.935 29.514 1.00 92.88 745 ASN A C 1
ATOM 5910 O O . ASN A 1 745 ? -38.437 25.010 28.958 1.00 92.88 745 ASN A O 1
ATOM 5914 N N . GLN A 1 746 ? -39.379 23.858 30.629 1.00 93.69 746 GLN A N 1
ATOM 5915 C CA . GLN A 1 746 ? -39.959 25.037 31.293 1.00 93.69 746 GLN A CA 1
ATOM 5916 C C . GLN A 1 746 ? -38.917 25.941 31.963 1.00 93.69 746 GLN A C 1
ATOM 5918 O O . GLN A 1 746 ? -39.160 27.140 32.097 1.00 93.69 746 GLN A O 1
ATOM 5923 N N . LEU A 1 747 ? -37.768 25.397 32.375 1.00 93.38 747 LEU A N 1
ATOM 5924 C CA . LEU A 1 747 ? -36.685 26.179 32.977 1.00 93.38 747 LEU A CA 1
ATOM 5925 C C . LEU A 1 747 ? -35.909 27.023 31.951 1.00 93.38 747 LEU A C 1
ATOM 5927 O O . LEU A 1 747 ? -35.175 27.915 32.371 1.00 93.38 747 LEU A O 1
ATOM 5931 N N . ASN A 1 748 ? -36.077 26.770 30.642 1.00 91.00 748 ASN A N 1
ATOM 5932 C CA . ASN A 1 748 ? -35.421 27.501 29.548 1.00 91.00 748 ASN A CA 1
ATOM 5933 C C . ASN A 1 748 ? -33.906 27.665 29.792 1.00 91.00 748 ASN A C 1
ATOM 5935 O O . ASN A 1 748 ? -33.366 28.775 29.789 1.00 91.00 748 ASN A O 1
ATOM 5939 N N . ILE A 1 749 ? -33.247 26.547 30.116 1.00 91.31 749 ILE A N 1
ATOM 5940 C CA . ILE A 1 749 ? -31.874 26.536 30.621 1.00 91.31 749 ILE A CA 1
ATOM 5941 C C . ILE A 1 749 ? -30.922 26.888 29.477 1.00 91.31 749 ILE A C 1
ATOM 5943 O O . ILE A 1 749 ? -30.684 26.071 28.590 1.00 91.31 749 ILE A O 1
ATOM 5947 N N . LYS A 1 750 ? -30.369 28.101 29.519 1.00 91.06 750 LYS A N 1
ATOM 5948 C CA . LYS A 1 750 ? -29.377 28.597 28.560 1.00 91.06 750 LYS A CA 1
ATOM 5949 C C . LYS A 1 750 ? -27.950 28.433 29.072 1.00 91.06 750 LYS A C 1
ATOM 5951 O O . LYS A 1 750 ? -27.731 28.469 30.287 1.00 91.06 750 LYS A O 1
ATOM 5956 N N . GLY A 1 751 ? -26.998 28.288 28.155 1.00 85.56 751 GLY A N 1
ATOM 5957 C CA . GLY A 1 751 ? -25.570 28.217 28.466 1.00 85.56 751 GLY A CA 1
ATOM 5958 C C . GLY A 1 751 ? -24.680 27.940 27.259 1.00 85.56 751 GLY A C 1
ATOM 5959 O O . GLY A 1 751 ? -25.148 27.572 26.183 1.00 85.56 751 GLY A O 1
ATOM 5960 N N . SER A 1 752 ? -23.371 28.105 27.447 1.00 82.19 752 SER A N 1
ATOM 5961 C CA . SER A 1 752 ? -22.352 27.751 26.446 1.00 82.19 752 SER A CA 1
ATOM 5962 C C . SER A 1 752 ? -21.859 26.303 26.575 1.00 82.19 752 SER A C 1
ATOM 5964 O O . SER A 1 752 ? -21.230 25.770 25.653 1.00 82.19 752 SER A O 1
ATOM 5966 N N . SER A 1 753 ? -22.097 25.670 27.723 1.00 82.81 753 SER A N 1
ATOM 5967 C CA . SER A 1 753 ? -21.876 24.250 27.977 1.00 82.81 753 SER A CA 1
ATOM 5968 C C . SER A 1 753 ? -22.971 23.680 28.872 1.00 82.81 753 SER A C 1
ATOM 5970 O O . SER A 1 753 ? -23.532 24.369 29.721 1.00 82.81 753 SER A O 1
ATOM 5972 N N . PHE A 1 754 ? -23.235 22.387 28.708 1.00 86.25 754 PHE A N 1
ATOM 5973 C CA . PHE A 1 754 ? -24.187 21.644 29.521 1.00 86.25 754 PHE A CA 1
ATOM 5974 C C . PHE A 1 754 ? -23.573 20.310 29.942 1.00 86.25 754 PHE A C 1
ATOM 5976 O O . PHE A 1 754 ? -22.755 19.737 29.216 1.00 86.25 754 PHE A O 1
ATOM 5983 N N . ARG A 1 755 ? -23.973 19.804 31.111 1.00 86.50 755 ARG A N 1
ATOM 5984 C CA . ARG A 1 755 ? -23.529 18.500 31.628 1.00 86.50 755 ARG A CA 1
ATOM 5985 C C . ARG A 1 755 ? -24.639 17.856 32.454 1.00 86.50 755 ARG A C 1
ATOM 5987 O O . ARG A 1 755 ? -25.203 18.504 33.334 1.00 86.50 755 ARG A O 1
ATOM 5994 N N . ILE A 1 756 ? -24.940 16.585 32.190 1.00 87.69 756 ILE A N 1
ATOM 5995 C CA . ILE A 1 756 ? -25.931 15.791 32.930 1.00 87.69 756 ILE A CA 1
ATOM 5996 C C . ILE A 1 756 ? -25.218 14.581 33.525 1.00 87.69 756 ILE A C 1
ATOM 5998 O O . ILE A 1 756 ? -24.688 13.744 32.799 1.00 87.69 756 ILE A O 1
ATOM 6002 N N . ALA A 1 757 ? -25.187 14.497 34.854 1.00 85.81 757 ALA A N 1
ATOM 6003 C CA . ALA A 1 757 ? -24.412 13.492 35.581 1.00 85.81 757 ALA A CA 1
ATOM 6004 C C . ALA A 1 757 ? -25.152 13.017 36.843 1.00 85.81 757 ALA A C 1
ATOM 6006 O O . ALA A 1 757 ? -25.910 13.799 37.423 1.00 85.81 757 ALA A O 1
ATOM 6007 N N . PRO A 1 758 ? -24.938 11.775 37.310 1.00 85.00 758 PRO A N 1
ATOM 6008 C CA . PRO A 1 758 ? -25.514 11.320 38.571 1.00 85.00 758 PRO A CA 1
ATOM 6009 C C . PRO A 1 758 ? -24.941 12.121 39.753 1.00 85.00 758 PRO A C 1
ATOM 6011 O O . PRO A 1 758 ? -23.785 12.547 39.734 1.00 85.00 758 PRO A O 1
ATOM 6014 N N . GLU A 1 759 ? -25.744 12.310 40.800 1.00 81.94 759 GLU A N 1
ATOM 6015 C CA . GLU A 1 759 ? -25.316 12.926 42.059 1.00 81.94 759 GLU A CA 1
ATOM 6016 C C . GLU A 1 759 ? -24.215 12.060 42.692 1.00 81.94 759 GLU A C 1
ATOM 6018 O O . GLU A 1 759 ? -24.452 10.928 43.122 1.00 81.94 759 GLU A O 1
ATOM 6023 N N . VAL A 1 760 ? -22.986 12.587 42.736 1.00 66.31 760 VAL A N 1
ATOM 6024 C CA . VAL A 1 760 ? -21.863 11.914 43.395 1.00 66.31 760 VAL A CA 1
ATOM 6025 C C . VAL A 1 760 ? -22.086 11.985 44.902 1.00 66.31 760 VAL A C 1
ATOM 6027 O O . VAL A 1 760 ? -21.775 12.983 45.550 1.00 66.31 760 VAL A O 1
ATOM 6030 N N . LEU A 1 761 ? -22.616 10.900 45.465 1.00 48.75 761 LEU A N 1
ATOM 6031 C CA . LEU A 1 761 ? -22.604 10.677 46.904 1.00 48.75 761 LEU A CA 1
ATOM 6032 C C . LEU A 1 761 ? -21.149 10.553 47.359 1.00 48.75 761 LEU A C 1
ATOM 6034 O O . LEU A 1 761 ? -20.543 9.486 47.252 1.00 48.75 761 LEU A O 1
ATOM 6038 N N . VAL A 1 762 ? -20.596 11.644 47.892 1.00 38.28 762 VAL A N 1
ATOM 6039 C CA . VAL A 1 762 ? -19.350 11.596 48.655 1.00 38.28 762 VAL A CA 1
ATOM 6040 C C . VAL A 1 762 ? -19.612 10.722 49.877 1.00 38.28 762 VAL A C 1
ATOM 6042 O O . VAL A 1 762 ? -20.182 11.174 50.871 1.00 38.28 762 VAL A O 1
ATOM 6045 N N . GLN A 1 763 ? -19.201 9.455 49.812 1.00 35.56 763 GLN A N 1
ATOM 6046 C CA . GLN A 1 763 ? -19.013 8.664 51.018 1.00 35.56 763 GLN A CA 1
ATOM 6047 C C . GLN A 1 763 ? -17.852 9.290 51.784 1.00 35.56 763 GLN A C 1
ATOM 6049 O O . GLN A 1 763 ? -16.687 9.005 51.523 1.00 35.56 763 GLN A O 1
ATOM 6054 N N . THR A 1 764 ? -18.177 10.162 52.734 1.00 30.42 764 THR A N 1
ATOM 6055 C CA . THR A 1 764 ? -17.239 10.568 53.775 1.00 30.42 764 THR A CA 1
ATOM 6056 C C . THR A 1 764 ? -16.908 9.332 54.604 1.00 30.42 764 THR A C 1
ATOM 6058 O O . THR A 1 764 ? -17.653 8.976 55.522 1.00 30.42 764 THR A O 1
ATOM 6061 N N . SER A 1 765 ? -15.810 8.655 54.264 1.00 32.12 765 SER A N 1
ATOM 6062 C CA . SER A 1 765 ? -15.213 7.638 55.123 1.00 32.12 765 SER A CA 1
ATOM 6063 C C . SER A 1 765 ? -14.930 8.269 56.482 1.00 32.12 765 SER A C 1
ATOM 6065 O O . SER A 1 765 ? -14.299 9.322 56.562 1.00 32.12 765 SER A O 1
ATOM 6067 N N . HIS A 1 766 ? -15.406 7.641 57.557 1.00 39.06 766 HIS A N 1
ATOM 6068 C CA . HIS A 1 766 ? -15.358 8.212 58.908 1.00 39.06 766 HIS A CA 1
ATOM 6069 C C . HIS A 1 766 ? -13.963 8.147 59.567 1.00 39.06 766 HIS A C 1
ATOM 6071 O O . HIS A 1 766 ? -13.844 8.277 60.779 1.00 39.06 766 HIS A O 1
ATOM 6077 N N . ASP A 1 767 ? -12.914 7.986 58.759 1.00 37.12 767 ASP A N 1
ATOM 6078 C CA . ASP A 1 767 ? -11.510 8.039 59.146 1.00 37.12 767 ASP A CA 1
ATOM 6079 C C . ASP A 1 767 ? -10.800 9.043 58.233 1.00 37.12 767 ASP A C 1
ATOM 6081 O O . ASP A 1 767 ? -10.498 8.771 57.070 1.00 37.12 767 ASP A O 1
ATOM 6085 N N . GLY A 1 768 ? -10.578 10.249 58.755 1.00 35.91 768 GLY A N 1
ATOM 6086 C CA . GLY A 1 768 ? -9.953 11.331 58.005 1.00 35.91 768 GLY A CA 1
ATOM 6087 C C . GLY A 1 768 ? -8.454 11.112 57.820 1.00 35.91 768 GLY A C 1
ATOM 6088 O O . GLY A 1 768 ? -7.684 11.369 58.745 1.00 35.91 768 GLY A O 1
ATOM 6089 N N . LYS A 1 769 ? -8.048 10.715 56.611 1.00 33.16 769 LYS A N 1
ATOM 6090 C CA . LYS A 1 769 ? -6.712 10.922 56.028 1.00 33.16 769 LYS A CA 1
ATOM 6091 C C . LYS A 1 769 ? -6.858 11.026 54.508 1.00 33.16 769 LYS A C 1
ATOM 6093 O O . LYS A 1 769 ? -7.404 10.119 53.888 1.00 33.16 769 LYS A O 1
ATOM 6098 N N . ILE A 1 770 ? -6.408 12.159 53.971 1.00 41.28 770 ILE A N 1
ATOM 6099 C CA . ILE A 1 770 ? -6.256 12.444 52.536 1.00 41.28 770 ILE A CA 1
ATOM 6100 C C . ILE A 1 770 ? -4.853 11.992 52.125 1.00 41.28 770 ILE A C 1
ATOM 6102 O O . ILE A 1 770 ? -3.935 12.221 52.949 1.00 41.28 770 ILE A O 1
#

Sequence (770 aa):
MKVKIINKVYMCLITGLIGNQIGSNFHSSHAYAYQTDSQICCTVDDNQEFMGYYFTDKQFKDMVLMGQTQNGKLLVTKEEVKDLLNAEQQNIQSARWMGYIKPSESGEYTFSTSSNEHVIMQVDNKTVIDRSLMQNKIQLEKGKIYEIKIEYLPQLSNSKSSLVNLQLFWETSTINKEVIPKQNRLTPDFSRKQHQDKLIPDENLFTGSTINHRVSRSLSEKDEHLDTDDDSIPDVWEENGYTIQRKMAVKWDDTHAEKGYKKYRSNPYEAHTAGDPYTDYEKASGKIDGATKKEAQNPLVAAYPNIGVKMESLVISKNQESTALYGEGTNHTVGARTSNSKTLETSEGISTTASANLSASLMPSLTVNTSITSTFNQSQSSTAIMEKENSSTWERNWSQTIGIQTGEAAYLGARLRYTNIGTAPAYKVKPTISLGIGKNATLATIKAKENQIANRINPDETYPDLSSLPILLNKIDDFGTMPISINIDQLSELEQRKRVQLDSTQYDAMVAGKGRLSHEEWNGYINEINYKTARLVFINPKQEVERRIAAPVDLEDPENAYPDITVDEALSIAVDDFKETADKGFQYGSYIFESLHFIYDEATAETVEKQARKQLNGKIDPMKLKLQAKMNIQITPKGWVTNQKTGEKYYYDEKGIKVTDTHIIEGKQYYFDKDGVLQNILFKLGSYFGKLIFSVEEDTLHAEAEDGGKGIGHFSKKWNVYSDDNLITQFDEKTPTAVVASTINQLNIKGSSFRIAPEVLVQTSHDGKI

Solvent-accessible surface area (backbone atoms only — not comparable to full-atom values): 42287 Å² total; per-residue (Å²): 131,85,87,87,84,88,84,86,85,81,90,85,88,84,86,84,91,86,90,85,92,86,90,82,92,78,84,86,76,87,76,82,80,75,83,75,80,82,71,90,67,80,74,59,38,91,49,50,30,40,38,34,40,36,10,55,33,81,77,72,46,49,57,55,39,37,31,57,30,61,90,53,35,54,48,44,42,42,82,81,38,57,85,77,43,55,84,68,66,57,48,53,32,21,40,38,37,38,24,34,36,33,40,91,56,62,45,55,37,44,63,49,52,78,54,32,69,40,25,43,29,27,47,69,87,41,76,50,29,70,48,34,82,48,84,62,69,45,82,46,50,51,72,45,78,42,46,38,44,38,39,34,48,60,74,92,66,90,53,91,53,55,57,43,80,46,42,48,32,38,30,43,100,83,44,70,82,38,62,55,53,53,92,34,31,22,21,66,46,42,80,51,77,87,64,94,72,59,76,54,60,96,70,57,84,89,73,63,94,81,78,80,98,68,84,75,88,73,93,76,82,82,66,56,46,46,43,74,38,38,37,69,63,25,32,65,30,23,74,76,16,20,33,64,55,93,42,36,33,30,67,55,56,78,74,36,52,82,73,69,53,66,81,43,52,34,25,48,78,34,36,32,43,13,30,31,95,56,27,36,56,32,20,54,49,62,69,55,69,88,65,37,42,75,41,32,26,39,32,40,25,36,49,39,60,33,55,24,52,45,46,56,31,42,21,36,12,62,45,67,76,61,20,77,56,89,69,83,68,54,88,40,40,52,71,36,45,30,51,71,40,62,49,60,61,26,40,69,30,50,36,70,73,60,19,57,59,56,54,68,33,34,56,93,52,92,41,55,46,70,38,28,18,83,36,69,61,57,88,21,36,27,38,27,37,53,50,87,63,100,49,91,62,76,87,42,64,60,50,71,43,31,67,58,54,94,90,43,59,36,22,48,19,43,30,31,32,39,32,18,57,31,26,16,40,33,17,58,31,31,48,31,41,35,36,25,48,76,96,82,43,73,62,48,76,50,69,53,48,85,96,59,47,35,70,59,41,38,38,80,34,47,43,52,45,88,95,46,76,60,46,53,70,31,53,74,58,102,85,46,70,52,78,35,61,37,45,61,65,58,49,51,51,39,67,71,65,42,41,38,37,30,37,22,88,47,60,50,32,25,53,28,93,60,69,83,48,38,84,38,55,43,71,62,34,54,52,40,24,53,60,28,11,20,38,41,36,42,47,54,91,89,51,80,46,56,46,39,34,34,22,34,75,52,93,80,48,91,83,60,56,54,57,90,47,29,46,48,58,50,41,57,55,57,37,86,60,43,45,78,41,100,86,66,27,37,36,46,74,54,35,38,31,55,23,41,32,38,39,22,29,62,72,35,44,56,50,51,43,60,55,6,64,71,34,98,83,35,35,36,51,76,56,69,36,69,56,32,23,62,30,46,39,37,39,22,50,31,45,59,34,38,28,76,84,80,69,47,34,34,43,19,44,102,58,46,46,75,46,53,45,71,47,72,56,97,87,28,45,36,21,21,39,96,81,22,43,56,49,72,36,41,45,77,52,64,48,100,56,9,29,36,40,31,30,56,58,101,46,34,46,39,40,43,44,81,37,89,69,26,16,38,39,94,50,89,51,40,36,38,38,27,36,66,86,41,81,75,51,74,49,46,28,53,48,27,22,47,58,54,17,53,52,44,46,72,63,63,45,59,45,94,33,48,44,78,44,70,62,80,78,78,78,76,65,96,67,94,77,133

Foldseek 3Di:
DDDDDDDDDDDDDDDDDDDDDDDDDDDDDDDPDDDDPDDPDAAFWQFQWKKKWFALDQFLFHTFKIFTDPDLWNFDWCVQCVLPDDPSSLNTFKMKIWFKFADQAWFWKFKDKPQLLFKWKDKQNHTQGDNDGRPGTDTDHHGGMIIMIMMGGDDPDPDPITSDTMFMWMDGPPRDTDGRDRSGTTYHDLQDADDPDAPQDPGDPVVDDDDDPDDPDDDDDDRQQPQQQRNRHHQQCQQQWWWDDQRMIGRDDCSSVVVVTDTAHAFRNDQQLLLEPAGLSCLRNVVAPVLFANLSSHSFWHGAWQKAKAFQKKKKALDQVVRVDDDADDQQMDMFGWDKAQCVLLLVQWDPVQLVVLVVLADDDPFEGETAGPDRGDSRKMKIATDDDLHPQLPDDNCVSNVHDAPGWMWMKTFMKIATQARHKWAQKKFWKWKAQPDPGTQDTDIADPVRGDRMHGNGAIPPGPVDGTDTRQDPDPPHGNTRIDGPVRSVSCSVRSMMMMGRPDMWTFRDVDIPRRPPTCPSSVVSSLQQWAWEWEDDLPDIHIITGGAAQDPPPPPDRGDWDFQQNCCVSRQPQWDQDPVRWITRNQKTARHKYKYWYPVLSVVSQVVLCPDPSSHYHNRGDTDHRNTYIYMAGAAWMARNVPRWIWHAYPSRDTDAAWDQDPNFIWHAHPSRTTDQWRHWQADPFWIKTWGDDPFWIAIDTPDFFFFRDPDQWKKFKDAPNHTDDMDGRRGTSVVVRVVRVVSRDGHPGMDIGIDPDPPPDPDDDD

Radius of gyration: 34.44 Å; Cα contacts (8 Å, |Δi|>4): 1729; chains: 1; bounding box: 88×89×108 Å

pLDDT: mean 81.62, std 19.01, range [19.44, 98.38]